Protein AF-0000000066107904 (afdb_homodimer)

Radius of gyration: 29.67 Å; Cα contacts (8 Å, |Δi|>4): 3188; chains: 2; bounding box: 83×97×116 Å

Organism: Acinetobacter baylyi (strain ATCC 33305 / BD413 / ADP1) (NCBI:txid62977)

Solvent-accessible surface area (backbone atoms only — not comparable to full-atom values): 44847 Å² total; per-residue (Å²): 135,81,80,77,79,79,78,77,75,77,76,76,75,74,74,74,71,73,68,74,65,70,65,52,78,33,60,19,69,46,55,59,70,42,77,47,89,29,8,57,50,22,38,52,53,52,38,43,72,45,59,87,38,52,29,33,34,44,34,52,77,57,88,63,83,80,32,67,30,52,32,65,56,78,59,76,63,41,53,28,30,27,36,41,34,19,52,39,23,49,29,72,63,44,51,36,28,45,32,23,65,69,47,50,59,75,64,71,33,73,42,18,54,26,72,50,90,75,22,14,17,46,48,34,64,54,86,48,64,41,44,48,36,37,43,66,28,47,47,34,36,43,30,17,31,28,33,26,39,20,17,17,16,34,34,34,35,32,26,25,51,28,38,42,34,49,29,36,30,30,44,3,38,4,36,9,18,32,35,34,25,7,52,70,83,78,78,42,61,30,79,83,36,17,28,46,30,36,41,35,50,28,41,28,38,25,19,8,16,28,29,34,31,25,26,26,16,24,48,27,39,40,30,46,29,41,25,39,41,54,92,82,32,90,51,37,16,23,28,31,37,27,38,42,17,29,44,29,38,40,35,44,29,37,19,32,43,20,2,15,19,34,31,32,47,60,16,29,43,28,43,39,28,46,28,37,21,32,50,10,19,21,17,33,35,36,40,31,33,56,26,37,38,37,44,26,39,26,31,46,5,12,25,19,33,31,32,27,49,43,83,63,60,80,32,17,37,28,71,42,69,46,25,21,34,70,41,52,41,97,44,85,36,38,28,58,52,10,57,54,41,82,86,56,86,66,30,44,51,40,73,55,52,44,32,77,60,27,59,80,46,35,57,41,50,28,44,68,60,79,76,59,75,88,72,37,41,44,65,40,89,50,90,89,51,72,94,39,18,46,51,30,34,68,56,49,56,42,30,44,69,46,75,57,96,84,34,35,36,41,37,40,64,57,64,51,54,25,25,32,44,36,40,36,15,24,19,90,48,54,85,43,61,38,27,48,36,74,61,50,70,51,77,46,52,19,37,88,86,7,44,25,76,48,76,53,73,70,86,64,90,43,30,5,39,21,31,29,30,24,43,68,83,32,25,32,26,37,61,14,67,52,42,67,64,107,135,85,78,76,79,78,78,77,76,77,74,77,73,74,74,72,69,73,67,76,66,68,64,51,76,34,61,20,69,45,54,58,70,41,78,46,89,28,7,58,51,20,36,52,54,52,39,43,72,45,56,86,36,51,28,34,35,44,34,52,77,56,88,64,83,79,33,65,29,52,34,64,58,78,57,76,63,40,54,29,28,27,37,42,33,20,53,39,23,48,29,71,62,43,50,36,28,44,32,24,65,71,47,52,57,75,64,70,30,74,42,17,54,27,73,50,90,74,22,15,15,37,64,34,61,54,86,50,65,43,44,49,35,37,42,68,25,46,48,34,35,43,30,16,31,27,33,27,39,20,17,17,15,33,34,33,35,33,26,24,51,28,37,42,34,49,30,37,30,30,44,3,37,5,42,10,18,33,34,36,24,6,53,71,82,78,78,42,60,30,80,82,34,17,30,46,31,36,41,36,50,29,38,29,37,24,19,8,17,28,28,33,31,24,26,27,16,24,48,28,39,40,30,47,28,40,27,39,40,53,91,84,32,90,51,37,15,21,29,30,37,28,37,42,18,31,44,28,37,40,35,44,28,36,20,33,44,19,1,13,19,34,31,32,48,59,15,30,41,28,42,38,29,47,28,36,23,34,50,10,19,21,17,34,36,37,39,30,33,56,25,37,37,37,44,25,40,26,30,45,6,12,26,19,33,32,33,27,49,43,84,62,61,81,32,18,38,29,71,41,68,46,24,22,34,68,42,51,42,96,45,84,35,37,30,54,54,8,57,53,41,84,85,58,86,66,29,44,52,40,72,56,52,44,32,79,61,26,56,79,46,33,58,41,53,27,42,69,60,80,76,59,74,89,72,37,40,45,65,39,88,50,91,85,50,74,94,38,17,45,49,31,35,69,57,49,56,42,31,45,66,46,74,58,96,84,35,35,35,40,36,42,64,57,64,52,55,26,25,32,43,34,40,34,16,25,18,88,46,55,86,43,62,39,27,48,35,72,61,51,70,51,78,45,52,19,35,89,86,7,45,24,75,47,76,53,74,67,87,65,91,42,30,5,39,20,30,29,31,25,43,68,83,31,27,33,27,38,61,14,66,51,42,67,64,109

InterPro domains:
  IPR006626 Parallel beta-helix repeat [SM00710] (137-158)
  IPR006626 Parallel beta-helix repeat [SM00710] (159-182)
  IPR006626 Parallel beta-helix repeat [SM00710] (194-215)
  IPR006626 Parallel beta-helix repeat [SM00710] (245-265)
  IPR006626 Parallel beta-helix repeat [SM00710] (267-287)
  IPR006626 Parallel beta-helix repeat [SM00710] (288-309)
  IPR006626 Parallel beta-helix repeat [SM00710] (314-353)
  IPR007742 Periplasmic copper-binding protein NosD-like, beta helix domain [PF05048] (236-329)
  IPR011050 Pectin lyase fold/virulence factor [SSF51126] (10-340)
  IPR012334 Pectin lyase fold [G3DSA:2.160.20.10] (119-288)

pLDDT: mean 92.47, std 13.41, range [28.59, 98.94]

Structure (mmCIF, N/CA/C/O backbone):
data_AF-0000000066107904-model_v1
#
loop_
_entity.id
_entity.type
_entity.pdbx_description
1 polymer '3-dehydroshikimate dehydratase'
#
loop_
_atom_site.group_PDB
_atom_site.id
_atom_site.type_symbol
_atom_site.label_atom_id
_atom_site.label_alt_id
_atom_site.label_comp_id
_atom_site.label_asym_id
_atom_site.label_entity_id
_atom_site.label_seq_id
_atom_site.pdbx_PDB_ins_code
_atom_site.Cartn_x
_atom_site.Cartn_y
_atom_site.Cartn_z
_atom_site.occupancy
_atom_site.B_iso_or_equiv
_atom_site.auth_seq_id
_atom_site.auth_comp_id
_atom_site.auth_asym_id
_atom_site.auth_atom_id
_atom_site.pdbx_PDB_model_num
ATOM 1 N N . MET A 1 1 ? -26.812 6.363 77.688 1 28.62 1 MET A N 1
ATOM 2 C CA . MET A 1 1 ? -26.969 6.609 76.25 1 28.62 1 MET A CA 1
ATOM 3 C C . MET A 1 1 ? -25.641 6.945 75.562 1 28.62 1 MET A C 1
ATOM 5 O O . MET A 1 1 ? -25.172 8.078 75.688 1 28.62 1 MET A O 1
ATOM 9 N N . LYS A 1 2 ? -24.656 5.969 75.812 1 35.59 2 LYS A N 1
ATOM 10 C CA . LYS A 1 2 ? -23.234 6.105 75.5 1 35.59 2 LYS A CA 1
ATOM 11 C C . LYS A 1 2 ? -23.031 6.348 74 1 35.59 2 LYS A C 1
ATOM 13 O O . LYS A 1 2 ? -23.578 5.629 73.188 1 35.59 2 LYS A O 1
ATOM 18 N N . LEU A 1 3 ? -22.75 7.621 73.562 1 30.52 3 LEU A N 1
ATOM 19 C CA . LEU A 1 3 ? -22.438 8.25 72.312 1 30.52 3 LEU A CA 1
ATOM 20 C C . LEU A 1 3 ? -21.344 7.484 71.562 1 30.52 3 LEU A C 1
ATOM 22 O O . LEU A 1 3 ? -20.219 7.352 72.062 1 30.52 3 LEU A O 1
ATOM 26 N N . THR A 1 4 ? -21.703 6.34 70.938 1 33.47 4 THR A N 1
ATOM 27 C CA . THR A 1 4 ? -20.781 5.527 70.188 1 33.47 4 THR A CA 1
ATOM 28 C C . THR A 1 4 ? -20.156 6.359 69.062 1 33.47 4 THR A C 1
ATOM 30 O O . THR A 1 4 ? -20.859 6.98 68.25 1 33.47 4 THR A O 1
ATOM 33 N N . SER A 1 5 ? -18.984 6.902 69.25 1 30 5 SER A N 1
ATOM 34 C CA . SER A 1 5 ? -18.125 7.68 68.375 1 30 5 SER A CA 1
ATOM 35 C C . SER A 1 5 ? -17.812 6.906 67.062 1 30 5 SER A C 1
ATOM 37 O O . SER A 1 5 ? -17.266 5.805 67.125 1 30 5 SER A O 1
ATOM 39 N N . LEU A 1 6 ? -18.75 6.891 66.125 1 30.12 6 LEU A N 1
ATOM 40 C CA . LEU A 1 6 ? -18.516 6.289 64.812 1 30.12 6 LEU A CA 1
ATOM 41 C C . LEU A 1 6 ? -17.344 6.965 64.062 1 30.12 6 LEU A C 1
ATOM 43 O O . LEU A 1 6 ? -17.375 8.164 63.812 1 30.12 6 LEU A O 1
ATOM 47 N N . ARG A 1 7 ? -16.078 6.445 64.312 1 33.53 7 ARG A N 1
ATOM 48 C CA . ARG A 1 7 ? -14.875 6.883 63.594 1 33.53 7 ARG A CA 1
ATOM 49 C C . ARG A 1 7 ? -15.008 6.66 62.094 1 33.53 7 ARG A C 1
ATOM 51 O O . ARG A 1 7 ? -15.211 5.527 61.625 1 33.53 7 ARG A O 1
ATOM 58 N N . VAL A 1 8 ? -15.562 7.641 61.344 1 31.98 8 VAL A N 1
ATOM 59 C CA . VAL A 1 8 ? -15.609 7.66 59.875 1 31.98 8 VAL A CA 1
ATOM 60 C C . VAL A 1 8 ? -14.195 7.555 59.312 1 31.98 8 VAL A C 1
ATOM 62 O O . VAL A 1 8 ? -13.336 8.391 59.625 1 31.98 8 VAL A O 1
ATOM 65 N N . SER A 1 9 ? -13.688 6.324 59.156 1 28.61 9 SER A N 1
ATOM 66 C CA . SER A 1 9 ? -12.414 6.094 58.5 1 28.61 9 SER A CA 1
ATOM 67 C C . SER A 1 9 ? -12.398 6.738 57.125 1 28.61 9 SER A C 1
ATOM 69 O O . SER A 1 9 ? -13.273 6.48 56.281 1 28.61 9 SER A O 1
ATOM 71 N N . LEU A 1 10 ? -11.883 7.949 57 1 29.38 10 LEU A N 1
ATOM 72 C CA . LEU A 1 10 ? -11.617 8.633 55.75 1 29.38 10 LEU A CA 1
ATOM 73 C C . LEU A 1 10 ? -10.742 7.766 54.844 1 29.38 10 LEU A C 1
ATOM 75 O O . LEU A 1 10 ? -9.609 7.43 55.188 1 29.38 10 LEU A O 1
ATOM 79 N N . LEU A 1 11 ? -11.352 6.812 54.094 1 30.08 11 LEU A N 1
ATOM 80 C CA . LEU A 1 11 ? -10.602 6.133 53.031 1 30.08 11 LEU A CA 1
ATOM 81 C C . LEU A 1 11 ? -9.953 7.145 52.094 1 30.08 11 LEU A C 1
ATOM 83 O O . LEU A 1 11 ? -10.648 7.934 51.469 1 30.08 11 LEU A O 1
ATOM 87 N N . ALA A 1 12 ? -8.695 7.547 52.406 1 33.53 12 ALA A N 1
ATOM 88 C CA . ALA A 1 12 ? -7.859 8.289 51.469 1 33.53 12 ALA A CA 1
ATOM 89 C C . ALA A 1 12 ? -7.828 7.609 50.094 1 33.53 12 ALA A C 1
ATOM 91 O O . ALA A 1 12 ? -7.312 6.496 49.969 1 33.53 12 ALA A O 1
ATOM 92 N N . LEU A 1 13 ? -8.906 7.82 49.281 1 32.94 13 LEU A N 1
ATOM 93 C CA . LEU A 1 13 ? -8.789 7.453 47.875 1 32.94 13 LEU A CA 1
ATOM 94 C C . LEU A 1 13 ? -7.496 7.996 47.281 1 32.94 13 LEU A C 1
ATOM 96 O O . LEU A 1 13 ? -7.312 9.211 47.156 1 32.94 13 LEU A O 1
ATOM 100 N N . GLY A 1 14 ? -6.43 7.281 47.469 1 33.88 14 GLY A N 1
ATOM 101 C CA . GLY A 1 14 ? -5.223 7.559 46.719 1 33.88 14 GLY A CA 1
ATOM 102 C C . GLY A 1 14 ? -5.488 7.809 45.219 1 33.88 14 GLY A C 1
ATOM 103 O O . GLY A 1 14 ? -5.992 6.93 44.531 1 33.88 14 GLY A O 1
ATOM 104 N N . LEU A 1 15 ? -5.801 9.031 44.875 1 33.72 15 LEU A N 1
ATOM 105 C CA . LEU A 1 15 ? -5.766 9.445 43.469 1 33.72 15 LEU A CA 1
ATOM 106 C C . LEU A 1 15 ? -4.469 8.992 42.781 1 33.72 15 LEU A C 1
ATOM 108 O O . LEU A 1 15 ? -3.383 9.43 43.188 1 33.72 15 LEU A O 1
ATOM 112 N N . VAL A 1 16 ? -4.41 7.805 42.344 1 36.12 16 VAL A N 1
ATOM 113 C CA . VAL A 1 16 ? -3.352 7.465 41.406 1 36.12 16 VAL A CA 1
ATOM 114 C C . VAL A 1 16 ? -3.312 8.5 40.281 1 36.12 16 VAL A C 1
ATOM 116 O O . VAL A 1 16 ? -4.273 8.633 39.531 1 36.12 16 VAL A O 1
ATOM 119 N N . THR A 1 17 ? -2.729 9.641 40.5 1 34.72 17 THR A N 1
ATOM 120 C CA . THR A 1 17 ? -2.369 10.484 39.375 1 34.72 17 THR A CA 1
ATOM 121 C C . THR A 1 17 ? -1.698 9.664 38.281 1 34.72 17 THR A C 1
ATOM 123 O O . THR A 1 17 ? -0.619 9.109 38.469 1 34.72 17 THR A O 1
ATOM 126 N N . SER A 1 18 ? -2.408 8.883 37.594 1 37.69 18 SER A N 1
ATOM 127 C CA . SER A 1 18 ? -1.803 8.469 36.312 1 37.69 18 SER A CA 1
ATOM 128 C C . SER A 1 18 ? -1.043 9.617 35.656 1 37.69 18 SER A C 1
ATOM 130 O O . SER A 1 18 ? -1.647 10.594 35.219 1 37.69 18 SER A O 1
ATOM 132 N N . GLY A 1 19 ? 0.029 10 36.156 1 38.28 19 GLY A N 1
ATOM 133 C CA . GLY A 1 19 ? 0.904 10.961 35.5 1 38.28 19 GLY A CA 1
ATOM 134 C C . GLY A 1 19 ? 0.956 10.789 33.969 1 38.28 19 GLY A C 1
ATOM 135 O O . GLY A 1 19 ? 1.42 9.758 33.5 1 38.28 19 GLY A O 1
ATOM 136 N N . PHE A 1 20 ? 0 11.273 33.281 1 44.53 20 PHE A N 1
ATOM 137 C CA . PHE A 1 20 ? 0.275 11.5 31.859 1 44.53 20 PHE A CA 1
ATOM 138 C C . PHE A 1 20 ? 1.681 12.055 31.656 1 44.53 20 PHE A C 1
ATOM 140 O O . PHE A 1 20 ? 1.966 13.188 32.031 1 44.53 20 PHE A O 1
ATOM 147 N N . ALA A 1 21 ? 2.637 11.305 31.859 1 49.75 21 ALA A N 1
ATOM 148 C CA . ALA A 1 21 ? 3.99 11.789 31.609 1 49.75 21 ALA A CA 1
ATOM 149 C C . ALA A 1 21 ? 4.078 12.5 30.266 1 49.75 21 ALA A C 1
ATOM 151 O O . ALA A 1 21 ? 3.828 11.906 29.219 1 49.75 21 ALA A O 1
ATOM 152 N N . ALA A 1 22 ? 3.822 13.812 30.266 1 63.28 22 ALA A N 1
ATOM 153 C CA . ALA A 1 22 ? 3.967 14.711 29.125 1 63.28 22 ALA A CA 1
ATOM 154 C C . ALA A 1 22 ? 5.27 14.438 28.375 1 63.28 22 ALA A C 1
ATOM 156 O O . ALA A 1 22 ? 6.301 14.156 29 1 63.28 22 ALA A O 1
ATOM 157 N N . ALA A 1 23 ? 5.23 14.367 27.016 1 74.81 23 ALA A N 1
ATOM 158 C CA . ALA A 1 23 ? 6.398 14.258 26.141 1 74.81 23 ALA A CA 1
ATOM 159 C C . ALA A 1 23 ? 7.461 15.281 26.516 1 74.81 23 ALA A C 1
ATOM 161 O O . ALA A 1 23 ? 7.152 16.469 26.703 1 74.81 23 ALA A O 1
ATOM 162 N N . GLU A 1 24 ? 8.68 14.773 26.969 1 91.56 24 GLU A N 1
ATOM 163 C CA . GLU A 1 24 ? 9.805 15.672 27.234 1 91.56 24 GLU A CA 1
ATOM 164 C C . GLU A 1 24 ? 10.477 16.109 25.938 1 91.56 24 GLU A C 1
ATOM 166 O O . GLU A 1 24 ? 10.672 15.289 25.031 1 91.56 24 GLU A O 1
ATOM 171 N N . THR A 1 25 ? 10.734 17.422 25.797 1 97.44 25 THR A N 1
ATOM 172 C CA . THR A 1 25 ? 11.375 17.969 24.609 1 97.44 25 THR A CA 1
ATOM 173 C C . THR A 1 25 ? 12.836 18.312 24.891 1 97.44 25 THR A C 1
ATOM 175 O O . THR A 1 25 ? 13.141 19 25.875 1 97.44 25 THR A O 1
ATOM 178 N N . TYR A 1 26 ? 13.719 17.766 24.109 1 98.38 26 TYR A N 1
ATOM 179 C CA . TYR A 1 26 ? 15.141 18.094 24.125 1 98.38 26 TYR A CA 1
ATOM 180 C C . TYR A 1 26 ? 15.539 18.906 22.891 1 98.38 26 TYR A C 1
ATOM 182 O O . TYR A 1 26 ? 15.414 18.422 21.766 1 98.38 26 TYR A O 1
ATOM 190 N N . THR A 1 27 ? 16.016 20.078 23.125 1 98.62 27 THR A N 1
ATOM 191 C CA . THR A 1 27 ? 16.328 20.984 22.031 1 98.62 27 THR A CA 1
ATOM 192 C C . THR A 1 27 ? 17.812 20.891 21.672 1 98.62 27 THR A C 1
ATOM 194 O O . THR A 1 27 ? 18.672 20.969 22.562 1 98.62 27 THR A O 1
ATOM 197 N N . VAL A 1 28 ? 18.125 20.656 20.406 1 98.88 28 VAL A N 1
ATOM 198 C CA . VAL A 1 28 ? 19.469 20.734 19.859 1 98.88 28 VAL A CA 1
ATOM 199 C C . VAL A 1 28 ? 19.719 22.109 19.266 1 98.88 28 VAL A C 1
ATOM 201 O O . VAL A 1 28 ? 19.141 22.453 18.219 1 98.88 28 VAL A O 1
ATOM 204 N N . ASP A 1 29 ? 20.562 22.891 19.906 1 98.62 29 ASP A N 1
ATOM 205 C CA . ASP A 1 29 ? 20.781 24.266 19.453 1 98.62 29 ASP A CA 1
ATOM 206 C C . ASP A 1 29 ? 22.266 24.547 19.266 1 98.62 29 ASP A C 1
ATOM 208 O O . ASP A 1 29 ? 22.672 25.719 19.156 1 98.62 29 ASP A O 1
ATOM 212 N N . ARG A 1 30 ? 23.016 23.547 19.297 1 97.94 30 ARG A N 1
ATOM 213 C CA . ARG A 1 30 ? 24.422 23.625 18.922 1 97.94 30 ARG A CA 1
ATOM 214 C C . ARG A 1 30 ? 24.859 22.375 18.188 1 97.94 30 ARG A C 1
ATOM 216 O O . ARG A 1 30 ? 24.297 21.297 18.375 1 97.94 30 ARG A O 1
ATOM 223 N N . TYR A 1 31 ? 25.938 22.469 17.375 1 98.25 31 TYR A N 1
ATOM 224 C CA . TYR A 1 31 ? 26.234 21.438 16.391 1 98.25 31 TYR A CA 1
ATOM 225 C C . TYR A 1 31 ? 27.5 20.672 16.75 1 98.25 31 TYR A C 1
ATOM 227 O O . TYR A 1 31 ? 27.906 19.766 16.016 1 98.25 31 TYR A O 1
ATOM 235 N N . GLN A 1 32 ? 28.062 21 17.938 1 97.31 32 GLN A N 1
ATOM 236 C CA . GLN A 1 32 ? 29.188 20.188 18.391 1 97.31 32 GLN A CA 1
ATOM 237 C C . GLN A 1 32 ? 28.75 18.766 18.734 1 97.31 32 GLN A C 1
ATOM 239 O O . GLN A 1 32 ? 27.656 18.562 19.25 1 97.31 32 GLN A O 1
ATOM 244 N N . ASP A 1 33 ? 29.594 17.844 18.484 1 98.19 33 ASP A N 1
ATOM 245 C CA . ASP A 1 33 ? 29.312 16.453 18.828 1 98.19 33 ASP A CA 1
ATOM 246 C C . ASP A 1 33 ? 29.891 16.078 20.188 1 98.19 33 ASP A C 1
ATOM 248 O O . ASP A 1 33 ? 31 15.531 20.266 1 98.19 33 ASP A O 1
ATOM 252 N N . ASP A 1 34 ? 29.172 16.328 21.172 1 98.12 34 ASP A N 1
ATOM 253 C CA . ASP A 1 34 ? 29.562 16 22.547 1 98.12 34 ASP A CA 1
ATOM 254 C C . ASP A 1 34 ? 28.344 15.719 23.406 1 98.12 34 ASP A C 1
ATOM 256 O O . ASP A 1 34 ? 27.203 15.688 22.906 1 98.12 34 ASP A O 1
ATOM 260 N N . SER A 1 35 ? 28.594 15.469 24.688 1 97.94 35 SER A N 1
ATOM 261 C CA . SER A 1 35 ? 27.516 15.07 25.578 1 97.94 35 SER A CA 1
ATOM 262 C C . SER A 1 35 ? 27 16.266 26.391 1 97.94 35 SER A C 1
ATOM 264 O O . SER A 1 35 ? 26.406 16.094 27.438 1 97.94 35 SER A O 1
ATOM 266 N N . GLU A 1 36 ? 27.281 17.469 25.922 1 98.38 36 GLU A N 1
ATOM 267 C CA . GLU A 1 36 ? 26.812 18.656 26.625 1 98.38 36 GLU A CA 1
ATOM 268 C C . GLU A 1 36 ? 25.438 19.094 26.125 1 98.38 36 GLU A C 1
ATOM 270 O O . GLU A 1 36 ? 25.094 18.875 24.969 1 98.38 36 GLU A O 1
ATOM 275 N N . LYS A 1 37 ? 24.781 19.75 27.031 1 98.31 37 LYS A N 1
ATOM 276 C CA . LYS A 1 37 ? 23.422 20.156 26.75 1 98.31 37 LYS A CA 1
ATOM 277 C C . LYS A 1 37 ? 23.328 20.938 25.438 1 98.31 37 LYS A C 1
ATOM 279 O O . LYS A 1 37 ? 24.156 21.828 25.188 1 98.31 37 LYS A O 1
ATOM 284 N N . GLY A 1 38 ? 22.375 20.562 24.609 1 98.62 38 GLY A N 1
ATOM 285 C CA . GLY A 1 38 ? 22.125 21.297 23.375 1 98.62 38 GLY A CA 1
ATOM 286 C C . GLY A 1 38 ? 22.688 20.609 22.156 1 98.62 38 GLY A C 1
ATOM 287 O O . GLY A 1 38 ? 22.406 21.016 21.016 1 98.62 38 GLY A O 1
ATOM 288 N N . SER A 1 39 ? 23.562 19.594 22.391 1 98.75 39 SER A N 1
ATOM 289 C CA . SER A 1 39 ? 24.062 18.828 21.25 1 98.75 39 SER A CA 1
ATOM 290 C C . SER A 1 39 ? 23.125 17.672 20.906 1 98.75 39 SER A C 1
ATOM 292 O O . SER A 1 39 ? 22.297 17.281 21.719 1 98.75 39 SER A O 1
ATOM 294 N N . LEU A 1 40 ? 23.25 17.203 19.656 1 98.81 40 LEU A N 1
ATOM 295 C CA . LEU A 1 40 ? 22.422 16.078 19.25 1 98.81 40 LEU A CA 1
ATOM 296 C C . LEU A 1 40 ? 22.719 14.844 20.094 1 98.81 40 LEU A C 1
ATOM 298 O O . LEU A 1 40 ? 21.781 14.156 20.547 1 98.81 40 LEU A O 1
ATOM 302 N N . ARG A 1 41 ? 24.031 14.547 20.328 1 98.75 41 ARG A N 1
ATOM 303 C CA . ARG A 1 41 ? 24.422 13.406 21.141 1 98.75 41 ARG A CA 1
ATOM 304 C C . ARG A 1 41 ? 23.797 13.477 22.531 1 98.75 41 ARG A C 1
ATOM 306 O O . ARG A 1 41 ? 23.234 12.5 23.031 1 98.75 41 ARG A O 1
ATOM 313 N N . TRP A 1 42 ? 23.906 14.609 23.125 1 98.56 42 TRP A N 1
ATOM 314 C CA . TRP A 1 42 ? 23.328 14.828 24.438 1 98.56 42 TRP A CA 1
ATOM 315 C C . TRP A 1 42 ? 21.828 14.578 24.422 1 98.56 42 TRP A C 1
ATOM 317 O O . TRP A 1 42 ? 21.297 13.898 25.312 1 98.56 42 TRP A O 1
ATOM 327 N N . ALA A 1 43 ? 21.125 15.133 23.422 1 98.69 43 ALA A N 1
ATOM 328 C CA . ALA A 1 43 ? 19.672 14.984 23.344 1 98.69 43 ALA A CA 1
ATOM 329 C C . ALA A 1 43 ? 19.281 13.516 23.219 1 98.69 43 ALA A C 1
ATOM 331 O O . ALA A 1 43 ? 18.312 13.078 23.859 1 98.69 43 ALA A O 1
ATOM 332 N N . ILE A 1 44 ? 19.984 12.758 22.391 1 98.69 44 ILE A N 1
ATOM 333 C CA . ILE A 1 44 ? 19.688 11.336 22.234 1 98.69 44 ILE A CA 1
ATOM 334 C C . ILE A 1 44 ? 19.922 10.617 23.562 1 98.69 44 ILE A C 1
ATOM 336 O O . ILE A 1 44 ? 19.094 9.789 23.969 1 98.69 44 ILE A O 1
ATOM 340 N N . GLU A 1 45 ? 21.031 10.945 24.219 1 98.44 45 GLU A N 1
ATOM 341 C CA . GLU A 1 45 ? 21.344 10.336 25.516 1 98.44 45 GLU A CA 1
ATOM 342 C C . GLU A 1 45 ? 20.25 10.617 26.531 1 98.44 45 GLU A C 1
ATOM 344 O O . GLU A 1 45 ? 19.844 9.719 27.281 1 98.44 45 GLU A O 1
ATOM 349 N N . GLN A 1 46 ? 19.781 11.844 26.516 1 97.94 46 GLN A N 1
ATOM 350 C CA . GLN A 1 46 ? 18.719 12.219 27.453 1 97.94 46 GLN A CA 1
ATOM 351 C C . GLN A 1 46 ? 17.422 11.469 27.141 1 97.94 46 GLN A C 1
ATOM 353 O O . GLN A 1 46 ? 16.75 10.977 28.047 1 97.94 46 GLN A O 1
ATOM 358 N N . SER A 1 47 ? 17.094 11.414 25.875 1 97.75 47 SER A N 1
ATOM 359 C CA . SER A 1 47 ? 15.898 10.68 25.469 1 97.75 47 SER A CA 1
ATOM 360 C C . SER A 1 47 ? 15.977 9.219 25.875 1 97.75 47 SER A C 1
ATOM 362 O O . SER A 1 47 ? 15.016 8.656 26.406 1 97.75 47 SER A O 1
ATOM 364 N N . ASN A 1 48 ? 17.141 8.594 25.641 1 97.69 48 ASN A N 1
ATOM 365 C CA . ASN A 1 48 ? 17.344 7.184 25.969 1 97.69 48 ASN A CA 1
ATOM 366 C C . ASN A 1 48 ? 17.172 6.934 27.469 1 97.69 48 ASN A C 1
ATOM 368 O O . ASN A 1 48 ? 16.703 5.867 27.875 1 97.69 48 ASN A O 1
ATOM 372 N N . ALA A 1 49 ? 17.578 7.875 28.219 1 96.56 49 ALA A N 1
ATOM 373 C CA . ALA A 1 49 ? 17.5 7.746 29.672 1 96.56 49 ALA A CA 1
ATOM 374 C C . ALA A 1 49 ? 16.062 7.914 30.156 1 96.56 49 ALA A C 1
ATOM 376 O O . ALA A 1 49 ? 15.734 7.52 31.281 1 96.56 49 ALA A O 1
ATOM 377 N N . ASN A 1 50 ? 15.227 8.5 29.391 1 93.56 50 ASN A N 1
ATOM 378 C CA . ASN A 1 50 ? 13.828 8.734 29.734 1 93.56 50 ASN A CA 1
ATOM 379 C C . ASN A 1 50 ? 12.891 7.898 28.859 1 93.56 50 ASN A C 1
ATOM 381 O O . ASN A 1 50 ? 12.172 8.43 28.031 1 93.56 50 ASN A O 1
ATOM 385 N N . SER A 1 51 ? 12.812 6.582 29.188 1 89.38 51 SER A N 1
ATOM 386 C CA . SER A 1 51 ? 12.164 5.656 28.266 1 89.38 51 SER A CA 1
ATOM 387 C C . SER A 1 51 ? 10.703 5.426 28.641 1 89.38 51 SER A C 1
ATOM 389 O O . SER A 1 51 ? 10.023 4.598 28.031 1 89.38 51 SER A O 1
ATOM 391 N N . ALA A 1 52 ? 10.242 6.18 29.562 1 85.19 52 ALA A N 1
ATOM 392 C CA . ALA A 1 52 ? 8.898 5.941 30.094 1 85.19 52 ALA A CA 1
ATOM 393 C C . ALA A 1 52 ? 7.836 6.57 29.203 1 85.19 52 ALA A C 1
ATOM 395 O O . ALA A 1 52 ? 6.668 6.184 29.25 1 85.19 52 ALA A O 1
ATOM 396 N N . GLN A 1 53 ? 8.234 7.562 28.516 1 87.88 53 GLN A N 1
ATOM 397 C CA . GLN A 1 53 ? 7.297 8.258 27.641 1 87.88 53 GLN A CA 1
ATOM 398 C C . GLN A 1 53 ? 7.926 8.555 26.281 1 87.88 53 GLN A C 1
ATOM 400 O O . GLN A 1 53 ? 9.133 8.359 26.094 1 87.88 53 GLN A O 1
ATOM 405 N N . GLU A 1 54 ? 6.988 8.992 25.375 1 92.88 54 GLU A N 1
ATOM 406 C CA . GLU A 1 54 ? 7.496 9.453 24.078 1 92.88 54 GLU A CA 1
ATOM 407 C C . GLU A 1 54 ? 8.18 10.805 24.203 1 92.88 54 GLU A C 1
ATOM 409 O O . GLU A 1 54 ? 7.645 11.727 24.828 1 92.88 54 GLU A O 1
ATOM 414 N N . ASN A 1 55 ? 9.383 10.891 23.719 1 97.25 55 ASN A N 1
ATOM 415 C CA . ASN A 1 55 ? 10.172 12.117 23.75 1 97.25 55 ASN A CA 1
ATOM 416 C C . ASN A 1 55 ? 10.195 12.805 22.375 1 97.25 55 ASN A C 1
ATOM 418 O O . ASN A 1 55 ? 9.672 12.266 21.406 1 97.25 55 ASN A O 1
ATOM 422 N N . GLN A 1 56 ? 10.68 14.039 22.438 1 98 56 GLN A N 1
ATOM 423 C CA . GLN A 1 56 ? 10.938 14.773 21.203 1 98 56 GLN A CA 1
ATOM 424 C C . GLN A 1 56 ? 12.312 15.422 21.234 1 98 56 GLN A C 1
ATOM 426 O O . GLN A 1 56 ? 12.734 15.969 22.25 1 98 56 GLN A O 1
ATOM 431 N N . ILE A 1 57 ? 12.992 15.273 20.156 1 98.69 57 ILE A N 1
ATOM 432 C CA . ILE A 1 57 ? 14.227 16.016 19.906 1 98.69 57 ILE A CA 1
ATOM 433 C C . ILE A 1 57 ? 14.016 16.984 18.75 1 98.69 57 ILE A C 1
ATOM 435 O O . ILE A 1 57 ? 13.781 16.562 17.609 1 98.69 57 ILE A O 1
ATOM 439 N N . LEU A 1 58 ? 14.039 18.234 19.078 1 98.56 58 LEU A N 1
ATOM 440 C CA . LEU A 1 58 ? 13.891 19.297 18.078 1 98.56 58 LEU A CA 1
ATOM 441 C C . LEU A 1 58 ? 15.242 19.906 17.719 1 98.56 58 LEU A C 1
ATOM 443 O O . LEU A 1 58 ? 15.875 20.547 18.562 1 98.56 58 LEU A O 1
ATOM 447 N N . ILE A 1 59 ? 15.68 19.688 16.5 1 98.88 59 ILE A N 1
ATOM 448 C CA . ILE A 1 59 ? 16.953 20.219 16.047 1 98.88 59 ILE A CA 1
ATOM 449 C C . ILE A 1 59 ? 16.734 21.562 15.344 1 98.88 59 ILE A C 1
ATOM 451 O O . ILE A 1 59 ? 16.141 21.609 14.258 1 98.88 59 ILE A O 1
ATOM 455 N N . GLN A 1 60 ? 17.328 22.547 15.945 1 98.25 60 GLN A N 1
ATOM 456 C CA . GLN A 1 60 ? 17.141 23.891 15.438 1 98.25 60 GLN A CA 1
ATOM 457 C C . GLN A 1 60 ? 18.172 24.219 14.352 1 98.25 60 GLN A C 1
ATOM 459 O O . GLN A 1 60 ? 19.266 23.656 14.336 1 98.25 60 GLN A O 1
ATOM 464 N N . ALA A 1 61 ? 17.766 25.094 13.422 1 97.69 61 ALA A N 1
ATOM 465 C CA . ALA A 1 61 ? 18.734 25.672 12.5 1 97.69 61 ALA A CA 1
ATOM 466 C C . ALA A 1 61 ? 19.641 26.672 13.219 1 97.69 61 ALA A C 1
ATOM 468 O O . ALA A 1 61 ? 19.172 27.672 13.773 1 97.69 61 ALA A O 1
ATOM 469 N N . VAL A 1 62 ? 20.875 26.344 13.258 1 97.5 62 VAL A N 1
ATOM 470 C CA . VAL A 1 62 ? 21.844 27.203 13.945 1 97.5 62 VAL A CA 1
ATOM 471 C C . VAL A 1 62 ? 22.781 27.844 12.922 1 97.5 62 VAL A C 1
ATOM 473 O O . VAL A 1 62 ? 23.375 27.141 12.102 1 97.5 62 VAL A O 1
ATOM 476 N N . GLY A 1 63 ? 22.891 29.141 12.945 1 95 63 GLY A N 1
ATOM 477 C CA . GLY A 1 63 ? 23.75 29.844 12.008 1 95 63 GLY A CA 1
ATOM 478 C C . GLY A 1 63 ? 23.141 29.969 10.617 1 95 63 GLY A C 1
ATOM 479 O O . GLY A 1 63 ? 21.953 30.266 10.477 1 95 63 GLY A O 1
ATOM 480 N N . LYS A 1 64 ? 24.031 29.859 9.578 1 94.06 64 LYS A N 1
ATOM 481 C CA . LYS A 1 64 ? 23.594 29.969 8.188 1 94.06 64 LYS A CA 1
ATOM 482 C C . LYS A 1 64 ? 23.625 28.609 7.488 1 94.06 64 LYS A C 1
ATOM 484 O O . LYS A 1 64 ? 24.406 27.734 7.852 1 94.06 64 LYS A O 1
ATOM 489 N N . ALA A 1 65 ? 22.797 28.422 6.508 1 93.25 65 ALA A N 1
ATOM 490 C CA . ALA A 1 65 ? 22.766 27.188 5.715 1 93.25 65 ALA A CA 1
ATOM 491 C C . ALA A 1 65 ? 24.094 27 4.969 1 93.25 65 ALA A C 1
ATOM 493 O O . ALA A 1 65 ? 24.75 27.969 4.605 1 93.25 65 ALA A O 1
ATOM 494 N N . PRO A 1 66 ? 24.406 25.859 4.695 1 95.12 66 PRO A N 1
ATOM 495 C CA . PRO A 1 66 ? 23.766 24.594 5.055 1 95.12 66 PRO A CA 1
ATOM 496 C C . PRO A 1 66 ? 23.922 24.25 6.535 1 95.12 66 PRO A C 1
ATOM 498 O O . PRO A 1 66 ? 24.969 24.531 7.133 1 95.12 66 PRO A O 1
ATOM 501 N N . TYR A 1 67 ? 22.969 23.75 7.168 1 98.06 67 TYR A N 1
ATOM 502 C CA . TYR A 1 67 ? 22.938 23.328 8.562 1 98.06 67 TYR A CA 1
ATOM 503 C C . TYR A 1 67 ? 23.469 21.906 8.719 1 98.06 67 TYR A C 1
ATOM 505 O O . TYR A 1 67 ? 22.797 20.953 8.336 1 98.06 67 TYR A O 1
ATOM 513 N N . VAL A 1 68 ? 24.688 21.844 9.297 1 98.38 68 VAL A N 1
ATOM 514 C CA . VAL A 1 68 ? 25.312 20.531 9.258 1 98.38 68 VAL A CA 1
ATOM 515 C C . VAL A 1 68 ? 25.859 20.172 10.648 1 98.38 68 VAL A C 1
ATOM 517 O O . VAL A 1 68 ? 26.703 20.906 11.188 1 98.38 68 VAL A O 1
ATOM 520 N N . ILE A 1 69 ? 25.359 19.172 11.203 1 98.5 69 ILE A N 1
ATOM 521 C CA . ILE A 1 69 ? 25.953 18.531 12.375 1 98.5 69 ILE A CA 1
ATOM 522 C C . ILE A 1 69 ? 26.922 17.438 11.93 1 98.5 69 ILE A C 1
ATOM 524 O O . ILE A 1 69 ? 26.5 16.391 11.414 1 98.5 69 ILE A O 1
ATOM 528 N N . LYS A 1 70 ? 28.156 17.594 12.094 1 97.69 70 LYS A N 1
ATOM 529 C CA . LYS A 1 70 ? 29.141 16.562 11.797 1 97.69 70 LYS A CA 1
ATOM 530 C C . LYS A 1 70 ? 29.406 15.688 13.016 1 97.69 70 LYS A C 1
ATOM 532 O O . LYS A 1 70 ? 29.734 16.188 14.094 1 97.69 70 LYS A O 1
ATOM 537 N N . VAL A 1 71 ? 29.188 14.438 12.836 1 97.06 71 VAL A N 1
ATOM 538 C CA . VAL A 1 71 ? 29.359 13.5 13.945 1 97.06 71 VAL A CA 1
ATOM 539 C C . VAL A 1 71 ? 30.781 12.945 13.93 1 97.06 71 VAL A C 1
ATOM 541 O O . VAL A 1 71 ? 31.281 12.508 12.883 1 97.06 71 VAL A O 1
ATOM 544 N N . ASP A 1 72 ? 31.422 12.883 15.094 1 96.31 72 ASP A N 1
ATOM 545 C CA . ASP A 1 72 ? 32.844 12.523 15.195 1 96.31 72 ASP A CA 1
ATOM 546 C C . ASP A 1 72 ? 33 11.039 15.508 1 96.31 72 ASP A C 1
ATOM 548 O O . ASP A 1 72 ? 34.062 10.477 15.305 1 96.31 72 ASP A O 1
ATOM 552 N N . LYS A 1 73 ? 32.094 10.484 16.031 1 95.56 73 LYS A N 1
ATOM 553 C CA . LYS A 1 73 ? 32 9.078 16.391 1 95.56 73 LYS A CA 1
ATOM 554 C C . LYS A 1 73 ? 30.578 8.555 16.312 1 95.56 73 LYS A C 1
ATOM 556 O O . LYS A 1 73 ? 29.641 9.336 16.172 1 95.56 73 LYS A O 1
ATOM 561 N N . PRO A 1 74 ? 30.422 7.273 16.328 1 95.75 74 PRO A N 1
ATOM 562 C CA . PRO A 1 74 ? 29.047 6.758 16.234 1 95.75 74 PRO A CA 1
ATOM 563 C C . PRO A 1 74 ? 28.109 7.371 17.266 1 95.75 74 PRO A C 1
ATOM 565 O O . PRO A 1 74 ? 28.469 7.457 18.453 1 95.75 74 PRO A O 1
ATOM 568 N N . LEU A 1 75 ? 26.938 7.785 16.797 1 98.19 75 LEU A N 1
ATOM 569 C CA . LEU A 1 75 ? 25.922 8.242 17.734 1 98.19 75 LEU A CA 1
ATOM 570 C C . LEU A 1 75 ? 25.375 7.078 18.562 1 98.19 75 LEU A C 1
ATOM 572 O O . LEU A 1 75 ? 25.375 5.934 18.109 1 98.19 75 LEU A O 1
ATOM 576 N N . PRO A 1 76 ? 24.953 7.383 19.844 1 97.94 76 PRO A N 1
ATOM 577 C CA . PRO A 1 76 ? 24.297 6.301 20.562 1 97.94 76 PRO A CA 1
ATOM 578 C C . PRO A 1 76 ? 23.031 5.793 19.859 1 97.94 76 PRO A C 1
ATOM 580 O O . PRO A 1 76 ? 22.297 6.586 19.266 1 97.94 76 PRO A O 1
ATOM 583 N N . PRO A 1 77 ? 22.844 4.449 19.859 1 98.31 77 PRO A N 1
ATOM 584 C CA . PRO A 1 77 ? 21.578 3.967 19.297 1 98.31 77 PRO A CA 1
ATOM 585 C C . PRO A 1 77 ? 20.375 4.555 20.016 1 98.31 77 PRO A C 1
ATOM 587 O O . PRO A 1 77 ? 20.406 4.766 21.234 1 98.31 77 PRO A O 1
ATOM 590 N N . ILE A 1 78 ? 19.406 4.867 19.25 1 98.69 78 ILE A N 1
ATOM 591 C CA . ILE A 1 78 ? 18.125 5.309 19.812 1 98.69 78 ILE A CA 1
ATOM 592 C C . ILE A 1 78 ? 17.422 4.133 20.469 1 98.69 78 ILE A C 1
ATOM 594 O O . ILE A 1 78 ? 17.156 3.117 19.812 1 98.69 78 ILE A O 1
ATOM 598 N N . LYS A 1 79 ? 17.031 4.328 21.75 1 97.19 79 LYS A N 1
ATOM 599 C CA . LYS A 1 79 ? 16.531 3.205 22.531 1 97.19 79 LYS A CA 1
ATOM 600 C C . LYS A 1 79 ? 15.203 3.559 23.203 1 97.19 79 LYS A C 1
ATOM 602 O O . LYS A 1 79 ? 14.703 2.801 24.031 1 97.19 79 LYS A O 1
ATOM 607 N N . SER A 1 80 ? 14.695 4.695 22.875 1 96.56 80 SER A N 1
ATOM 608 C CA . SER A 1 80 ? 13.383 5.113 23.359 1 96.56 80 SER A CA 1
ATOM 609 C C . SER A 1 80 ? 12.523 5.676 22.25 1 96.56 80 SER A C 1
ATOM 611 O O . SER A 1 80 ? 13.039 6.09 21.203 1 96.56 80 SER A O 1
ATOM 613 N N . SER A 1 81 ? 11.172 5.547 22.531 1 97.31 81 SER A N 1
ATOM 614 C CA . SER A 1 81 ? 10.266 6.211 21.609 1 97.31 81 SER A CA 1
ATOM 615 C C . SER A 1 81 ? 10.539 7.711 21.531 1 97.31 81 SER A C 1
ATOM 617 O O . SER A 1 81 ? 10.578 8.383 22.562 1 97.31 81 SER A O 1
ATOM 619 N N . VAL A 1 82 ? 10.812 8.258 20.281 1 98.44 82 VAL A N 1
ATOM 620 C CA . VAL A 1 82 ? 11.219 9.648 20.172 1 98.44 82 VAL A CA 1
ATOM 621 C C . VAL A 1 82 ? 10.961 10.164 18.766 1 98.44 82 VAL A C 1
ATOM 623 O O . VAL A 1 82 ? 11.109 9.422 17.781 1 98.44 82 VAL A O 1
ATOM 626 N N . LYS A 1 83 ? 10.516 11.391 18.656 1 98.38 83 LYS A N 1
ATOM 627 C CA . LYS A 1 83 ? 10.508 12.117 17.391 1 98.38 83 LYS A CA 1
ATOM 628 C C . LYS A 1 83 ? 11.758 12.977 17.25 1 98.38 83 LYS A C 1
ATOM 630 O O . LYS A 1 83 ? 12.055 13.797 18.125 1 98.38 83 LYS A O 1
ATOM 635 N N . ILE A 1 84 ? 12.531 12.758 16.234 1 98.81 84 ILE A N 1
ATOM 636 C CA . ILE A 1 84 ? 13.68 13.594 15.906 1 98.81 84 ILE A CA 1
ATOM 637 C C . ILE A 1 84 ? 13.375 14.43 14.664 1 98.81 84 ILE A C 1
ATOM 639 O O . ILE A 1 84 ? 13.281 13.891 13.555 1 98.81 84 ILE A O 1
ATOM 643 N N . ILE A 1 85 ? 13.297 15.711 14.883 1 98.44 85 ILE A N 1
ATOM 644 C CA . ILE A 1 85 ? 12.734 16.578 13.852 1 98.44 85 ILE A CA 1
ATOM 645 C C . ILE A 1 85 ? 13.711 17.719 13.547 1 98.44 85 ILE A C 1
ATOM 647 O O . ILE A 1 85 ? 14.109 18.453 14.453 1 98.44 85 ILE A O 1
ATOM 651 N N . GLY A 1 86 ? 14.188 17.797 12.234 1 98.31 86 GLY A N 1
ATOM 652 C CA . GLY A 1 86 ? 14.773 19.047 11.781 1 98.31 86 GLY A CA 1
ATOM 653 C C . GLY A 1 86 ? 13.75 20.141 11.57 1 98.31 86 GLY A C 1
ATOM 654 O O . GLY A 1 86 ? 13.023 20.141 10.578 1 98.31 86 GLY A O 1
ATOM 655 N N . THR A 1 87 ? 13.805 21.109 12.375 1 96.12 87 THR A N 1
ATOM 656 C CA . THR A 1 87 ? 12.688 22.047 12.469 1 96.12 87 THR A CA 1
ATOM 657 C C . THR A 1 87 ? 12.656 22.984 11.258 1 96.12 87 THR A C 1
ATOM 659 O O . THR A 1 87 ? 11.625 23.562 10.945 1 96.12 87 THR A O 1
ATOM 662 N N . GLU A 1 88 ? 13.766 23.094 10.586 1 95.56 88 GLU A N 1
ATOM 663 C CA . GLU A 1 88 ? 13.844 24.047 9.477 1 95.56 88 GLU A CA 1
ATOM 664 C C . GLU A 1 88 ? 13.016 23.562 8.289 1 95.56 88 GLU A C 1
ATOM 666 O O . GLU A 1 88 ? 12.539 24.375 7.488 1 95.56 88 GLU A O 1
ATOM 671 N N . TRP A 1 89 ? 12.859 22.25 8.188 1 94.12 89 TRP A N 1
ATOM 672 C CA . TRP A 1 89 ? 12.086 21.688 7.094 1 94.12 89 TRP A CA 1
ATOM 673 C C . TRP A 1 89 ? 10.641 22.172 7.141 1 94.12 89 TRP A C 1
ATOM 675 O O . TRP A 1 89 ? 10.047 22.484 6.102 1 94.12 89 TRP A O 1
ATOM 685 N N . ASP A 1 90 ? 10.07 22.297 8.328 1 90.25 90 ASP A N 1
ATOM 686 C CA . ASP A 1 90 ? 8.688 22.75 8.5 1 90.25 90 ASP A CA 1
ATOM 687 C C . ASP A 1 90 ? 8.539 24.219 8.141 1 90.25 90 ASP A C 1
ATOM 689 O O . ASP A 1 90 ? 7.434 24.672 7.824 1 90.25 90 ASP A O 1
ATOM 693 N N . LYS A 1 91 ? 9.641 24.906 8.148 1 90.75 91 LYS A N 1
ATOM 694 C CA . LYS A 1 91 ? 9.586 26.344 7.91 1 90.75 91 LYS A CA 1
ATOM 695 C C . LYS A 1 91 ? 9.898 26.672 6.453 1 90.75 91 LYS A C 1
ATOM 697 O O . LYS A 1 91 ? 9.172 27.438 5.812 1 90.75 91 LYS A O 1
ATOM 702 N N . THR A 1 92 ? 11.016 26.062 5.965 1 90.5 92 THR A N 1
ATOM 703 C CA . THR A 1 92 ? 11.531 26.5 4.672 1 90.5 92 THR A CA 1
ATOM 704 C C . THR A 1 92 ? 11.68 25.312 3.719 1 90.5 92 THR A C 1
ATOM 706 O O . THR A 1 92 ? 11.898 25.5 2.52 1 90.5 92 THR A O 1
ATOM 709 N N . GLY A 1 93 ? 11.531 24.141 4.207 1 90.5 93 GLY A N 1
ATOM 710 C CA . GLY A 1 93 ? 11.797 22.969 3.387 1 90.5 93 GLY A CA 1
ATOM 711 C C . GLY A 1 93 ? 13.25 22.547 3.41 1 90.5 93 GLY A C 1
ATOM 712 O O . GLY A 1 93 ? 13.609 21.5 2.852 1 90.5 93 GLY A O 1
ATOM 713 N N . GLU A 1 94 ? 14.078 23.328 4.125 1 95 94 GLU A N 1
ATOM 714 C CA . GLU A 1 94 ? 15.492 22.969 4.223 1 95 94 GLU A CA 1
ATOM 715 C C . GLU A 1 94 ? 15.719 21.891 5.277 1 95 94 GLU A C 1
ATOM 717 O O . GLU A 1 94 ? 15.062 21.891 6.324 1 95 94 GLU A O 1
ATOM 722 N N . PHE A 1 95 ? 16.703 21.062 5.023 1 97.69 95 PHE A N 1
ATOM 723 C CA . PHE A 1 95 ? 17 19.953 5.926 1 97.69 95 PHE A CA 1
ATOM 724 C C . PHE A 1 95 ? 18.125 20.344 6.891 1 97.69 95 PHE A C 1
ATOM 726 O O . PHE A 1 95 ? 18.938 21.203 6.586 1 97.69 95 PHE A O 1
ATOM 733 N N . ILE A 1 96 ? 18.125 19.766 8.031 1 98.5 96 ILE A N 1
ATOM 734 C CA . ILE A 1 96 ? 19.312 19.734 8.891 1 98.5 96 ILE A CA 1
ATOM 735 C C . ILE A 1 96 ? 20.094 18.453 8.656 1 98.5 96 ILE A C 1
ATOM 737 O O . ILE A 1 96 ? 19.547 17.359 8.773 1 98.5 96 ILE A O 1
ATOM 741 N N . ALA A 1 97 ? 21.312 18.594 8.375 1 98.62 97 ALA A N 1
ATOM 742 C CA . ALA A 1 97 ? 22.109 17.453 7.973 1 98.62 97 ALA A CA 1
ATOM 743 C C . ALA A 1 97 ? 22.766 16.781 9.18 1 98.62 97 ALA A C 1
ATOM 745 O O . ALA A 1 97 ? 23.25 17.469 10.086 1 98.62 97 ALA A O 1
ATOM 746 N N . ILE A 1 98 ? 22.719 15.531 9.242 1 98.69 98 ILE A N 1
ATOM 747 C CA . ILE A 1 98 ? 23.578 14.672 10.047 1 98.69 98 ILE A CA 1
ATOM 748 C C . ILE A 1 98 ? 24.641 14.039 9.148 1 98.69 98 ILE A C 1
ATOM 750 O O . ILE A 1 98 ? 24.328 13.211 8.289 1 98.69 98 ILE A O 1
ATOM 754 N N . ASP A 1 99 ? 25.875 14.391 9.383 1 97.75 99 ASP A N 1
ATOM 755 C CA . ASP A 1 99 ? 26.969 14.148 8.438 1 97.75 99 ASP A CA 1
ATOM 756 C C . ASP A 1 99 ? 28.031 13.242 9.047 1 97.75 99 ASP A C 1
ATOM 758 O O . ASP A 1 99 ? 28.594 13.555 10.102 1 97.75 99 ASP A O 1
ATOM 762 N N . GLY A 1 100 ? 28.344 12.172 8.375 1 96.5 100 GLY A N 1
ATOM 763 C CA . GLY A 1 100 ? 29.281 11.188 8.898 1 96.5 100 GLY A CA 1
ATOM 764 C C . GLY A 1 100 ? 30.703 11.383 8.398 1 96.5 100 GLY A C 1
ATOM 765 O O . GLY A 1 100 ? 31.578 10.562 8.672 1 96.5 100 GLY A O 1
ATOM 766 N N . SER A 1 101 ? 31.062 12.453 7.75 1 93.69 101 SER A N 1
ATOM 767 C CA . SER A 1 101 ? 32.344 12.633 7.051 1 93.69 101 SER A CA 1
ATOM 768 C C . SER A 1 101 ? 33.5 12.703 8.031 1 93.69 101 SER A C 1
ATOM 770 O O . SER A 1 101 ? 34.625 12.414 7.668 1 93.69 101 SER A O 1
ATOM 772 N N . ASN A 1 102 ? 33.219 13.086 9.32 1 92.94 102 ASN A N 1
ATOM 773 C CA . ASN A 1 102 ? 34.281 13.164 10.312 1 92.94 102 ASN A CA 1
ATOM 774 C C . ASN A 1 102 ? 34.656 11.781 10.836 1 92.94 102 ASN A C 1
ATOM 776 O O . ASN A 1 102 ? 35.812 11.57 11.273 1 92.94 102 ASN A O 1
ATOM 780 N N . TYR A 1 103 ? 33.719 10.938 10.812 1 85.19 103 TYR A N 1
ATOM 781 C CA . TYR A 1 103 ? 33.875 9.641 11.469 1 85.19 103 TYR A CA 1
ATOM 782 C C . TYR A 1 103 ? 34.219 8.555 10.445 1 85.19 103 TYR A C 1
ATOM 784 O O . TYR A 1 103 ? 35 7.656 10.727 1 85.19 103 TYR A O 1
ATOM 792 N N . ILE A 1 104 ? 33.656 8.594 9.266 1 89.75 104 ILE A N 1
ATOM 793 C CA . ILE A 1 104 ? 33.938 7.625 8.203 1 89.75 104 ILE A CA 1
ATOM 794 C C . ILE A 1 104 ? 35.188 8.039 7.445 1 89.75 104 ILE A C 1
ATOM 796 O O . ILE A 1 104 ? 35.219 9.102 6.824 1 89.75 104 ILE A O 1
ATOM 800 N N . LYS A 1 105 ? 36.062 7.164 7.559 1 84.56 105 LYS A N 1
ATOM 801 C CA . LYS A 1 105 ? 37.344 7.465 6.934 1 84.56 105 LYS A CA 1
ATOM 802 C C . LYS A 1 105 ? 37.531 6.652 5.656 1 84.56 105 LYS A C 1
ATOM 804 O O . LYS A 1 105 ? 37.156 5.484 5.594 1 84.56 105 LYS A O 1
ATOM 809 N N . GLY A 1 106 ? 38.094 7.324 4.668 1 78.56 106 GLY A N 1
ATOM 810 C CA . GLY A 1 106 ? 38.344 6.641 3.412 1 78.56 106 GLY A CA 1
ATOM 811 C C . GLY A 1 106 ? 37.469 7.098 2.279 1 78.56 106 GLY A C 1
ATOM 812 O O . GLY A 1 106 ? 36.688 8.039 2.436 1 78.56 106 GLY A O 1
ATOM 813 N N . GLU A 1 107 ? 37.812 6.426 1.124 1 72.62 107 GLU A N 1
ATOM 814 C CA . GLU A 1 107 ? 37.125 6.906 -0.064 1 72.62 107 GLU A CA 1
ATOM 815 C C . GLU A 1 107 ? 36.156 5.867 -0.585 1 72.62 107 GLU A C 1
ATOM 817 O O . GLU A 1 107 ? 36.438 4.672 -0.605 1 72.62 107 GLU A O 1
ATOM 822 N N . GLY A 1 108 ? 35.094 6.344 -0.868 1 74.31 108 GLY A N 1
ATOM 823 C CA . GLY A 1 108 ? 34.094 5.543 -1.593 1 74.31 108 GLY A CA 1
ATOM 824 C C . GLY A 1 108 ? 33.625 4.332 -0.815 1 74.31 108 GLY A C 1
ATOM 825 O O . GLY A 1 108 ? 33.469 4.395 0.404 1 74.31 108 GLY A O 1
ATOM 826 N N . GLU A 1 109 ? 33.438 3.223 -1.515 1 79.81 109 GLU A N 1
ATOM 827 C CA . GLU A 1 109 ? 32.844 2.006 -0.97 1 79.81 109 GLU A CA 1
ATOM 828 C C . GLU A 1 109 ? 33.844 1.239 -0.113 1 79.81 109 GLU A C 1
ATOM 830 O O . GLU A 1 109 ? 3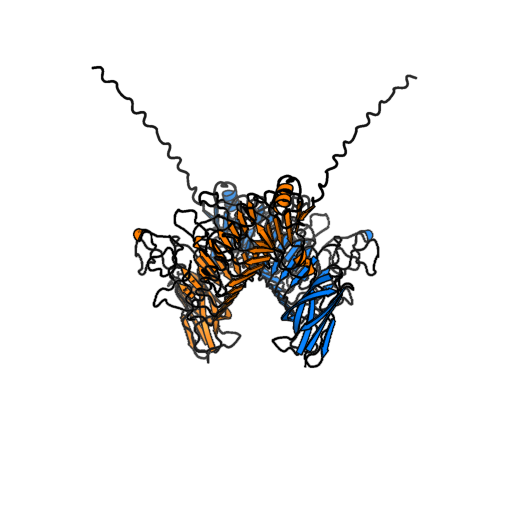3.469 0.481 0.779 1 79.81 109 GLU A O 1
ATOM 835 N N . LYS A 1 110 ? 35.062 1.503 -0.261 1 85.69 110 LYS A N 1
ATOM 836 C CA . LYS A 1 110 ? 36.094 0.783 0.494 1 85.69 110 LYS A CA 1
ATOM 837 C C . LYS A 1 110 ? 36.094 1.222 1.955 1 85.69 110 LYS A C 1
ATOM 839 O O . LYS A 1 110 ? 36.625 0.52 2.814 1 85.69 110 LYS A O 1
ATOM 844 N N . ALA A 1 111 ? 35.469 2.377 2.141 1 88.31 111 ALA A N 1
ATOM 845 C CA . ALA A 1 111 ? 35.406 2.904 3.5 1 88.31 111 ALA A CA 1
ATOM 846 C C . ALA A 1 111 ? 34.375 2.17 4.328 1 88.31 111 ALA A C 1
ATOM 848 O O . ALA A 1 111 ? 34.281 2.354 5.543 1 88.31 111 ALA A O 1
ATOM 849 N N . CYS A 1 112 ? 33.625 1.317 3.723 1 91.25 112 CYS A N 1
ATOM 850 C CA . CYS A 1 112 ? 32.5 0.656 4.379 1 91.25 112 CYS A CA 1
ATOM 851 C C . CYS A 1 112 ? 32.688 -0.857 4.371 1 91.25 112 CYS A C 1
ATOM 853 O O . CYS A 1 112 ? 32.25 -1.535 3.439 1 91.25 112 CYS A O 1
ATOM 855 N N . PRO A 1 113 ? 33.25 -1.376 5.445 1 90 113 PRO A N 1
ATOM 856 C CA . PRO A 1 113 ? 33.562 -2.811 5.473 1 90 113 PRO A CA 1
ATOM 857 C C . PRO A 1 113 ? 32.312 -3.672 5.602 1 90 113 PRO A C 1
ATOM 859 O O . PRO A 1 113 ? 31.312 -3.252 6.219 1 90 113 PRO A O 1
ATOM 862 N N . GLY A 1 114 ? 32.406 -4.855 5.047 1 90.56 114 GLY A N 1
ATOM 863 C CA . GLY A 1 114 ? 31.391 -5.863 5.242 1 90.56 114 GLY A CA 1
ATOM 864 C C . GLY A 1 114 ? 31.562 -6.66 6.523 1 90.56 114 GLY A C 1
ATOM 865 O O . GLY A 1 114 ? 32.469 -6.391 7.301 1 90.56 114 GLY A O 1
ATOM 866 N N . ALA A 1 115 ? 30.625 -7.492 6.734 1 88.81 115 ALA A N 1
ATOM 867 C CA . ALA A 1 115 ? 30.672 -8.344 7.918 1 88.81 115 ALA A CA 1
ATOM 868 C C . ALA A 1 115 ? 31.844 -9.328 7.832 1 88.81 115 ALA A C 1
ATOM 870 O O . ALA A 1 115 ? 32.438 -9.688 8.852 1 88.81 115 ALA A O 1
ATOM 871 N N . ASN A 1 116 ? 32.156 -9.75 6.625 1 89.38 116 ASN A N 1
ATOM 872 C CA . ASN A 1 116 ? 33.281 -10.648 6.398 1 89.38 116 ASN A CA 1
ATOM 873 C C . ASN A 1 116 ? 34.562 -9.883 6.051 1 89.38 116 ASN A C 1
ATOM 875 O O . ASN A 1 116 ? 34.5 -8.898 5.316 1 89.38 116 ASN A O 1
ATOM 879 N N . PRO A 1 117 ? 35.625 -10.383 6.547 1 90.62 117 PRO A N 1
ATOM 880 C CA . PRO A 1 117 ? 36.906 -9.703 6.266 1 90.62 117 PRO A CA 1
ATOM 881 C C . PRO A 1 117 ? 37.188 -9.578 4.773 1 90.62 117 PRO A C 1
ATOM 883 O O . PRO A 1 117 ? 37 -10.539 4.023 1 90.62 117 PRO A O 1
ATOM 886 N N . GLY A 1 118 ? 37.562 -8.375 4.449 1 91.12 118 GLY A N 1
ATOM 887 C CA . GLY A 1 118 ? 37.969 -8.148 3.07 1 91.12 118 GLY A CA 1
ATOM 888 C C . GLY A 1 118 ? 36.812 -7.719 2.178 1 91.12 118 GLY A C 1
ATOM 889 O O . GLY A 1 118 ? 37.031 -7.227 1.068 1 91.12 118 GLY A O 1
ATOM 890 N N . GLN A 1 119 ? 35.656 -7.879 2.695 1 91.44 119 GLN A N 1
ATOM 891 C CA . GLN A 1 119 ? 34.5 -7.484 1.897 1 91.44 119 GLN A CA 1
ATOM 892 C C . GLN A 1 119 ? 34.094 -6.051 2.203 1 91.44 119 GLN A C 1
ATOM 894 O O . GLN A 1 119 ? 34.219 -5.59 3.338 1 91.44 119 GLN A O 1
ATOM 899 N N . TYR A 1 120 ? 33.625 -5.363 1.182 1 89.25 120 TYR A N 1
ATOM 900 C CA . TYR A 1 120 ? 33.25 -3.971 1.365 1 89.25 120 TYR A CA 1
ATOM 901 C C . TYR A 1 120 ? 32.25 -3.541 0.296 1 89.25 120 TYR A C 1
ATOM 903 O O . TYR A 1 120 ? 32.125 -4.195 -0.741 1 89.25 120 TYR A O 1
ATOM 911 N N . GLY A 1 121 ? 31.469 -2.527 0.62 1 84.12 121 GLY A N 1
ATOM 912 C CA . GLY A 1 121 ? 30.625 -1.885 -0.374 1 84.12 121 GLY A CA 1
ATOM 913 C C . GLY A 1 121 ? 29.188 -2.328 -0.302 1 84.12 121 GLY A C 1
ATOM 914 O O . GLY A 1 121 ? 28.719 -2.807 0.739 1 84.12 121 GLY A O 1
ATOM 915 N N . THR A 1 122 ? 28.203 -2.088 -1.333 1 78.69 122 THR A N 1
ATOM 916 C CA . THR A 1 122 ? 26.75 -2.17 -1.317 1 78.69 122 THR A CA 1
ATOM 917 C C . THR A 1 122 ? 26.297 -3.623 -1.378 1 78.69 122 THR A C 1
ATOM 919 O O . THR A 1 122 ? 25.219 -3.963 -0.86 1 78.69 122 THR A O 1
ATOM 922 N N . ASN A 1 123 ? 26.875 -4.555 -1.865 1 80.12 123 ASN A N 1
ATOM 923 C CA . ASN A 1 123 ? 26.406 -5.918 -2.092 1 80.12 123 ASN A CA 1
ATOM 924 C C . ASN A 1 123 ? 27.016 -6.895 -1.099 1 80.12 123 ASN A C 1
ATOM 926 O O . ASN A 1 123 ? 27.219 -8.07 -1.417 1 80.12 123 ASN A O 1
ATOM 930 N N . VAL A 1 124 ? 27.359 -6.312 0.078 1 87.25 124 VAL A N 1
ATOM 931 C CA . VAL A 1 124 ? 27.875 -7.195 1.123 1 87.25 124 VAL A CA 1
ATOM 932 C C . VAL A 1 124 ? 27.031 -7.023 2.393 1 87.25 124 VAL A C 1
ATOM 934 O O . VAL A 1 124 ? 26.469 -5.953 2.635 1 87.25 124 VAL A O 1
ATOM 937 N N . ARG A 1 125 ? 27.031 -8.094 3.094 1 87.5 125 ARG A N 1
ATOM 938 C CA . ARG A 1 125 ? 26.375 -7.969 4.387 1 87.5 125 ARG A CA 1
ATOM 939 C C . ARG A 1 125 ? 27.125 -7.012 5.297 1 87.5 125 ARG A C 1
ATOM 941 O O . ARG A 1 125 ? 28.344 -7.16 5.496 1 87.5 125 ARG A O 1
ATOM 948 N N . THR A 1 126 ? 26.375 -6.062 5.781 1 88.88 126 THR A N 1
ATOM 949 C CA . THR A 1 126 ? 27.016 -5.133 6.703 1 88.88 126 THR A CA 1
ATOM 950 C C . THR A 1 126 ? 25.984 -4.383 7.531 1 88.88 126 THR A C 1
ATOM 952 O O . THR A 1 126 ? 24.859 -4.156 7.07 1 88.88 126 THR A O 1
ATOM 955 N N . MET A 1 127 ? 26.297 -4.082 8.75 1 90.75 127 MET A N 1
ATOM 956 C CA . MET A 1 127 ? 25.578 -3.146 9.609 1 90.75 127 MET A CA 1
ATOM 957 C C . MET A 1 127 ? 26.547 -2.15 10.25 1 90.75 127 MET A C 1
ATOM 959 O O . MET A 1 127 ? 26.25 -1.583 11.297 1 90.75 127 MET A O 1
ATOM 963 N N . THR A 1 128 ? 27.609 -1.936 9.508 1 89.38 128 THR A N 1
ATOM 964 C CA . THR A 1 128 ? 28.703 -1.175 10.102 1 89.38 128 THR A CA 1
ATOM 965 C C . THR A 1 128 ? 28.578 0.308 9.766 1 89.38 128 THR A C 1
ATOM 967 O O . THR A 1 128 ? 28.016 0.668 8.734 1 89.38 128 THR A O 1
ATOM 970 N N . LEU A 1 129 ? 29.125 1.153 10.641 1 93.75 129 LEU A N 1
ATOM 971 C CA . LEU A 1 129 ? 29.328 2.59 10.492 1 93.75 129 LEU A CA 1
ATOM 972 C C . LEU A 1 129 ? 28.031 3.285 10.078 1 93.75 129 LEU A C 1
ATOM 974 O O . LEU A 1 129 ? 28.016 4.043 9.109 1 93.75 129 LEU A O 1
ATOM 978 N N . PRO A 1 130 ? 27 3 10.844 1 95.62 130 PRO A N 1
ATOM 979 C CA . PRO A 1 130 ? 25.703 3.646 10.57 1 95.62 130 PRO A CA 1
ATOM 980 C C . PRO A 1 130 ? 25.656 5.094 11.047 1 95.62 130 PRO A C 1
ATOM 982 O O . PRO A 1 130 ? 26.516 5.516 11.836 1 95.62 130 PRO A O 1
ATOM 985 N N . GLY A 1 131 ? 24.703 5.898 10.477 1 97.56 131 GLY A N 1
ATOM 986 C CA . GLY A 1 131 ? 24.375 7.215 11 1 97.56 131 GLY A CA 1
ATOM 987 C C . GLY A 1 131 ? 23.453 7.168 12.195 1 97.56 131 GLY A C 1
ATOM 988 O O . GLY A 1 131 ? 23.891 6.996 13.328 1 97.56 131 GLY A O 1
ATOM 989 N N . LEU A 1 132 ? 22.141 7.215 11.969 1 98.75 132 LEU A N 1
ATOM 990 C CA . LEU A 1 132 ? 21.156 7.023 13.023 1 98.75 132 LEU A CA 1
ATOM 991 C C . LEU A 1 132 ? 20.781 5.551 13.172 1 98.75 132 LEU A C 1
ATOM 993 O O . LEU A 1 132 ? 20.562 4.863 12.172 1 98.75 132 LEU A O 1
ATOM 997 N N . VAL A 1 133 ? 20.781 5.078 14.438 1 98.62 133 VAL A N 1
ATOM 998 C CA . VAL A 1 133 ? 20.5 3.672 14.695 1 98.62 133 VAL A CA 1
ATOM 999 C C . VAL A 1 133 ? 19.266 3.551 15.578 1 98.62 133 VAL A C 1
ATOM 1001 O O . VAL A 1 133 ? 19.234 4.09 16.688 1 98.62 133 VAL A O 1
ATOM 1004 N N . LEU A 1 134 ? 18.219 2.971 15.086 1 98.75 134 LEU A N 1
ATOM 1005 C CA . LEU A 1 134 ? 17.094 2.479 15.883 1 98.75 134 LEU A CA 1
ATOM 1006 C C . LEU A 1 134 ? 17.266 0.998 16.203 1 98.75 134 LEU A C 1
ATOM 1008 O O . LEU A 1 134 ? 17.25 0.154 15.305 1 98.75 134 LEU A O 1
ATOM 1012 N N . GLN A 1 135 ? 17.453 0.705 17.422 1 97.62 135 GLN A N 1
ATOM 1013 C CA . GLN A 1 135 ? 17.766 -0.679 17.766 1 97.62 135 GLN A CA 1
ATOM 1014 C C . GLN A 1 135 ? 16.875 -1.163 18.906 1 97.62 135 GLN A C 1
ATOM 1016 O O . GLN A 1 135 ? 16.906 -0.598 20 1 97.62 135 GLN A O 1
ATOM 1021 N N . ASP A 1 136 ? 16.125 -2.193 18.656 1 97.44 136 ASP A N 1
ATOM 1022 C CA . ASP A 1 136 ? 15.266 -2.799 19.656 1 97.44 136 ASP A CA 1
ATOM 1023 C C . ASP A 1 136 ? 14.32 -1.762 20.266 1 97.44 136 ASP A C 1
ATOM 1025 O O . ASP A 1 136 ? 14.148 -1.714 21.484 1 97.44 136 ASP A O 1
ATOM 1029 N N . VAL A 1 137 ? 13.836 -0.906 19.438 1 97.12 137 VAL A N 1
ATOM 1030 C CA . VAL A 1 137 ? 12.992 0.187 19.906 1 97.12 137 VAL A CA 1
ATOM 1031 C C . VAL A 1 137 ? 11.805 0.361 18.953 1 97.12 137 VAL A C 1
ATOM 1033 O O . VAL A 1 137 ? 11.883 -0.022 17.781 1 97.12 137 VAL A O 1
ATOM 1036 N N . ASN A 1 138 ? 10.727 0.809 19.453 1 95.75 138 ASN A N 1
ATOM 1037 C CA . ASN A 1 138 ? 9.547 1.113 18.641 1 95.75 138 ASN A CA 1
ATOM 1038 C C . ASN A 1 138 ? 9.156 2.584 18.766 1 95.75 138 ASN A C 1
ATOM 1040 O O . ASN A 1 138 ? 9.516 3.252 19.734 1 95.75 138 ASN A O 1
ATOM 1044 N N . GLY A 1 139 ? 8.445 3.086 17.766 1 97 139 GLY A N 1
ATOM 1045 C CA . GLY A 1 139 ? 7.797 4.387 17.859 1 97 139 GLY A CA 1
ATOM 1046 C C . GLY A 1 139 ? 8.758 5.547 17.688 1 97 139 GLY A C 1
ATOM 1047 O O . GLY A 1 139 ? 8.688 6.535 18.406 1 97 139 GLY A O 1
ATOM 1048 N N . VAL A 1 140 ? 9.703 5.41 16.75 1 98.62 140 VAL A N 1
ATOM 1049 C CA . VAL A 1 140 ? 10.617 6.496 16.422 1 98.62 140 VAL A CA 1
ATOM 1050 C C . VAL A 1 140 ? 10.164 7.184 15.133 1 98.62 140 VAL A C 1
ATOM 1052 O O . VAL A 1 140 ? 9.766 6.523 14.172 1 98.62 140 VAL A O 1
ATOM 1055 N N . THR A 1 141 ? 10.18 8.492 15.172 1 98.62 141 THR A N 1
ATOM 1056 C CA . THR A 1 141 ? 9.906 9.281 13.984 1 98.62 141 THR A CA 1
ATOM 1057 C C . THR A 1 141 ? 11.125 10.117 13.594 1 98.62 141 THR A C 1
ATOM 1059 O O . THR A 1 141 ? 11.727 10.781 14.445 1 98.62 141 THR A O 1
ATOM 1062 N N . LEU A 1 142 ? 11.562 10.055 12.352 1 98.88 142 LEU A N 1
ATOM 1063 C CA . LEU A 1 142 ? 12.586 10.914 11.766 1 98.88 142 LEU A CA 1
ATOM 1064 C C . LEU A 1 142 ? 11.992 11.797 10.672 1 98.88 142 LEU A C 1
ATOM 1066 O O . LEU A 1 142 ? 11.352 11.297 9.742 1 98.88 142 LEU A O 1
ATOM 1070 N N . LYS A 1 143 ? 12.18 13.086 10.797 1 98.44 143 LYS A N 1
ATOM 1071 C CA . LYS A 1 143 ? 11.594 14.023 9.844 1 98.44 143 LYS A CA 1
ATOM 1072 C C . LYS A 1 143 ? 12.484 15.25 9.656 1 98.44 143 LYS A C 1
ATOM 1074 O O . LYS A 1 143 ? 13.047 15.766 10.625 1 98.44 143 LYS A O 1
ATOM 1079 N N . GLY A 1 144 ? 12.578 15.703 8.406 1 98 144 GLY A N 1
ATOM 1080 C CA . GLY A 1 144 ? 13.234 16.969 8.109 1 98 144 GLY A CA 1
ATOM 1081 C C . GLY A 1 144 ? 14.75 16.891 8.195 1 98 144 GLY A C 1
ATOM 1082 O O . GLY A 1 144 ? 15.414 17.891 8.492 1 98 144 GLY A O 1
ATOM 1083 N N . LEU A 1 145 ? 15.297 15.734 8 1 98.88 145 LEU A N 1
ATOM 1084 C CA . LEU A 1 145 ? 16.734 15.516 8.133 1 98.88 145 LEU A CA 1
ATOM 1085 C C . LEU A 1 145 ? 17.359 15.164 6.789 1 98.88 145 LEU A C 1
ATOM 1087 O O . LEU A 1 145 ? 16.672 14.711 5.875 1 98.88 145 LEU A O 1
ATOM 1091 N N . ASP A 1 146 ? 18.578 15.508 6.605 1 98.69 146 ASP A N 1
ATOM 1092 C CA . ASP A 1 146 ? 19.453 14.945 5.582 1 98.69 146 ASP A CA 1
ATOM 1093 C C . ASP A 1 146 ? 20.531 14.062 6.207 1 98.69 146 ASP A C 1
ATOM 1095 O O . ASP A 1 146 ? 21.484 14.562 6.801 1 98.69 146 ASP A O 1
ATOM 1099 N N . VAL A 1 147 ? 20.406 12.805 6.125 1 98.75 147 VAL A N 1
ATOM 1100 C CA . VAL A 1 147 ? 21.375 11.883 6.688 1 98.75 147 VAL A CA 1
ATOM 1101 C C . VAL A 1 147 ? 22.328 11.398 5.594 1 98.75 147 VAL A C 1
ATOM 1103 O O . VAL A 1 147 ? 21.906 10.711 4.664 1 98.75 147 VAL A O 1
ATOM 1106 N N . HIS A 1 148 ? 23.641 11.797 5.723 1 96.56 148 HIS A N 1
ATOM 1107 C CA . HIS A 1 148 ? 24.484 11.5 4.574 1 96.56 148 HIS A CA 1
ATOM 1108 C C . HIS A 1 148 ? 25.922 11.203 5.004 1 96.56 148 HIS A C 1
ATOM 1110 O O . HIS A 1 148 ? 26.297 11.508 6.137 1 96.56 148 HIS A O 1
ATOM 1116 N N . ARG A 1 149 ? 26.641 10.492 4.098 1 94.94 149 ARG A N 1
ATOM 1117 C CA . ARG A 1 149 ? 28.062 10.203 4.168 1 94.94 149 ARG A CA 1
ATOM 1118 C C . ARG A 1 149 ? 28.375 9.227 5.301 1 94.94 149 ARG A C 1
ATOM 1120 O O . ARG A 1 149 ? 29.328 9.422 6.055 1 94.94 149 ARG A O 1
ATOM 1127 N N . PHE A 1 150 ? 27.5 8.312 5.461 1 95.44 150 PHE A N 1
ATOM 1128 C CA . PHE A 1 150 ? 27.703 7.117 6.27 1 95.44 150 PHE A CA 1
ATOM 1129 C C . PHE A 1 150 ? 27.781 5.871 5.395 1 95.44 150 PHE A C 1
ATOM 1131 O O . PHE A 1 150 ? 27.688 5.965 4.168 1 95.44 150 PHE A O 1
ATOM 1138 N N . CYS A 1 151 ? 28.078 4.711 6.02 1 95.06 151 CYS A N 1
ATOM 1139 C CA . CYS A 1 151 ? 27.938 3.457 5.285 1 95.06 151 CYS A CA 1
ATOM 1140 C C . CYS A 1 151 ? 26.484 3.025 5.211 1 95.06 151 CYS A C 1
ATOM 1142 O O . CYS A 1 151 ? 26.047 2.471 4.203 1 95.06 151 CYS A O 1
ATOM 1144 N N . ILE A 1 152 ? 25.797 3.195 6.254 1 96.25 152 ILE A N 1
ATOM 1145 C CA . ILE A 1 152 ? 24.344 3.082 6.344 1 96.25 152 ILE A CA 1
ATOM 1146 C C . ILE A 1 152 ? 23.766 4.355 6.953 1 96.25 152 ILE A C 1
ATOM 1148 O O . ILE A 1 152 ? 24.094 4.711 8.086 1 96.25 152 ILE A O 1
ATOM 1152 N N . GLY A 1 153 ? 22.891 5.078 6.215 1 97.69 153 GLY A N 1
ATOM 1153 C CA . GLY A 1 153 ? 22.344 6.316 6.75 1 97.69 153 GLY A CA 1
ATOM 1154 C C . GLY A 1 153 ? 21.531 6.113 8.008 1 97.69 153 GLY A C 1
ATOM 1155 O O . GLY A 1 153 ? 21.859 6.645 9.07 1 97.69 153 GLY A O 1
ATOM 1156 N N . VAL A 1 154 ? 20.469 5.359 7.91 1 98.88 154 VAL A N 1
ATOM 1157 C CA . VAL A 1 154 ? 19.609 4.992 9.031 1 98.88 154 VAL A CA 1
ATOM 1158 C C . VAL A 1 154 ? 19.516 3.473 9.141 1 98.88 154 VAL A C 1
ATOM 1160 O O . VAL A 1 154 ? 19.094 2.801 8.195 1 98.88 154 VAL A O 1
ATOM 1163 N N . LEU A 1 155 ? 19.953 2.943 10.266 1 98.38 155 LEU A N 1
ATOM 1164 C CA . LEU A 1 155 ? 19.844 1.514 10.539 1 98.38 155 LEU A CA 1
ATOM 1165 C C . LEU A 1 155 ? 18.672 1.23 11.469 1 98.38 155 LEU A C 1
ATOM 1167 O O . LEU A 1 155 ? 18.672 1.656 12.625 1 98.38 155 LEU A O 1
ATOM 1171 N N . VAL A 1 156 ? 17.656 0.585 10.992 1 98.81 156 VAL A N 1
ATOM 1172 C CA . VAL A 1 156 ? 16.516 0.095 11.773 1 98.81 156 VAL A CA 1
ATOM 1173 C C . VAL A 1 156 ? 16.688 -1.399 12.039 1 98.81 156 VAL A C 1
ATOM 1175 O O . VAL A 1 156 ? 16.422 -2.227 11.164 1 98.81 156 VAL A O 1
ATOM 1178 N N . ASN A 1 157 ? 17.141 -1.695 13.219 1 98.5 157 ASN A N 1
ATOM 1179 C CA . ASN A 1 157 ? 17.469 -3.074 13.562 1 98.5 157 ASN A CA 1
ATOM 1180 C C . ASN A 1 157 ? 16.547 -3.607 14.664 1 98.5 157 ASN A C 1
ATOM 1182 O O . ASN A 1 157 ? 16.562 -3.094 15.781 1 98.5 157 ASN A O 1
ATOM 1186 N N . ARG A 1 158 ? 15.758 -4.613 14.297 1 98.38 158 ARG A N 1
ATOM 1187 C CA . ARG A 1 158 ? 14.836 -5.234 15.242 1 98.38 158 ARG A CA 1
ATOM 1188 C C . ARG A 1 158 ? 13.953 -4.188 15.914 1 98.38 158 ARG A C 1
ATOM 1190 O O . ARG A 1 158 ? 13.82 -4.18 17.141 1 98.38 158 ARG A O 1
ATOM 1197 N N . SER A 1 159 ? 13.445 -3.285 15.086 1 98.56 159 SER A N 1
ATOM 1198 C CA . SER A 1 159 ? 12.609 -2.174 15.531 1 98.56 159 SER A CA 1
ATOM 1199 C C . SER A 1 159 ? 11.344 -2.053 14.688 1 98.56 159 SER A C 1
ATOM 1201 O O . SER A 1 159 ? 11.359 -2.35 13.492 1 98.56 159 SER A O 1
ATOM 1203 N N . SER A 1 160 ? 10.258 -1.67 15.383 1 98.06 160 SER A N 1
ATOM 1204 C CA . SER A 1 160 ? 8.953 -1.695 14.727 1 98.06 160 SER A CA 1
ATOM 1205 C C . SER A 1 160 ? 8.211 -0.38 14.93 1 98.06 160 SER A C 1
ATOM 1207 O O . SER A 1 160 ? 8.57 0.417 15.797 1 98.06 160 SER A O 1
ATOM 1209 N N . ASN A 1 161 ? 7.195 -0.124 14.055 1 97.62 161 ASN A N 1
ATOM 1210 C CA . ASN A 1 161 ? 6.262 0.988 14.195 1 97.62 161 ASN A CA 1
ATOM 1211 C C . ASN A 1 161 ? 6.977 2.334 14.133 1 97.62 161 ASN A C 1
ATOM 1213 O O . ASN A 1 161 ? 6.629 3.266 14.859 1 97.62 161 ASN A O 1
ATOM 1217 N N . ASN A 1 162 ? 8.023 2.404 13.352 1 98.75 162 ASN A N 1
ATOM 1218 C CA . ASN A 1 162 ? 8.742 3.66 13.156 1 98.75 162 ASN A CA 1
ATOM 1219 C C . ASN A 1 162 ? 8.281 4.379 11.891 1 98.75 162 ASN A C 1
ATOM 1221 O O . ASN A 1 162 ? 7.707 3.764 10.992 1 98.75 162 ASN A O 1
ATOM 1225 N N . LEU A 1 163 ? 8.477 5.637 11.906 1 98.69 163 LEU A N 1
ATOM 1226 C CA . LEU A 1 163 ? 8.109 6.473 10.773 1 98.69 163 LEU A CA 1
ATOM 1227 C C . LEU A 1 163 ? 9.305 7.301 10.297 1 98.69 163 LEU A C 1
ATOM 1229 O O . LEU A 1 163 ? 9.844 8.109 11.055 1 98.69 163 LEU A O 1
ATOM 1233 N N . ILE A 1 164 ? 9.781 7.062 9.07 1 98.94 164 ILE A N 1
ATOM 1234 C CA . ILE A 1 164 ? 10.781 7.871 8.383 1 98.94 164 ILE A CA 1
ATOM 1235 C C . ILE A 1 164 ? 10.125 8.633 7.23 1 98.94 164 ILE A C 1
ATOM 1237 O O . ILE A 1 164 ? 9.805 8.047 6.191 1 98.94 164 ILE A O 1
ATOM 1241 N N . GLN A 1 165 ? 9.914 9.898 7.445 1 98.5 165 GLN A N 1
ATOM 1242 C CA . GLN A 1 165 ? 9.086 10.656 6.508 1 98.5 165 GLN A CA 1
ATOM 1243 C C . GLN A 1 165 ? 9.688 12.031 6.234 1 98.5 165 GLN A C 1
ATOM 1245 O O . GLN A 1 165 ? 10.18 12.695 7.148 1 98.5 165 GLN A O 1
ATOM 1250 N N . HIS A 1 166 ? 9.672 12.484 4.988 1 97.62 166 HIS A N 1
ATOM 1251 C CA . HIS A 1 166 ? 10.078 13.828 4.582 1 97.62 166 HIS A CA 1
ATOM 1252 C C . HIS A 1 166 ? 11.539 14.094 4.926 1 97.62 166 HIS A C 1
ATOM 1254 O O . HIS A 1 166 ? 11.859 15.133 5.516 1 97.62 166 HIS A O 1
ATOM 1260 N N . ASN A 1 167 ? 12.359 13.148 4.582 1 98.81 167 ASN A N 1
ATOM 1261 C CA . ASN A 1 167 ? 13.805 13.305 4.738 1 98.81 167 ASN A CA 1
ATOM 1262 C C . ASN A 1 167 ? 14.523 13.219 3.396 1 98.81 167 ASN A C 1
ATOM 1264 O O . ASN A 1 167 ? 13.93 12.844 2.387 1 98.81 167 ASN A O 1
ATOM 1268 N N . ARG A 1 168 ? 15.664 13.664 3.398 1 98.69 168 ARG A N 1
ATOM 1269 C CA . ARG A 1 168 ? 16.641 13.352 2.359 1 98.69 168 ARG A CA 1
ATOM 1270 C C . ARG A 1 168 ? 17.719 12.398 2.879 1 98.69 168 ARG A C 1
ATOM 1272 O O . ARG A 1 168 ? 18.297 12.633 3.938 1 98.69 168 ARG A O 1
ATOM 1279 N N . ILE A 1 169 ? 17.922 11.305 2.27 1 98.81 169 ILE A N 1
ATOM 1280 C CA . ILE A 1 169 ? 18.969 10.336 2.574 1 98.81 169 ILE A CA 1
ATOM 1281 C C . ILE A 1 169 ? 19.938 10.234 1.4 1 98.81 169 ILE A C 1
ATOM 1283 O O . ILE A 1 169 ? 19.562 9.781 0.316 1 98.81 169 ILE A O 1
ATOM 1287 N N . SER A 1 170 ? 21.219 10.656 1.666 1 97.12 170 SER A N 1
ATOM 1288 C CA . SER A 1 170 ? 22.031 10.859 0.473 1 97.12 170 SER A CA 1
ATOM 1289 C C . SER A 1 170 ? 23.484 10.438 0.716 1 97.12 170 SER A C 1
ATOM 1291 O O . SER A 1 170 ? 23.969 10.484 1.849 1 97.12 170 SER A O 1
ATOM 1293 N N . ASN A 1 171 ? 24.109 9.938 -0.291 1 94.5 171 ASN A N 1
ATOM 1294 C CA . ASN A 1 171 ? 25.547 9.695 -0.355 1 94.5 171 ASN A CA 1
ATOM 1295 C C . ASN A 1 171 ? 26 8.719 0.726 1 94.5 171 ASN A C 1
ATOM 1297 O O . ASN A 1 171 ? 27.062 8.891 1.321 1 94.5 171 ASN A O 1
ATOM 1301 N N . ASN A 1 172 ? 25.125 7.824 1.049 1 94.44 172 ASN A N 1
ATOM 1302 C CA . ASN A 1 172 ? 25.531 6.723 1.912 1 94.44 172 ASN A CA 1
ATOM 1303 C C . ASN A 1 172 ? 26.047 5.535 1.101 1 94.44 172 ASN A C 1
ATOM 1305 O O . ASN A 1 172 ? 25.266 4.777 0.534 1 94.44 172 ASN A O 1
ATOM 1309 N N . TYR A 1 173 ? 27.391 5.324 0.926 1 83.69 173 TYR A N 1
ATOM 1310 C CA . TYR A 1 173 ? 28.016 4.504 -0.106 1 83.69 173 TYR A CA 1
ATOM 1311 C C . TYR A 1 173 ? 28.328 3.107 0.417 1 83.69 173 TYR A C 1
ATOM 1313 O O . TYR A 1 173 ? 28.828 2.258 -0.321 1 83.69 173 TYR A O 1
ATOM 1321 N N . GLY A 1 174 ? 27.984 2.695 1.457 1 81 174 GLY A N 1
ATOM 1322 C CA . GLY A 1 174 ? 28.188 1.338 1.941 1 81 174 GLY A CA 1
ATOM 1323 C C . GLY A 1 174 ? 26.984 0.447 1.737 1 81 174 GLY A C 1
ATOM 1324 O O . GLY A 1 174 ? 26.641 0.093 0.604 1 81 174 GLY A O 1
ATOM 1325 N N . GLY A 1 175 ? 26.281 0.309 2.654 1 84.56 175 GLY A N 1
ATOM 1326 C CA . GLY A 1 175 ? 25.156 -0.604 2.637 1 84.56 175 GLY A CA 1
ATOM 1327 C C . GLY A 1 175 ? 23.922 -0.005 2.002 1 84.56 175 GLY A C 1
ATOM 1328 O O . GLY A 1 175 ? 23.547 -0.375 0.885 1 84.56 175 GLY A O 1
ATOM 1329 N N . ALA A 1 176 ? 23.406 0.949 2.648 1 94.75 176 ALA A N 1
ATOM 1330 C CA . ALA A 1 176 ? 22.125 1.479 2.182 1 94.75 176 ALA A CA 1
ATOM 1331 C C . ALA A 1 176 ? 21.844 2.85 2.789 1 94.75 176 ALA A C 1
ATOM 1333 O O . ALA A 1 176 ? 22.422 3.209 3.818 1 94.75 176 ALA A O 1
ATOM 1334 N N . GLY A 1 177 ? 21.031 3.648 2.053 1 97.44 177 GLY A N 1
ATOM 1335 C CA . GLY A 1 177 ? 20.484 4.816 2.719 1 97.44 177 GLY A CA 1
ATOM 1336 C C . GLY A 1 177 ? 19.734 4.484 4 1 97.44 177 GLY A C 1
ATOM 1337 O O . GLY A 1 177 ? 20.109 4.957 5.078 1 97.44 177 GLY A O 1
ATOM 1338 N N . VAL A 1 178 ? 18.781 3.629 3.896 1 98.75 178 VAL A N 1
ATOM 1339 C CA . VAL A 1 178 ? 18.062 3.08 5.043 1 98.75 178 VAL A CA 1
ATOM 1340 C C . VAL A 1 178 ? 18.109 1.554 4.996 1 98.75 178 VAL A C 1
ATOM 1342 O O . VAL A 1 178 ? 17.828 0.952 3.953 1 98.75 178 VAL A O 1
ATOM 1345 N N . MET A 1 179 ? 18.5 0.973 6.082 1 98.12 179 MET A N 1
ATOM 1346 C CA . MET A 1 179 ? 18.453 -0.481 6.207 1 98.12 179 MET A CA 1
ATOM 1347 C C . MET A 1 179 ? 17.469 -0.896 7.301 1 98.12 179 MET A C 1
ATOM 1349 O O . MET A 1 179 ? 17.656 -0.552 8.469 1 98.12 179 MET A O 1
ATOM 1353 N N . ILE A 1 180 ? 16.422 -1.552 6.953 1 98.75 180 ILE A N 1
ATOM 1354 C CA . ILE A 1 180 ? 15.477 -2.164 7.875 1 98.75 180 ILE A CA 1
ATOM 1355 C C . ILE A 1 180 ? 15.727 -3.67 7.945 1 98.75 180 ILE A C 1
ATOM 1357 O O . ILE A 1 180 ? 15.508 -4.387 6.965 1 98.75 180 ILE A O 1
ATOM 1361 N N . THR A 1 181 ? 16.156 -4.137 9.148 1 98.44 181 THR A N 1
ATOM 1362 C CA . THR A 1 181 ? 16.641 -5.508 9.18 1 98.44 181 THR A CA 1
ATOM 1363 C C . THR A 1 181 ? 16.312 -6.172 10.516 1 98.44 181 THR A C 1
ATOM 1365 O O . THR A 1 181 ? 16.359 -5.52 11.562 1 98.44 181 THR A O 1
ATOM 1368 N N . GLY A 1 182 ? 15.938 -7.414 10.43 1 98.25 182 GLY A N 1
ATOM 1369 C CA . GLY A 1 182 ? 15.812 -8.234 11.625 1 98.25 182 GLY A CA 1
ATOM 1370 C C . GLY A 1 182 ? 17.047 -9.062 11.914 1 98.25 182 GLY A C 1
ATOM 1371 O O . GLY A 1 182 ? 16.969 -10.133 12.523 1 98.25 182 GLY A O 1
ATOM 1372 N N . ASP A 1 183 ? 18.188 -8.648 11.398 1 96.38 183 ASP A N 1
ATOM 1373 C CA . ASP A 1 183 ? 19.438 -9.367 11.617 1 96.38 183 ASP A CA 1
ATOM 1374 C C . ASP A 1 183 ? 19.734 -9.508 13.109 1 96.38 183 ASP A C 1
ATOM 1376 O O . ASP A 1 183 ? 19.672 -8.531 13.859 1 96.38 183 ASP A O 1
ATOM 1380 N N . ASP A 1 184 ? 20.078 -10.68 13.57 1 95.12 184 ASP A N 1
ATOM 1381 C CA . ASP A 1 184 ? 20.297 -10.938 14.992 1 95.12 184 ASP A CA 1
ATOM 1382 C C . ASP A 1 184 ? 21.719 -10.602 15.398 1 95.12 184 ASP A C 1
ATOM 1384 O O . ASP A 1 184 ? 22.125 -10.859 16.531 1 95.12 184 ASP A O 1
ATOM 1388 N N . GLY A 1 185 ? 22.531 -10.117 14.492 1 90.56 185 GLY A N 1
ATOM 1389 C CA . GLY A 1 185 ? 23.938 -9.812 14.742 1 90.56 185 GLY A CA 1
ATOM 1390 C C . GLY A 1 185 ? 24.875 -10.898 14.266 1 90.56 185 GLY A C 1
ATOM 1391 O O . GLY A 1 185 ? 26.094 -10.688 14.172 1 90.56 185 GLY A O 1
ATOM 1392 N N . LYS A 1 186 ? 24.266 -12.023 13.898 1 91.12 186 LYS A N 1
ATOM 1393 C CA . LYS A 1 186 ? 25.062 -13.148 13.43 1 91.12 186 LYS A CA 1
ATOM 1394 C C . LYS A 1 186 ? 24.703 -13.531 12 1 91.12 186 LYS A C 1
ATOM 1396 O O . LYS A 1 186 ? 25.109 -14.586 11.508 1 91.12 186 LYS A O 1
ATOM 1401 N N . GLY A 1 187 ? 23.875 -12.688 11.445 1 90.38 187 GLY A N 1
ATOM 1402 C CA . GLY A 1 187 ? 23.531 -12.914 10.055 1 90.38 187 GLY A CA 1
ATOM 1403 C C . GLY A 1 187 ? 22.219 -13.656 9.883 1 90.38 187 GLY A C 1
ATOM 1404 O O . GLY A 1 187 ? 21.719 -13.82 8.766 1 90.38 187 GLY A O 1
ATOM 1405 N N . ASN A 1 188 ? 21.594 -14.008 11.008 1 93.69 188 ASN A N 1
ATOM 1406 C CA . ASN A 1 188 ? 20.328 -14.742 10.922 1 93.69 188 ASN A CA 1
ATOM 1407 C C . ASN A 1 188 ? 19.141 -13.805 11.039 1 93.69 188 ASN A C 1
ATOM 1409 O O . ASN A 1 188 ? 19.219 -12.758 11.688 1 93.69 188 ASN A O 1
ATOM 1413 N N . PRO A 1 189 ? 18.062 -14.234 10.398 1 95.44 189 PRO A N 1
ATOM 1414 C CA . PRO A 1 189 ? 16.859 -13.414 10.5 1 95.44 189 PRO A CA 1
ATOM 1415 C C . PRO A 1 189 ? 16.141 -13.57 11.836 1 95.44 189 PRO A C 1
ATOM 1417 O O . PRO A 1 189 ? 16.234 -14.625 12.469 1 95.44 189 PRO A O 1
ATOM 1420 N N . THR A 1 190 ? 15.516 -12.57 12.328 1 95.31 190 THR A N 1
ATOM 1421 C CA . THR A 1 190 ? 14.562 -12.633 13.438 1 95.31 190 THR A CA 1
ATOM 1422 C C . THR A 1 190 ? 13.148 -12.328 12.953 1 95.31 190 THR A C 1
ATOM 1424 O O . THR A 1 190 ? 12.945 -11.406 12.164 1 95.31 190 THR A O 1
ATOM 1427 N N . SER A 1 191 ? 12.242 -13.203 13.438 1 89.75 191 SER A N 1
ATOM 1428 C CA . SER A 1 191 ? 10.859 -13.039 13.008 1 89.75 191 SER A CA 1
ATOM 1429 C C . SER A 1 191 ? 10.117 -12.047 13.891 1 89.75 191 SER A C 1
ATOM 1431 O O . SER A 1 191 ? 10.32 -12.016 15.109 1 89.75 191 SER A O 1
ATOM 1433 N N . THR A 1 192 ? 9.328 -11.195 13.359 1 91 192 THR A N 1
ATOM 1434 C CA . THR A 1 192 ? 8.32 -10.352 13.992 1 91 192 THR A CA 1
ATOM 1435 C C . THR A 1 192 ? 8.969 -9.188 14.734 1 91 192 THR A C 1
ATOM 1437 O O . THR A 1 192 ? 8.32 -8.508 15.523 1 91 192 THR A O 1
ATOM 1440 N N . THR A 1 193 ? 10.281 -9 14.562 1 95.88 193 THR A N 1
ATOM 1441 C CA . THR A 1 193 ? 10.945 -7.969 15.352 1 95.88 193 THR A CA 1
ATOM 1442 C C . THR A 1 193 ? 11.047 -6.668 14.562 1 95.88 193 THR A C 1
ATOM 1444 O O . THR A 1 193 ? 11.352 -5.613 15.125 1 95.88 193 THR A O 1
ATOM 1447 N N . THR A 1 194 ? 10.883 -6.738 13.328 1 98.38 194 THR A N 1
ATOM 1448 C CA . THR A 1 194 ? 11.078 -5.598 12.438 1 98.38 194 THR A CA 1
ATOM 1449 C C . THR A 1 194 ? 9.867 -5.402 11.539 1 98.38 194 THR A C 1
ATOM 1451 O O . THR A 1 194 ? 9.961 -5.566 10.32 1 98.38 194 THR A O 1
ATOM 1454 N N . ASN A 1 195 ? 8.734 -5.02 12.195 1 97.88 195 ASN A N 1
ATOM 1455 C CA . ASN A 1 195 ? 7.445 -4.961 11.523 1 97.88 195 ASN A CA 1
ATOM 1456 C C . ASN A 1 195 ? 6.891 -3.539 11.5 1 97.88 195 ASN A C 1
ATOM 1458 O O . ASN A 1 195 ? 7.191 -2.734 12.383 1 97.88 195 ASN A O 1
ATOM 1462 N N . ASN A 1 196 ? 6.082 -3.242 10.484 1 98.31 196 ASN A N 1
ATOM 1463 C CA . ASN A 1 196 ? 5.145 -2.123 10.484 1 98.31 196 ASN A CA 1
ATOM 1464 C C . ASN A 1 196 ? 5.875 -0.784 10.547 1 98.31 196 ASN A C 1
ATOM 1466 O O . ASN A 1 196 ? 5.426 0.14 11.227 1 98.31 196 ASN A O 1
ATOM 1470 N N . ASN A 1 197 ? 7.098 -0.724 10.008 1 98.88 197 ASN A N 1
ATOM 1471 C CA . ASN A 1 197 ? 7.734 0.565 9.758 1 98.88 197 ASN A CA 1
ATOM 1472 C C . ASN A 1 197 ? 7.195 1.223 8.492 1 98.88 197 ASN A C 1
ATOM 1474 O O . ASN A 1 197 ? 6.738 0.536 7.578 1 98.88 197 ASN A O 1
ATOM 1478 N N . LYS A 1 198 ? 7.184 2.5 8.516 1 98.88 198 LYS A N 1
ATOM 1479 C CA . LYS A 1 198 ? 6.746 3.264 7.348 1 98.88 198 LYS A CA 1
ATOM 1480 C C . LYS A 1 198 ? 7.844 4.203 6.863 1 98.88 198 LYS A C 1
ATOM 1482 O O . LYS A 1 198 ? 8.461 4.91 7.664 1 98.88 198 LYS A O 1
ATOM 1487 N N . VAL A 1 199 ? 8.195 4.16 5.59 1 98.94 199 VAL A N 1
ATOM 1488 C CA . VAL A 1 199 ? 9.102 5.082 4.91 1 98.94 199 VAL A CA 1
ATOM 1489 C C . VAL A 1 199 ? 8.344 5.832 3.812 1 98.94 199 VAL A C 1
ATOM 1491 O O . VAL A 1 199 ? 8.094 5.281 2.736 1 98.94 199 VAL A O 1
ATOM 1494 N N . LEU A 1 200 ? 7.988 7.098 4.125 1 98.75 200 LEU A N 1
ATOM 1495 C CA . LEU A 1 200 ? 7.035 7.82 3.291 1 98.75 200 LEU A CA 1
ATOM 1496 C C . LEU A 1 200 ? 7.625 9.141 2.812 1 98.75 200 LEU A C 1
ATOM 1498 O O . LEU A 1 200 ? 8.18 9.906 3.609 1 98.75 200 LEU A O 1
ATOM 1502 N N . ASP A 1 201 ? 7.562 9.445 1.527 1 97.62 201 ASP A N 1
ATOM 1503 C CA . ASP A 1 201 ? 7.781 10.781 0.971 1 97.62 201 ASP A CA 1
ATOM 1504 C C . ASP A 1 201 ? 9.211 11.25 1.224 1 97.62 201 ASP A C 1
ATOM 1506 O O . ASP A 1 201 ? 9.438 12.414 1.564 1 97.62 201 ASP A O 1
ATOM 1510 N N . ASN A 1 202 ? 10.148 10.336 1.146 1 98.75 202 ASN A N 1
ATOM 1511 C CA . ASN A 1 202 ? 11.562 10.703 1.238 1 98.75 202 ASN A CA 1
ATOM 1512 C C . ASN A 1 202 ? 12.203 10.805 -0.141 1 98.75 202 ASN A C 1
ATOM 1514 O O . ASN A 1 202 ? 11.648 10.312 -1.126 1 98.75 202 ASN A O 1
ATOM 1518 N N . VAL A 1 203 ? 13.32 11.461 -0.17 1 98.56 203 VAL A N 1
ATOM 1519 C CA . VAL A 1 203 ? 14.188 11.461 -1.349 1 98.56 203 VAL A CA 1
ATOM 1520 C C . VAL A 1 203 ? 15.492 10.734 -1.033 1 98.56 203 VAL A C 1
ATOM 1522 O O . VAL A 1 203 ? 16.219 11.117 -0.107 1 98.56 203 VAL A O 1
ATOM 1525 N N . PHE A 1 204 ? 15.727 9.672 -1.715 1 98.81 204 PHE A N 1
ATOM 1526 C CA . PHE A 1 204 ? 16.984 8.93 -1.652 1 98.81 204 PHE A CA 1
ATOM 1527 C C . PHE A 1 204 ? 17.875 9.266 -2.84 1 98.81 204 PHE A C 1
ATOM 1529 O O . PHE A 1 204 ? 17.5 9.023 -3.99 1 98.81 204 PHE A O 1
ATOM 1536 N N . ILE A 1 205 ? 19.047 9.836 -2.549 1 98.19 205 ILE A N 1
ATOM 1537 C CA . ILE A 1 205 ? 19.891 10.266 -3.656 1 98.19 205 ILE A CA 1
ATOM 1538 C C . ILE A 1 205 ? 21.312 9.75 -3.453 1 98.19 205 ILE A C 1
ATOM 1540 O O . ILE A 1 205 ? 21.922 9.984 -2.406 1 98.19 205 ILE A O 1
ATOM 1544 N N . ASP A 1 206 ? 21.812 9.047 -4.418 1 95.94 206 ASP A N 1
ATOM 1545 C CA . ASP A 1 206 ? 23.203 8.648 -4.516 1 95.94 206 ASP A CA 1
ATOM 1546 C C . ASP A 1 206 ? 23.609 7.762 -3.334 1 95.94 206 ASP A C 1
ATOM 1548 O O . ASP A 1 206 ? 24.656 7.98 -2.717 1 95.94 206 ASP A O 1
ATOM 1552 N N . ASN A 1 207 ? 22.781 6.867 -2.949 1 95.81 207 ASN A N 1
ATOM 1553 C CA . ASN A 1 207 ? 23.125 5.824 -1.991 1 95.81 207 ASN A CA 1
ATOM 1554 C C . ASN A 1 207 ? 23.594 4.551 -2.693 1 95.81 207 ASN A C 1
ATOM 1556 O O . ASN A 1 207 ? 23.375 4.391 -3.896 1 95.81 207 ASN A O 1
ATOM 1560 N N . GLY A 1 208 ? 24.406 3.701 -1.952 1 93.25 208 GLY A N 1
ATOM 1561 C CA . GLY A 1 208 ? 24.625 2.383 -2.529 1 93.25 208 GLY A CA 1
ATOM 1562 C C . GLY A 1 208 ? 23.328 1.674 -2.895 1 93.25 208 GLY A C 1
ATOM 1563 O O . GLY A 1 208 ? 22.906 1.703 -4.051 1 93.25 208 GLY A O 1
ATOM 1564 N N . ASP A 1 209 ? 22.766 1.013 -1.95 1 95.31 209 ASP A N 1
ATOM 1565 C CA . ASP A 1 209 ? 21.328 0.731 -2.029 1 95.31 209 ASP A CA 1
ATOM 1566 C C . ASP A 1 209 ? 20.516 1.876 -1.435 1 95.31 209 ASP A C 1
ATOM 1568 O O . ASP A 1 209 ? 20.906 2.482 -0.441 1 95.31 209 ASP A O 1
ATOM 1572 N N . GLY A 1 210 ? 19.453 2.275 -2.133 1 97.38 210 GLY A N 1
ATOM 1573 C CA . GLY A 1 210 ? 18.578 3.254 -1.499 1 97.38 210 GLY A CA 1
ATOM 1574 C C . GLY A 1 210 ? 18.031 2.785 -0.166 1 97.38 210 GLY A C 1
ATOM 1575 O O . GLY A 1 210 ? 18.219 3.443 0.858 1 97.38 210 GLY A O 1
ATOM 1576 N N . LEU A 1 211 ? 17.422 1.664 -0.194 1 98.5 211 LEU A N 1
ATOM 1577 C CA . LEU A 1 211 ? 16.781 1.075 0.979 1 98.5 211 LEU A CA 1
ATOM 1578 C C . LEU A 1 211 ? 16.875 -0.447 0.941 1 98.5 211 LEU A C 1
ATOM 1580 O O . LEU A 1 211 ? 16.75 -1.054 -0.124 1 98.5 211 LEU A O 1
ATOM 1584 N N . GLU A 1 212 ? 17.094 -1.059 2.104 1 97.81 212 GLU A N 1
ATOM 1585 C CA . GLU A 1 212 ? 17.109 -2.514 2.221 1 97.81 212 GLU A CA 1
ATOM 1586 C C . GLU A 1 212 ? 16.047 -2.994 3.215 1 97.81 212 GLU A C 1
ATOM 1588 O O . GLU A 1 212 ? 15.883 -2.404 4.285 1 97.81 212 GLU A O 1
ATOM 1593 N N . LEU A 1 213 ? 15.281 -3.982 2.859 1 98.38 213 LEU A N 1
ATOM 1594 C CA . LEU A 1 213 ? 14.438 -4.785 3.734 1 98.38 213 LEU A CA 1
ATOM 1595 C C . LEU A 1 213 ? 14.977 -6.203 3.865 1 98.38 213 LEU A C 1
ATOM 1597 O O . LEU A 1 213 ? 14.766 -7.039 2.984 1 98.38 213 LEU A O 1
ATOM 1601 N N . THR A 1 214 ? 15.594 -6.488 5.027 1 97.19 214 THR A N 1
ATOM 1602 C CA . THR A 1 214 ? 16.328 -7.746 5 1 97.19 214 THR A CA 1
ATOM 1603 C C . THR A 1 214 ? 16.094 -8.547 6.273 1 97.19 214 THR A C 1
ATOM 1605 O O . THR A 1 214 ? 15.75 -7.98 7.316 1 97.19 214 THR A O 1
ATOM 1608 N N . ARG A 1 215 ? 16.188 -9.844 6.168 1 97.12 215 ARG A N 1
ATOM 1609 C CA . ARG A 1 215 ? 16.359 -10.797 7.254 1 97.12 215 ARG A CA 1
ATOM 1610 C C . ARG A 1 215 ? 15.219 -10.68 8.273 1 97.12 215 ARG A C 1
ATOM 1612 O O . ARG A 1 215 ? 15.469 -10.492 9.461 1 97.12 215 ARG A O 1
ATOM 1619 N N . GLY A 1 216 ? 14.062 -10.758 7.754 1 96 216 GLY A N 1
ATOM 1620 C CA . GLY A 1 216 ? 12.898 -10.828 8.617 1 96 216 GLY A CA 1
ATOM 1621 C C . GLY A 1 216 ? 12.086 -9.547 8.633 1 96 216 GLY A C 1
ATOM 1622 O O . GLY A 1 216 ? 11.047 -9.469 9.305 1 96 216 GLY A O 1
ATOM 1623 N N . ALA A 1 217 ? 12.586 -8.484 7.941 1 98.31 217 ALA A N 1
ATOM 1624 C CA . ALA A 1 217 ? 11.766 -7.281 7.793 1 98.31 217 ALA A CA 1
ATOM 1625 C C . ALA A 1 217 ? 10.445 -7.605 7.113 1 98.31 217 ALA A C 1
ATOM 1627 O O . ALA A 1 217 ? 10.422 -8.164 6.016 1 98.31 217 ALA A O 1
ATOM 1628 N N . ALA A 1 218 ? 9.312 -7.281 7.82 1 98.44 218 ALA A N 1
ATOM 1629 C CA . ALA A 1 218 ? 8.023 -7.715 7.301 1 98.44 218 ALA A CA 1
ATOM 1630 C C . ALA A 1 218 ? 6.945 -6.664 7.559 1 98.44 218 ALA A C 1
ATOM 1632 O O . ALA A 1 218 ? 7.031 -5.902 8.523 1 98.44 218 ALA A O 1
ATOM 1633 N N . PHE A 1 219 ? 5.969 -6.586 6.676 1 98.31 219 PHE A N 1
ATOM 1634 C CA . PHE A 1 219 ? 4.766 -5.777 6.816 1 98.31 219 PHE A CA 1
ATOM 1635 C C . PHE A 1 219 ? 5.117 -4.297 6.898 1 98.31 219 PHE A C 1
ATOM 1637 O O . PHE A 1 219 ? 4.434 -3.527 7.582 1 98.31 219 PHE A O 1
ATOM 1644 N N . ASN A 1 220 ? 6.242 -3.889 6.316 1 98.88 220 ASN A N 1
ATOM 1645 C CA . ASN A 1 220 ? 6.594 -2.477 6.223 1 98.88 220 ASN A CA 1
ATOM 1646 C C . ASN A 1 220 ? 5.949 -1.818 5.008 1 98.88 220 ASN A C 1
ATOM 1648 O O . ASN A 1 220 ? 5.629 -2.492 4.027 1 98.88 220 ASN A O 1
ATOM 1652 N N . LEU A 1 221 ? 5.719 -0.549 5.125 1 98.94 221 LEU A N 1
ATOM 1653 C CA . LEU A 1 221 ? 5.199 0.25 4.023 1 98.94 221 LEU A CA 1
ATOM 1654 C C . LEU A 1 221 ? 6.25 1.236 3.521 1 98.94 221 LEU A C 1
ATOM 1656 O O . LEU A 1 221 ? 6.715 2.088 4.281 1 98.94 221 LEU A O 1
ATOM 1660 N N . ILE A 1 222 ? 6.703 1.079 2.281 1 98.94 222 ILE A N 1
ATOM 1661 C CA . ILE A 1 222 ? 7.578 2.012 1.58 1 98.94 222 ILE A CA 1
ATOM 1662 C C . ILE A 1 222 ? 6.801 2.715 0.469 1 98.94 222 ILE A C 1
ATOM 1664 O O . ILE A 1 222 ? 6.492 2.107 -0.559 1 98.94 222 ILE A O 1
ATOM 1668 N N . ALA A 1 223 ? 6.484 4.016 0.673 1 98.88 223 ALA A N 1
ATOM 1669 C CA . ALA A 1 223 ? 5.559 4.602 -0.292 1 98.88 223 ALA A CA 1
ATOM 1670 C C . ALA A 1 223 ? 5.973 6.023 -0.658 1 98.88 223 ALA A C 1
ATOM 1672 O O . ALA A 1 223 ? 6.453 6.773 0.193 1 98.88 223 ALA A O 1
ATOM 1673 N N . ASN A 1 224 ? 5.816 6.332 -1.942 1 98.19 224 ASN A N 1
ATOM 1674 C CA . ASN A 1 224 ? 5.941 7.668 -2.514 1 98.19 224 ASN A CA 1
ATOM 1675 C C . ASN A 1 224 ? 7.324 8.258 -2.26 1 98.19 224 ASN A C 1
ATOM 1677 O O . ASN A 1 224 ? 7.449 9.445 -1.955 1 98.19 224 ASN A O 1
ATOM 1681 N N . ASN A 1 225 ? 8.344 7.457 -2.307 1 98.81 225 ASN A N 1
ATOM 1682 C CA . ASN A 1 225 ? 9.727 7.914 -2.256 1 98.81 225 ASN A CA 1
ATOM 1683 C C . ASN A 1 225 ? 10.328 8.039 -3.654 1 98.81 225 ASN A C 1
ATOM 1685 O O . ASN A 1 225 ? 9.844 7.414 -4.598 1 98.81 225 ASN A O 1
ATOM 1689 N N . LEU A 1 226 ? 11.281 8.852 -3.76 1 98.81 226 LEU A N 1
ATOM 1690 C CA . LEU A 1 226 ? 12.133 8.898 -4.941 1 98.81 226 LEU A CA 1
ATOM 1691 C C . LEU A 1 226 ? 13.492 8.273 -4.656 1 98.81 226 LEU A C 1
ATOM 1693 O O . LEU A 1 226 ? 14.188 8.688 -3.725 1 98.81 226 LEU A O 1
ATOM 1697 N N . PHE A 1 227 ? 13.828 7.262 -5.391 1 98.81 227 PHE A N 1
ATOM 1698 C CA . PHE A 1 227 ? 15.164 6.684 -5.402 1 98.81 227 PHE A CA 1
ATOM 1699 C C . PHE A 1 227 ? 15.898 7.047 -6.688 1 98.81 227 PHE A C 1
ATOM 1701 O O . PHE A 1 227 ? 15.469 6.676 -7.781 1 98.81 227 PHE A O 1
ATOM 1708 N N . THR A 1 228 ? 17 7.773 -6.547 1 98.56 228 THR A N 1
ATOM 1709 C CA . THR A 1 228 ? 17.688 8.188 -7.758 1 98.56 228 THR A CA 1
ATOM 1710 C C . THR A 1 228 ? 19.203 8.219 -7.527 1 98.56 228 THR A C 1
ATOM 1712 O O . THR A 1 228 ? 19.656 8.18 -6.387 1 98.56 228 THR A O 1
ATOM 1715 N N . SER A 1 229 ? 19.953 8.125 -8.578 1 96 229 SER A N 1
ATOM 1716 C CA . SER A 1 229 ? 21.406 8.203 -8.57 1 96 229 SER A CA 1
ATOM 1717 C C . SER A 1 229 ? 21.906 9.141 -9.664 1 96 229 SER A C 1
ATOM 1719 O O . SER A 1 229 ? 21.25 9.32 -10.688 1 96 229 SER A O 1
ATOM 1721 N N . THR A 1 230 ? 23.016 9.773 -9.391 1 95.44 230 THR A N 1
ATOM 1722 C CA . THR A 1 230 ? 23.719 10.594 -10.359 1 95.44 230 THR A CA 1
ATOM 1723 C C . THR A 1 230 ? 25.094 10.008 -10.656 1 95.44 230 THR A C 1
ATOM 1725 O O . THR A 1 230 ? 25.469 8.969 -10.109 1 95.44 230 THR A O 1
ATOM 1728 N N . LYS A 1 231 ? 25.812 10.734 -11.508 1 93.19 231 LYS A N 1
ATOM 1729 C CA . LYS A 1 231 ? 27.141 10.289 -11.883 1 93.19 231 LYS A CA 1
ATOM 1730 C C . LYS A 1 231 ? 28.094 10.328 -10.688 1 93.19 231 LYS A C 1
ATOM 1732 O O . LYS A 1 231 ? 29.156 9.703 -10.703 1 93.19 231 LYS A O 1
ATOM 1737 N N . ALA A 1 232 ? 27.672 10.984 -9.617 1 90.75 232 ALA A N 1
ATOM 1738 C CA . ALA A 1 232 ? 28.516 11.102 -8.422 1 90.75 232 ALA A CA 1
ATOM 1739 C C . ALA A 1 232 ? 28.484 9.812 -7.605 1 90.75 232 ALA A C 1
ATOM 1741 O O . ALA A 1 232 ? 29.328 9.602 -6.738 1 90.75 232 ALA A O 1
ATOM 1742 N N . ASN A 1 233 ? 27.547 8.977 -7.828 1 91.69 233 ASN A N 1
ATOM 1743 C CA . ASN A 1 233 ? 27.422 7.727 -7.098 1 91.69 233 ASN A CA 1
ATOM 1744 C C . ASN A 1 233 ? 28.391 6.676 -7.605 1 91.69 233 ASN A C 1
ATOM 1746 O O . ASN A 1 233 ? 28.281 6.215 -8.742 1 91.69 233 ASN A O 1
ATOM 1750 N N . PRO A 1 234 ? 29.344 6.297 -6.809 1 87.25 234 PRO A N 1
ATOM 1751 C CA . PRO A 1 234 ? 30.344 5.344 -7.297 1 87.25 234 PRO A CA 1
ATOM 1752 C C . PRO A 1 234 ? 29.766 3.943 -7.508 1 87.25 234 PRO A C 1
ATOM 1754 O O . PRO A 1 234 ? 30.328 3.152 -8.273 1 87.25 234 PRO A O 1
ATOM 1757 N N . GLU A 1 235 ? 28.734 3.613 -6.863 1 88.94 235 GLU A N 1
ATOM 1758 C CA . GLU A 1 235 ? 28.156 2.273 -6.938 1 88.94 235 GLU A CA 1
ATOM 1759 C C . GLU A 1 235 ? 26.641 2.314 -6.836 1 88.94 235 GLU A C 1
ATOM 1761 O O . GLU A 1 235 ? 26.062 1.831 -5.859 1 88.94 235 GLU A O 1
ATOM 1766 N N . PRO A 1 236 ? 25.953 2.803 -7.863 1 92.25 236 PRO A N 1
ATOM 1767 C CA . PRO A 1 236 ? 24.484 2.793 -7.844 1 92.25 236 PRO A CA 1
ATOM 1768 C C . PRO A 1 236 ? 23.906 1.39 -7.98 1 92.25 236 PRO A C 1
ATOM 1770 O O . PRO A 1 236 ? 23.594 0.948 -9.094 1 92.25 236 PRO A O 1
ATOM 1773 N N . SER A 1 237 ? 23.688 0.708 -6.887 1 93.38 237 SER A N 1
ATOM 1774 C CA . SER A 1 237 ? 23.328 -0.708 -6.871 1 93.38 237 SER A CA 1
ATOM 1775 C C . SER A 1 237 ? 21.828 -0.903 -7.023 1 93.38 237 SER A C 1
ATOM 1777 O O . SER A 1 237 ? 21.312 -0.992 -8.141 1 93.38 237 SER A O 1
ATOM 1779 N N . GLN A 1 238 ? 21.062 -0.927 -5.914 1 95.75 238 GLN A N 1
ATOM 1780 C CA . GLN A 1 238 ? 19.609 -1.101 -6.004 1 95.75 238 GLN A CA 1
ATOM 1781 C C . GLN A 1 238 ? 18.875 0.085 -5.387 1 95.75 238 GLN A C 1
ATOM 1783 O O . GLN A 1 238 ? 19.297 0.607 -4.352 1 95.75 238 GLN A O 1
ATOM 1788 N N . GLY A 1 239 ? 17.75 0.522 -6.086 1 97.5 239 GLY A N 1
ATOM 1789 C CA . GLY A 1 239 ? 16.875 1.418 -5.359 1 97.5 239 GLY A CA 1
ATOM 1790 C C . GLY A 1 239 ? 16.359 0.829 -4.055 1 97.5 239 GLY A C 1
ATOM 1791 O O . GLY A 1 239 ? 16.516 1.437 -2.994 1 97.5 239 GLY A O 1
ATOM 1792 N N . ILE A 1 240 ? 15.781 -0.368 -4.168 1 98.44 240 ILE A N 1
ATOM 1793 C CA . ILE A 1 240 ? 15.422 -1.157 -2.996 1 98.44 240 ILE A CA 1
ATOM 1794 C C . ILE A 1 240 ? 15.906 -2.594 -3.172 1 98.44 240 ILE A C 1
ATOM 1796 O O . ILE A 1 240 ? 15.781 -3.172 -4.254 1 98.44 240 ILE A O 1
ATOM 1800 N N . GLU A 1 241 ? 16.484 -3.123 -2.146 1 97.25 241 GLU A N 1
ATOM 1801 C CA . GLU A 1 241 ? 16.734 -4.559 -2.064 1 97.25 241 GLU A CA 1
ATOM 1802 C C . GLU A 1 241 ? 15.883 -5.211 -0.983 1 97.25 241 GLU A C 1
ATOM 1804 O O . GLU A 1 241 ? 15.875 -4.758 0.164 1 97.25 241 GLU A O 1
ATOM 1809 N N . ILE A 1 242 ? 15.172 -6.234 -1.374 1 97.88 242 ILE A N 1
ATOM 1810 C CA . ILE A 1 242 ? 14.484 -7.09 -0.414 1 97.88 242 ILE A CA 1
ATOM 1811 C C . ILE A 1 242 ? 15.188 -8.445 -0.339 1 97.88 242 ILE A C 1
ATOM 1813 O O . ILE A 1 242 ? 15.18 -9.211 -1.307 1 97.88 242 ILE A O 1
ATOM 1817 N N . LEU A 1 243 ? 15.836 -8.688 0.771 1 96.56 243 LEU A N 1
ATOM 1818 C CA . LEU A 1 243 ? 16.562 -9.938 1.005 1 96.56 243 LEU A CA 1
ATOM 1819 C C . LEU A 1 243 ? 15.977 -10.688 2.197 1 96.56 243 LEU A C 1
ATOM 1821 O O . LEU A 1 243 ? 16.219 -10.312 3.348 1 96.56 243 LEU A O 1
ATOM 1825 N N . TRP A 1 244 ? 15.219 -11.719 1.983 1 96.5 244 TRP A N 1
ATOM 1826 C CA . TRP A 1 244 ? 14.547 -12.469 3.039 1 96.5 244 TRP A CA 1
ATOM 1827 C C . TRP A 1 244 ? 13.57 -11.578 3.795 1 96.5 244 TRP A C 1
ATOM 1829 O O . TRP A 1 244 ? 13.422 -11.695 5.016 1 96.5 244 TRP A O 1
ATOM 1839 N N . GLY A 1 245 ? 13.094 -10.578 3.119 1 97.88 245 GLY A N 1
ATOM 1840 C CA . GLY A 1 245 ? 11.984 -9.766 3.604 1 97.8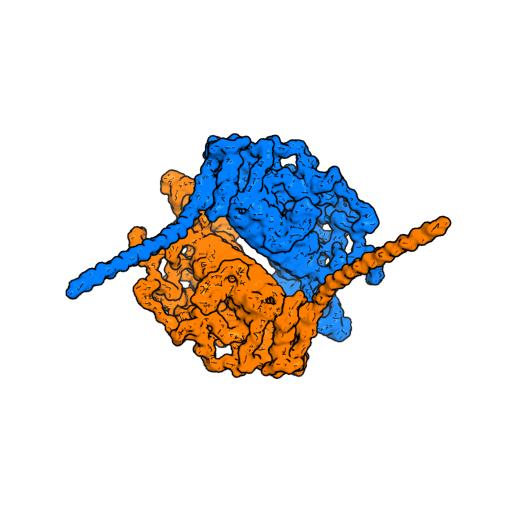8 245 GLY A CA 1
ATOM 1841 C C . GLY A 1 245 ? 10.641 -10.219 3.062 1 97.88 245 GLY A C 1
ATOM 1842 O O . GLY A 1 245 ? 10.531 -10.594 1.895 1 97.88 245 GLY A O 1
ATOM 1843 N N . ASN A 1 246 ? 9.594 -10.219 3.941 1 98.06 246 ASN A N 1
ATOM 1844 C CA . ASN A 1 246 ? 8.32 -10.82 3.576 1 98.06 246 ASN A CA 1
ATOM 1845 C C . ASN A 1 246 ? 7.152 -9.875 3.869 1 98.06 246 ASN A C 1
ATOM 1847 O O . ASN A 1 246 ? 7.219 -9.078 4.805 1 98.06 246 ASN A O 1
ATOM 1851 N N . ASP A 1 247 ? 6.121 -9.93 3.039 1 98.38 247 ASP A N 1
ATOM 1852 C CA . ASP A 1 247 ? 4.824 -9.32 3.336 1 98.38 247 ASP A CA 1
ATOM 1853 C C . ASP A 1 247 ? 4.93 -7.801 3.393 1 98.38 247 ASP A C 1
ATOM 1855 O O . ASP A 1 247 ? 4.148 -7.145 4.078 1 98.38 247 ASP A O 1
ATOM 1859 N N . ASN A 1 248 ? 5.949 -7.195 2.738 1 98.81 248 ASN A N 1
ATOM 1860 C CA . ASN A 1 248 ? 6.051 -5.742 2.668 1 98.81 248 ASN A CA 1
ATOM 1861 C C . ASN A 1 248 ? 5.188 -5.172 1.546 1 98.81 248 ASN A C 1
ATOM 1863 O O . ASN A 1 248 ? 4.844 -5.887 0.601 1 98.81 248 ASN A O 1
ATOM 1867 N N . ALA A 1 249 ? 4.812 -3.953 1.692 1 98.88 249 ALA A N 1
ATOM 1868 C CA . ALA A 1 249 ? 4.145 -3.193 0.64 1 98.88 249 ALA A CA 1
ATOM 1869 C C . ALA A 1 249 ? 5.031 -2.062 0.129 1 98.88 249 ALA A C 1
ATOM 1871 O O . ALA A 1 249 ? 5.496 -1.228 0.909 1 98.88 249 ALA A O 1
ATOM 1872 N N . VAL A 1 250 ? 5.359 -2.061 -1.134 1 98.94 250 VAL A N 1
ATOM 1873 C CA . VAL A 1 250 ? 6.133 -1.024 -1.812 1 98.94 250 VAL A CA 1
ATOM 1874 C C . VAL A 1 250 ? 5.27 -0.343 -2.871 1 98.94 250 VAL A C 1
ATOM 1876 O O . VAL A 1 250 ? 4.992 -0.925 -3.922 1 98.94 250 VAL A O 1
ATOM 1879 N N . VAL A 1 251 ? 4.871 0.924 -2.545 1 98.94 251 VAL A N 1
ATOM 1880 C CA . VAL A 1 251 ? 3.762 1.495 -3.301 1 98.94 251 VAL A CA 1
ATOM 1881 C C . VAL A 1 251 ? 4.137 2.893 -3.791 1 98.94 251 VAL A C 1
ATOM 1883 O O . VAL A 1 251 ? 4.523 3.752 -2.996 1 98.94 251 VAL A O 1
ATOM 1886 N N . GLY A 1 252 ? 4.027 3.139 -5.078 1 98.81 252 GLY A N 1
ATOM 1887 C CA . GLY A 1 252 ? 4.066 4.48 -5.641 1 98.81 252 GLY A CA 1
ATOM 1888 C C . GLY A 1 252 ? 5.438 5.121 -5.559 1 98.81 252 GLY A C 1
ATOM 1889 O O . GLY A 1 252 ? 5.555 6.348 -5.484 1 98.81 252 GLY A O 1
ATOM 1890 N N . ASN A 1 253 ? 6.477 4.371 -5.523 1 98.88 253 ASN A N 1
ATOM 1891 C CA . ASN A 1 253 ? 7.832 4.918 -5.543 1 98.88 253 ASN A CA 1
ATOM 1892 C C . ASN A 1 253 ? 8.344 5.094 -6.973 1 98.88 253 ASN A C 1
ATOM 1894 O O . ASN A 1 253 ? 7.805 4.496 -7.906 1 98.88 253 ASN A O 1
ATOM 1898 N N . LYS A 1 254 ? 9.32 5.898 -7.09 1 98.88 254 LYS A N 1
ATOM 1899 C CA . LYS A 1 254 ? 10.031 6.039 -8.359 1 98.88 254 LYS A CA 1
ATOM 1900 C C . LYS A 1 254 ? 11.492 5.613 -8.219 1 98.88 254 LYS A C 1
ATOM 1902 O O . LYS A 1 254 ? 12.164 5.984 -7.258 1 98.88 254 LYS A O 1
ATOM 1907 N N . PHE A 1 255 ? 11.969 4.824 -9.164 1 98.81 255 PHE A N 1
ATOM 1908 C CA . PHE A 1 255 ? 13.328 4.309 -9.211 1 98.81 255 PHE A CA 1
ATOM 1909 C C . PHE A 1 255 ? 14.023 4.707 -10.508 1 98.81 255 PHE A C 1
ATOM 1911 O O . PHE A 1 255 ? 13.57 4.348 -11.594 1 98.81 255 PHE A O 1
ATOM 1918 N N . GLU A 1 256 ? 15.148 5.383 -10.406 1 98.5 256 GLU A N 1
ATOM 1919 C CA . GLU A 1 256 ? 15.828 5.754 -11.641 1 98.5 256 GLU A CA 1
ATOM 1920 C C . GLU A 1 256 ? 17.344 5.762 -11.461 1 98.5 256 GLU A C 1
ATOM 1922 O O . GLU A 1 256 ? 17.844 6.152 -10.406 1 98.5 256 GLU A O 1
ATOM 1927 N N . ASN A 1 257 ? 18.062 5.238 -12.453 1 97.31 257 ASN A N 1
ATOM 1928 C CA . ASN A 1 257 ? 19.516 5.344 -12.602 1 97.31 257 ASN A CA 1
ATOM 1929 C C . ASN A 1 257 ? 20.234 4.414 -11.633 1 97.31 257 ASN A C 1
ATOM 1931 O O . ASN A 1 257 ? 21.281 4.781 -11.078 1 97.31 257 ASN A O 1
ATOM 1935 N N . TYR A 1 258 ? 19.703 3.219 -11.438 1 96.56 258 TYR A N 1
ATOM 1936 C CA . TYR A 1 258 ? 20.328 2.176 -10.633 1 96.56 258 TYR A CA 1
ATOM 1937 C C . TYR A 1 258 ? 20.625 0.939 -11.477 1 96.56 258 TYR A C 1
ATOM 1939 O O . TYR A 1 258 ? 20.25 0.875 -12.648 1 96.56 258 TYR A O 1
ATOM 1947 N N . SER A 1 259 ? 21.453 0.041 -10.859 1 96 259 SER A N 1
ATOM 1948 C CA . SER A 1 259 ? 21.547 -1.272 -11.492 1 96 259 SER A CA 1
ATOM 1949 C C . SER A 1 259 ? 20.188 -1.961 -11.539 1 96 259 SER A C 1
ATOM 1951 O O . SER A 1 259 ? 19.719 -2.336 -12.617 1 96 259 SER A O 1
ATOM 1953 N N . ASP A 1 260 ? 19.578 -2.09 -10.406 1 96.62 260 ASP A N 1
ATOM 1954 C CA . ASP A 1 260 ? 18.203 -2.564 -10.305 1 96.62 260 ASP A CA 1
ATOM 1955 C C . ASP A 1 260 ? 17.312 -1.512 -9.656 1 96.62 260 ASP A C 1
ATOM 1957 O O . ASP A 1 260 ? 17.641 -0.979 -8.594 1 96.62 260 ASP A O 1
ATOM 1961 N N . GLY A 1 261 ? 16.172 -1.193 -10.383 1 98 261 GLY A N 1
ATOM 1962 C CA . GLY A 1 261 ? 15.219 -0.396 -9.625 1 98 261 GLY A CA 1
ATOM 1963 C C . GLY A 1 261 ? 14.844 -1.014 -8.297 1 98 261 GLY A C 1
ATOM 1964 O O . GLY A 1 261 ? 15.023 -0.392 -7.242 1 98 261 GLY A O 1
ATOM 1965 N N . LEU A 1 262 ? 14.375 -2.221 -8.367 1 98.62 262 LEU A N 1
ATOM 1966 C CA . LEU A 1 262 ? 14.07 -3.01 -7.184 1 98.62 262 LEU A CA 1
ATOM 1967 C C . LEU A 1 262 ? 14.492 -4.465 -7.371 1 98.62 262 LEU A C 1
ATOM 1969 O O . LEU A 1 262 ? 14.203 -5.066 -8.406 1 98.62 262 LEU A O 1
ATOM 1973 N N . GLN A 1 263 ? 15.18 -4.965 -6.395 1 97.38 263 GLN A N 1
ATOM 1974 C CA . GLN A 1 263 ? 15.641 -6.352 -6.414 1 97.38 263 GLN A CA 1
ATOM 1975 C C . GLN A 1 263 ? 15.039 -7.141 -5.25 1 97.38 263 GLN A C 1
ATOM 1977 O O . GLN A 1 263 ? 15.039 -6.672 -4.113 1 97.38 263 GLN A O 1
ATOM 1982 N N . ILE A 1 264 ? 14.531 -8.344 -5.543 1 98.06 264 ILE A N 1
ATOM 1983 C CA . ILE A 1 264 ? 14.094 -9.242 -4.48 1 98.06 264 ILE A CA 1
ATOM 1984 C C . ILE A 1 264 ? 14.953 -10.508 -4.492 1 98.06 264 ILE A C 1
ATOM 1986 O O . ILE A 1 264 ? 15.062 -11.18 -5.52 1 98.06 264 ILE A O 1
ATOM 1990 N N . ASN A 1 265 ? 15.555 -10.742 -3.389 1 96.38 265 ASN A N 1
ATOM 1991 C CA . ASN A 1 265 ? 16.281 -11.984 -3.145 1 96.38 265 ASN A CA 1
ATOM 1992 C C . ASN A 1 265 ? 15.578 -12.852 -2.107 1 96.38 265 ASN A C 1
ATOM 1994 O O . ASN A 1 265 ? 15.789 -12.688 -0.905 1 96.38 265 ASN A O 1
ATOM 1998 N N . TRP A 1 266 ? 14.734 -13.812 -2.559 1 96.56 266 TRP A N 1
ATOM 1999 C CA . TRP A 1 266 ? 14.078 -14.867 -1.799 1 96.56 266 TRP A CA 1
ATOM 2000 C C . TRP A 1 266 ? 13.078 -14.289 -0.807 1 96.56 266 TRP A C 1
ATOM 2002 O O . TRP A 1 266 ? 12.68 -14.961 0.151 1 96.56 266 TRP A O 1
ATOM 2012 N N . GLY A 1 267 ? 12.766 -12.984 -0.967 1 97.81 267 GLY A N 1
ATOM 2013 C CA . GLY A 1 267 ? 11.633 -12.43 -0.239 1 97.81 267 GLY A CA 1
ATOM 2014 C C . GLY A 1 267 ? 10.297 -12.953 -0.722 1 97.81 267 GLY A C 1
ATOM 2015 O O . GLY A 1 267 ? 10.117 -13.195 -1.917 1 97.81 267 GLY A O 1
ATOM 2016 N N . LYS A 1 268 ? 9.344 -13.117 0.257 1 98.06 268 LYS A N 1
ATOM 2017 C CA . LYS A 1 268 ? 8.086 -13.781 -0.093 1 98.06 268 LYS A CA 1
ATOM 2018 C C . LYS A 1 268 ? 6.891 -12.883 0.223 1 98.06 268 LYS A C 1
ATOM 2020 O O . LYS A 1 268 ? 6.918 -12.117 1.188 1 98.06 268 LYS A O 1
ATOM 2025 N N . ARG A 1 269 ? 5.809 -12.969 -0.615 1 98.06 269 ARG A N 1
ATOM 2026 C CA . ARG A 1 269 ? 4.473 -12.438 -0.367 1 98.06 269 ARG A CA 1
ATOM 2027 C C . ARG A 1 269 ? 4.512 -10.914 -0.223 1 98.06 269 ARG A C 1
ATOM 2029 O O . ARG A 1 269 ? 3.775 -10.344 0.586 1 98.06 269 ARG A O 1
ATOM 2036 N N . ASN A 1 270 ? 5.5 -10.273 -0.894 1 98.81 270 ASN A N 1
ATOM 2037 C CA . ASN A 1 270 ? 5.5 -8.82 -0.957 1 98.81 270 ASN A CA 1
ATOM 2038 C C . ASN A 1 270 ? 4.5 -8.297 -1.986 1 98.81 270 ASN A C 1
ATOM 2040 O O . ASN A 1 270 ? 4.219 -8.977 -2.979 1 98.81 270 ASN A O 1
ATOM 2044 N N . TYR A 1 271 ? 3.947 -7.188 -1.735 1 98.88 271 TYR A N 1
ATOM 2045 C CA . TYR A 1 271 ? 3.047 -6.48 -2.639 1 98.88 271 TYR A CA 1
ATOM 2046 C C . TYR A 1 271 ? 3.707 -5.223 -3.197 1 98.88 271 TYR A C 1
ATOM 2048 O O . TYR A 1 271 ? 3.918 -4.25 -2.471 1 98.88 271 TYR A O 1
ATOM 2056 N N . ILE A 1 272 ? 4.09 -5.227 -4.496 1 98.94 272 ILE A N 1
ATOM 2057 C CA . ILE A 1 272 ? 4.812 -4.16 -5.176 1 98.94 272 ILE A CA 1
ATOM 2058 C C . ILE A 1 272 ? 3.924 -3.541 -6.254 1 98.94 272 ILE A C 1
ATOM 2060 O O . ILE A 1 272 ? 3.688 -4.152 -7.301 1 98.94 272 ILE A O 1
ATOM 2064 N N . ALA A 1 273 ? 3.463 -2.258 -5.973 1 98.88 273 ALA A N 1
ATOM 2065 C CA . ALA A 1 273 ? 2.408 -1.764 -6.855 1 98.88 273 ALA A CA 1
ATOM 2066 C C . ALA A 1 273 ? 2.586 -0.275 -7.141 1 98.88 273 ALA A C 1
ATOM 2068 O O . ALA A 1 273 ? 3.086 0.471 -6.297 1 98.88 273 ALA A O 1
ATOM 2069 N N . TYR A 1 274 ? 2.266 0.15 -8.406 1 98.81 274 TYR A N 1
ATOM 2070 C CA . TYR A 1 274 ? 2.135 1.538 -8.836 1 98.81 274 TYR A CA 1
ATOM 2071 C C . TYR A 1 274 ? 3.467 2.271 -8.727 1 98.81 274 TYR A C 1
ATOM 2073 O O . TYR A 1 274 ? 3.498 3.48 -8.492 1 98.81 274 TYR A O 1
ATOM 2081 N N . ASN A 1 275 ? 4.539 1.542 -8.75 1 98.94 275 ASN A N 1
ATOM 2082 C CA . ASN A 1 275 ? 5.859 2.156 -8.82 1 98.94 275 ASN A CA 1
ATOM 2083 C C . ASN A 1 275 ? 6.238 2.516 -10.258 1 98.94 275 ASN A C 1
ATOM 2085 O O . ASN A 1 275 ? 5.645 2.004 -11.203 1 98.94 275 ASN A O 1
ATOM 2089 N N . GLU A 1 276 ? 7.168 3.391 -10.375 1 98.94 276 GLU A N 1
ATOM 2090 C CA . GLU A 1 276 ? 7.738 3.736 -11.672 1 98.94 276 GLU A CA 1
ATOM 2091 C C . GLU A 1 276 ? 9.234 3.451 -11.703 1 98.94 276 GLU A C 1
ATOM 2093 O O . GLU A 1 276 ? 9.984 3.936 -10.859 1 98.94 276 GLU A O 1
ATOM 2098 N N . LEU A 1 277 ? 9.68 2.629 -12.617 1 98.88 277 LEU A N 1
ATOM 2099 C CA . LEU A 1 277 ? 11.086 2.271 -12.797 1 98.88 277 LEU A CA 1
ATOM 2100 C C . LEU A 1 277 ? 11.57 2.68 -14.188 1 98.88 277 LEU A C 1
ATOM 2102 O O . LEU A 1 277 ? 11.055 2.195 -15.195 1 98.88 277 LEU A O 1
ATOM 2106 N N . THR A 1 278 ? 12.492 3.549 -14.25 1 98.75 278 THR A N 1
ATOM 2107 C CA . THR A 1 278 ? 12.969 4.023 -15.539 1 98.75 278 THR A CA 1
ATOM 2108 C C . THR A 1 278 ? 14.477 4.258 -15.508 1 98.75 278 THR A C 1
ATOM 2110 O O . THR A 1 278 ? 15.039 4.547 -14.453 1 98.75 278 THR A O 1
ATOM 2113 N N . ASN A 1 279 ? 15.141 3.977 -16.641 1 98.19 279 ASN A N 1
ATOM 2114 C CA . ASN A 1 279 ? 16.562 4.246 -16.844 1 98.19 279 ASN A CA 1
ATOM 2115 C C . ASN A 1 279 ? 17.422 3.408 -15.906 1 98.19 279 ASN A C 1
ATOM 2117 O O . ASN A 1 279 ? 18.422 3.896 -15.367 1 98.19 279 ASN A O 1
ATOM 2121 N N . ASN A 1 280 ? 17.016 2.209 -15.672 1 97.62 280 ASN A N 1
ATOM 2122 C CA . ASN A 1 280 ? 17.812 1.234 -14.922 1 97.62 280 ASN A CA 1
ATOM 2123 C C . ASN A 1 280 ? 18.359 0.139 -15.836 1 97.62 280 ASN A C 1
ATOM 2125 O O . ASN A 1 280 ? 17.891 -0.024 -16.969 1 97.62 280 ASN A O 1
ATOM 2129 N N . SER A 1 281 ? 19.406 -0.521 -15.305 1 96.81 281 SER A N 1
ATOM 2130 C CA . SER A 1 281 ? 19.797 -1.724 -16.047 1 96.81 281 SER A CA 1
ATOM 2131 C C . SER A 1 281 ? 18.672 -2.758 -16.031 1 96.81 281 SER A C 1
ATOM 2133 O O . SER A 1 281 ? 18.234 -3.227 -17.078 1 96.81 281 SER A O 1
ATOM 2135 N N . LEU A 1 282 ? 18.234 -3.096 -14.875 1 97.44 282 LEU A N 1
ATOM 2136 C CA . LEU A 1 282 ? 17.047 -3.908 -14.695 1 97.44 282 LEU A CA 1
ATOM 2137 C C . LEU A 1 282 ? 15.969 -3.135 -13.938 1 97.44 282 LEU A C 1
ATOM 2139 O O . LEU A 1 282 ? 16.234 -2.586 -12.867 1 97.44 282 LEU A O 1
ATOM 2143 N N . GLY A 1 283 ? 14.734 -3.016 -14.547 1 98.25 283 GLY A N 1
ATOM 2144 C CA . GLY A 1 283 ? 13.656 -2.469 -13.734 1 98.25 283 GLY A CA 1
ATOM 2145 C C . GLY A 1 283 ? 13.43 -3.242 -12.453 1 98.25 283 GLY A C 1
ATOM 2146 O O . GLY A 1 283 ? 13.844 -2.805 -11.375 1 98.25 283 GLY A O 1
ATOM 2147 N N . PHE A 1 284 ? 12.875 -4.461 -12.609 1 98.62 284 PHE A N 1
ATOM 2148 C CA . PHE A 1 284 ? 12.742 -5.414 -11.516 1 98.62 284 PHE A CA 1
ATOM 2149 C C . PHE A 1 284 ? 13.68 -6.598 -11.703 1 98.62 284 PHE A C 1
ATOM 2151 O O . PHE A 1 284 ? 13.867 -7.074 -12.828 1 98.62 284 PHE A O 1
ATOM 2158 N N . ASN A 1 285 ? 14.25 -7.047 -10.625 1 97.81 285 ASN A N 1
ATOM 2159 C CA . ASN A 1 285 ? 15.109 -8.219 -10.57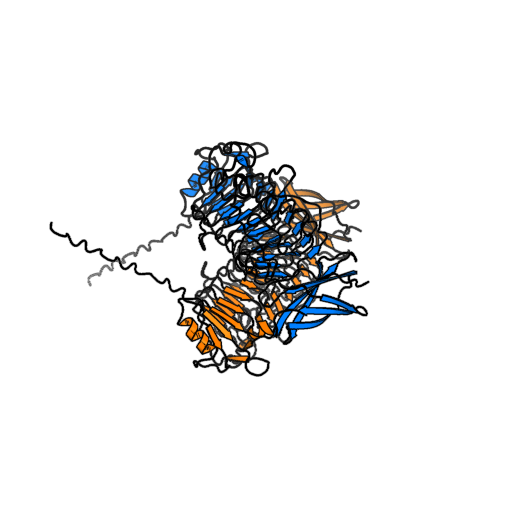 1 97.81 285 ASN A CA 1
ATOM 2160 C C . ASN A 1 285 ? 14.68 -9.188 -9.477 1 97.81 285 ASN A C 1
ATOM 2162 O O . ASN A 1 285 ? 14.93 -8.945 -8.289 1 97.81 285 ASN A O 1
ATOM 2166 N N . LEU A 1 286 ? 14.148 -10.414 -9.914 1 98.19 286 LEU A N 1
ATOM 2167 C CA . LEU A 1 286 ? 13.211 -10.969 -8.945 1 98.19 286 LEU A CA 1
ATOM 2168 C C . LEU A 1 286 ? 13.5 -12.445 -8.688 1 98.19 286 LEU A C 1
ATOM 2170 O O . LEU A 1 286 ? 13.82 -13.188 -9.617 1 98.19 286 LEU A O 1
ATOM 2174 N N . THR A 1 287 ? 13.391 -12.844 -7.465 1 97.62 287 THR A N 1
ATOM 2175 C CA . THR A 1 287 ? 13.109 -14.18 -6.953 1 97.62 287 THR A CA 1
ATOM 2176 C C . THR A 1 287 ? 12.109 -14.109 -5.797 1 97.62 287 THR A C 1
ATOM 2178 O O . THR A 1 287 ? 11.773 -13.023 -5.324 1 97.62 287 THR A O 1
ATOM 2181 N N . GLY A 1 288 ? 11.742 -15.305 -5.379 1 98.25 288 GLY A N 1
ATOM 2182 C CA . GLY A 1 288 ? 10.875 -15.375 -4.211 1 98.25 288 GLY A CA 1
ATOM 2183 C C . GLY A 1 288 ? 9.445 -15.75 -4.547 1 98.25 288 GLY A C 1
ATOM 2184 O O . GLY A 1 288 ? 8.93 -15.383 -5.602 1 98.25 288 GLY A O 1
ATOM 2185 N N . ASP A 1 289 ? 8.805 -16.375 -3.572 1 98.19 289 ASP A N 1
ATOM 2186 C CA . ASP A 1 289 ? 7.48 -16.969 -3.781 1 98.19 289 ASP A CA 1
ATOM 2187 C C . ASP A 1 289 ? 6.383 -16.016 -3.314 1 98.19 289 ASP A C 1
ATOM 2189 O O . ASP A 1 289 ? 6.52 -15.359 -2.279 1 98.19 289 ASP A O 1
ATOM 2193 N N . GLY A 1 290 ? 5.352 -15.93 -4.094 1 97.94 290 GLY A N 1
ATOM 2194 C CA . GLY A 1 290 ? 4.129 -15.281 -3.648 1 97.94 290 GLY A CA 1
ATOM 2195 C C . GLY A 1 290 ? 4.164 -13.773 -3.787 1 97.94 290 GLY A C 1
ATOM 2196 O O . GLY A 1 290 ? 3.281 -13.078 -3.283 1 97.94 290 GLY A O 1
ATOM 2197 N N . ASN A 1 291 ? 5.207 -13.258 -4.418 1 98.75 291 ASN A N 1
ATOM 2198 C CA . ASN A 1 291 ? 5.27 -11.82 -4.656 1 98.75 291 ASN A CA 1
ATOM 2199 C C . ASN A 1 291 ? 4.297 -11.391 -5.75 1 98.75 291 ASN A C 1
ATOM 2201 O O . ASN A 1 291 ? 4.125 -12.094 -6.746 1 98.75 291 ASN A O 1
ATOM 2205 N N . ILE A 1 292 ? 3.658 -10.242 -5.555 1 98.81 292 ILE A N 1
ATOM 2206 C CA . ILE A 1 292 ? 2.719 -9.695 -6.523 1 98.81 292 ILE A CA 1
ATOM 2207 C C . ILE A 1 292 ? 3.215 -8.328 -7.004 1 98.81 292 ILE A C 1
ATOM 2209 O O . ILE A 1 292 ? 3.504 -7.445 -6.195 1 98.81 292 ILE A O 1
ATOM 2213 N N . PHE A 1 293 ? 3.375 -8.227 -8.25 1 98.88 293 PHE A N 1
ATOM 2214 C CA . PHE A 1 293 ? 3.699 -6.973 -8.914 1 98.88 293 PHE A CA 1
ATOM 2215 C C . PHE A 1 293 ? 2.504 -6.453 -9.711 1 98.88 293 PHE A C 1
ATOM 2217 O O . PHE A 1 293 ? 2.105 -7.059 -10.711 1 98.88 293 PHE A O 1
ATOM 2224 N N . ASP A 1 294 ? 1.97 -5.34 -9.219 1 98.62 294 ASP A N 1
ATOM 2225 C CA . ASP A 1 294 ? 0.67 -4.891 -9.711 1 98.62 294 ASP A CA 1
ATOM 2226 C C . ASP A 1 294 ? 0.736 -3.441 -10.188 1 98.62 294 ASP A C 1
ATOM 2228 O O . ASP A 1 294 ? 1 -2.531 -9.398 1 98.62 294 ASP A O 1
ATOM 2232 N N . SER A 1 295 ? 0.429 -3.209 -11.516 1 98.75 295 SER A N 1
ATOM 2233 C CA . SER A 1 295 ? 0.166 -1.879 -12.062 1 98.75 295 SER A CA 1
ATOM 2234 C C . SER A 1 295 ? 1.387 -0.975 -11.922 1 98.75 295 SER A C 1
ATOM 2236 O O . SER A 1 295 ? 1.255 0.212 -11.617 1 98.75 295 SER A O 1
ATOM 2238 N N . ASN A 1 296 ? 2.549 -1.55 -12.078 1 98.88 296 ASN A N 1
ATOM 2239 C CA . ASN A 1 296 ? 3.762 -0.741 -12.117 1 98.88 296 ASN A CA 1
ATOM 2240 C C . ASN A 1 296 ? 4.023 -0.194 -13.516 1 98.88 296 ASN A C 1
ATOM 2242 O O . ASN A 1 296 ? 3.539 -0.751 -14.508 1 98.88 296 ASN A O 1
ATOM 2246 N N . LYS A 1 297 ? 4.711 0.895 -13.57 1 98.94 297 LYS A N 1
ATOM 2247 C CA . LYS A 1 297 ? 5.238 1.455 -14.812 1 98.94 297 LYS A CA 1
ATOM 2248 C C . LYS A 1 297 ? 6.727 1.152 -14.969 1 98.94 297 LYS A C 1
ATOM 2250 O O . LYS A 1 297 ? 7.551 1.678 -14.219 1 98.94 297 LYS A O 1
ATOM 2255 N N . VAL A 1 298 ? 7.066 0.321 -15.938 1 98.94 298 VAL A N 1
ATOM 2256 C CA . VAL A 1 298 ? 8.438 -0.146 -16.141 1 98.94 298 VAL A CA 1
ATOM 2257 C C . VAL A 1 298 ? 8.898 0.2 -17.547 1 98.94 298 VAL A C 1
ATOM 2259 O O . VAL A 1 298 ? 8.602 -0.523 -18.5 1 98.94 298 VAL A O 1
ATOM 2262 N N . HIS A 1 299 ? 9.664 1.266 -17.656 1 98.81 299 HIS A N 1
ATOM 2263 C CA . HIS A 1 299 ? 9.953 1.713 -19.016 1 98.81 299 HIS A CA 1
ATOM 2264 C C . HIS A 1 299 ? 11.352 2.314 -19.109 1 98.81 299 HIS A C 1
ATOM 2266 O O . HIS A 1 299 ? 11.891 2.803 -18.109 1 98.81 299 HIS A O 1
ATOM 2272 N N . GLY A 1 300 ? 11.859 2.264 -20.266 1 98.56 300 GLY A N 1
ATOM 2273 C CA . GLY A 1 300 ? 13.133 2.914 -20.531 1 98.56 300 GLY A CA 1
ATOM 2274 C C . GLY A 1 300 ? 14.305 2.242 -19.844 1 98.56 300 GLY A C 1
ATOM 2275 O O . GLY A 1 300 ? 15.32 2.883 -19.578 1 98.56 300 GLY A O 1
ATOM 2276 N N . ASN A 1 301 ? 14.164 0.989 -19.531 1 98.06 301 ASN A N 1
ATOM 2277 C CA . ASN A 1 301 ? 15.25 0.22 -18.938 1 98.06 301 ASN A CA 1
ATOM 2278 C C . ASN A 1 301 ? 15.953 -0.662 -19.953 1 98.06 301 ASN A C 1
ATOM 2280 O O . ASN A 1 301 ? 15.547 -0.703 -21.125 1 98.06 301 ASN A O 1
ATOM 2284 N N . ARG A 1 302 ? 17.062 -1.261 -19.516 1 97.12 302 ARG A N 1
ATOM 2285 C CA . ARG A 1 302 ? 17.656 -2.295 -20.359 1 97.12 302 ARG A CA 1
ATOM 2286 C C . ARG A 1 302 ? 16.766 -3.529 -20.422 1 97.12 302 ARG A C 1
ATOM 2288 O O . ARG A 1 302 ? 16.328 -3.945 -21.5 1 97.12 302 ARG A O 1
ATOM 2295 N N . ILE A 1 303 ? 16.5 -4.137 -19.328 1 97.62 303 ILE A N 1
ATOM 2296 C CA . ILE A 1 303 ? 15.477 -5.16 -19.188 1 97.62 303 ILE A CA 1
ATOM 2297 C C . ILE A 1 303 ? 14.375 -4.652 -18.25 1 97.62 303 ILE A C 1
ATOM 2299 O O . ILE A 1 303 ? 14.664 -4.066 -17.203 1 97.62 303 ILE A O 1
ATOM 2303 N N . GLY A 1 304 ? 13.117 -4.812 -18.672 1 98.5 304 GLY A N 1
ATOM 2304 C CA . GLY A 1 304 ? 12.023 -4.375 -17.812 1 98.5 304 GLY A CA 1
ATOM 2305 C C . GLY A 1 304 ? 11.922 -5.172 -16.531 1 98.5 304 GLY A C 1
ATOM 2306 O O . GLY A 1 304 ? 12.188 -4.645 -15.445 1 98.5 304 GLY A O 1
ATOM 2307 N N . ILE A 1 305 ? 11.586 -6.48 -16.656 1 98.75 305 ILE A N 1
ATOM 2308 C CA . ILE A 1 305 ? 11.43 -7.383 -15.523 1 98.75 305 ILE A CA 1
ATOM 2309 C C . ILE A 1 305 ? 12.258 -8.648 -15.75 1 98.75 305 ILE A C 1
ATOM 2311 O O . ILE A 1 305 ? 12.016 -9.391 -16.703 1 98.75 305 ILE A O 1
ATOM 2315 N N . ALA A 1 306 ? 13.164 -8.812 -14.891 1 97.69 306 ALA A N 1
ATOM 2316 C CA . ALA A 1 306 ? 13.961 -10.039 -14.906 1 97.69 306 ALA A CA 1
ATOM 2317 C C . ALA A 1 306 ? 13.516 -10.992 -13.797 1 97.69 306 ALA A C 1
ATOM 2319 O O . ALA A 1 306 ? 13.453 -10.602 -12.625 1 97.69 306 ALA A O 1
ATOM 2320 N N . ILE A 1 307 ? 13.188 -12.211 -14.133 1 97.75 307 ILE A N 1
ATOM 2321 C CA . ILE A 1 307 ? 12.906 -13.25 -13.148 1 97.75 307 ILE A CA 1
ATOM 2322 C C . ILE A 1 307 ? 14.016 -14.305 -13.188 1 97.75 307 ILE A C 1
ATOM 2324 O O . ILE A 1 307 ? 14.289 -14.891 -14.234 1 97.75 307 ILE A O 1
ATOM 2328 N N . ARG A 1 308 ? 14.555 -14.508 -12.047 1 96.56 308 ARG A N 1
ATOM 2329 C CA . ARG A 1 308 ? 15.727 -15.367 -11.945 1 96.56 308 ARG A CA 1
ATOM 2330 C C . ARG A 1 308 ? 15.344 -16.766 -11.469 1 96.56 308 ARG A C 1
ATOM 2332 O O . ARG A 1 308 ? 14.297 -16.938 -10.828 1 96.56 308 ARG A O 1
ATOM 2339 N N . SER A 1 309 ? 16.234 -17.703 -11.812 1 96.19 309 SER A N 1
ATOM 2340 C CA . SER A 1 309 ? 16.031 -19.031 -11.227 1 96.19 309 SER A CA 1
ATOM 2341 C C . SER A 1 309 ? 16.5 -19.062 -9.773 1 96.19 309 SER A C 1
ATOM 2343 O O . SER A 1 309 ? 17.375 -18.297 -9.375 1 96.19 309 SER A O 1
ATOM 2345 N N . GLU A 1 310 ? 15.922 -19.906 -9.016 1 96.81 310 GLU A N 1
ATOM 2346 C CA . GLU A 1 310 ? 16.25 -20.047 -7.602 1 96.81 310 GLU A CA 1
ATOM 2347 C C . GLU A 1 310 ? 16.078 -21.484 -7.133 1 96.81 310 GLU A C 1
ATOM 2349 O O . GLU A 1 310 ? 15.539 -22.312 -7.863 1 96.81 310 GLU A O 1
ATOM 2354 N N . LYS A 1 311 ? 16.562 -21.75 -5.945 1 95.12 311 LYS A N 1
ATOM 2355 C CA . LYS A 1 311 ? 16.531 -23.125 -5.426 1 95.12 311 LYS A CA 1
ATOM 2356 C C . LYS A 1 311 ? 15.102 -23.594 -5.184 1 95.12 311 LYS A C 1
ATOM 2358 O O . LYS A 1 311 ? 14.781 -24.766 -5.387 1 95.12 311 LYS A O 1
ATOM 2363 N N . ASP A 1 312 ? 14.258 -22.75 -4.719 1 96.19 312 ASP A N 1
ATOM 2364 C CA . ASP A 1 312 ? 12.852 -23.094 -4.559 1 96.19 312 ASP A CA 1
ATOM 2365 C C . ASP A 1 312 ? 12.172 -23.266 -5.914 1 96.19 312 ASP A C 1
ATOM 2367 O O . ASP A 1 312 ? 11.75 -22.266 -6.523 1 96.19 312 ASP A O 1
ATOM 2371 N N . ALA A 1 313 ? 12.016 -24.422 -6.254 1 93.25 313 ALA A N 1
ATOM 2372 C CA . ALA A 1 313 ? 11.469 -24.719 -7.574 1 93.25 313 ALA A CA 1
ATOM 2373 C C . ALA A 1 313 ? 9.984 -24.375 -7.641 1 93.25 313 ALA A C 1
ATOM 2375 O O . ALA A 1 313 ? 9.398 -24.312 -8.727 1 93.25 313 ALA A O 1
ATOM 2376 N N . ASN A 1 314 ? 9.32 -24.078 -6.5 1 94.75 314 ASN A N 1
ATOM 2377 C CA . ASN A 1 314 ? 7.887 -23.844 -6.453 1 94.75 314 ASN A CA 1
ATOM 2378 C C . ASN A 1 314 ? 7.566 -22.359 -6.32 1 94.75 314 ASN A C 1
ATOM 2380 O O . ASN A 1 314 ? 6.402 -21.984 -6.195 1 94.75 314 ASN A O 1
ATOM 2384 N N . ALA A 1 315 ? 8.602 -21.547 -6.398 1 97.25 315 ALA A N 1
ATOM 2385 C CA . ALA A 1 315 ? 8.391 -20.109 -6.266 1 97.25 315 ALA A CA 1
ATOM 2386 C C . ALA A 1 315 ? 7.582 -19.562 -7.438 1 97.25 315 ALA A C 1
ATOM 2388 O O . ALA A 1 315 ? 7.801 -19.953 -8.586 1 97.25 315 ALA A O 1
ATOM 2389 N N . ARG A 1 316 ? 6.609 -18.703 -7.109 1 97.69 316 ARG A N 1
ATOM 2390 C CA . ARG A 1 316 ? 5.75 -18.062 -8.102 1 97.69 316 ARG A CA 1
ATOM 2391 C C . ARG A 1 316 ? 5.703 -16.562 -7.898 1 97.69 316 ARG A C 1
ATOM 2393 O O . ARG A 1 316 ? 5.57 -16.078 -6.77 1 97.69 316 ARG A O 1
ATOM 2400 N N . ILE A 1 317 ? 5.824 -15.891 -8.992 1 98.69 317 ILE A N 1
ATOM 2401 C CA . ILE A 1 317 ? 5.691 -14.438 -9.023 1 98.69 317 ILE A CA 1
ATOM 2402 C C . ILE A 1 317 ? 4.535 -14.047 -9.938 1 98.69 317 ILE A C 1
ATOM 2404 O O . ILE A 1 317 ? 4.441 -14.516 -11.078 1 98.69 317 ILE A O 1
ATOM 2408 N N . THR A 1 318 ? 3.633 -13.227 -9.391 1 98.81 318 THR A N 1
ATOM 2409 C CA . THR A 1 318 ? 2.49 -12.742 -10.156 1 98.81 318 THR A CA 1
ATOM 2410 C C . THR A 1 318 ? 2.764 -11.352 -10.727 1 98.81 318 THR A C 1
ATOM 2412 O O . THR A 1 318 ? 3.092 -10.43 -9.977 1 98.81 318 THR A O 1
ATOM 2415 N N . LEU A 1 319 ? 2.703 -11.211 -12.031 1 98.88 319 LEU A N 1
ATOM 2416 C CA . LEU A 1 319 ? 2.725 -9.938 -12.734 1 98.88 319 LEU A CA 1
ATOM 2417 C C . LEU A 1 319 ? 1.344 -9.594 -13.281 1 98.88 319 LEU A C 1
ATOM 2419 O O . LEU A 1 319 ? 0.785 -10.352 -14.086 1 98.88 319 LEU A O 1
ATOM 2423 N N . THR A 1 320 ? 0.777 -8.539 -12.805 1 98.62 320 THR A N 1
ATOM 2424 C CA . THR A 1 320 ? -0.569 -8.195 -13.25 1 98.62 320 THR A CA 1
ATOM 2425 C C . THR A 1 320 ? -0.677 -6.703 -13.539 1 98.62 320 THR A C 1
ATOM 2427 O O . THR A 1 320 ? -0.155 -5.879 -12.789 1 98.62 320 THR A O 1
ATOM 2430 N N . LYS A 1 321 ? -1.157 -6.309 -14.734 1 98.44 321 LYS A N 1
ATOM 2431 C CA . LYS A 1 321 ? -1.526 -4.957 -15.148 1 98.44 321 LYS A CA 1
ATOM 2432 C C . LYS A 1 321 ? -0.307 -4.039 -15.18 1 98.44 321 LYS A C 1
ATOM 2434 O O . LYS A 1 321 ? -0.436 -2.824 -15.031 1 98.44 321 LYS A O 1
ATOM 2439 N N . ASN A 1 322 ? 0.862 -4.621 -15.289 1 98.81 322 ASN A N 1
ATOM 2440 C CA . ASN A 1 322 ? 2.055 -3.785 -15.391 1 98.81 322 ASN A CA 1
ATOM 2441 C C . ASN A 1 322 ? 2.188 -3.168 -16.781 1 98.81 322 ASN A C 1
ATOM 2443 O O . ASN A 1 322 ? 1.96 -3.84 -17.797 1 98.81 322 ASN A O 1
ATOM 2447 N N . GLN A 1 323 ? 2.459 -1.907 -16.828 1 98.81 323 GLN A N 1
ATOM 2448 C CA . GLN A 1 323 ? 2.816 -1.248 -18.078 1 98.81 323 GLN A CA 1
ATOM 2449 C C . GLN A 1 323 ? 4.32 -1.316 -18.328 1 98.81 323 GLN A C 1
ATOM 2451 O O . GLN A 1 323 ? 5.109 -0.815 -17.531 1 98.81 323 GLN A O 1
ATOM 2456 N N . ILE A 1 324 ? 4.711 -1.938 -19.391 1 98.88 324 ILE A N 1
ATOM 2457 C CA . ILE A 1 324 ? 6.113 -2.172 -19.703 1 98.88 324 ILE A CA 1
ATOM 2458 C C . ILE A 1 324 ? 6.402 -1.735 -21.141 1 98.88 324 ILE A C 1
ATOM 2460 O O . ILE A 1 324 ? 5.875 -2.314 -22.078 1 98.88 324 ILE A O 1
ATOM 2464 N N . TRP A 1 325 ? 7.191 -0.736 -21.266 1 98.69 325 TRP A N 1
ATOM 2465 C CA . TRP A 1 325 ? 7.391 -0.255 -22.641 1 98.69 325 TRP A CA 1
ATOM 2466 C C . TRP A 1 325 ? 8.758 0.403 -22.781 1 98.69 325 TRP A C 1
ATOM 2468 O O . TRP A 1 325 ? 9.391 0.767 -21.797 1 98.69 325 TRP A O 1
ATOM 2478 N N . ASP A 1 326 ? 9.203 0.494 -23.938 1 98.25 326 ASP A N 1
ATOM 2479 C CA . ASP A 1 326 ? 10.398 1.225 -24.344 1 98.25 326 ASP A CA 1
ATOM 2480 C C . ASP A 1 326 ? 11.633 0.707 -23.609 1 98.25 326 ASP A C 1
ATOM 2482 O O . ASP A 1 326 ? 12.484 1.491 -23.188 1 98.25 326 ASP A O 1
ATOM 2486 N N . ASN A 1 327 ? 11.688 -0.569 -23.375 1 98.31 327 ASN A N 1
ATOM 2487 C CA . ASN A 1 327 ? 12.883 -1.183 -22.812 1 98.31 327 ASN A CA 1
ATOM 2488 C C . ASN A 1 327 ? 13.836 -1.67 -23.891 1 98.31 327 ASN A C 1
ATOM 2490 O O . ASN A 1 327 ? 13.648 -1.365 -25.078 1 98.31 327 ASN A O 1
ATOM 2494 N N . GLY A 1 328 ? 14.891 -2.314 -23.484 1 96.62 328 GLY A N 1
ATOM 2495 C CA . GLY A 1 328 ? 15.914 -2.723 -24.422 1 96.62 328 GLY A CA 1
ATOM 2496 C C . GLY A 1 328 ? 17 -1.677 -24.625 1 96.62 328 GLY A C 1
ATOM 2497 O O . GLY A 1 328 ? 17.672 -1.672 -25.656 1 96.62 328 GLY A O 1
ATOM 2498 N N . LYS A 1 329 ? 17.109 -0.815 -23.688 1 96.5 329 LYS A N 1
ATOM 2499 C CA . LYS A 1 329 ? 18.109 0.25 -23.797 1 96.5 329 LYS A CA 1
ATOM 2500 C C . LYS A 1 329 ? 19.5 -0.265 -23.469 1 96.5 329 LYS A C 1
ATOM 2502 O O . LYS A 1 329 ? 19.656 -1.283 -22.797 1 96.5 329 LYS A O 1
ATOM 2507 N N . ASP A 1 330 ? 20.484 0.475 -24 1 94.44 330 ASP A N 1
ATOM 2508 C CA . ASP A 1 330 ? 21.875 0.114 -23.703 1 94.44 330 ASP A CA 1
ATOM 2509 C C . ASP A 1 330 ? 22.344 0.759 -22.406 1 94.44 330 ASP A C 1
ATOM 2511 O O . ASP A 1 330 ? 23.156 1.687 -22.438 1 94.44 330 ASP A O 1
ATOM 2515 N N . ILE A 1 331 ? 21.797 0.311 -21.375 1 94.69 331 ILE A N 1
ATOM 2516 C CA . ILE A 1 331 ? 22.156 0.748 -20.031 1 94.69 331 ILE A CA 1
ATOM 2517 C C . ILE A 1 331 ? 22.844 -0.39 -19.281 1 94.69 331 ILE A C 1
ATOM 2519 O O . ILE A 1 331 ? 22.219 -1.377 -18.922 1 94.69 331 ILE A O 1
ATOM 2523 N N . LYS A 1 332 ? 24.172 -0.16 -19.047 1 92.19 332 LYS A N 1
ATOM 2524 C CA . LYS A 1 332 ? 24.938 -1.201 -18.359 1 92.19 332 LYS A CA 1
ATOM 2525 C C . LYS A 1 332 ? 25.516 -0.685 -17.047 1 92.19 332 LYS A C 1
ATOM 2527 O O . LYS A 1 332 ? 26.562 -0.019 -17.047 1 92.19 332 LYS A O 1
ATOM 2532 N N . ARG A 1 333 ? 24.812 -0.853 -16.047 1 92.69 333 ARG A N 1
ATOM 2533 C CA . ARG A 1 333 ? 25.25 -0.681 -14.672 1 92.69 333 ARG A CA 1
ATOM 2534 C C . ARG A 1 333 ? 25.359 -2.025 -13.961 1 92.69 333 ARG A C 1
ATOM 2536 O O . ARG A 1 333 ? 24.344 -2.629 -13.609 1 92.69 333 ARG A O 1
ATOM 2543 N N . CYS A 1 334 ? 26.547 -2.516 -13.773 1 89.69 334 CYS A N 1
ATOM 2544 C CA . CYS A 1 334 ? 26.812 -3.918 -13.477 1 89.69 334 CYS A CA 1
ATOM 2545 C C . CYS A 1 334 ? 27.141 -4.109 -12 1 89.69 334 CYS A C 1
ATOM 2547 O O . CYS A 1 334 ? 28.062 -4.848 -11.656 1 89.69 334 CYS A O 1
ATOM 2549 N N . GLU A 1 335 ? 26.312 -3.449 -11.25 1 85.81 335 GLU A N 1
ATOM 2550 C CA . GLU A 1 335 ? 26.469 -3.633 -9.812 1 85.81 335 GLU A CA 1
ATOM 2551 C C . GLU A 1 335 ? 25.516 -4.715 -9.297 1 85.81 335 GLU A C 1
ATOM 2553 O O . GLU A 1 335 ? 24.766 -5.309 -10.07 1 85.81 335 GLU A O 1
ATOM 2558 N N . ALA A 1 336 ? 25.438 -5.074 -7.918 1 71 336 ALA A N 1
ATOM 2559 C CA . ALA A 1 336 ? 24.781 -6.125 -7.156 1 71 336 ALA A CA 1
ATOM 2560 C C . ALA A 1 336 ? 23.484 -6.574 -7.848 1 71 336 ALA A C 1
ATOM 2562 O O . ALA A 1 336 ? 22.406 -6.102 -7.516 1 71 336 ALA A O 1
ATOM 2563 N N . GLY A 1 337 ? 23.375 -6.863 -9.133 1 67.94 337 GLY A N 1
ATOM 2564 C CA . GLY A 1 337 ? 22.234 -7.52 -9.758 1 67.94 337 GLY A CA 1
ATOM 2565 C C . GLY A 1 337 ? 22.047 -7.133 -11.219 1 67.94 337 GLY A C 1
ATOM 2566 O O . GLY A 1 337 ? 21.375 -7.84 -11.969 1 67.94 337 GLY A O 1
ATOM 2567 N N . GLY A 1 338 ? 22.719 -6.07 -11.555 1 76.88 338 GLY A N 1
ATOM 2568 C CA . GLY A 1 338 ? 22.656 -5.723 -12.961 1 76.88 338 GLY A CA 1
ATOM 2569 C C . GLY A 1 338 ? 23.547 -6.586 -13.828 1 76.88 338 GLY A C 1
ATOM 2570 O O . GLY A 1 338 ? 24.781 -6.43 -13.812 1 76.88 338 GLY A O 1
ATOM 2571 N N . SER A 1 339 ? 22.953 -7.574 -14.406 1 83.19 339 SER A N 1
ATOM 2572 C CA . SER A 1 339 ? 23.734 -8.492 -15.242 1 83.19 339 SER A CA 1
ATOM 2573 C C . SER A 1 339 ? 24.219 -7.812 -16.516 1 83.19 339 SER A C 1
ATOM 2575 O O . SER A 1 339 ? 23.453 -7.145 -17.203 1 83.19 339 SER A O 1
ATOM 2577 N N . CYS A 1 340 ? 25.469 -7.926 -16.734 1 90.12 340 CYS A N 1
ATOM 2578 C CA . CYS A 1 340 ? 26.047 -7.371 -17.938 1 90.12 340 CYS A CA 1
ATOM 2579 C C . CYS A 1 340 ? 26.547 -8.484 -18.859 1 90.12 340 CYS A C 1
ATOM 2581 O O . CYS A 1 340 ? 27.547 -8.312 -19.562 1 90.12 340 CYS A O 1
ATOM 2583 N N . VAL A 1 341 ? 25.906 -9.602 -18.703 1 90.38 341 VAL A N 1
ATOM 2584 C CA . VAL A 1 341 ? 26.234 -10.734 -19.578 1 90.38 341 VAL A CA 1
ATOM 2585 C C . VAL A 1 341 ? 26.172 -10.289 -21.031 1 90.38 341 VAL A C 1
ATOM 2587 O O . VAL A 1 341 ? 25.219 -9.648 -21.469 1 90.38 341 VAL A O 1
ATOM 2590 N N . PRO A 1 342 ? 27.297 -10.656 -21.719 1 89.56 342 PRO A N 1
ATOM 2591 C CA . PRO A 1 342 ? 27.266 -10.352 -23.156 1 89.56 342 PRO A CA 1
ATOM 2592 C C . PRO A 1 342 ? 26.109 -11.039 -23.875 1 89.56 342 PRO A C 1
ATOM 2594 O O . PRO A 1 342 ? 25.781 -12.188 -23.578 1 89.56 342 PRO A O 1
ATOM 2597 N N . ASN A 1 343 ? 25.5 -10.484 -24.703 1 90.06 343 ASN A N 1
ATOM 2598 C CA . ASN A 1 343 ? 24.438 -11.023 -25.547 1 90.06 343 ASN A CA 1
ATOM 2599 C C . ASN A 1 343 ? 23.203 -11.359 -24.719 1 90.06 343 ASN A C 1
ATOM 2601 O O . ASN A 1 343 ? 22.422 -12.25 -25.094 1 90.06 343 ASN A O 1
ATOM 2605 N N . GLN A 1 344 ? 23.156 -10.844 -23.531 1 92.62 344 GLN A N 1
ATOM 2606 C CA . GLN A 1 344 ? 21.953 -11 -22.703 1 92.62 344 GLN A CA 1
ATOM 2607 C C . GLN A 1 344 ? 20.688 -10.656 -23.484 1 92.62 344 GLN A C 1
ATOM 2609 O O . GLN A 1 344 ? 20.625 -9.625 -24.156 1 92.62 344 GLN A O 1
ATOM 2614 N N . ARG A 1 345 ? 19.734 -11.695 -23.484 1 94.62 345 ARG A N 1
ATOM 2615 C CA . ARG A 1 345 ? 18.422 -11.352 -24.031 1 94.62 345 ARG A CA 1
ATOM 2616 C C . ARG A 1 345 ? 17.828 -10.156 -23.297 1 94.62 345 ARG A C 1
ATOM 2618 O O . ARG A 1 345 ? 17.828 -10.117 -22.062 1 94.62 345 ARG A O 1
ATOM 2625 N N . LEU A 1 346 ? 17.391 -9.18 -24.047 1 95.25 346 LEU A N 1
ATOM 2626 C CA . LEU A 1 346 ? 16.766 -7.98 -23.484 1 95.25 346 LEU A CA 1
ATOM 2627 C C . LEU A 1 346 ? 15.258 -7.992 -23.719 1 95.25 346 LEU A C 1
ATOM 2629 O O . LEU A 1 346 ? 14.75 -8.844 -24.453 1 95.25 346 LEU A O 1
ATOM 2633 N N . GLY A 1 347 ? 14.562 -6.977 -23.062 1 92.62 347 GLY A N 1
ATOM 2634 C CA . GLY A 1 347 ? 13.133 -6.867 -23.328 1 92.62 347 GLY A CA 1
ATOM 2635 C C . GLY A 1 347 ? 12.328 -6.582 -22.078 1 92.62 347 GLY A C 1
ATOM 2636 O O . GLY A 1 347 ? 12.867 -6.105 -21.078 1 92.62 347 GLY A O 1
ATOM 2637 N N . ALA A 1 348 ? 10.953 -6.883 -22.266 1 97.69 348 ALA A N 1
ATOM 2638 C CA . ALA A 1 348 ? 9.992 -6.488 -21.234 1 97.69 348 ALA A CA 1
ATOM 2639 C C . ALA A 1 348 ? 10.055 -7.414 -20.031 1 97.69 348 ALA A C 1
ATOM 2641 O O . ALA A 1 348 ? 10.352 -6.973 -18.922 1 97.69 348 ALA A O 1
ATOM 2642 N N . ILE A 1 349 ? 9.805 -8.758 -20.219 1 98.69 349 ILE A N 1
ATOM 2643 C CA . ILE A 1 349 ? 9.867 -9.789 -19.188 1 98.69 349 ILE A CA 1
ATOM 2644 C C . ILE A 1 349 ? 10.812 -10.906 -19.641 1 98.69 349 ILE A C 1
ATOM 2646 O O . ILE A 1 349 ? 10.547 -11.594 -20.625 1 98.69 349 ILE A O 1
ATOM 2650 N N . VAL A 1 350 ? 11.852 -11.094 -18.891 1 97.44 350 VAL A N 1
ATOM 2651 C CA . VAL A 1 350 ? 12.875 -12.055 -19.297 1 97.44 350 VAL A CA 1
ATOM 2652 C C . VAL A 1 350 ? 13.164 -13.023 -18.156 1 97.44 350 VAL A C 1
ATOM 2654 O O . VAL A 1 350 ? 13.539 -12.602 -17.062 1 97.44 350 VAL A O 1
ATOM 2657 N N . PHE A 1 351 ? 13.039 -14.344 -18.438 1 96.5 351 PHE A N 1
ATOM 2658 C CA . PHE A 1 351 ? 13.359 -15.391 -17.469 1 96.5 351 PHE A CA 1
ATOM 2659 C C . PHE A 1 351 ? 14.836 -15.758 -17.531 1 96.5 351 PHE A C 1
ATOM 2661 O O . PHE A 1 351 ? 15.453 -15.695 -18.609 1 96.5 351 PHE A O 1
ATOM 2668 N N . GLY A 1 352 ? 15.344 -16.078 -16.375 1 94.19 352 GLY A N 1
ATOM 2669 C CA . GLY A 1 352 ? 16.625 -16.766 -16.312 1 94.19 352 GLY A CA 1
ATOM 2670 C C . GLY A 1 352 ? 17.812 -15.812 -16.422 1 94.19 352 GLY A C 1
ATOM 2671 O O . GLY A 1 352 ? 18.891 -16.219 -16.844 1 94.19 352 GLY A O 1
ATOM 2672 N N . VAL A 1 353 ? 17.609 -14.539 -16.156 1 94.38 353 VAL A N 1
ATOM 2673 C CA . VAL A 1 353 ? 18.719 -13.602 -16.094 1 94.38 353 VAL A CA 1
ATOM 2674 C C . VAL A 1 353 ? 19.625 -13.945 -14.898 1 94.38 353 VAL A C 1
ATOM 2676 O O . VAL A 1 353 ? 19.141 -14.023 -13.758 1 94.38 353 VAL A O 1
ATOM 2679 N N . PRO A 1 354 ? 20.891 -14.195 -15.102 1 93.06 354 PRO A N 1
ATOM 2680 C CA . PRO A 1 354 ? 21.75 -14.562 -13.977 1 93.06 354 PRO A CA 1
ATOM 2681 C C . PRO A 1 354 ? 22.031 -13.391 -13.047 1 93.06 354 PRO A C 1
ATOM 2683 O O . PRO A 1 354 ? 22.156 -12.25 -13.5 1 93.06 354 PRO A O 1
ATOM 2686 N N . ALA A 1 355 ? 22.203 -13.672 -11.828 1 91.69 355 ALA A N 1
ATOM 2687 C CA . ALA A 1 355 ? 22.594 -12.695 -10.82 1 91.69 355 ALA A CA 1
ATOM 2688 C C . ALA A 1 355 ? 23.797 -13.172 -10.031 1 91.69 355 ALA A C 1
ATOM 2690 O O . ALA A 1 355 ? 24.5 -14.094 -10.453 1 91.69 355 ALA A O 1
ATOM 2691 N N . LEU A 1 356 ? 24.078 -12.492 -8.922 1 88.56 356 LEU A N 1
ATOM 2692 C CA . LEU A 1 356 ? 25.344 -12.625 -8.188 1 88.56 356 LEU A CA 1
ATOM 2693 C C . LEU A 1 356 ? 25.562 -14.078 -7.762 1 88.56 356 LEU A C 1
ATOM 2695 O O . LEU A 1 356 ? 26.703 -14.531 -7.672 1 88.56 356 LEU A O 1
ATOM 2699 N N . GLU A 1 357 ? 24.516 -14.836 -7.578 1 90 357 GLU A N 1
ATOM 2700 C CA . GLU A 1 357 ? 24.656 -16.203 -7.09 1 90 357 GLU A CA 1
ATOM 2701 C C . GLU A 1 357 ? 24.766 -17.203 -8.242 1 90 357 GLU A C 1
ATOM 2703 O O . GLU A 1 357 ? 25 -18.391 -8.023 1 90 357 GLU A O 1
ATOM 2708 N N . HIS A 1 358 ? 24.688 -16.797 -9.406 1 93.94 358 HIS A N 1
ATOM 2709 C CA . HIS A 1 358 ? 24.594 -17.688 -10.555 1 93.94 358 HIS A CA 1
ATOM 2710 C C . HIS A 1 358 ? 25.938 -17.812 -11.273 1 93.94 358 HIS A C 1
ATOM 2712 O O . HIS A 1 358 ? 26.703 -16.859 -11.32 1 93.94 358 HIS A O 1
ATOM 2718 N N . GLU A 1 359 ? 26.062 -18.953 -11.844 1 92.56 359 GLU A N 1
ATOM 2719 C CA . GLU A 1 359 ? 27.141 -19.141 -12.805 1 92.56 359 GLU A CA 1
ATOM 2720 C C . GLU A 1 359 ? 26.922 -18.297 -14.047 1 92.56 359 GLU A C 1
ATOM 2722 O O . GLU A 1 359 ? 25.797 -18.156 -14.531 1 92.56 359 GLU A O 1
ATOM 2727 N N . GLY A 1 360 ? 28.016 -17.703 -14.492 1 88.69 360 GLY A N 1
ATOM 2728 C CA . GLY A 1 360 ? 27.953 -16.938 -15.727 1 88.69 360 GLY A CA 1
ATOM 2729 C C . GLY A 1 360 ? 27.609 -15.477 -15.5 1 88.69 360 GLY A C 1
ATOM 2730 O O . GLY A 1 360 ? 27.672 -14.672 -16.438 1 88.69 360 GLY A O 1
ATOM 2731 N N . PHE A 1 361 ? 27.344 -15.164 -14.258 1 93.12 361 PHE A N 1
ATOM 2732 C CA . PHE A 1 361 ? 27.047 -13.773 -13.945 1 93.12 361 PHE A CA 1
ATOM 2733 C C . PHE A 1 361 ? 28.25 -12.883 -14.266 1 93.12 361 PHE A C 1
ATOM 2735 O O . PHE A 1 361 ? 29.391 -13.227 -13.93 1 93.12 361 PHE A O 1
ATOM 2742 N N . VAL A 1 362 ? 27.984 -11.766 -14.969 1 92.81 362 VAL A N 1
ATOM 2743 C CA . VAL A 1 362 ? 29 -10.75 -15.25 1 92.81 362 VAL A CA 1
ATOM 2744 C C . VAL A 1 362 ? 28.594 -9.43 -14.578 1 92.81 362 VAL A C 1
ATOM 2746 O O . VAL A 1 362 ? 27.625 -8.789 -14.992 1 92.81 362 VAL A O 1
ATOM 2749 N N . GLY A 1 363 ? 29.219 -8.977 -13.625 1 90.56 363 GLY A N 1
ATOM 2750 C CA . GLY A 1 363 ? 28.969 -7.805 -12.805 1 90.56 363 GLY A CA 1
ATOM 2751 C C . GLY A 1 363 ? 29.672 -7.867 -11.453 1 90.56 363 GLY A C 1
ATOM 2752 O O . GLY A 1 363 ? 30.375 -8.836 -11.164 1 90.56 363 GLY A O 1
ATOM 2753 N N . SER A 1 364 ? 29.469 -6.867 -10.68 1 89.31 364 SER A N 1
ATOM 2754 C CA . SER A 1 364 ? 30.094 -6.828 -9.359 1 89.31 364 SER A CA 1
ATOM 2755 C C . SER A 1 364 ? 29.281 -7.641 -8.344 1 89.31 364 SER A C 1
ATOM 2757 O O . SER A 1 364 ? 28.062 -7.48 -8.242 1 89.31 364 SER A O 1
ATOM 2759 N N . ARG A 1 365 ? 29.906 -8.445 -7.625 1 88.19 365 ARG A N 1
ATOM 2760 C CA . ARG A 1 365 ? 29.281 -9.188 -6.535 1 88.19 365 ARG A CA 1
ATOM 2761 C C . ARG A 1 365 ? 29.484 -8.484 -5.199 1 88.19 365 ARG A C 1
ATOM 2763 O O . ARG A 1 365 ? 29.016 -8.953 -4.16 1 88.19 365 ARG A O 1
ATOM 2770 N N . GLY A 1 366 ? 30.078 -7.367 -5.273 1 86.62 366 GLY A N 1
ATOM 2771 C CA . GLY A 1 366 ? 30.547 -6.668 -4.094 1 86.62 366 GLY A CA 1
ATOM 2772 C C . GLY A 1 366 ? 32.062 -6.73 -3.936 1 86.62 366 GLY A C 1
ATOM 2773 O O . GLY A 1 366 ? 32.688 -7.68 -4.398 1 86.62 366 GLY A O 1
ATOM 2774 N N . GLY A 1 367 ? 32.562 -5.789 -3.271 1 86.38 367 GLY A N 1
ATOM 2775 C CA . GLY A 1 367 ? 34 -5.762 -3.074 1 86.38 367 GLY A CA 1
ATOM 2776 C C . GLY A 1 367 ? 34.5 -6.934 -2.264 1 86.38 367 GLY A C 1
ATOM 2777 O O . GLY A 1 367 ? 34 -7.223 -1.18 1 86.38 367 GLY A O 1
ATOM 2778 N N . GLY A 1 368 ? 35.438 -7.609 -2.85 1 88.19 368 GLY A N 1
ATOM 2779 C CA . GLY A 1 368 ? 36.094 -8.672 -2.135 1 88.19 368 GLY A CA 1
ATOM 2780 C C . GLY A 1 368 ? 35.312 -9.961 -2.068 1 88.19 368 GLY A C 1
ATOM 2781 O O . GLY A 1 368 ? 35.719 -10.93 -1.435 1 88.19 368 GLY A O 1
ATOM 2782 N N . VAL A 1 369 ? 34.156 -9.977 -2.652 1 90.12 369 VAL A N 1
ATOM 2783 C CA . VAL A 1 369 ? 33.344 -11.18 -2.604 1 90.12 369 VAL A CA 1
ATOM 2784 C C . VAL A 1 369 ? 33.812 -12.18 -3.65 1 90.12 369 VAL A C 1
ATOM 2786 O O . VAL A 1 369 ? 33.969 -11.844 -4.824 1 90.12 369 VAL A O 1
ATOM 2789 N N . VAL A 1 370 ? 34.094 -13.359 -3.182 1 88.62 370 VAL A N 1
ATOM 2790 C CA . VAL A 1 370 ? 34.469 -14.461 -4.062 1 88.62 370 VAL A CA 1
ATOM 2791 C C . VAL A 1 370 ? 33.594 -15.68 -3.75 1 88.62 370 VAL A C 1
ATOM 2793 O O . VAL A 1 370 ? 33.5 -16.094 -2.596 1 88.62 370 VAL A O 1
ATOM 2796 N N . ILE A 1 371 ? 32.969 -16.141 -4.734 1 89.69 371 ILE A N 1
ATOM 2797 C CA . ILE A 1 371 ? 32.156 -17.344 -4.578 1 89.69 371 ILE A CA 1
ATOM 2798 C C . ILE A 1 371 ? 32.812 -18.516 -5.316 1 89.69 371 ILE A C 1
ATOM 2800 O O . ILE A 1 371 ? 33.188 -18.391 -6.492 1 89.69 371 ILE A O 1
ATOM 2804 N N . GLU A 1 372 ? 33 -19.625 -4.602 1 92.88 372 GLU A N 1
ATOM 2805 C CA . GLU A 1 372 ? 33.531 -20.812 -5.234 1 92.88 372 GLU A CA 1
ATOM 2806 C C . GLU A 1 372 ? 32.656 -21.266 -6.406 1 92.88 372 GLU A C 1
ATOM 2808 O O . GLU A 1 372 ? 31.438 -21.328 -6.285 1 92.88 372 GLU A O 1
ATOM 2813 N N . PRO A 1 373 ? 33.281 -21.562 -7.477 1 92.19 373 PRO A N 1
ATOM 2814 C CA . PRO A 1 373 ? 32.531 -21.938 -8.664 1 92.19 373 PRO A CA 1
ATOM 2815 C C . PRO A 1 373 ? 31.531 -23.062 -8.383 1 92.19 373 PRO A C 1
ATOM 2817 O O . PRO A 1 373 ? 30.422 -23.062 -8.914 1 92.19 373 PRO A O 1
ATOM 2820 N N . ALA A 1 374 ? 31.906 -23.984 -7.484 1 92.62 374 ALA A N 1
ATOM 2821 C CA . ALA A 1 374 ? 31.062 -25.141 -7.18 1 92.62 374 ALA A CA 1
ATOM 2822 C C . ALA A 1 374 ? 29.797 -24.719 -6.449 1 92.62 374 ALA A C 1
ATOM 2824 O O . ALA A 1 374 ? 28.812 -25.453 -6.418 1 92.62 374 ALA A O 1
ATOM 2825 N N . LYS A 1 375 ? 29.828 -23.531 -5.875 1 92.88 375 LYS A N 1
ATOM 2826 C CA . LYS A 1 375 ? 28.688 -23.047 -5.086 1 92.88 375 LYS A CA 1
ATOM 2827 C C . LYS A 1 375 ? 27.781 -22.156 -5.918 1 92.88 375 LYS A C 1
ATOM 2829 O O . LYS A 1 375 ? 26.703 -21.766 -5.457 1 92.88 375 LYS A O 1
ATOM 2834 N N . LEU A 1 376 ? 28.203 -21.859 -7.051 1 94.88 376 LEU A N 1
ATOM 2835 C CA . LEU A 1 376 ? 27.375 -21.031 -7.93 1 94.88 376 LEU A CA 1
ATOM 2836 C C . LEU A 1 376 ? 26.188 -21.828 -8.469 1 94.88 376 LEU A C 1
ATOM 2838 O O . LEU A 1 376 ? 26.328 -23 -8.797 1 94.88 376 LEU A O 1
ATOM 2842 N N . GLN A 1 377 ? 25.078 -21.156 -8.516 1 95.19 377 GLN A N 1
ATOM 2843 C CA . GLN A 1 377 ? 23.859 -21.797 -9 1 95.19 377 GLN A CA 1
ATOM 2844 C C . GLN A 1 377 ? 23.828 -21.828 -10.523 1 95.19 377 GLN A C 1
ATOM 2846 O O . GLN A 1 377 ? 24.406 -20.969 -11.18 1 95.19 377 GLN A O 1
ATOM 2851 N N . LYS A 1 378 ? 23.203 -22.859 -10.992 1 94.88 378 LYS A N 1
ATOM 2852 C CA . LYS A 1 378 ? 22.953 -23 -12.422 1 94.88 378 LYS A CA 1
ATOM 2853 C C . LYS A 1 378 ? 21.469 -23.078 -12.719 1 94.88 378 LYS A C 1
ATOM 2855 O O . LYS A 1 378 ? 20.688 -23.5 -11.859 1 94.88 378 LYS A O 1
ATOM 2860 N N . THR A 1 379 ? 21.062 -22.641 -13.867 1 93.31 379 THR A N 1
ATOM 2861 C CA . THR A 1 379 ? 19.688 -22.797 -14.328 1 93.31 379 THR A CA 1
ATOM 2862 C C . THR A 1 379 ? 19.594 -23.922 -15.344 1 93.31 379 THR A C 1
ATOM 2864 O O . THR A 1 379 ? 20.391 -24 -16.281 1 93.31 379 THR A O 1
ATOM 2867 N N . CYS A 1 380 ? 18.625 -24.797 -15.125 1 93.94 380 CYS A N 1
ATOM 2868 C CA . CYS A 1 380 ? 18.438 -25.906 -16.047 1 93.94 380 CYS A CA 1
ATOM 2869 C C . CYS A 1 380 ? 18.109 -25.422 -17.453 1 93.94 380 CYS A C 1
ATOM 2871 O O . CYS A 1 380 ? 17.375 -24.438 -17.609 1 93.94 380 CYS A O 1
ATOM 2873 N N . THR A 1 381 ? 18.688 -26.078 -18.438 1 87.44 381 THR A N 1
ATOM 2874 C CA . THR A 1 381 ? 18.406 -25.766 -19.844 1 87.44 381 THR A CA 1
ATOM 2875 C C . THR A 1 381 ? 17.594 -26.875 -20.5 1 87.44 381 THR A C 1
ATOM 2877 O O . THR A 1 381 ? 17.062 -26.688 -21.594 1 87.44 381 THR A O 1
ATOM 2880 N N . GLN A 1 382 ? 17.641 -28.016 -19.812 1 86.25 382 GLN A N 1
ATOM 2881 C CA . GLN A 1 382 ? 16.891 -29.172 -20.312 1 86.25 382 GLN A CA 1
ATOM 2882 C C . GLN A 1 382 ? 16 -29.75 -19.203 1 86.25 382 GLN A C 1
ATOM 2884 O O . GLN A 1 382 ? 16.297 -29.609 -18.016 1 86.25 382 GLN A O 1
ATOM 2889 N N . PRO A 1 383 ? 14.93 -30.344 -19.797 1 78.81 383 PRO A N 1
ATOM 2890 C CA . PRO A 1 383 ? 14.094 -31.031 -18.812 1 78.81 383 PRO A CA 1
ATOM 2891 C C . PRO A 1 383 ? 14.852 -32.094 -18.031 1 78.81 383 PRO A C 1
ATOM 2893 O O . PRO A 1 383 ? 15.688 -32.812 -18.609 1 78.81 383 PRO A O 1
ATOM 2896 N N . ASN A 1 384 ? 14.805 -32.375 -16.781 1 85.56 384 ASN A N 1
ATOM 2897 C CA . ASN A 1 384 ? 15.32 -33.438 -15.93 1 85.56 384 ASN A CA 1
ATOM 2898 C C . ASN A 1 384 ? 16.797 -33.219 -15.625 1 85.56 384 ASN A C 1
ATOM 2900 O O . ASN A 1 384 ? 17.453 -34.125 -15.078 1 85.56 384 ASN A O 1
ATOM 2904 N N . GLN A 1 385 ? 17.25 -32.062 -16.25 1 91 385 GLN A N 1
ATOM 2905 C CA . GLN A 1 385 ? 18.625 -31.75 -15.852 1 91 385 GLN A CA 1
ATOM 2906 C C . GLN A 1 385 ? 18.766 -31.703 -14.336 1 91 385 GLN A C 1
ATOM 2908 O O . GLN A 1 385 ? 17.875 -31.188 -13.641 1 91 385 GLN A O 1
ATOM 2913 N N . GLN A 1 386 ? 19.875 -32.281 -13.836 1 90.81 386 GLN A N 1
ATOM 2914 C CA . GLN A 1 386 ? 20.094 -32.344 -12.391 1 90.81 386 GLN A CA 1
ATOM 2915 C C . GLN A 1 386 ? 21.047 -31.266 -11.938 1 90.81 386 GLN A C 1
ATOM 2917 O O . GLN A 1 386 ? 21.734 -30.641 -12.758 1 90.81 386 GLN A O 1
ATOM 2922 N N . ASN A 1 387 ? 21.062 -31 -10.633 1 92.31 387 ASN A N 1
ATOM 2923 C CA . ASN A 1 387 ? 21.969 -30.062 -9.969 1 92.31 387 ASN A CA 1
ATOM 2924 C C . ASN A 1 387 ? 21.859 -28.672 -10.562 1 92.31 387 ASN A C 1
ATOM 2926 O O . ASN A 1 387 ? 22.875 -27.984 -10.758 1 92.31 387 ASN A O 1
ATOM 2930 N N . CYS A 1 388 ? 20.781 -28.328 -10.938 1 95.38 388 CYS A N 1
ATOM 2931 C CA . CYS A 1 388 ? 20.453 -26.984 -11.422 1 95.38 388 CYS A CA 1
ATOM 2932 C C . CYS A 1 388 ? 19.078 -26.547 -10.93 1 95.38 388 CYS A C 1
ATOM 2934 O O . CYS A 1 388 ? 18.297 -27.359 -10.445 1 95.38 388 CYS A O 1
ATOM 2936 N N . ASN A 1 389 ? 18.875 -25.219 -10.969 1 96.38 389 ASN A N 1
ATOM 2937 C CA . ASN A 1 389 ? 17.578 -24.656 -10.633 1 96.38 389 ASN A CA 1
ATOM 2938 C C . ASN A 1 389 ? 16.578 -24.844 -11.773 1 96.38 389 ASN A C 1
ATOM 2940 O O . ASN A 1 389 ? 16.953 -24.766 -12.945 1 96.38 389 ASN A O 1
ATOM 2944 N N . ALA A 1 390 ? 15.344 -25.047 -11.383 1 95 390 ALA A N 1
ATOM 2945 C CA . ALA A 1 390 ? 14.289 -25.078 -12.391 1 95 390 ALA A CA 1
ATOM 2946 C C . ALA A 1 390 ? 14.188 -23.75 -13.125 1 95 390 ALA A C 1
ATOM 2948 O O . ALA A 1 390 ? 14.625 -22.719 -12.617 1 95 390 ALA A O 1
ATOM 2949 N N . ILE A 1 391 ? 13.578 -23.812 -14.336 1 94.31 391 ILE A N 1
ATOM 2950 C CA . ILE A 1 391 ? 13.289 -22.594 -15.078 1 94.31 391 ILE A CA 1
ATOM 2951 C C . ILE A 1 391 ? 12.406 -21.672 -14.242 1 94.31 391 ILE A C 1
ATOM 2953 O O . ILE A 1 391 ? 11.453 -22.141 -13.602 1 94.31 391 ILE A O 1
ATOM 2957 N N . PRO A 1 392 ? 12.711 -20.422 -14.273 1 95.44 392 PRO A N 1
ATOM 2958 C CA . PRO A 1 392 ? 11.984 -19.5 -13.398 1 95.44 392 PRO A CA 1
ATOM 2959 C C . PRO A 1 392 ? 10.477 -19.531 -13.633 1 95.44 392 PRO A C 1
ATOM 2961 O O . PRO A 1 392 ? 10.031 -19.766 -14.758 1 95.44 392 PRO A O 1
ATOM 2964 N N . ASN A 1 393 ? 9.797 -19.266 -12.57 1 96.88 393 ASN A N 1
ATOM 2965 C CA . ASN A 1 393 ? 8.352 -19.047 -12.523 1 96.88 393 ASN A CA 1
ATOM 2966 C C . ASN A 1 393 ? 7.59 -20.219 -13.148 1 96.88 393 ASN A C 1
ATOM 2968 O O . ASN A 1 393 ? 6.723 -20.016 -14 1 96.88 393 ASN A O 1
ATOM 2972 N N . GLN A 1 394 ? 8.031 -21.453 -12.844 1 93.56 394 GLN A N 1
ATOM 2973 C CA . GLN A 1 394 ? 7.406 -22.719 -13.195 1 93.56 394 GLN A CA 1
ATOM 2974 C C . GLN A 1 394 ? 7.594 -23.031 -14.672 1 93.56 394 GLN A C 1
ATOM 2976 O O . GLN A 1 394 ? 6.977 -23.969 -15.195 1 93.56 394 GLN A O 1
ATOM 2981 N N . GLY A 1 395 ? 8.398 -22.172 -15.375 1 93.88 395 GLY A N 1
ATOM 2982 C CA . GLY A 1 395 ? 8.57 -22.344 -16.812 1 93.88 395 GLY A CA 1
ATOM 2983 C C . GLY A 1 395 ? 7.277 -22.188 -17.594 1 93.88 395 GLY A C 1
ATOM 2984 O O . GLY A 1 395 ? 7.078 -22.859 -18.594 1 93.88 395 GLY A O 1
ATOM 2985 N N . ILE A 1 396 ? 6.371 -21.438 -17.047 1 96.19 396 ILE A N 1
ATOM 2986 C CA . ILE A 1 396 ? 5.074 -21.25 -17.688 1 96.19 396 ILE A CA 1
ATOM 2987 C C . ILE A 1 396 ? 5.258 -20.641 -19.078 1 96.19 396 ILE A C 1
ATOM 2989 O O . ILE A 1 396 ? 6.066 -19.734 -19.25 1 96.19 396 ILE A O 1
ATOM 2993 N N . GLN A 1 397 ? 4.496 -21.156 -20.078 1 96.75 397 GLN A N 1
ATOM 2994 C CA . GLN A 1 397 ? 4.66 -20.734 -21.469 1 96.75 397 GLN A CA 1
ATOM 2995 C C . GLN A 1 397 ? 3.75 -19.562 -21.797 1 96.75 397 GLN A C 1
ATOM 2997 O O . GLN A 1 397 ? 2.59 -19.531 -21.375 1 96.75 397 GLN A O 1
ATOM 3002 N N . ALA A 1 398 ? 4.352 -18.641 -22.531 1 98.38 398 ALA A N 1
ATOM 3003 C CA . ALA A 1 398 ? 3.541 -17.531 -23.016 1 98.38 398 ALA A CA 1
ATOM 3004 C C . ALA A 1 398 ? 2.434 -18.031 -23.938 1 98.38 398 ALA A C 1
ATOM 3006 O O . ALA A 1 398 ? 2.588 -19.047 -24.609 1 98.38 398 ALA A O 1
ATOM 3007 N N . PRO A 1 399 ? 1.364 -17.297 -23.953 1 98.62 399 PRO A N 1
ATOM 3008 C CA . PRO A 1 399 ? 0.317 -17.672 -24.906 1 98.62 399 PRO A CA 1
ATOM 3009 C C . PRO A 1 399 ? 0.683 -17.344 -26.344 1 98.62 399 PRO A C 1
ATOM 3011 O O . PRO A 1 399 ? 1.627 -16.578 -26.594 1 98.62 399 PRO A O 1
ATOM 3014 N N . LYS A 1 400 ? -0.06 -18 -27.25 1 98.5 400 LYS A N 1
ATOM 3015 C CA . LYS A 1 400 ? 0.065 -17.672 -28.672 1 98.5 400 LYS A CA 1
ATOM 3016 C C . LYS A 1 400 ? -1.114 -16.828 -29.156 1 98.5 400 LYS A C 1
ATOM 3018 O O . LYS A 1 400 ? -2.27 -17.141 -28.859 1 98.5 400 LYS A O 1
ATOM 3023 N N . LEU A 1 401 ? -0.764 -15.789 -29.812 1 97.88 401 LEU A N 1
ATOM 3024 C CA . LEU A 1 401 ? -1.795 -14.922 -30.375 1 97.88 401 LEU A CA 1
ATOM 3025 C C . LEU A 1 401 ? -1.845 -15.039 -31.891 1 97.88 401 LEU A C 1
ATOM 3027 O O . LEU A 1 401 ? -0.804 -15.148 -32.562 1 97.88 401 LEU A O 1
ATOM 3031 N N . THR A 1 402 ? -3.014 -15.047 -32.375 1 96.88 402 THR A N 1
ATOM 3032 C CA . THR A 1 402 ? -3.238 -14.938 -33.812 1 96.88 402 THR A CA 1
ATOM 3033 C C . THR A 1 402 ? -4.355 -13.938 -34.094 1 96.88 402 THR A C 1
ATOM 3035 O O . THR A 1 402 ? -5.23 -13.711 -33.281 1 96.88 402 THR A O 1
ATOM 3038 N N . VAL A 1 403 ? -4.199 -13.266 -35.219 1 93.25 403 VAL A N 1
ATOM 3039 C CA . VAL A 1 403 ? -5.203 -12.289 -35.594 1 93.25 403 VAL A CA 1
ATOM 3040 C C . VAL A 1 403 ? -5.824 -12.695 -36.938 1 93.25 403 VAL A C 1
ATOM 3042 O O . VAL A 1 403 ? -5.113 -13.086 -37.875 1 93.25 403 VAL A O 1
ATOM 3045 N N . SER A 1 404 ? -7.137 -12.789 -36.938 1 86.81 404 SER A N 1
ATOM 3046 C CA . SER A 1 404 ? -7.902 -12.969 -38.188 1 86.81 404 SER A CA 1
ATOM 3047 C C . SER A 1 404 ? -9.078 -12.008 -38.25 1 86.81 404 SER A C 1
ATOM 3049 O O . SER A 1 404 ? -9.922 -11.977 -37.344 1 86.81 404 SER A O 1
ATOM 3051 N N . LYS A 1 405 ? -9.273 -11.141 -39.312 1 80.25 405 LYS A N 1
ATOM 3052 C CA . LYS A 1 405 ? -10.352 -10.164 -39.469 1 80.25 405 LYS A CA 1
ATOM 3053 C C . LYS A 1 405 ? -10.547 -9.328 -38.219 1 80.25 405 LYS A C 1
ATOM 3055 O O . LYS A 1 405 ? -11.664 -9.203 -37.719 1 80.25 405 LYS A O 1
ATOM 3060 N N . LYS A 1 406 ? -9.57 -8.852 -37.625 1 75.31 406 LYS A N 1
ATOM 3061 C CA . LYS A 1 406 ? -9.539 -7.941 -36.5 1 75.31 406 LYS A CA 1
ATOM 3062 C C . LYS A 1 406 ? -9.969 -8.648 -35.219 1 75.31 406 LYS A C 1
ATOM 3064 O O . LYS A 1 406 ? -10.289 -7.996 -34.219 1 75.31 406 LYS A O 1
ATOM 3069 N N . GLN A 1 407 ? -10.023 -9.914 -35.312 1 83.75 407 GLN A N 1
ATOM 3070 C CA . GLN A 1 407 ? -10.312 -10.695 -34.125 1 83.75 407 GLN A CA 1
ATOM 3071 C C . GLN A 1 407 ? -9.055 -11.391 -33.625 1 83.75 407 GLN A C 1
ATOM 3073 O O . GLN A 1 407 ? -8.281 -11.953 -34.406 1 83.75 407 GLN A O 1
ATOM 3078 N N . LEU A 1 408 ? -8.875 -11.305 -32.344 1 94.19 408 LEU A N 1
ATOM 3079 C CA . LEU A 1 408 ? -7.723 -11.938 -31.719 1 94.19 408 LEU A CA 1
ATOM 3080 C C . LEU A 1 408 ? -8.086 -13.32 -31.188 1 94.19 408 LEU A C 1
ATOM 3082 O O . LEU A 1 408 ? -9.141 -13.492 -30.578 1 94.19 408 LEU A O 1
ATOM 3086 N N . THR A 1 409 ? -7.301 -14.289 -31.531 1 97.06 409 THR A N 1
ATOM 3087 C CA . THR A 1 409 ? -7.391 -15.609 -30.922 1 97.06 409 THR A CA 1
ATOM 3088 C C . THR A 1 409 ? -6.18 -15.883 -30.031 1 97.06 409 THR A C 1
ATOM 3090 O O . THR A 1 409 ? -5.039 -15.641 -30.438 1 97.06 409 THR A O 1
ATOM 3093 N N . VAL A 1 410 ? -6.5 -16.375 -28.875 1 98.12 410 VAL A N 1
ATOM 3094 C CA . VAL A 1 410 ? -5.43 -16.688 -27.938 1 98.12 410 VAL A CA 1
ATOM 3095 C C . VAL A 1 410 ? -5.414 -18.188 -27.656 1 98.12 410 VAL A C 1
ATOM 3097 O O . VAL A 1 410 ? -6.473 -18.812 -27.547 1 98.12 410 VAL A O 1
ATOM 3100 N N . GLU A 1 411 ? -4.281 -18.75 -27.672 1 98.62 411 GLU A N 1
ATOM 3101 C CA . GLU A 1 411 ? -4.062 -20.156 -27.328 1 98.62 411 GLU A CA 1
ATOM 3102 C C . GLU A 1 411 ? -3.125 -20.281 -26.141 1 98.62 411 GLU A C 1
ATOM 3104 O O . GLU A 1 411 ? -2.041 -19.688 -26.125 1 98.62 411 GLU A O 1
ATOM 3109 N N . VAL A 1 412 ? -3.592 -21.047 -25.141 1 98.62 412 VAL A N 1
ATOM 3110 C CA . VAL A 1 412 ? -2.807 -21.297 -23.938 1 98.62 412 VAL A CA 1
ATOM 3111 C C . VAL A 1 412 ? -2.514 -22.781 -23.812 1 98.62 412 VAL A C 1
ATOM 3113 O O . VAL A 1 412 ? -3.406 -23.625 -23.984 1 98.62 412 VAL A O 1
ATOM 3116 N N . LYS A 1 413 ? -1.28 -23.125 -23.562 1 97.94 413 LYS A N 1
ATOM 3117 C CA . LYS A 1 413 ? -0.845 -24.484 -23.25 1 97.94 413 LYS A CA 1
ATOM 3118 C C . LYS A 1 413 ? -0.365 -24.594 -21.812 1 97.94 413 LYS A C 1
ATOM 3120 O O . LYS A 1 413 ? 0.498 -23.828 -21.375 1 97.94 413 LYS A O 1
ATOM 3125 N N . GLY A 1 414 ? -0.952 -25.453 -21.078 1 96.25 414 GLY A N 1
ATOM 3126 C CA . GLY A 1 414 ? -0.587 -25.609 -19.672 1 96.25 414 GLY A CA 1
ATOM 3127 C C . GLY A 1 414 ? -1.08 -26.922 -19.078 1 96.25 414 GLY A C 1
ATOM 3128 O O . GLY A 1 414 ? -1.146 -27.938 -19.766 1 96.25 414 GLY A O 1
ATOM 3129 N N . THR A 1 415 ? -1.238 -26.969 -17.766 1 94.56 415 THR A N 1
ATOM 3130 C CA . THR A 1 415 ? -1.727 -28.156 -17.062 1 94.56 415 THR A CA 1
ATOM 3131 C C . THR A 1 415 ? -3.178 -28.453 -17.438 1 94.56 415 THR A C 1
ATOM 3133 O O . THR A 1 415 ? -3.99 -27.531 -17.547 1 94.56 415 THR A O 1
ATOM 3136 N N . PRO A 1 416 ? -3.529 -29.781 -17.641 1 95.19 416 PRO A N 1
ATOM 3137 C CA . PRO A 1 416 ? -4.898 -30.125 -18.031 1 95.19 416 PRO A CA 1
ATOM 3138 C C . PRO A 1 416 ? -5.934 -29.672 -17 1 95.19 416 PRO A C 1
ATOM 3140 O O . PRO A 1 416 ? -5.688 -29.75 -15.789 1 95.19 416 PRO A O 1
ATOM 3143 N N . ASN A 1 417 ? -7.031 -29.219 -17.453 1 92.75 417 ASN A N 1
ATOM 3144 C CA . ASN A 1 417 ? -8.227 -28.891 -16.688 1 92.75 417 ASN A CA 1
ATOM 3145 C C . ASN A 1 417 ? -7.926 -27.875 -15.602 1 92.75 417 ASN A C 1
ATOM 3147 O O . ASN A 1 417 ? -8.305 -28.062 -14.438 1 92.75 417 ASN A O 1
ATOM 3151 N N . GLN A 1 418 ? -7.266 -26.828 -16 1 94 418 GLN A N 1
ATOM 3152 C CA . GLN A 1 418 ? -6.879 -25.766 -15.086 1 94 418 GLN A CA 1
ATOM 3153 C C . GLN A 1 418 ? -7.164 -24.391 -15.68 1 94 418 GLN A C 1
ATOM 3155 O O . GLN A 1 418 ? -7.168 -24.219 -16.906 1 94 418 GLN A O 1
ATOM 3160 N N . ARG A 1 419 ? -7.414 -23.422 -14.789 1 95.62 419 ARG A N 1
ATOM 3161 C CA . ARG A 1 419 ? -7.699 -22.094 -15.281 1 95.62 419 ARG A CA 1
ATOM 3162 C C . ARG A 1 419 ? -6.418 -21.266 -15.422 1 95.62 419 ARG A C 1
ATOM 3164 O O . ARG A 1 419 ? -5.488 -21.422 -14.625 1 95.62 419 ARG A O 1
ATOM 3171 N N . TYR A 1 420 ? -6.434 -20.422 -16.391 1 97.38 420 TYR A N 1
ATOM 3172 C CA . TYR A 1 420 ? -5.383 -19.438 -16.641 1 97.38 420 TYR A CA 1
ATOM 3173 C C . TYR A 1 420 ? -5.98 -18.047 -16.891 1 97.38 420 TYR A C 1
ATOM 3175 O O . TYR A 1 420 ? -7.008 -17.922 -17.547 1 97.38 420 TYR A O 1
ATOM 3183 N N . ASN A 1 421 ? -5.375 -17.047 -16.25 1 97.19 421 ASN A N 1
ATOM 3184 C CA . ASN A 1 421 ? -5.73 -15.664 -16.547 1 97.19 421 ASN A CA 1
ATOM 3185 C C . ASN A 1 421 ? -4.84 -15.078 -17.641 1 97.19 421 ASN A C 1
ATOM 3187 O O . ASN A 1 421 ? -3.619 -15.016 -17.484 1 97.19 421 ASN A O 1
ATOM 3191 N N . VAL A 1 422 ? -5.457 -14.648 -18.75 1 98.44 422 VAL A N 1
ATOM 3192 C CA . VAL A 1 422 ? -4.719 -14.031 -19.844 1 98.44 422 VAL A CA 1
ATOM 3193 C C . VAL A 1 422 ? -4.898 -12.516 -19.812 1 98.44 422 VAL A C 1
ATOM 3195 O O . VAL A 1 422 ? -6.023 -12.023 -19.781 1 98.44 422 VAL A O 1
ATOM 3198 N N . GLU A 1 423 ? -3.811 -11.82 -19.75 1 98.5 423 GLU A N 1
ATOM 3199 C CA . GLU A 1 423 ? -3.842 -10.367 -19.844 1 98.5 423 GLU A CA 1
ATOM 3200 C C . GLU A 1 423 ? -3.33 -9.883 -21.203 1 98.5 423 GLU A C 1
ATOM 3202 O O . GLU A 1 423 ? -2.332 -10.398 -21.703 1 98.5 423 GLU A O 1
ATOM 3207 N N . PHE A 1 424 ? -4.051 -8.883 -21.781 1 98.25 424 PHE A N 1
ATOM 3208 C CA . PHE A 1 424 ? -3.713 -8.344 -23.094 1 98.25 424 PHE A CA 1
ATOM 3209 C C . PHE A 1 424 ? -3.168 -6.926 -22.969 1 98.25 424 PHE A C 1
ATOM 3211 O O . PHE A 1 424 ? -3.666 -6.133 -22.156 1 98.25 424 PHE A O 1
ATOM 3218 N N . PHE A 1 425 ? -2.166 -6.68 -23.781 1 98.56 425 PHE A N 1
ATOM 3219 C CA . PHE A 1 425 ? -1.521 -5.371 -23.75 1 98.56 425 PHE A CA 1
ATOM 3220 C C . PHE A 1 425 ? -1.367 -4.816 -25.172 1 98.56 425 PHE A C 1
ATOM 3222 O O . PHE A 1 425 ? -1.062 -5.555 -26.109 1 98.56 425 PHE A O 1
ATOM 3229 N N . GLY A 1 426 ? -1.59 -3.523 -25.281 1 98.12 426 GLY A N 1
ATOM 3230 C CA . GLY A 1 426 ? -1.399 -2.824 -26.547 1 98.12 426 GLY A CA 1
ATOM 3231 C C . GLY A 1 426 ? -0.148 -1.968 -26.578 1 98.12 426 GLY A C 1
ATOM 3232 O O . GLY A 1 426 ? 0.331 -1.528 -25.531 1 98.12 426 GLY A O 1
ATOM 3233 N N . ASN A 1 427 ? 0.368 -1.827 -27.75 1 97.94 427 ASN A N 1
ATOM 3234 C CA . ASN A 1 427 ? 1.524 -0.968 -27.984 1 97.94 427 ASN A CA 1
ATOM 3235 C C . ASN A 1 427 ? 1.237 0.079 -29.062 1 97.94 427 ASN A C 1
ATOM 3237 O O . ASN A 1 427 ? 0.617 -0.224 -30.078 1 97.94 427 ASN A O 1
ATOM 3241 N N . ARG A 1 428 ? 1.685 1.28 -28.812 1 95 428 ARG A N 1
ATOM 3242 C CA . ARG A 1 428 ? 1.416 2.383 -29.734 1 95 428 ARG A CA 1
ATOM 3243 C C . ARG A 1 428 ? 2.268 2.266 -31 1 95 428 ARG A C 1
ATOM 3245 O O . ARG A 1 428 ? 1.902 2.791 -32.031 1 95 428 ARG A O 1
ATOM 3252 N N . ASN A 1 429 ? 3.418 1.679 -30.891 1 95.31 429 ASN A N 1
ATOM 3253 C CA . ASN A 1 429 ? 4.266 1.341 -32.031 1 95.31 429 ASN A CA 1
ATOM 3254 C C . ASN A 1 429 ? 3.994 -0.075 -32.531 1 95.31 429 ASN A C 1
ATOM 3256 O O . ASN A 1 429 ? 4.109 -1.039 -31.766 1 95.31 429 ASN A O 1
ATOM 3260 N N . ALA A 1 430 ? 3.717 -0.232 -33.781 1 94.12 430 ALA A N 1
ATOM 3261 C CA . ALA A 1 430 ? 3.326 -1.51 -34.375 1 94.12 430 ALA A CA 1
ATOM 3262 C C . ALA A 1 430 ? 4.465 -2.521 -34.281 1 94.12 430 ALA A C 1
ATOM 3264 O O . ALA A 1 430 ? 4.23 -3.732 -34.312 1 94.12 430 ALA A O 1
ATOM 3265 N N . SER A 1 431 ? 5.605 -2.057 -34.219 1 93.81 431 SER A N 1
ATOM 3266 C CA . SER A 1 431 ? 6.766 -2.941 -34.219 1 93.81 431 SER A CA 1
ATOM 3267 C C . SER A 1 431 ? 7.133 -3.338 -32.781 1 93.81 431 SER A C 1
ATOM 3269 O O . SER A 1 431 ? 8.023 -4.164 -32.562 1 93.81 431 SER A O 1
ATOM 3271 N N . SER A 1 432 ? 6.426 -2.75 -31.844 1 95.06 432 SER A N 1
ATOM 3272 C CA . SER A 1 432 ? 6.742 -3.035 -30.453 1 95.06 432 SER A CA 1
ATOM 3273 C C . SER A 1 432 ? 6.207 -4.398 -30.031 1 95.06 432 SER A C 1
ATOM 3275 O O . SER A 1 432 ? 5.141 -4.82 -30.484 1 95.06 432 SER A O 1
ATOM 3277 N N . SER A 1 433 ? 6.969 -5.059 -29.156 1 97.06 433 SER A N 1
ATOM 3278 C CA . SER A 1 433 ? 6.574 -6.355 -28.609 1 97.06 433 SER A CA 1
ATOM 3279 C C . SER A 1 433 ? 6.473 -6.305 -27.094 1 97.06 433 SER A C 1
ATOM 3281 O O . SER A 1 433 ? 6.656 -7.32 -26.422 1 97.06 433 SER A O 1
ATOM 3283 N N . GLU A 1 434 ? 6.207 -5.16 -26.562 1 98.38 434 GLU A N 1
ATOM 3284 C CA . GLU A 1 434 ? 6.156 -5.012 -25.109 1 98.38 434 GLU A CA 1
ATOM 3285 C C . GLU A 1 434 ? 4.723 -4.84 -24.625 1 98.38 434 GLU A C 1
ATOM 3287 O O . GLU A 1 434 ? 3.791 -5.395 -25.219 1 98.38 434 GLU A O 1
ATOM 3292 N N . ALA A 1 435 ? 4.477 -4.348 -23.422 1 98.75 435 ALA A N 1
ATOM 3293 C CA . ALA A 1 435 ? 3.172 -4.266 -22.781 1 98.75 435 ALA A CA 1
ATOM 3294 C C . ALA A 1 435 ? 2.873 -2.84 -22.328 1 98.75 435 ALA A C 1
ATOM 3296 O O . ALA A 1 435 ? 2.723 -2.58 -21.125 1 98.75 435 ALA A O 1
ATOM 3297 N N . GLU A 1 436 ? 2.598 -1.948 -23.312 1 98.5 436 GLU A N 1
ATOM 3298 C CA . GLU A 1 436 ? 2.539 -0.514 -23.047 1 98.5 436 GLU A CA 1
ATOM 3299 C C . GLU A 1 436 ? 1.229 -0.131 -22.359 1 98.5 436 GLU A C 1
ATOM 3301 O O . GLU A 1 436 ? 1.218 0.686 -21.438 1 98.5 436 GLU A O 1
ATOM 3306 N N . GLN A 1 437 ? 0.19 -0.64 -22.781 1 98.12 437 GLN A N 1
ATOM 3307 C CA . GLN A 1 437 ? -1.123 -0.314 -22.234 1 98.12 437 GLN A CA 1
ATOM 3308 C C . GLN A 1 437 ? -1.912 -1.579 -21.906 1 98.12 437 GLN A C 1
ATOM 3310 O O . GLN A 1 437 ? -2.059 -2.461 -22.766 1 98.12 437 GLN A O 1
ATOM 3315 N N . TYR A 1 438 ? -2.416 -1.664 -20.719 1 98 438 TYR A N 1
ATOM 3316 C CA . TYR A 1 438 ? -3.293 -2.77 -20.344 1 98 438 TYR A CA 1
ATOM 3317 C C . TYR A 1 438 ? -4.645 -2.652 -21.031 1 98 438 TYR A C 1
ATOM 3319 O O . TYR A 1 438 ? -5.309 -1.616 -20.938 1 98 438 TYR A O 1
ATOM 3327 N N . LEU A 1 439 ? -5.129 -3.742 -21.688 1 97.5 439 LEU A N 1
ATOM 3328 C CA . LEU A 1 439 ? -6.348 -3.676 -22.5 1 97.5 439 LEU A CA 1
ATOM 3329 C C . LEU A 1 439 ? -7.469 -4.484 -21.844 1 97.5 439 LEU A C 1
ATOM 3331 O O . LEU A 1 439 ? -8.641 -4.328 -22.203 1 97.5 439 LEU A O 1
ATOM 3335 N N . GLY A 1 440 ? -7.102 -5.406 -20.984 1 96.75 440 GLY A N 1
ATOM 3336 C CA . GLY A 1 440 ? -8.086 -6.277 -20.359 1 96.75 440 GLY A CA 1
ATOM 3337 C C . GLY A 1 440 ? -7.59 -7.703 -20.188 1 96.75 440 GLY A C 1
ATOM 3338 O O . GLY A 1 440 ? -6.426 -8 -20.453 1 96.75 440 GLY A O 1
ATOM 3339 N N . SER A 1 441 ? -8.453 -8.578 -19.672 1 96.94 441 SER A N 1
ATOM 3340 C CA . SER A 1 441 ? -8.07 -9.961 -19.406 1 96.94 441 SER A CA 1
ATOM 3341 C C . SER A 1 441 ? -9.25 -10.906 -19.594 1 96.94 441 SER A C 1
ATOM 3343 O O . SER A 1 441 ? -10.406 -10.469 -19.609 1 96.94 441 SER A O 1
ATOM 3345 N N . ILE A 1 442 ? -9 -12.102 -19.844 1 96.06 442 ILE A N 1
ATOM 3346 C CA . ILE A 1 442 ? -10 -13.156 -19.844 1 96.06 442 ILE A CA 1
ATOM 3347 C C . ILE A 1 442 ? -9.453 -14.383 -19.109 1 96.06 442 ILE A C 1
ATOM 3349 O O . ILE A 1 442 ? -8.234 -14.555 -19 1 96.06 442 ILE A O 1
ATOM 3353 N N . VAL A 1 443 ? -10.32 -15.195 -18.547 1 95.44 443 VAL A N 1
ATOM 3354 C CA . VAL A 1 443 ? -9.969 -16.484 -17.969 1 95.44 443 VAL A CA 1
ATOM 3355 C C . VAL A 1 443 ? -10.25 -17.594 -18.984 1 95.44 443 VAL A C 1
ATOM 3357 O O . VAL A 1 443 ? -11.312 -17.609 -19.609 1 95.44 443 VAL A O 1
ATOM 3360 N N . VAL A 1 444 ? -9.281 -18.391 -19.188 1 97.19 444 VAL A N 1
ATOM 3361 C CA . VAL A 1 444 ? -9.469 -19.562 -20.031 1 97.19 444 VAL A CA 1
ATOM 3362 C C . VAL A 1 444 ? -9.219 -20.844 -19.219 1 97.19 444 VAL A C 1
ATOM 3364 O O . VAL A 1 444 ? -8.492 -20.812 -18.234 1 97.19 444 VAL A O 1
ATOM 3367 N N . VAL A 1 445 ? -9.844 -21.922 -19.594 1 96.5 445 VAL A N 1
ATOM 3368 C CA . VAL A 1 445 ? -9.68 -23.219 -18.938 1 96.5 445 VAL A CA 1
ATOM 3369 C C . VAL A 1 445 ? -9.141 -24.25 -19.938 1 96.5 445 VAL A C 1
ATOM 3371 O O . VAL A 1 445 ? -9.727 -24.438 -21.016 1 96.5 445 VAL A O 1
ATOM 3374 N N . THR A 1 446 ? -8.023 -24.828 -19.641 1 96.88 446 THR A N 1
ATOM 3375 C CA . THR A 1 446 ? -7.434 -25.828 -20.531 1 96.88 446 THR A CA 1
ATOM 3376 C C . THR A 1 446 ? -8.242 -27.109 -20.516 1 96.88 446 THR A C 1
ATOM 3378 O O . THR A 1 446 ? -8.875 -27.453 -19.516 1 96.88 446 THR A O 1
ATOM 3381 N N . ASP A 1 447 ? -8.203 -27.812 -21.672 1 96.62 447 ASP A N 1
ATOM 3382 C CA . ASP A 1 447 ? -8.875 -29.109 -21.781 1 96.62 447 ASP A CA 1
ATOM 3383 C C . ASP A 1 447 ? -7.996 -30.234 -21.25 1 96.62 447 ASP A C 1
ATOM 3385 O O . ASP A 1 447 ? -6.984 -29.984 -20.594 1 96.62 447 ASP A O 1
ATOM 3389 N N . HIS A 1 448 ? -8.414 -31.5 -21.453 1 95.81 448 HIS A N 1
ATOM 3390 C CA . HIS A 1 448 ? -7.734 -32.656 -20.922 1 95.81 448 HIS A CA 1
ATOM 3391 C C . HIS A 1 448 ? -6.344 -32.812 -21.531 1 95.81 448 HIS A C 1
ATOM 3393 O O . HIS A 1 448 ? -5.52 -33.594 -21.016 1 95.81 448 HIS A O 1
ATOM 3399 N N . GLN A 1 449 ? -6.105 -32.094 -22.688 1 97.25 449 GLN A N 1
ATOM 3400 C CA . GLN A 1 449 ? -4.797 -32.125 -23.328 1 97.25 449 GLN A CA 1
ATOM 3401 C C . GLN A 1 449 ? -3.936 -30.938 -22.906 1 97.25 449 GLN A C 1
ATOM 3403 O O . GLN A 1 449 ? -2.795 -30.797 -23.359 1 97.25 449 GLN A O 1
ATOM 3408 N N . GLY A 1 450 ? -4.512 -30.047 -22.047 1 97.25 450 GLY A N 1
ATOM 3409 C CA . GLY A 1 450 ? -3.758 -28.891 -21.578 1 97.25 450 GLY A CA 1
ATOM 3410 C C . GLY A 1 450 ? -3.811 -27.703 -22.531 1 97.25 450 GLY A C 1
ATOM 3411 O O . GLY A 1 450 ? -2.928 -26.844 -22.5 1 97.25 450 GLY A O 1
ATOM 3412 N N . LEU A 1 451 ? -4.828 -27.734 -23.391 1 98.12 451 LEU A N 1
ATOM 3413 C CA . LEU A 1 451 ? -4.953 -26.656 -24.359 1 98.12 451 LEU A CA 1
ATOM 3414 C C . LEU A 1 451 ? -6.215 -25.844 -24.125 1 98.12 451 LEU A C 1
ATOM 3416 O O . LEU A 1 451 ? -7.27 -26.391 -23.797 1 98.12 451 LEU A O 1
ATOM 3420 N N . ALA A 1 452 ? -6.121 -24.547 -24.203 1 98.06 452 ALA A N 1
ATOM 3421 C CA . ALA A 1 452 ? -7.266 -23.641 -24.188 1 98.06 452 ALA A CA 1
ATOM 3422 C C . ALA A 1 452 ? -7.191 -22.641 -25.344 1 98.06 452 ALA A C 1
ATOM 3424 O O . ALA A 1 452 ? -6.109 -22.188 -25.719 1 98.06 452 ALA A O 1
ATOM 3425 N N . LYS A 1 453 ? -8.32 -22.359 -25.953 1 97.44 453 LYS A N 1
ATOM 3426 C CA . LYS A 1 453 ? -8.438 -21.359 -27.016 1 97.44 453 LYS A CA 1
ATOM 3427 C C . LYS A 1 453 ? -9.617 -20.438 -26.766 1 97.44 453 LYS A C 1
ATOM 3429 O O . LYS A 1 453 ? -10.68 -20.875 -26.312 1 97.44 453 LYS A O 1
ATOM 3434 N N . ALA A 1 454 ? -9.422 -19.203 -27.016 1 96.94 454 ALA A N 1
ATOM 3435 C CA . ALA A 1 454 ? -10.5 -18.234 -26.844 1 96.94 454 ALA A CA 1
ATOM 3436 C C . ALA A 1 454 ? -10.336 -17.047 -27.781 1 96.94 454 ALA A C 1
ATOM 3438 O O . ALA A 1 454 ? -9.227 -16.75 -28.219 1 96.94 454 ALA A O 1
ATOM 3439 N N . ASN A 1 455 ? -11.445 -16.5 -28.094 1 95.69 455 ASN A N 1
ATOM 3440 C CA . ASN A 1 455 ? -11.453 -15.242 -28.844 1 95.69 455 ASN A CA 1
ATOM 3441 C C . ASN A 1 455 ? -11.609 -14.047 -27.906 1 95.69 455 ASN A C 1
ATOM 3443 O O . ASN A 1 455 ? -12.258 -14.148 -26.859 1 95.69 455 ASN A O 1
ATOM 3447 N N . TRP A 1 456 ? -10.961 -12.984 -28.266 1 93 456 TRP A N 1
ATOM 3448 C CA . TRP A 1 456 ? -11.031 -11.758 -27.484 1 93 456 TRP A CA 1
ATOM 3449 C C . TRP A 1 456 ? -10.875 -10.531 -28.375 1 93 456 TRP A C 1
ATOM 3451 O O . TRP A 1 456 ? -10.055 -10.523 -29.281 1 93 456 TRP A O 1
ATOM 3461 N N . ALA A 1 457 ? -11.719 -9.461 -28.094 1 91.12 457 ALA A N 1
ATOM 3462 C CA . ALA A 1 457 ? -11.633 -8.195 -28.812 1 91.12 457 ALA A CA 1
ATOM 3463 C C . ALA A 1 457 ? -11.359 -7.039 -27.859 1 91.12 457 ALA A C 1
ATOM 3465 O O . ALA A 1 457 ? -12.07 -6.855 -26.875 1 91.12 457 ALA A O 1
ATOM 3466 N N . PRO A 1 458 ? -10.328 -6.297 -28.188 1 90.38 458 PRO A N 1
ATOM 3467 C CA . PRO A 1 458 ? -10.055 -5.148 -27.312 1 90.38 458 PRO A CA 1
ATOM 3468 C C . PRO A 1 458 ? -11.102 -4.051 -27.438 1 90.38 458 PRO A C 1
ATOM 3470 O O . PRO A 1 458 ? -11.625 -3.809 -28.531 1 90.38 458 PRO A O 1
ATOM 3473 N N . LYS A 1 459 ? -11.375 -3.355 -26.391 1 89.25 459 LYS A N 1
ATOM 3474 C CA . LYS A 1 459 ? -12.25 -2.188 -26.422 1 89.25 459 LYS A CA 1
ATOM 3475 C C . LYS A 1 459 ? -11.555 -0.991 -27.062 1 89.25 459 LYS A C 1
ATOM 3477 O O . LYS A 1 459 ? -12.203 -0.115 -27.625 1 89.25 459 LYS A O 1
ATOM 3482 N N . VAL A 1 460 ? -10.32 -0.939 -26.938 1 91.19 460 VAL A N 1
ATOM 3483 C CA . VAL A 1 460 ? -9.484 0.108 -27.516 1 91.19 460 VAL A CA 1
ATOM 3484 C C . VAL A 1 460 ? -8.555 -0.492 -28.562 1 91.19 460 VAL A C 1
ATOM 3486 O O . VAL A 1 460 ? -7.883 -1.493 -28.312 1 91.19 460 VAL A O 1
ATOM 3489 N N . SER A 1 461 ? -8.531 0.142 -29.719 1 90.56 461 SER A N 1
ATOM 3490 C CA . SER A 1 461 ? -7.684 -0.339 -30.797 1 90.56 461 SER A CA 1
ATOM 3491 C C . SER A 1 461 ? -6.238 0.113 -30.609 1 90.56 461 SER A C 1
ATOM 3493 O O . SER A 1 461 ? -5.984 1.272 -30.281 1 90.56 461 SER A O 1
ATOM 3495 N N . MET A 1 462 ? -5.344 -0.909 -30.734 1 94.88 462 MET A N 1
ATOM 3496 C CA . MET A 1 462 ? -3.91 -0.634 -30.656 1 94.88 462 MET A CA 1
ATOM 3497 C C . MET A 1 462 ? -3.174 -1.253 -31.844 1 94.88 462 MET A C 1
ATOM 3499 O O . MET A 1 462 ? -3.551 -2.32 -32.312 1 94.88 462 MET A O 1
ATOM 3503 N N . PRO A 1 463 ? -2.055 -0.62 -32.281 1 95.5 463 PRO A N 1
ATOM 3504 C CA . PRO A 1 463 ? -1.319 -1.097 -33.469 1 95.5 463 PRO A CA 1
ATOM 3505 C C . PRO A 1 463 ? -0.75 -2.5 -33.281 1 95.5 463 PRO A C 1
ATOM 3507 O O . PRO A 1 463 ? -0.658 -3.268 -34.25 1 95.5 463 PRO A O 1
ATOM 3510 N N . SER A 1 464 ? -0.317 -2.861 -32.125 1 96.56 464 SER A N 1
ATOM 3511 C CA . SER A 1 464 ? 0.146 -4.211 -31.844 1 96.56 464 SER A CA 1
ATOM 3512 C C . SER A 1 464 ? -0.333 -4.668 -30.469 1 96.56 464 SER A C 1
ATOM 3514 O O . SER A 1 464 ? -0.604 -3.84 -29.594 1 96.56 464 SER A O 1
ATOM 3516 N N . VAL A 1 465 ? -0.518 -6 -30.297 1 97.5 465 VAL A N 1
ATOM 3517 C CA . VAL A 1 465 ? -1.013 -6.57 -29.062 1 97.5 465 VAL A CA 1
ATOM 3518 C C . VAL A 1 465 ? -0.11 -7.723 -28.625 1 97.5 465 VAL A C 1
ATOM 3520 O O . VAL A 1 465 ? 0.348 -8.508 -29.453 1 97.5 465 VAL A O 1
ATOM 3523 N N . THR A 1 466 ? 0.242 -7.754 -27.406 1 98.56 466 THR A N 1
ATOM 3524 C CA . THR A 1 466 ? 0.899 -8.867 -26.719 1 98.56 466 THR A CA 1
ATOM 3525 C C . THR A 1 466 ? 0.046 -9.383 -25.578 1 98.56 466 THR A C 1
ATOM 3527 O O . THR A 1 466 ? -0.975 -8.781 -25.234 1 98.56 466 THR A O 1
ATOM 3530 N N . ALA A 1 467 ? 0.412 -10.547 -25.047 1 98.62 467 ALA A N 1
ATOM 3531 C CA . ALA A 1 467 ? -0.312 -11.117 -23.906 1 98.62 467 ALA A CA 1
ATOM 3532 C C . ALA A 1 467 ? 0.621 -11.938 -23.016 1 98.62 467 ALA A C 1
ATOM 3534 O O . ALA A 1 467 ? 1.681 -12.383 -23.469 1 98.62 467 ALA A O 1
ATOM 3535 N N . ASN A 1 468 ? 0.341 -12.016 -21.812 1 98.81 468 ASN A N 1
ATOM 3536 C CA . ASN A 1 468 ? 0.916 -13.008 -20.906 1 98.81 468 ASN A CA 1
ATOM 3537 C C . ASN A 1 468 ? -0.167 -13.812 -20.188 1 98.81 468 ASN A C 1
ATOM 3539 O O . ASN A 1 468 ? -1.357 -13.539 -20.359 1 98.81 468 ASN A O 1
ATOM 3543 N N . VAL A 1 469 ? 0.208 -14.906 -19.594 1 98.56 469 VAL A N 1
ATOM 3544 C CA . VAL A 1 469 ? -0.734 -15.781 -18.906 1 98.56 469 VAL A CA 1
ATOM 3545 C C . VAL A 1 469 ? -0.265 -16.031 -17.469 1 98.56 469 VAL A C 1
ATOM 3547 O O . VAL A 1 469 ? 0.938 -16.109 -17.203 1 98.56 469 VAL A O 1
ATOM 3550 N N . THR A 1 470 ? -1.159 -16.109 -16.516 1 98.44 470 THR A N 1
ATOM 3551 C CA . THR A 1 470 ? -0.916 -16.438 -15.109 1 98.44 470 THR A CA 1
ATOM 3552 C C . THR A 1 470 ? -1.697 -17.672 -14.703 1 98.44 470 THR A C 1
ATOM 3554 O O . THR A 1 470 ? -2.896 -17.781 -14.969 1 98.44 470 THR A O 1
ATOM 3557 N N . ASP A 1 471 ? -1.013 -18.641 -14.086 1 96.69 471 ASP A N 1
ATOM 3558 C CA . ASP A 1 471 ? -1.712 -19.844 -13.664 1 96.69 471 ASP A CA 1
ATOM 3559 C C . ASP A 1 471 ? -2.432 -19.625 -12.328 1 96.69 471 ASP A C 1
ATOM 3561 O O . ASP A 1 471 ? -2.371 -18.531 -11.758 1 96.69 471 ASP A O 1
ATOM 3565 N N . HIS A 1 472 ? -3.152 -20.609 -11.852 1 91.44 472 HIS A N 1
ATOM 3566 C CA . HIS A 1 472 ? -4.016 -20.484 -10.68 1 91.44 472 HIS A CA 1
ATOM 3567 C C . HIS A 1 472 ? -3.197 -20.328 -9.406 1 91.44 472 HIS A C 1
ATOM 3569 O O . HIS A 1 472 ? -3.729 -19.938 -8.367 1 91.44 472 HIS A O 1
ATOM 3575 N N . LEU A 1 473 ? -1.893 -20.594 -9.477 1 92.62 473 LEU A N 1
ATOM 3576 C CA . LEU A 1 473 ? -1.043 -20.484 -8.297 1 92.62 473 LEU A CA 1
ATOM 3577 C C . LEU A 1 473 ? -0.272 -19.172 -8.305 1 92.62 473 LEU A C 1
ATOM 3579 O O . LEU A 1 473 ? 0.405 -18.844 -7.332 1 92.62 473 LEU A O 1
ATOM 3583 N N . GLY A 1 474 ? -0.285 -18.453 -9.469 1 96.5 474 GLY A N 1
ATOM 3584 C CA . GLY A 1 474 ? 0.235 -17.094 -9.453 1 96.5 474 GLY A CA 1
ATOM 3585 C C . GLY A 1 474 ? 1.428 -16.906 -10.367 1 96.5 474 GLY A C 1
ATOM 3586 O O . GLY A 1 474 ? 1.904 -15.781 -10.547 1 96.5 474 GLY A O 1
ATOM 3587 N N . ALA A 1 475 ? 1.952 -17.969 -11.023 1 98.25 475 ALA A N 1
ATOM 3588 C CA . ALA A 1 475 ? 3.096 -17.812 -11.922 1 98.25 475 ALA A CA 1
ATOM 3589 C C . ALA A 1 475 ? 2.684 -17.156 -13.227 1 98.25 475 ALA A C 1
ATOM 3591 O O . ALA A 1 475 ? 1.772 -17.625 -13.914 1 98.25 475 ALA A O 1
ATOM 3592 N N . THR A 1 476 ? 3.326 -16.062 -13.633 1 98.81 476 THR A N 1
ATOM 3593 C CA . THR A 1 476 ? 3.039 -15.359 -14.875 1 98.81 476 THR A CA 1
ATOM 3594 C C . THR A 1 476 ? 4.125 -15.617 -15.914 1 98.81 476 THR A C 1
ATOM 3596 O O . THR A 1 476 ? 5.312 -15.648 -15.586 1 98.81 476 THR A O 1
ATOM 3599 N N . SER A 1 477 ? 3.752 -15.758 -17.188 1 98.62 477 SER A N 1
ATOM 3600 C CA . SER A 1 477 ? 4.676 -16.016 -18.281 1 98.62 477 SER A CA 1
ATOM 3601 C C . SER A 1 477 ? 5.367 -14.742 -18.75 1 98.62 477 SER A C 1
ATOM 3603 O O . SER A 1 477 ? 5 -13.648 -18.328 1 98.62 477 SER A O 1
ATOM 3605 N N . GLU A 1 478 ? 6.363 -14.945 -19.562 1 98.5 478 GLU A N 1
ATOM 3606 C CA . GLU A 1 478 ? 6.812 -13.836 -20.406 1 98.5 478 GLU A CA 1
ATOM 3607 C C . GLU A 1 478 ? 5.711 -13.391 -21.359 1 98.5 478 GLU A C 1
ATOM 3609 O O . GLU A 1 478 ? 4.613 -13.945 -21.344 1 98.5 478 GLU A O 1
ATOM 3614 N N . LEU A 1 479 ? 6.016 -12.352 -22.172 1 98.75 479 LEU A N 1
ATOM 3615 C CA . LEU A 1 479 ? 5.027 -11.883 -23.141 1 98.75 479 LEU A CA 1
ATOM 3616 C C . LEU A 1 479 ? 4.992 -12.781 -24.375 1 98.75 479 LEU A C 1
ATOM 3618 O O . LEU A 1 479 ? 6.016 -13.344 -24.766 1 98.75 479 LEU A O 1
ATOM 3622 N N . SER A 1 480 ? 3.887 -12.898 -24.953 1 98.5 480 SER A N 1
ATOM 3623 C CA . SER A 1 480 ? 3.744 -13.531 -26.266 1 98.5 480 SER A CA 1
ATOM 3624 C C . SER A 1 480 ? 4.477 -12.742 -27.344 1 98.5 480 SER A C 1
ATOM 3626 O O . SER A 1 480 ? 4.871 -11.594 -27.125 1 98.5 480 SER A O 1
ATOM 3628 N N . SER A 1 481 ? 4.633 -13.453 -28.5 1 97.5 481 SER A N 1
ATOM 3629 C CA . SER A 1 481 ? 4.957 -12.656 -29.688 1 97.5 481 SER A CA 1
ATOM 3630 C C . SER A 1 481 ? 3.859 -11.641 -29.984 1 97.5 481 SER A C 1
ATOM 3632 O O . SER A 1 481 ? 2.682 -11.898 -29.734 1 97.5 481 SER A O 1
ATOM 3634 N N . ALA A 1 482 ? 4.297 -10.508 -30.516 1 97.62 482 ALA A N 1
ATOM 3635 C CA . ALA A 1 482 ? 3.33 -9.461 -30.828 1 97.62 482 ALA A CA 1
ATOM 3636 C C . ALA A 1 482 ? 2.582 -9.781 -32.125 1 97.62 482 ALA A C 1
ATOM 3638 O O . ALA A 1 482 ? 3.139 -10.398 -33.031 1 97.62 482 ALA A O 1
ATOM 3639 N N . VAL A 1 483 ? 1.338 -9.398 -32.156 1 96.81 483 VAL A N 1
ATOM 3640 C CA . VAL A 1 483 ? 0.572 -9.438 -33.406 1 96.81 483 VAL A CA 1
ATOM 3641 C C . VAL A 1 483 ? 0.213 -8.016 -33.844 1 96.81 483 VAL A C 1
ATOM 3643 O O . VAL A 1 483 ? -0.074 -7.16 -33 1 96.81 483 VAL A O 1
ATOM 3646 N N . LYS A 1 484 ? 0.213 -7.824 -35.156 1 94.31 484 LYS A N 1
ATOM 3647 C CA . LYS A 1 484 ? -0.162 -6.527 -35.688 1 94.31 484 LYS A CA 1
ATOM 3648 C C . LYS A 1 484 ? -1.666 -6.445 -35.938 1 94.31 484 LYS A C 1
ATOM 3650 O O . LYS A 1 484 ? -2.258 -7.367 -36.5 1 94.31 484 LYS A O 1
ATOM 3655 N N . MET A 1 485 ? -2.273 -5.426 -35.406 1 89.62 485 MET A N 1
ATOM 3656 C CA . MET A 1 485 ? -3.717 -5.258 -35.562 1 89.62 485 MET A CA 1
ATOM 3657 C C . MET A 1 485 ? -4.039 -4.336 -36.719 1 89.62 485 MET A C 1
ATOM 3659 O O . MET A 1 485 ? -5.168 -4.32 -37.219 1 89.62 485 MET A O 1
ATOM 3663 N N . ARG A 1 486 ? -3.223 -3.393 -37.031 1 75 486 ARG A N 1
ATOM 3664 C CA . ARG A 1 486 ? -3.385 -2.531 -38.188 1 75 486 ARG A CA 1
ATOM 3665 C C . ARG A 1 486 ? -2.15 -2.582 -39.094 1 75 486 ARG A C 1
ATOM 3667 O O . ARG A 1 486 ? -1.04 -2.82 -38.625 1 75 486 ARG A O 1
ATOM 3674 N N . MET B 1 1 ? 47.469 -58.969 33.969 1 30.33 1 MET B N 1
ATOM 3675 C CA . MET B 1 1 ? 47.125 -57.906 33.031 1 30.33 1 MET B CA 1
ATOM 3676 C C . MET B 1 1 ? 45.625 -57.719 32.938 1 30.33 1 MET B C 1
ATOM 3678 O O . MET B 1 1 ? 44.906 -58.594 32.438 1 30.33 1 MET B O 1
ATOM 3682 N N . LYS B 1 2 ? 45.094 -57.062 34.062 1 34.28 2 LYS B N 1
ATOM 3683 C CA . LYS B 1 2 ? 43.688 -56.844 34.469 1 34.28 2 LYS B CA 1
ATOM 3684 C C . LYS B 1 2 ? 42.969 -56 33.406 1 34.28 2 LYS B C 1
ATOM 3686 O O . LYS B 1 2 ? 43.344 -54.875 33.094 1 34.28 2 LYS B O 1
ATOM 3691 N N . LEU B 1 3 ? 42.312 -56.656 32.406 1 30.2 3 LEU B N 1
ATOM 3692 C CA . LEU B 1 3 ? 41.5 -56.219 31.25 1 30.2 3 LEU B CA 1
ATOM 3693 C C . LEU B 1 3 ? 40.406 -55.281 31.703 1 30.2 3 LEU B C 1
ATOM 3695 O O . LEU B 1 3 ? 39.531 -55.656 32.469 1 30.2 3 LEU B O 1
ATOM 3699 N N . THR B 1 4 ? 40.781 -54.031 32 1 33.53 4 THR B N 1
ATOM 3700 C CA . THR B 1 4 ? 39.844 -53 32.406 1 33.53 4 THR B CA 1
ATOM 3701 C C . THR B 1 4 ? 38.75 -52.812 31.359 1 33.53 4 THR B C 1
ATOM 3703 O O . THR B 1 4 ? 39.031 -52.562 30.188 1 33.53 4 THR B O 1
ATOM 3706 N N . SER B 1 5 ? 37.594 -53.438 31.531 1 30.31 5 SER B N 1
ATOM 3707 C CA . SER B 1 5 ? 36.375 -53.406 30.719 1 30.31 5 SER B CA 1
ATOM 3708 C C . SER B 1 5 ? 35.844 -52 30.578 1 30.31 5 SER B C 1
ATOM 3710 O O . SER B 1 5 ? 35.531 -51.344 31.578 1 30.31 5 SER B O 1
ATOM 3712 N N . LEU B 1 6 ? 36.406 -51.188 29.672 1 30.22 6 LEU B N 1
ATOM 3713 C CA . LEU B 1 6 ? 35.906 -49.844 29.375 1 30.22 6 LEU B CA 1
ATOM 3714 C C . LEU B 1 6 ? 34.469 -49.938 28.875 1 30.22 6 LEU B C 1
ATOM 3716 O O . LEU B 1 6 ? 34.188 -50.531 27.844 1 30.22 6 LEU B O 1
ATOM 3720 N N . ARG B 1 7 ? 33.469 -49.844 29.797 1 32.88 7 ARG B N 1
ATOM 3721 C CA . ARG B 1 7 ? 32.031 -49.75 29.484 1 32.88 7 ARG B CA 1
ATOM 3722 C C . ARG B 1 7 ? 31.734 -48.5 28.672 1 32.88 7 ARG B C 1
ATOM 3724 O O . ARG B 1 7 ? 31.984 -47.375 29.141 1 32.88 7 ARG B O 1
ATOM 3731 N N . VAL B 1 8 ? 31.859 -48.531 27.344 1 32.53 8 VAL B N 1
ATOM 3732 C CA . VAL B 1 8 ? 31.453 -47.469 26.422 1 32.53 8 VAL B CA 1
ATOM 3733 C C . VAL B 1 8 ? 29.969 -47.188 26.625 1 32.53 8 VAL B C 1
ATOM 3735 O O . VAL B 1 8 ? 29.125 -48.062 26.484 1 32.53 8 VAL B O 1
ATOM 3738 N N . SER B 1 9 ? 29.656 -46.281 27.562 1 28.59 9 SER B N 1
ATOM 3739 C CA . SER B 1 9 ? 28.281 -45.812 27.734 1 28.59 9 SER B CA 1
ATOM 3740 C C . SER B 1 9 ? 27.734 -45.219 26.438 1 28.59 9 SER B C 1
ATOM 3742 O O . SER B 1 9 ? 28.344 -44.344 25.828 1 28.59 9 SER B O 1
ATOM 3744 N N . LEU B 1 10 ? 27.016 -46.031 25.656 1 29.33 10 LEU B N 1
ATOM 3745 C CA . LEU B 1 10 ? 26.266 -45.594 24.484 1 29.33 10 LEU B CA 1
ATOM 3746 C C . LEU B 1 10 ? 25.312 -44.469 24.812 1 29.33 10 LEU B C 1
ATOM 3748 O O . LEU B 1 10 ? 24.406 -44.625 25.641 1 29.33 10 LEU B O 1
ATOM 3752 N N . LEU B 1 11 ? 25.828 -43.219 24.859 1 30.47 11 LEU B N 1
ATOM 3753 C CA . LEU B 1 11 ? 24.922 -42.062 24.938 1 30.47 11 LEU B CA 1
ATOM 3754 C C . LEU B 1 11 ? 23.859 -42.156 23.844 1 30.47 11 LEU B C 1
ATOM 3756 O O . LEU B 1 11 ? 24.188 -42.156 22.656 1 30.47 11 LEU B O 1
ATOM 3760 N N . ALA B 1 12 ? 22.688 -42.75 24.156 1 33.62 12 ALA B N 1
ATOM 3761 C CA . ALA B 1 12 ? 21.484 -42.656 23.312 1 33.62 12 ALA B CA 1
ATOM 3762 C C . ALA B 1 12 ? 21.172 -41.219 22.953 1 33.62 12 ALA B C 1
ATOM 3764 O O . ALA B 1 12 ? 20.812 -40.406 23.812 1 33.62 12 ALA B O 1
ATOM 3765 N N . LEU B 1 13 ? 21.906 -40.656 21.953 1 33.69 13 LEU B N 1
ATOM 3766 C CA . LEU B 1 13 ? 21.438 -39.406 21.391 1 33.69 13 LEU B CA 1
ATOM 3767 C C . LEU B 1 13 ? 19.969 -39.5 21 1 33.69 13 LEU B C 1
ATOM 3769 O O . LEU B 1 13 ? 19.594 -40.281 20.125 1 33.69 13 LEU B O 1
ATOM 3773 N N . GLY B 1 14 ? 19.109 -39.281 21.969 1 34 14 GLY B N 1
ATOM 3774 C CA . GLY B 1 14 ? 17.703 -39.062 21.672 1 34 14 GLY B CA 1
ATOM 3775 C C . GLY B 1 14 ? 17.484 -38.125 20.484 1 34 14 GLY B C 1
ATOM 3776 O O . GLY B 1 14 ? 17.891 -36.969 20.516 1 34 14 GLY B O 1
ATOM 3777 N N . LEU B 1 15 ? 17.5 -38.656 19.266 1 34 15 LEU B N 1
ATOM 3778 C CA . LEU B 1 15 ? 17 -37.938 18.109 1 34 15 LEU B CA 1
ATOM 3779 C C . LEU B 1 15 ? 15.648 -37.312 18.406 1 34 15 LEU B C 1
ATOM 3781 O O . LEU B 1 15 ? 14.664 -38 18.656 1 34 15 LEU B O 1
ATOM 3785 N N . VAL B 1 16 ? 15.641 -36.188 19.016 1 36.34 16 VAL B N 1
ATOM 3786 C CA . VAL B 1 16 ? 14.422 -35.375 18.984 1 36.34 16 VAL B CA 1
ATOM 3787 C C . VAL B 1 16 ? 13.93 -35.25 17.547 1 36.34 16 VAL B C 1
ATOM 3789 O O . VAL B 1 16 ? 14.617 -34.656 16.703 1 36.34 16 VAL B O 1
ATOM 3792 N N . THR B 1 17 ? 13.289 -36.25 17 1 35 17 THR B N 1
ATOM 3793 C CA . THR B 1 17 ? 12.516 -36.031 15.781 1 35 17 THR B CA 1
ATOM 3794 C C . THR B 1 17 ? 11.68 -34.75 15.898 1 35 17 THR B C 1
ATOM 3796 O O . THR B 1 17 ? 10.781 -34.656 16.734 1 35 17 THR B O 1
ATOM 3799 N N . SER B 1 18 ? 12.273 -33.656 15.852 1 38.03 18 SER B N 1
ATOM 3800 C CA . SER B 1 18 ? 11.406 -32.531 15.555 1 38.03 18 SER B CA 1
ATOM 3801 C C . SER B 1 18 ? 10.344 -32.906 14.523 1 38.03 18 SER B C 1
ATOM 3803 O O . SER B 1 18 ? 10.664 -33.156 13.359 1 38.03 18 SER B O 1
ATOM 3805 N N . GLY B 1 19 ? 9.398 -33.625 14.828 1 38.53 19 GLY B N 1
ATOM 3806 C CA . GLY B 1 19 ? 8.258 -33.906 13.977 1 38.53 19 GLY B CA 1
ATOM 3807 C C . GLY B 1 19 ? 7.816 -32.688 13.164 1 38.53 19 GLY B C 1
ATOM 3808 O O . GLY B 1 19 ? 7.387 -31.688 13.727 1 38.53 19 GLY B O 1
ATOM 3809 N N . PHE B 1 20 ? 8.461 -32.406 12.086 1 44.59 20 PHE B N 1
ATOM 3810 C CA . PHE B 1 20 ? 7.777 -31.562 11.109 1 44.59 20 PHE B CA 1
ATOM 3811 C C . PHE B 1 20 ? 6.309 -31.938 11.008 1 44.59 20 PHE B C 1
ATOM 3813 O O . PHE B 1 20 ? 5.973 -33.031 10.531 1 44.59 20 PHE B O 1
ATOM 3820 N N . ALA B 1 21 ? 5.562 -31.688 11.969 1 49.47 21 ALA B N 1
ATOM 3821 C CA . ALA B 1 21 ? 4.137 -31.984 11.859 1 49.47 21 ALA B CA 1
ATOM 3822 C C . ALA B 1 21 ? 3.58 -31.516 10.516 1 49.47 21 ALA B C 1
ATOM 3824 O O . ALA B 1 21 ? 3.609 -30.312 10.211 1 49.47 21 ALA B O 1
ATOM 3825 N N . ALA B 1 22 ? 3.643 -32.375 9.492 1 62.81 22 ALA B N 1
ATOM 3826 C CA . ALA B 1 22 ? 3.057 -32.188 8.172 1 62.81 22 ALA B CA 1
ATOM 3827 C C . ALA B 1 22 ? 1.648 -31.594 8.281 1 62.81 22 ALA B C 1
ATOM 3829 O O . ALA B 1 22 ? 0.878 -31.984 9.156 1 62.81 22 ALA B O 1
ATOM 3830 N N . ALA B 1 23 ? 1.326 -30.531 7.477 1 75.06 23 ALA B N 1
ATOM 3831 C CA . ALA B 1 23 ? -0.01 -29.969 7.348 1 75.06 23 ALA B CA 1
ATOM 3832 C C . ALA B 1 23 ? -1.057 -31.047 7.133 1 75.06 23 ALA B C 1
ATOM 3834 O O . ALA B 1 23 ? -0.874 -31.938 6.301 1 75.06 23 ALA B O 1
ATOM 3835 N N . GLU B 1 24 ? -2.014 -31.203 8.141 1 91.56 24 GLU B N 1
ATOM 3836 C CA . GLU B 1 24 ? -3.127 -32.125 7.973 1 91.56 24 GLU B CA 1
ATOM 3837 C C . GLU B 1 24 ? -4.195 -31.562 7.047 1 91.56 24 GLU B C 1
ATOM 3839 O O . GLU B 1 24 ? -4.527 -30.391 7.133 1 91.56 24 GLU B O 1
ATOM 3844 N N . THR B 1 25 ? -4.648 -32.406 6.09 1 97.44 25 THR B N 1
ATOM 3845 C CA . THR B 1 25 ? -5.668 -31.984 5.129 1 97.44 25 THR B CA 1
ATOM 3846 C C . THR B 1 25 ? -7.02 -32.594 5.477 1 97.44 25 THR B C 1
ATOM 3848 O O . THR B 1 25 ? -7.117 -33.812 5.668 1 97.44 25 THR B O 1
ATOM 3851 N N . TYR B 1 26 ? -8.023 -31.766 5.637 1 98.44 26 TYR B N 1
ATOM 3852 C CA . TYR B 1 26 ? -9.406 -32.188 5.816 1 98.44 26 TYR B CA 1
ATOM 3853 C C . TYR B 1 26 ? -10.242 -31.891 4.578 1 98.44 26 TYR B C 1
ATOM 3855 O O . TYR B 1 26 ? -10.391 -30.719 4.195 1 98.44 26 TYR B O 1
ATOM 3863 N N . THR B 1 27 ? -10.781 -32.906 4.004 1 98.62 27 THR B N 1
ATOM 3864 C CA . THR B 1 27 ? -11.523 -32.75 2.758 1 98.62 27 THR B CA 1
ATOM 3865 C C . THR B 1 27 ? -13.016 -32.625 3.031 1 98.62 27 THR B C 1
ATOM 3867 O O . THR B 1 27 ? -13.586 -33.438 3.773 1 98.62 27 THR B O 1
ATOM 3870 N N . VAL B 1 28 ? -13.648 -31.578 2.516 1 98.88 28 VAL B N 1
ATOM 3871 C CA . VAL B 1 28 ? -15.094 -31.406 2.514 1 98.88 28 VAL B CA 1
ATOM 3872 C C . VAL B 1 28 ? -15.672 -31.922 1.2 1 98.88 28 VAL B C 1
ATOM 3874 O O . VAL B 1 28 ? -15.477 -31.328 0.144 1 98.88 28 VAL B O 1
ATOM 3877 N N . ASP B 1 29 ? -16.391 -33.031 1.278 1 98.62 29 ASP B N 1
ATOM 3878 C CA . ASP B 1 29 ? -16.906 -33.656 0.059 1 98.62 29 ASP B CA 1
ATOM 3879 C C . ASP B 1 29 ? -18.406 -33.906 0.157 1 98.62 29 ASP B C 1
ATOM 3881 O O . ASP B 1 29 ? -18.969 -34.625 -0.651 1 98.62 29 ASP B O 1
ATOM 3885 N N . ARG B 1 30 ? -18.969 -33.344 1.127 1 98 30 ARG B N 1
ATOM 3886 C CA . ARG B 1 30 ? -20.422 -33.312 1.253 1 98 30 ARG B CA 1
ATOM 3887 C C . ARG B 1 30 ? -20.906 -31.969 1.834 1 98 30 ARG B C 1
ATOM 3889 O O . ARG B 1 30 ? -20.172 -31.328 2.58 1 98 30 ARG B O 1
ATOM 3896 N N . TYR B 1 31 ? -22.172 -31.609 1.585 1 98.31 31 TYR B N 1
ATOM 3897 C CA . TYR B 1 31 ? -22.594 -30.234 1.813 1 98.31 31 TYR B CA 1
ATOM 3898 C C . TYR B 1 31 ? -23.594 -30.141 2.957 1 98.31 31 TYR B C 1
ATOM 3900 O O . TYR B 1 31 ? -24.078 -29.062 3.289 1 98.31 31 TYR B O 1
ATOM 3908 N N . GLN B 1 32 ? -23.828 -31.281 3.631 1 97.31 32 GLN B N 1
ATOM 3909 C CA . GLN B 1 32 ? -24.672 -31.234 4.828 1 97.31 32 GLN B CA 1
ATOM 3910 C C . GLN B 1 32 ? -23.969 -30.469 5.949 1 97.31 32 GLN B C 1
ATOM 3912 O O . GLN B 1 32 ? -22.75 -30.562 6.105 1 97.31 32 GLN B O 1
ATOM 3917 N N . ASP B 1 33 ? -24.703 -29.781 6.715 1 98.25 33 ASP B N 1
ATOM 3918 C CA . ASP B 1 33 ? -24.156 -29.047 7.852 1 98.25 33 ASP B CA 1
ATOM 3919 C C . ASP B 1 33 ? -24.266 -29.875 9.133 1 98.25 33 ASP B C 1
ATOM 3921 O O . ASP B 1 33 ? -25.203 -29.688 9.906 1 98.25 33 ASP B O 1
ATOM 3925 N N . ASP B 1 34 ? -23.328 -30.672 9.352 1 98.12 34 ASP B N 1
ATOM 3926 C CA . ASP B 1 34 ? -23.266 -31.516 10.547 1 98.12 34 ASP B CA 1
ATOM 3927 C C . ASP B 1 34 ? -21.812 -31.797 10.938 1 98.12 34 ASP B C 1
ATOM 3929 O O . ASP B 1 34 ? -20.875 -31.25 10.336 1 98.12 34 ASP B O 1
ATOM 3933 N N . SER B 1 35 ? -21.656 -32.594 11.984 1 97.94 35 SER B N 1
ATOM 3934 C CA . SER B 1 35 ? -20.312 -32.844 12.508 1 97.94 35 SER B CA 1
ATOM 3935 C C . SER B 1 35 ? -19.75 -34.156 11.984 1 97.94 35 SER B C 1
ATOM 3937 O O . SER B 1 35 ? -18.859 -34.75 12.594 1 97.94 35 SER B O 1
ATOM 3939 N N . GLU B 1 36 ? -20.312 -34.656 10.906 1 98.38 36 GLU B N 1
ATOM 3940 C CA . GLU B 1 36 ? -19.828 -35.906 10.336 1 98.38 36 GLU B CA 1
ATOM 3941 C C . GLU B 1 36 ? -18.719 -35.656 9.312 1 98.38 36 GLU B C 1
ATOM 3943 O O . GLU B 1 36 ? -18.703 -34.625 8.656 1 98.38 36 GLU B O 1
ATOM 3948 N N . LYS B 1 37 ? -17.938 -36.688 9.203 1 98.38 37 LYS B N 1
ATOM 3949 C CA . LYS B 1 37 ? -16.766 -36.562 8.336 1 98.38 37 LYS B CA 1
ATOM 3950 C C . LYS B 1 37 ? -17.172 -36.125 6.93 1 98.38 37 LYS B C 1
ATOM 3952 O O . LYS B 1 37 ? -18.141 -36.656 6.363 1 98.38 37 LYS B O 1
ATOM 3957 N N . GLY B 1 38 ? -16.438 -35.156 6.418 1 98.62 38 GLY B N 1
ATOM 3958 C CA . GLY B 1 38 ? -16.656 -34.688 5.051 1 98.62 38 GLY B CA 1
ATOM 3959 C C . GLY B 1 38 ? -17.453 -33.406 4.953 1 98.62 38 GLY B C 1
ATOM 3960 O O . GLY B 1 38 ? -17.562 -32.812 3.879 1 98.62 38 GLY B O 1
ATOM 3961 N N . SER B 1 39 ? -18.094 -33.031 6.09 1 98.75 39 SER B N 1
ATOM 3962 C CA . SER B 1 39 ? -18.797 -31.75 6.098 1 98.75 39 SER B CA 1
ATOM 3963 C C . SER B 1 39 ? -17.859 -30.594 6.445 1 98.75 39 SER B C 1
ATOM 3965 O O . SER B 1 39 ? -16.781 -30.812 6.992 1 98.75 39 SER B O 1
ATOM 3967 N N . LEU B 1 40 ? -18.25 -29.391 6.055 1 98.81 40 LEU B N 1
ATOM 3968 C CA . LEU B 1 40 ? -17.453 -28.219 6.375 1 98.81 40 LEU B CA 1
ATOM 3969 C C . LEU B 1 40 ? -17.312 -28.047 7.887 1 98.81 40 LEU B C 1
ATOM 3971 O O . LEU B 1 40 ? -16.219 -27.797 8.398 1 98.81 40 LEU B O 1
ATOM 3975 N N . ARG B 1 41 ? -18.453 -28.203 8.641 1 98.75 41 ARG B N 1
ATOM 3976 C CA . ARG B 1 41 ? -18.438 -28.078 10.094 1 98.75 41 ARG B CA 1
ATOM 3977 C C . ARG B 1 41 ? -17.453 -29.062 10.719 1 98.75 41 ARG B C 1
ATOM 3979 O O . ARG B 1 41 ? -16.656 -28.688 11.57 1 98.75 41 ARG B O 1
ATOM 3986 N N . TRP B 1 42 ? -17.547 -30.266 10.289 1 98.56 42 TRP B N 1
ATOM 3987 C CA . TRP B 1 42 ? -16.641 -31.297 10.773 1 98.56 42 TRP B CA 1
ATOM 3988 C C . TRP B 1 42 ? -15.18 -30.922 10.508 1 98.56 42 TRP B C 1
ATOM 3990 O O . TRP B 1 42 ? -14.336 -31.047 11.398 1 98.56 42 TRP B O 1
ATOM 4000 N N . ALA B 1 43 ? -14.891 -30.469 9.289 1 98.69 43 ALA B N 1
ATOM 4001 C CA . ALA B 1 43 ? -13.523 -30.125 8.922 1 98.69 43 ALA B CA 1
ATOM 4002 C C . ALA B 1 43 ? -12.984 -29 9.805 1 98.69 43 ALA B C 1
ATOM 4004 O O . ALA B 1 43 ? -11.828 -29.047 10.234 1 98.69 43 ALA B O 1
ATOM 4005 N N . ILE B 1 44 ? -13.789 -27.969 10.055 1 98.69 44 ILE B N 1
ATOM 4006 C CA . ILE B 1 44 ? -13.383 -26.859 10.906 1 98.69 44 ILE B CA 1
ATOM 4007 C C . ILE B 1 44 ? -13.117 -27.375 12.32 1 98.69 44 ILE B C 1
ATOM 4009 O O . ILE B 1 44 ? -12.109 -27.016 12.945 1 98.69 44 ILE B O 1
ATOM 4013 N N . GLU B 1 45 ? -14.031 -28.234 12.82 1 98.44 45 GLU B N 1
ATOM 4014 C CA . GLU B 1 45 ? -13.875 -28.812 14.148 1 98.44 45 GLU B CA 1
ATOM 4015 C C . GLU B 1 45 ? -12.57 -29.594 14.266 1 98.44 45 GLU B C 1
ATOM 4017 O O . GLU B 1 45 ? -11.852 -29.484 15.258 1 98.44 45 GLU B O 1
ATOM 4022 N N . GLN B 1 46 ? -12.289 -30.359 13.219 1 98 46 GLN B N 1
ATOM 4023 C CA . GLN B 1 46 ? -11.055 -31.141 13.219 1 98 46 GLN B CA 1
ATOM 4024 C C . GLN B 1 46 ? -9.828 -30.25 13.195 1 98 46 GLN B C 1
ATOM 4026 O O . GLN B 1 46 ? -8.859 -30.484 13.914 1 98 46 GLN B O 1
ATOM 4031 N N . SER B 1 47 ? -9.875 -29.25 12.352 1 97.75 47 SER B N 1
ATOM 4032 C CA . SER B 1 47 ? -8.766 -28.297 12.281 1 97.75 47 SER B CA 1
ATOM 4033 C C . SER B 1 47 ? -8.523 -27.625 13.633 1 97.75 47 SER B C 1
ATOM 4035 O O . SER B 1 47 ? -7.387 -27.516 14.086 1 97.75 47 SER B O 1
ATOM 4037 N N . ASN B 1 48 ? -9.609 -27.188 14.281 1 97.75 48 ASN B N 1
ATOM 4038 C CA . ASN B 1 48 ? -9.516 -26.516 15.578 1 97.75 48 ASN B CA 1
ATOM 4039 C C . ASN B 1 48 ? -8.883 -27.422 16.641 1 97.75 48 ASN B C 1
ATOM 4041 O O . ASN B 1 48 ? -8.18 -26.953 17.531 1 97.75 48 ASN B O 1
ATOM 4045 N N . ALA B 1 49 ? -9.195 -28.656 16.531 1 96.56 49 ALA B N 1
ATOM 4046 C CA . ALA B 1 49 ? -8.68 -29.625 17.5 1 96.56 49 ALA B CA 1
ATOM 4047 C C . ALA B 1 49 ? -7.203 -29.906 17.266 1 96.56 49 ALA B C 1
ATOM 4049 O O . ALA B 1 49 ? -6.512 -30.406 18.156 1 96.56 49 ALA B O 1
ATOM 4050 N N . ASN B 1 50 ? -6.711 -29.641 16.109 1 93.62 50 ASN B N 1
ATOM 4051 C CA . ASN B 1 50 ? -5.32 -29.875 15.742 1 93.62 50 ASN B CA 1
ATOM 4052 C C . ASN B 1 50 ? -4.57 -28.562 15.555 1 93.62 50 ASN B C 1
ATOM 4054 O O . ASN B 1 50 ? -4.188 -28.219 14.43 1 93.62 50 ASN B O 1
ATOM 4058 N N . SER B 1 51 ? -4.234 -27.891 16.688 1 89.31 51 SER B N 1
ATOM 4059 C CA . SER B 1 51 ? -3.768 -26.516 16.594 1 89.31 51 SER B CA 1
ATOM 4060 C C . SER B 1 51 ? -2.244 -26.453 16.578 1 89.31 51 SER B C 1
ATOM 4062 O O . SER B 1 51 ? -1.667 -25.359 16.609 1 89.31 51 SER B O 1
ATOM 4064 N N . ALA B 1 52 ? -1.622 -27.578 16.484 1 85.44 52 ALA B N 1
ATOM 4065 C CA . ALA B 1 52 ? -0.167 -27.609 16.594 1 85.44 52 ALA B CA 1
ATOM 4066 C C . ALA B 1 52 ? 0.5 -27.25 15.266 1 85.44 52 ALA B C 1
ATOM 4068 O O . ALA B 1 52 ? 1.67 -26.859 15.242 1 85.44 52 ALA B O 1
ATOM 4069 N N . GLN B 1 53 ? -0.213 -27.484 14.219 1 88 53 GLN B N 1
ATOM 4070 C CA . GLN B 1 53 ? 0.333 -27.188 12.898 1 88 53 GLN B CA 1
ATOM 4071 C C . GLN B 1 53 ? -0.688 -26.469 12.031 1 88 53 GLN B C 1
ATOM 4073 O O . GLN B 1 53 ? -1.856 -26.344 12.406 1 88 53 GLN B O 1
ATOM 4078 N N . GLU B 1 54 ? -0.118 -25.984 10.875 1 93 54 GLU B N 1
ATOM 4079 C CA . GLU B 1 54 ? -1.027 -25.406 9.891 1 93 54 GLU B CA 1
ATOM 4080 C C . GLU B 1 54 ? -1.829 -26.484 9.18 1 93 54 GLU B C 1
ATOM 4082 O O . GLU B 1 54 ? -1.268 -27.5 8.742 1 93 54 GLU B O 1
ATOM 4087 N N . ASN B 1 55 ? -3.119 -26.312 9.156 1 97.25 55 ASN B N 1
ATOM 4088 C CA . ASN B 1 55 ? -4.023 -27.266 8.508 1 97.25 55 ASN B CA 1
ATOM 4089 C C . ASN B 1 55 ? -4.527 -26.734 7.172 1 97.25 55 ASN B C 1
ATOM 4091 O O . ASN B 1 55 ? -4.242 -25.594 6.805 1 97.25 55 ASN B O 1
ATOM 4095 N N . GLN B 1 56 ? -5.129 -27.656 6.453 1 98 56 GLN B N 1
ATOM 4096 C CA . GLN B 1 56 ? -5.824 -27.297 5.223 1 98 56 GLN B CA 1
ATOM 4097 C C . GLN B 1 56 ? -7.211 -27.922 5.16 1 98 56 GLN B C 1
ATOM 4099 O O . GLN B 1 56 ? -7.379 -29.094 5.516 1 98 56 GLN B O 1
ATOM 4104 N N . ILE B 1 57 ? -8.141 -27.125 4.801 1 98.75 57 ILE B N 1
ATOM 4105 C CA . ILE B 1 57 ? -9.484 -27.594 4.461 1 98.75 57 ILE B CA 1
ATOM 4106 C C . ILE B 1 57 ? -9.742 -27.375 2.975 1 98.75 57 ILE B C 1
ATOM 4108 O O . ILE B 1 57 ? -9.797 -26.234 2.51 1 98.75 57 ILE B O 1
ATOM 4112 N N . LEU B 1 58 ? -9.836 -28.469 2.27 1 98.62 58 LEU B N 1
ATOM 4113 C CA . LEU B 1 58 ? -10.125 -28.406 0.838 1 98.62 58 LEU B CA 1
ATOM 4114 C C . LEU B 1 58 ? -11.586 -28.734 0.562 1 98.62 58 LEU B C 1
ATOM 4116 O O . LEU B 1 58 ? -12.031 -29.859 0.791 1 98.62 58 LEU B O 1
ATOM 4120 N N . ILE B 1 59 ? -12.328 -27.75 0.102 1 98.88 59 ILE B N 1
ATOM 4121 C CA . ILE B 1 59 ? -13.742 -27.938 -0.201 1 98.88 59 ILE B CA 1
ATOM 4122 C C . ILE B 1 59 ? -13.914 -28.297 -1.678 1 98.88 59 ILE B C 1
ATOM 4124 O O . ILE B 1 59 ? -13.672 -27.469 -2.553 1 98.88 59 ILE B O 1
ATOM 4128 N N . GLN B 1 60 ? -14.445 -29.484 -1.853 1 98.31 60 GLN B N 1
ATOM 4129 C CA . GLN B 1 60 ? -14.594 -29.984 -3.211 1 98.31 60 GLN B CA 1
ATOM 4130 C C . GLN B 1 60 ? -15.914 -29.547 -3.822 1 98.31 60 GLN B C 1
ATOM 4132 O O . GLN B 1 60 ? -16.891 -29.297 -3.102 1 98.31 60 GLN B O 1
ATOM 4137 N N . ALA B 1 61 ? -15.898 -29.391 -5.16 1 97.75 61 ALA B N 1
ATOM 4138 C CA . ALA B 1 61 ? -17.156 -29.234 -5.879 1 97.75 61 ALA B CA 1
ATOM 4139 C C . ALA B 1 61 ? -17.953 -30.547 -5.891 1 97.75 61 ALA B C 1
ATOM 4141 O O . ALA B 1 61 ? -17.469 -31.562 -6.41 1 97.75 61 ALA B O 1
ATOM 4142 N N . VAL B 1 62 ? -19.062 -30.516 -5.27 1 97.5 62 VAL B N 1
ATOM 4143 C CA . VAL B 1 62 ? -19.906 -31.719 -5.184 1 97.5 62 VAL B CA 1
ATOM 4144 C C . VAL B 1 62 ? -21.172 -31.531 -6.004 1 97.5 62 VAL B C 1
ATOM 4146 O O . VAL B 1 62 ? -21.891 -30.531 -5.836 1 97.5 62 VAL B O 1
ATOM 4149 N N . GLY B 1 63 ? -21.438 -32.438 -6.902 1 95.06 63 GLY B N 1
ATOM 4150 C CA . GLY B 1 63 ? -22.625 -32.312 -7.742 1 95.06 63 GLY B CA 1
ATOM 4151 C C . GLY B 1 63 ? -22.469 -31.312 -8.867 1 95.06 63 GLY B C 1
ATOM 4152 O O . GLY B 1 63 ? -21.438 -31.266 -9.523 1 95.06 63 GLY B O 1
ATOM 4153 N N . LYS B 1 64 ? -23.594 -30.594 -9.18 1 94.06 64 LYS B N 1
ATOM 4154 C CA . LYS B 1 64 ? -23.594 -29.609 -10.258 1 94.06 64 LYS B CA 1
ATOM 4155 C C . LYS B 1 64 ? -23.641 -28.188 -9.688 1 94.06 64 LYS B C 1
ATOM 4157 O O . LYS B 1 64 ? -24.172 -27.969 -8.602 1 94.06 64 LYS B O 1
ATOM 4162 N N . ALA B 1 65 ? -23.125 -27.234 -10.383 1 93.19 65 ALA B N 1
ATOM 4163 C CA . ALA B 1 65 ? -23.156 -25.828 -9.992 1 93.19 65 ALA B CA 1
ATOM 4164 C C . ALA B 1 65 ? -24.594 -25.312 -9.922 1 93.19 65 ALA B C 1
ATOM 4166 O O . ALA B 1 65 ? -25.469 -25.781 -10.672 1 93.19 65 ALA B O 1
ATOM 4167 N N . PRO B 1 66 ? -24.844 -24.406 -9.172 1 95.06 66 PRO B N 1
ATOM 4168 C CA . PRO B 1 66 ? -23.969 -23.734 -8.211 1 95.06 66 PRO B CA 1
ATOM 4169 C C . PRO B 1 66 ? -23.641 -24.609 -7.004 1 95.06 66 PRO B C 1
ATOM 4171 O O . PRO B 1 66 ? -24.484 -25.375 -6.539 1 95.06 66 PRO B O 1
ATOM 4174 N N . TYR B 1 67 ? -22.484 -24.609 -6.531 1 98.06 67 TYR B N 1
ATOM 4175 C CA . TYR B 1 67 ? -22 -25.344 -5.371 1 98.06 67 TYR B CA 1
ATOM 4176 C C . TYR B 1 67 ? -22.25 -24.578 -4.082 1 98.06 67 TYR B C 1
ATOM 4178 O O . TYR B 1 67 ? -21.594 -23.578 -3.805 1 98.06 67 TYR B O 1
ATOM 4186 N N . VAL B 1 68 ? -23.234 -25.109 -3.324 1 98.38 68 VAL B N 1
ATOM 4187 C CA . VAL B 1 68 ? -23.672 -24.281 -2.201 1 98.38 68 VAL B CA 1
ATOM 4188 C C . VAL B 1 68 ? -23.75 -25.141 -0.935 1 98.38 68 VAL B C 1
ATOM 4190 O O . VAL B 1 68 ? -24.484 -26.125 -0.882 1 98.38 68 VAL B O 1
ATOM 4193 N N . ILE B 1 69 ? -22.969 -24.797 0.008 1 98.5 69 ILE B N 1
ATOM 4194 C CA . ILE B 1 69 ? -23.109 -25.297 1.368 1 98.5 69 ILE B CA 1
ATOM 4195 C C . ILE B 1 69 ? -24.016 -24.375 2.174 1 98.5 69 ILE B C 1
ATOM 4197 O O . ILE B 1 69 ? -23.625 -23.234 2.482 1 98.5 69 ILE B O 1
ATOM 4201 N N . LYS B 1 70 ? -25.156 -24.766 2.506 1 97.75 70 LYS B N 1
ATOM 4202 C CA . LYS B 1 70 ? -26.047 -23.984 3.363 1 97.75 70 LYS B CA 1
ATOM 4203 C C . LYS B 1 70 ? -25.812 -24.312 4.836 1 97.75 70 LYS B C 1
ATOM 4205 O O . LYS B 1 70 ? -25.891 -25.484 5.238 1 97.75 70 LYS B O 1
ATOM 4210 N N . VAL B 1 71 ? -25.5 -23.297 5.566 1 97.06 71 VAL B N 1
ATOM 4211 C CA . VAL B 1 71 ? -25.219 -23.484 6.984 1 97.06 71 VAL B CA 1
ATOM 4212 C C . VAL B 1 71 ? -26.5 -23.297 7.797 1 97.06 71 VAL B C 1
ATOM 4214 O O . VAL B 1 71 ? -27.203 -22.312 7.613 1 97.06 71 VAL B O 1
ATOM 4217 N N . ASP B 1 72 ? -26.766 -24.203 8.742 1 96.44 72 ASP B N 1
ATOM 4218 C CA . ASP B 1 72 ? -28.031 -24.219 9.469 1 96.44 72 ASP B CA 1
ATOM 4219 C C . ASP B 1 72 ? -27.906 -23.469 10.797 1 96.44 72 ASP B C 1
ATOM 4221 O O . ASP B 1 72 ? -28.906 -23.094 11.398 1 96.44 72 ASP B O 1
ATOM 4225 N N . LYS B 1 73 ? -26.797 -23.375 11.273 1 95.62 73 LYS B N 1
ATOM 4226 C CA . LYS B 1 73 ? -26.453 -22.703 12.516 1 95.62 73 LYS B CA 1
ATOM 4227 C C . LYS B 1 73 ? -25.047 -22.109 12.438 1 95.62 73 LYS B C 1
ATOM 4229 O O . LYS B 1 73 ? -24.297 -22.391 11.508 1 95.62 73 LYS B O 1
ATOM 4234 N N . PRO B 1 74 ? -24.719 -21.234 13.32 1 95.81 74 PRO B N 1
ATOM 4235 C CA . PRO B 1 74 ? -23.375 -20.641 13.25 1 95.81 74 PRO B CA 1
ATOM 4236 C C . PRO B 1 74 ? -22.2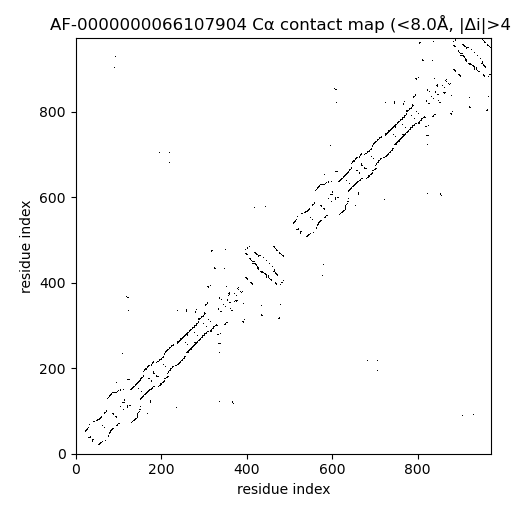81 -21.688 13.164 1 95.81 74 PRO B C 1
ATOM 4238 O O . PRO B 1 74 ? -22.281 -22.656 13.922 1 95.81 74 PRO B O 1
ATOM 4241 N N . LEU B 1 75 ? -21.344 -21.469 12.234 1 98.25 75 LEU B N 1
ATOM 4242 C CA . LEU B 1 75 ? -20.172 -22.328 12.188 1 98.25 75 LEU B CA 1
ATOM 4243 C C . LEU B 1 75 ? -19.266 -22.078 13.391 1 98.25 75 LEU B C 1
ATOM 4245 O O . LEU B 1 75 ? -19.25 -20.969 13.945 1 98.25 75 LEU B O 1
ATOM 4249 N N . PRO B 1 76 ? -18.531 -23.156 13.844 1 97.94 76 PRO B N 1
ATOM 4250 C CA . PRO B 1 76 ? -17.547 -22.875 14.891 1 97.94 76 PRO B CA 1
ATOM 4251 C C . PRO B 1 76 ? -16.5 -21.844 14.453 1 97.94 76 PRO B C 1
ATOM 4253 O O . PRO B 1 76 ? -16.062 -21.859 13.297 1 97.94 76 PRO B O 1
ATOM 4256 N N . PRO B 1 77 ? -16.156 -20.922 15.383 1 98.31 77 PRO B N 1
ATOM 4257 C CA . PRO B 1 77 ? -15.055 -20.031 15.031 1 98.31 77 PRO B CA 1
ATOM 4258 C C . PRO B 1 77 ? -13.773 -20.797 14.688 1 98.31 77 PRO B C 1
ATOM 4260 O O . PRO B 1 77 ? -13.477 -21.828 15.305 1 98.31 77 PRO B O 1
ATOM 4263 N N . ILE B 1 78 ? -13.109 -20.328 13.711 1 98.75 78 ILE B N 1
ATOM 4264 C CA . ILE B 1 78 ? -11.805 -20.859 13.359 1 98.75 78 ILE B CA 1
ATOM 4265 C C . ILE B 1 78 ? -10.781 -20.453 14.414 1 98.75 78 ILE B C 1
ATOM 4267 O O . ILE B 1 78 ? -10.578 -19.266 14.672 1 98.75 78 ILE B O 1
ATOM 4271 N N . LYS B 1 79 ? -10.062 -21.469 14.953 1 97.19 79 LYS B N 1
ATOM 4272 C CA . LYS B 1 79 ? -9.211 -21.219 16.109 1 97.19 79 LYS B CA 1
ATOM 4273 C C . LYS B 1 79 ? -7.805 -21.766 15.883 1 97.19 79 LYS B C 1
ATOM 4275 O O . LYS B 1 79 ? -6.988 -21.797 16.797 1 97.19 79 LYS B O 1
ATOM 4280 N N . SER B 1 80 ? -7.574 -22.234 14.695 1 96.56 80 SER B N 1
ATOM 4281 C CA . SER B 1 80 ? -6.246 -22.703 14.32 1 96.56 80 SER B CA 1
ATOM 4282 C C . SER B 1 80 ? -5.824 -22.156 12.961 1 96.56 80 SER B C 1
ATOM 4284 O O . SER B 1 80 ? -6.668 -21.734 12.172 1 96.56 80 SER B O 1
ATOM 4286 N N . SER B 1 81 ? -4.441 -22.109 12.844 1 97.31 81 SER B N 1
ATOM 4287 C CA . SER B 1 81 ? -3.941 -21.75 11.523 1 97.31 81 SER B CA 1
ATOM 4288 C C . SER B 1 81 ? -4.418 -22.75 10.469 1 97.31 81 SER B C 1
ATOM 4290 O O . SER B 1 81 ? -4.246 -23.953 10.625 1 97.31 81 SER B O 1
ATOM 4292 N N . VAL B 1 82 ? -5.113 -22.219 9.367 1 98.44 82 VAL B N 1
ATOM 4293 C CA . VAL B 1 82 ? -5.715 -23.141 8.406 1 98.44 82 VAL B CA 1
ATOM 4294 C C . VAL B 1 82 ? -5.945 -22.406 7.082 1 98.44 82 VAL B C 1
ATOM 4296 O O . VAL B 1 82 ? -6.27 -21.219 7.066 1 98.44 82 VAL B O 1
ATOM 4299 N N . LYS B 1 83 ? -5.719 -23.109 5.996 1 98.44 83 LYS B N 1
ATOM 4300 C CA . LYS B 1 83 ? -6.172 -22.672 4.68 1 98.44 83 LYS B CA 1
ATOM 4301 C C . LYS B 1 83 ? -7.512 -23.297 4.32 1 98.44 83 LYS B C 1
ATOM 4303 O O . LYS B 1 83 ? -7.648 -24.531 4.344 1 98.44 83 LYS B O 1
ATOM 4308 N N . ILE B 1 84 ? -8.508 -22.516 4.078 1 98.81 84 ILE B N 1
ATOM 4309 C CA . ILE B 1 84 ? -9.805 -22.984 3.6 1 98.81 84 ILE B CA 1
ATOM 4310 C C . ILE B 1 84 ? -9.984 -22.594 2.133 1 98.81 84 ILE B C 1
ATOM 4312 O O . ILE B 1 84 ? -10.141 -21.406 1.812 1 98.81 84 ILE B O 1
ATOM 4316 N N . ILE B 1 85 ? -10.008 -23.609 1.305 1 98.5 85 ILE B N 1
ATOM 4317 C CA . ILE B 1 85 ? -9.891 -23.359 -0.129 1 98.5 85 ILE B CA 1
ATOM 4318 C C . ILE B 1 85 ? -11.055 -24.031 -0.865 1 98.5 85 ILE B C 1
ATOM 4320 O O . ILE B 1 85 ? -11.273 -25.234 -0.736 1 98.5 85 ILE B O 1
ATOM 4324 N N . GLY B 1 86 ? -11.898 -23.188 -1.592 1 98.38 86 GLY B N 1
ATOM 4325 C CA . GLY B 1 86 ? -12.75 -23.766 -2.615 1 98.38 86 GLY B CA 1
ATOM 4326 C C . GLY B 1 86 ? -11.984 -24.219 -3.846 1 98.38 86 GLY B C 1
ATOM 4327 O O . GLY B 1 86 ? -11.578 -23.391 -4.668 1 98.38 86 GLY B O 1
ATOM 4328 N N . THR B 1 87 ? -11.938 -25.453 -4.047 1 96.38 87 THR B N 1
ATOM 4329 C CA . THR B 1 87 ? -10.969 -26 -4.996 1 96.38 87 THR B CA 1
ATOM 4330 C C . THR B 1 87 ? -11.414 -25.734 -6.43 1 96.38 87 THR B C 1
ATOM 4332 O O . THR B 1 87 ? -10.594 -25.75 -7.352 1 96.38 87 THR B O 1
ATOM 4335 N N . GLU B 1 88 ? -12.672 -25.469 -6.609 1 95.88 88 GLU B N 1
ATOM 4336 C CA . GLU B 1 88 ? -13.195 -25.297 -7.961 1 95.88 88 GLU B CA 1
ATOM 4337 C C . GLU B 1 88 ? -12.688 -24 -8.586 1 95.88 88 GLU B C 1
ATOM 4339 O O . GLU B 1 88 ? -12.57 -23.891 -9.812 1 95.88 88 GLU B O 1
ATOM 4344 N N . TRP B 1 89 ? -12.391 -23.031 -7.742 1 94.44 89 TRP B N 1
ATOM 4345 C CA . TRP B 1 89 ? -11.898 -21.75 -8.234 1 94.44 89 TRP B CA 1
ATOM 4346 C C . TRP B 1 89 ? -10.578 -21.922 -8.977 1 94.44 89 TRP B C 1
ATOM 4348 O O . TRP B 1 89 ? -10.352 -21.297 -10.008 1 94.44 89 TRP B O 1
ATOM 4358 N N . ASP B 1 90 ? -9.719 -22.812 -8.5 1 90.62 90 ASP B N 1
ATOM 4359 C CA . ASP B 1 90 ? -8.422 -23.062 -9.109 1 90.62 90 ASP B CA 1
ATOM 4360 C C . ASP B 1 90 ? -8.57 -23.766 -10.453 1 90.62 90 ASP B C 1
ATOM 4362 O O . ASP B 1 90 ? -7.676 -23.703 -11.305 1 90.62 90 ASP B O 1
ATOM 4366 N N . LYS B 1 91 ? -9.703 -24.375 -10.633 1 91.25 91 LYS B N 1
ATOM 4367 C CA . LYS B 1 91 ? -9.906 -25.156 -11.852 1 91.25 91 LYS B CA 1
ATOM 4368 C C . LYS B 1 91 ? -10.664 -24.359 -12.898 1 91.25 91 LYS B C 1
ATOM 4370 O O . LYS B 1 91 ? -10.266 -24.312 -14.062 1 91.25 91 LYS B O 1
ATOM 4375 N N . THR B 1 92 ? -11.789 -23.719 -12.43 1 91 92 THR B N 1
ATOM 4376 C CA . THR B 1 92 ? -12.703 -23.141 -13.406 1 91 92 THR B CA 1
ATOM 4377 C C . THR B 1 92 ? -12.961 -21.672 -13.086 1 91 92 THR B C 1
ATOM 4379 O O . THR B 1 92 ? -13.539 -20.938 -13.898 1 91 92 THR B O 1
ATOM 4382 N N . GLY B 1 93 ? -12.531 -21.219 -11.961 1 90.94 93 GLY B N 1
ATOM 4383 C CA . GLY B 1 93 ? -12.867 -19.875 -11.539 1 90.94 93 GLY B CA 1
ATOM 4384 C C . GLY B 1 93 ? -14.188 -19.797 -10.789 1 90.94 93 GLY B C 1
ATOM 4385 O O . GLY B 1 93 ? -14.555 -18.734 -10.273 1 90.94 93 GLY B O 1
ATOM 4386 N N . GLU B 1 94 ? -14.875 -20.938 -10.68 1 95.25 94 GLU B N 1
ATOM 4387 C CA . GLU B 1 94 ? -16.141 -20.969 -9.953 1 95.25 94 GLU B CA 1
ATOM 4388 C C . GLU B 1 94 ? -15.914 -21.031 -8.445 1 95.25 94 GLU B C 1
ATOM 4390 O O . GLU B 1 94 ? -14.984 -21.719 -7.984 1 95.25 94 GLU B O 1
ATOM 4395 N N . PHE B 1 95 ? -16.797 -20.422 -7.715 1 97.75 95 PHE B N 1
ATOM 4396 C CA . PHE B 1 95 ? -16.688 -20.391 -6.262 1 97.75 95 PHE B CA 1
ATOM 4397 C C . PHE B 1 95 ? -17.516 -21.5 -5.625 1 97.75 95 PHE B C 1
ATOM 4399 O O . PHE B 1 95 ? -18.484 -21.969 -6.215 1 97.75 95 PHE B O 1
ATOM 4406 N N . ILE B 1 96 ? -17.125 -21.938 -4.496 1 98.56 96 ILE B N 1
ATOM 4407 C CA . ILE B 1 96 ? -17.984 -22.703 -3.605 1 98.56 96 ILE B CA 1
ATOM 4408 C C . ILE B 1 96 ? -18.641 -21.781 -2.584 1 98.56 96 ILE B C 1
ATOM 4410 O O . ILE B 1 96 ? -17.938 -21.047 -1.87 1 98.56 96 ILE B O 1
ATOM 4414 N N . ALA B 1 97 ? -19.875 -21.844 -2.512 1 98.62 97 ALA B N 1
ATOM 4415 C CA . ALA B 1 97 ? -20.594 -20.875 -1.688 1 98.62 97 ALA B CA 1
ATOM 4416 C C . ALA B 1 97 ? -20.781 -21.406 -0.269 1 98.62 97 ALA B C 1
ATOM 4418 O O . ALA B 1 97 ? -21.078 -22.578 -0.07 1 98.62 97 ALA B O 1
ATOM 4419 N N . ILE B 1 98 ? -20.547 -20.594 0.676 1 98.69 98 ILE B N 1
ATOM 4420 C CA . ILE B 1 98 ? -21.031 -20.719 2.049 1 98.69 98 ILE B CA 1
ATOM 4421 C C . ILE B 1 98 ? -22.219 -19.766 2.27 1 98.69 98 ILE B C 1
ATOM 4423 O O . ILE B 1 98 ? -22.047 -18.547 2.25 1 98.69 98 ILE B O 1
ATOM 4427 N N . ASP B 1 99 ? -23.359 -20.344 2.508 1 97.81 99 ASP B N 1
ATOM 4428 C CA . ASP B 1 99 ? -24.641 -19.625 2.416 1 97.81 99 ASP B CA 1
ATOM 4429 C C . ASP B 1 99 ? -25.359 -19.609 3.764 1 97.81 99 ASP B C 1
ATOM 4431 O O . ASP B 1 99 ? -25.625 -20.656 4.348 1 97.81 99 ASP B O 1
ATOM 4435 N N . GLY B 1 100 ? -25.703 -18.438 4.219 1 96.5 100 GLY B N 1
ATOM 4436 C CA . GLY B 1 100 ? -26.312 -18.281 5.531 1 96.5 100 GLY B CA 1
ATOM 4437 C C . GLY B 1 100 ? -27.828 -18.234 5.488 1 96.5 100 GLY B C 1
ATOM 4438 O O . GLY B 1 100 ? -28.469 -18 6.508 1 96.5 100 GLY B O 1
ATOM 4439 N N . SER B 1 101 ? -28.5 -18.531 4.41 1 93.69 101 SER B N 1
ATOM 4440 C CA . SER B 1 101 ? -29.922 -18.297 4.211 1 93.69 101 SER B CA 1
ATOM 4441 C C . SER B 1 101 ? -30.766 -19.219 5.086 1 93.69 101 SER B C 1
ATOM 4443 O O . SER B 1 101 ? -31.922 -18.922 5.387 1 93.69 101 SER B O 1
ATOM 4445 N N . ASN B 1 102 ? -30.188 -20.391 5.531 1 93.06 102 ASN B N 1
ATOM 4446 C CA . ASN B 1 102 ? -30.953 -21.328 6.355 1 93.06 102 ASN B CA 1
ATOM 4447 C C . ASN B 1 102 ? -31.078 -20.828 7.793 1 93.06 102 ASN B C 1
ATOM 4449 O O . ASN B 1 102 ? -32.031 -21.156 8.492 1 93.06 102 ASN B O 1
ATOM 4453 N N . TYR B 1 103 ? -30.062 -20.047 8.18 1 85.94 103 TYR B N 1
ATOM 4454 C CA . TYR B 1 103 ? -30.094 -19.734 9.609 1 85.94 103 TYR B CA 1
ATOM 4455 C C . TYR B 1 103 ? -30.438 -18.266 9.836 1 85.94 103 TYR B C 1
ATOM 4457 O O . TYR B 1 103 ? -31 -17.906 10.875 1 85.94 103 TYR B O 1
ATOM 4465 N N . ILE B 1 104 ? -30.109 -17.391 8.938 1 90 104 ILE B N 1
ATOM 4466 C CA . ILE B 1 104 ? -30.531 -16 9.062 1 90 104 ILE B CA 1
ATOM 4467 C C . ILE B 1 104 ? -32 -15.859 8.688 1 90 104 ILE B C 1
ATOM 4469 O O . ILE B 1 104 ? -32.375 -16.141 7.543 1 90 104 ILE B O 1
ATOM 4473 N N . LYS B 1 105 ? -32.625 -15.469 9.648 1 84.56 105 LYS B N 1
ATOM 4474 C CA . LYS B 1 105 ? -34.094 -15.375 9.445 1 84.56 105 LYS B CA 1
ATOM 4475 C C . LYS B 1 105 ? -34.531 -13.914 9.305 1 84.56 105 LYS B C 1
ATOM 4477 O O . LYS B 1 105 ? -34 -13.039 9.992 1 84.56 105 LYS B O 1
ATOM 4482 N N . GLY B 1 106 ? -35.406 -13.711 8.359 1 78.5 106 GLY B N 1
ATOM 4483 C CA . GLY B 1 106 ? -35.938 -12.367 8.172 1 78.5 106 GLY B CA 1
ATOM 4484 C C . GLY B 1 106 ? -35.5 -11.734 6.867 1 78.5 106 GLY B C 1
ATOM 4485 O O . GLY B 1 106 ? -34.844 -12.391 6.043 1 78.5 106 GLY B O 1
ATOM 4486 N N . GLU B 1 107 ? -36.062 -10.5 6.758 1 72.38 107 GLU B N 1
ATOM 4487 C CA . GLU B 1 107 ? -35.844 -9.867 5.465 1 72.38 107 GLU B CA 1
ATOM 4488 C C . GLU B 1 107 ? -34.906 -8.672 5.605 1 72.38 107 GLU B C 1
ATOM 4490 O O . GLU B 1 107 ? -35 -7.887 6.547 1 72.38 107 GLU B O 1
ATOM 4495 N N . GLY B 1 108 ? -34.031 -8.672 4.762 1 74.06 108 GLY B N 1
ATOM 4496 C CA . GLY B 1 108 ? -33.188 -7.492 4.605 1 74.06 108 GLY B CA 1
ATOM 4497 C C . GLY B 1 108 ? -32.375 -7.188 5.836 1 74.06 108 GLY B C 1
ATOM 4498 O O . GLY B 1 108 ? -31.859 -8.102 6.496 1 74.06 108 GLY B O 1
ATOM 4499 N N . GLU B 1 109 ? -32.219 -5.91 6.156 1 79.25 109 GLU B N 1
ATOM 4500 C CA . GLU B 1 109 ? -31.344 -5.414 7.211 1 79.25 109 GLU B CA 1
ATOM 4501 C C . GLU B 1 109 ? -31.953 -5.66 8.594 1 79.25 109 GLU B C 1
ATOM 4503 O O . GLU B 1 109 ? -31.219 -5.75 9.586 1 79.25 109 GLU B O 1
ATOM 4508 N N . LYS B 1 110 ? -33.188 -5.875 8.656 1 85.62 110 LYS B N 1
ATOM 4509 C CA . LYS B 1 110 ? -33.844 -6.074 9.945 1 85.62 110 LYS B CA 1
ATOM 4510 C C . LYS B 1 110 ? -33.469 -7.438 10.531 1 85.62 110 LYS B C 1
ATOM 4512 O O . LYS B 1 110 ? -33.656 -7.664 11.734 1 85.62 110 LYS B O 1
ATOM 4517 N N . ALA B 1 111 ? -33 -8.273 9.625 1 88.38 111 ALA B N 1
ATOM 4518 C CA . ALA B 1 111 ? -32.625 -9.609 10.062 1 88.38 111 ALA B CA 1
ATOM 4519 C C . ALA B 1 111 ? -31.281 -9.586 10.805 1 88.38 111 ALA B C 1
ATOM 4521 O O . ALA B 1 111 ? -30.875 -10.586 11.406 1 88.38 111 ALA B O 1
ATOM 4522 N N . CYS B 1 112 ? -30.641 -8.477 10.836 1 91.25 112 CYS B N 1
ATOM 4523 C CA . CYS B 1 112 ? -29.297 -8.367 11.406 1 91.25 112 CYS B CA 1
ATOM 4524 C C . CYS B 1 112 ? -29.281 -7.371 12.555 1 91.25 112 CYS B C 1
ATOM 4526 O O . CYS B 1 112 ? -29.062 -6.176 12.344 1 91.25 112 CYS B O 1
ATOM 4528 N N . PRO B 1 113 ? -29.422 -7.867 13.758 1 90 113 PRO B N 1
ATOM 4529 C CA . PRO B 1 113 ? -29.5 -6.969 14.906 1 90 113 PRO B CA 1
ATOM 4530 C C . PRO B 1 113 ? -28.172 -6.316 15.25 1 90 113 PRO B C 1
ATOM 4532 O O . PRO B 1 113 ? -27.109 -6.918 15.039 1 90 113 PRO B O 1
ATOM 4535 N N . GLY B 1 114 ? -28.281 -5.141 15.805 1 90.62 114 GLY B N 1
ATOM 4536 C CA . GLY B 1 114 ? -27.109 -4.469 16.359 1 90.62 114 GLY B CA 1
ATOM 4537 C C . GLY B 1 114 ? -26.812 -4.895 17.797 1 90.62 114 GLY B C 1
ATOM 4538 O O . GLY B 1 114 ? -27.484 -5.762 18.344 1 90.62 114 GLY B O 1
ATOM 4539 N N . ALA B 1 115 ? -25.734 -4.371 18.266 1 88.81 115 ALA B N 1
ATOM 4540 C CA . ALA B 1 115 ? -25.328 -4.668 19.625 1 88.81 115 ALA B CA 1
ATOM 4541 C C . ALA B 1 115 ? -26.328 -4.102 20.641 1 88.81 115 ALA B C 1
ATOM 4543 O O . ALA B 1 115 ? -26.531 -4.676 21.703 1 88.81 115 ALA B O 1
ATOM 4544 N N . ASN B 1 116 ? -26.922 -2.975 20.281 1 89.25 116 ASN B N 1
ATOM 4545 C CA . ASN B 1 116 ? -27.938 -2.35 21.125 1 89.25 116 ASN B CA 1
ATOM 4546 C C . ASN B 1 116 ? -29.344 -2.773 20.719 1 89.25 116 ASN B C 1
ATOM 4548 O O . ASN B 1 116 ? -29.641 -2.902 19.531 1 89.25 116 ASN B O 1
ATOM 4552 N N . PRO B 1 117 ? -30.172 -2.951 21.703 1 90.5 117 PRO B N 1
ATOM 4553 C CA . PRO B 1 117 ? -31.547 -3.369 21.406 1 90.5 117 PRO B CA 1
ATOM 4554 C C . PRO B 1 117 ? -32.25 -2.4 20.469 1 90.5 117 PRO B C 1
ATOM 4556 O O . PRO B 1 117 ? -32.188 -1.183 20.656 1 90.5 117 PRO B O 1
ATOM 4559 N N . GLY B 1 118 ? -32.875 -3.018 19.5 1 91.06 118 GLY B N 1
ATOM 4560 C CA . GLY B 1 118 ? -33.688 -2.219 18.594 1 91.06 118 GLY B CA 1
ATOM 4561 C C . GLY B 1 118 ? -32.906 -1.704 17.391 1 91.06 118 GLY B C 1
ATOM 4562 O O . GLY B 1 118 ? -33.5 -1.255 16.406 1 91.06 118 GLY B O 1
ATOM 4563 N N . GLN B 1 119 ? -31.656 -1.824 17.5 1 91.5 119 GLN B N 1
ATOM 4564 C CA . GLN B 1 119 ? -30.844 -1.352 16.391 1 91.5 119 GLN B CA 1
ATOM 4565 C C . GLN B 1 119 ? -30.547 -2.48 15.406 1 91.5 119 GLN B C 1
ATOM 4567 O O . GLN B 1 119 ? -30.391 -3.637 15.805 1 91.5 119 GLN B O 1
ATOM 4572 N N . TYR B 1 120 ? -30.516 -2.129 14.141 1 89.25 120 TYR B N 1
ATOM 4573 C CA . TYR B 1 120 ? -30.281 -3.145 13.117 1 89.25 120 TYR B CA 1
ATOM 4574 C C . TYR B 1 120 ? -29.703 -2.52 11.852 1 89.25 120 TYR B C 1
ATOM 4576 O O . TYR B 1 120 ? -29.797 -1.307 11.656 1 89.25 120 TYR B O 1
ATOM 4584 N N . GLY B 1 121 ? -29.141 -3.322 11.039 1 83.5 121 GLY B N 1
ATOM 4585 C CA . GLY B 1 121 ? -28.734 -2.92 9.703 1 83.5 121 GLY B CA 1
ATOM 4586 C C . GLY B 1 121 ? -27.297 -2.461 9.633 1 83.5 121 GLY B C 1
ATOM 4587 O O . GLY B 1 121 ? -26.469 -2.869 10.453 1 83.5 121 GLY B O 1
ATOM 4588 N N . THR B 1 122 ? -27.203 -1.579 8.469 1 80.12 122 THR B N 1
ATOM 4589 C CA . THR B 1 122 ? -25.859 -1.125 8.156 1 80.12 122 THR B CA 1
ATOM 4590 C C . THR B 1 122 ? -25.484 0.088 9 1 80.12 122 THR B C 1
ATOM 4592 O O . THR B 1 122 ? -26.359 0.801 9.492 1 80.12 122 THR B O 1
ATOM 4595 N N . ASN B 1 123 ? -24.5 0.183 9.781 1 80 123 ASN B N 1
ATOM 4596 C CA . ASN B 1 123 ? -23.953 1.322 10.516 1 80 123 ASN B CA 1
ATOM 4597 C C . ASN B 1 123 ? -24.188 1.187 12.016 1 80 123 ASN B C 1
ATOM 4599 O O . ASN B 1 123 ? -24.281 2.189 12.727 1 80 123 ASN B O 1
ATOM 4603 N N . VAL B 1 124 ? -24.656 0.098 12.344 1 87.31 124 VAL B N 1
ATOM 4604 C CA . VAL B 1 124 ? -24.719 -0.147 13.781 1 87.31 124 VAL B CA 1
ATOM 4605 C C . VAL B 1 124 ? -23.594 -1.082 14.203 1 87.31 124 VAL B C 1
ATOM 4607 O O . VAL B 1 124 ? -23.141 -1.915 13.414 1 87.31 124 VAL B O 1
ATOM 4610 N N . ARG B 1 125 ? -23.266 -0.864 15.383 1 87.75 125 ARG B N 1
ATOM 4611 C CA . ARG B 1 125 ? -22.281 -1.812 15.898 1 87.75 125 ARG B CA 1
ATOM 4612 C C . ARG B 1 125 ? -22.875 -3.217 15.992 1 87.75 125 ARG B C 1
ATOM 4614 O O . ARG B 1 125 ? -23.938 -3.412 16.578 1 87.75 125 ARG B O 1
ATOM 4621 N N . THR B 1 126 ? -22.172 -4.098 15.383 1 88.94 126 THR B N 1
ATOM 4622 C CA . THR B 1 126 ? -22.641 -5.477 15.461 1 88.94 126 THR B CA 1
ATOM 4623 C C . THR B 1 126 ? -21.516 -6.449 15.125 1 88.94 126 THR B C 1
ATOM 4625 O O . THR B 1 126 ? -20.609 -6.125 14.344 1 88.94 126 THR B O 1
ATOM 4628 N N . MET B 1 127 ? -21.516 -7.59 15.742 1 90.94 127 MET B N 1
ATOM 4629 C CA . MET B 1 127 ? -20.719 -8.758 15.383 1 90.94 127 MET B CA 1
ATOM 4630 C C . MET B 1 127 ? -21.578 -10.016 15.328 1 90.94 127 MET B C 1
ATOM 4632 O O . MET B 1 127 ? -21.062 -11.125 15.477 1 90.94 127 MET B O 1
ATOM 4636 N N . THR B 1 128 ? -22.828 -9.75 15.031 1 89.44 128 THR B N 1
ATOM 4637 C CA . THR B 1 128 ? -23.797 -10.836 15.164 1 89.44 128 THR B CA 1
ATOM 4638 C C . THR B 1 128 ? -23.984 -11.562 13.836 1 89.44 128 THR B C 1
ATOM 4640 O O . THR B 1 128 ? -23.797 -10.977 12.766 1 89.44 128 THR B O 1
ATOM 4643 N N . LEU B 1 129 ? -24.344 -12.844 13.906 1 93.81 129 LEU B N 1
ATOM 4644 C CA . LEU B 1 129 ? -24.766 -13.727 12.828 1 93.81 129 LEU B CA 1
ATOM 4645 C C . LEU B 1 129 ? -23.75 -13.719 11.688 1 93.81 129 LEU B C 1
ATOM 4647 O O . LEU B 1 129 ? -24.125 -13.516 10.531 1 93.81 129 LEU B O 1
ATOM 4651 N N . PRO B 1 130 ? -22.5 -13.945 12.062 1 95.75 130 PRO B N 1
ATOM 4652 C CA . PRO B 1 130 ? -21.453 -14 11.047 1 95.75 130 PRO B CA 1
ATOM 4653 C C . PRO B 1 130 ? -21.453 -15.312 10.266 1 95.75 130 PRO B C 1
ATOM 4655 O O . PRO B 1 130 ? -22.078 -16.281 10.688 1 95.75 130 PRO B O 1
ATOM 4658 N N . GLY B 1 131 ? -20.812 -15.289 9.047 1 97.62 131 GLY B N 1
ATOM 4659 C CA . GLY B 1 131 ? -20.516 -16.516 8.312 1 97.62 131 GLY B CA 1
ATOM 4660 C C . GLY B 1 131 ? -19.281 -17.234 8.82 1 97.62 131 GLY B C 1
ATOM 4661 O O . GLY B 1 131 ? -19.359 -18 9.781 1 97.62 131 GLY B O 1
ATOM 4662 N N . LEU B 1 132 ? -18.109 -16.938 8.266 1 98.75 132 LEU B N 1
ATOM 4663 C CA . LEU B 1 132 ? -16.844 -17.453 8.773 1 98.75 132 LEU B CA 1
ATOM 4664 C C . LEU B 1 132 ? -16.266 -16.516 9.836 1 98.75 132 LEU B C 1
ATOM 4666 O O . LEU B 1 132 ? -16.25 -15.305 9.648 1 98.75 132 LEU B O 1
ATOM 4670 N N . VAL B 1 133 ? -15.852 -17.141 10.961 1 98.62 133 VAL B N 1
ATOM 4671 C CA . VAL B 1 133 ? -15.32 -16.344 12.062 1 98.62 133 VAL B CA 1
ATOM 4672 C C . VAL B 1 133 ? -13.875 -16.75 12.352 1 98.62 133 VAL B C 1
ATOM 4674 O O . VAL B 1 133 ? -13.602 -17.922 12.633 1 98.62 133 VAL B O 1
ATOM 4677 N N . LEU B 1 134 ? -12.953 -15.867 12.172 1 98.75 134 LEU B N 1
ATOM 4678 C CA . LEU B 1 134 ? -11.594 -15.977 12.695 1 98.75 134 LEU B CA 1
ATOM 4679 C C . LEU B 1 134 ? -11.469 -15.242 14.031 1 98.75 134 LEU B C 1
ATOM 4681 O O . LEU B 1 134 ? -11.625 -14.023 14.094 1 98.75 134 LEU B O 1
ATOM 4685 N N . GLN B 1 135 ? -11.242 -15.945 15.039 1 97.69 135 GLN B N 1
ATOM 4686 C CA . GLN B 1 135 ? -11.242 -15.312 16.359 1 97.69 135 GLN B CA 1
ATOM 4687 C C . GLN B 1 135 ? -10.008 -15.711 17.156 1 97.69 135 GLN B C 1
ATOM 4689 O O . GLN B 1 135 ? -9.781 -16.891 17.422 1 97.69 135 GLN B O 1
ATOM 4694 N N . ASP B 1 136 ? -9.25 -14.742 17.547 1 97.44 136 ASP B N 1
ATOM 4695 C CA . ASP B 1 136 ? -8.062 -14.953 18.359 1 97.44 136 ASP B CA 1
ATOM 4696 C C . ASP B 1 136 ? -7.121 -15.969 17.688 1 97.44 136 ASP B C 1
ATOM 4698 O O . ASP B 1 136 ? -6.602 -16.859 18.359 1 97.44 136 ASP B O 1
ATOM 4702 N N . VAL B 1 137 ? -7.016 -15.875 16.422 1 97.12 137 VAL B N 1
ATOM 4703 C CA . VAL B 1 137 ? -6.219 -16.828 15.656 1 97.12 137 VAL B CA 1
ATOM 4704 C C . VAL B 1 137 ? -5.402 -16.094 14.594 1 97.12 137 VAL B C 1
ATOM 4706 O O . VAL B 1 137 ? -5.762 -14.992 14.18 1 97.12 137 VAL B O 1
ATOM 4709 N N . ASN B 1 138 ? -4.293 -16.609 14.258 1 95.75 138 ASN B N 1
ATOM 4710 C CA . ASN B 1 138 ? -3.443 -16.078 13.203 1 95.75 138 ASN B CA 1
ATOM 4711 C C . ASN B 1 138 ? -3.232 -17.109 12.086 1 95.75 138 ASN B C 1
ATOM 4713 O O . ASN B 1 138 ? -3.385 -18.312 12.305 1 95.75 138 ASN B O 1
ATOM 4717 N N . GLY B 1 139 ? -2.92 -16.625 10.891 1 97 139 GLY B N 1
ATOM 4718 C CA . GLY B 1 139 ? -2.449 -17.484 9.82 1 97 139 GLY B CA 1
ATOM 4719 C C . GLY B 1 139 ? -3.566 -18.25 9.133 1 97 139 GLY B C 1
ATOM 4720 O O . GLY B 1 139 ? -3.422 -19.438 8.836 1 97 139 GLY B O 1
ATOM 4721 N N . VAL B 1 140 ? -4.711 -17.594 8.945 1 98.62 140 VAL B N 1
ATOM 4722 C CA . VAL B 1 140 ? -5.82 -18.188 8.211 1 98.62 140 VAL B CA 1
ATOM 4723 C C . VAL B 1 140 ? -5.848 -17.656 6.781 1 98.62 140 VAL B C 1
ATOM 4725 O O . VAL B 1 140 ? -5.656 -16.469 6.555 1 98.62 140 VAL B O 1
ATOM 4728 N N . THR B 1 141 ? -6.027 -18.578 5.859 1 98.62 141 THR B N 1
ATOM 4729 C CA . THR B 1 141 ? -6.219 -18.188 4.465 1 98.62 141 THR B CA 1
ATOM 4730 C C . THR B 1 141 ? -7.598 -18.625 3.973 1 98.62 141 THR B C 1
ATOM 4732 O O . THR B 1 141 ? -8.008 -19.766 4.184 1 98.62 141 THR B O 1
ATOM 4735 N N . LEU B 1 142 ? -8.359 -17.734 3.379 1 98.88 142 LEU B N 1
ATOM 4736 C CA . LEU B 1 142 ? -9.617 -18.016 2.688 1 98.88 142 LEU B CA 1
ATOM 4737 C C . LEU B 1 142 ? -9.484 -17.719 1.193 1 98.88 142 LEU B C 1
ATOM 4739 O O . LEU B 1 142 ? -9.086 -16.625 0.798 1 98.88 142 LEU B O 1
ATOM 4743 N N . LYS B 1 143 ? -9.797 -18.703 0.375 1 98.5 143 LYS B N 1
ATOM 4744 C CA . LYS B 1 143 ? -9.641 -18.562 -1.069 1 98.5 143 LYS B CA 1
ATOM 4745 C C . LYS B 1 143 ? -10.695 -19.359 -1.823 1 98.5 143 LYS B C 1
ATOM 4747 O O . LYS B 1 143 ? -11.023 -20.484 -1.438 1 98.5 143 LYS B O 1
ATOM 4752 N N . GLY B 1 144 ? -11.219 -18.766 -2.9 1 98.06 144 GLY B N 1
ATOM 4753 C CA . GLY B 1 144 ? -12.094 -19.484 -3.816 1 98.06 144 GLY B CA 1
ATOM 4754 C C . GLY B 1 144 ? -13.492 -19.688 -3.268 1 98.06 144 GLY B C 1
ATOM 4755 O O . GLY B 1 144 ? -14.164 -20.656 -3.625 1 98.06 144 GLY B O 1
ATOM 4756 N N . LEU B 1 145 ? -13.914 -18.859 -2.393 1 98.88 145 LEU B N 1
ATOM 4757 C CA . LEU B 1 145 ? -15.211 -18.984 -1.729 1 98.88 145 LEU B CA 1
ATOM 4758 C C . LEU B 1 145 ? -16.141 -17.859 -2.133 1 98.88 145 LEU B C 1
ATOM 4760 O O . LEU B 1 145 ? -15.688 -16.797 -2.564 1 98.88 145 LEU B O 1
ATOM 4764 N N . ASP B 1 146 ? -17.391 -18.109 -2.133 1 98.69 146 ASP B N 1
ATOM 4765 C CA . ASP B 1 146 ? -18.453 -17.094 -2.104 1 98.69 146 ASP B CA 1
ATOM 4766 C C . ASP B 1 146 ? -19.172 -17.094 -0.761 1 98.69 146 ASP B C 1
ATOM 4768 O O . ASP B 1 146 ? -19.984 -17.984 -0.486 1 98.69 146 ASP B O 1
ATOM 4772 N N . VAL B 1 147 ? -18.922 -16.188 0.063 1 98.75 147 VAL B N 1
ATOM 4773 C CA . VAL B 1 147 ? -19.562 -16.109 1.371 1 98.75 147 VAL B CA 1
ATOM 4774 C C . VAL B 1 147 ? -20.719 -15.102 1.319 1 98.75 147 VAL B C 1
ATOM 4776 O O . VAL B 1 147 ? -20.5 -13.906 1.125 1 98.75 147 VAL B O 1
ATOM 4779 N N . HIS B 1 148 ? -21.969 -15.633 1.489 1 96.69 148 HIS B N 1
ATOM 4780 C CA . HIS B 1 148 ? -23.062 -14.695 1.24 1 96.69 148 HIS B CA 1
ATOM 4781 C C . HIS B 1 148 ? -24.25 -15 2.133 1 96.69 148 HIS B C 1
ATOM 4783 O O . HIS B 1 148 ? -24.328 -16.078 2.729 1 96.69 148 HIS B O 1
ATOM 4789 N N . ARG B 1 149 ? -25.094 -13.961 2.303 1 95 149 ARG B N 1
ATOM 4790 C CA . ARG B 1 149 ? -26.391 -14 2.971 1 95 149 ARG B CA 1
ATOM 4791 C C . ARG B 1 149 ? -26.234 -14.219 4.469 1 95 149 ARG B C 1
ATOM 4793 O O . ARG B 1 149 ? -26.953 -15.023 5.066 1 95 149 ARG B O 1
ATOM 4800 N N . PHE B 1 150 ? -25.234 -13.594 5 1 95.56 150 PHE B N 1
ATOM 4801 C CA . PHE B 1 150 ? -25.047 -13.422 6.438 1 95.56 150 PHE B CA 1
ATOM 4802 C C . PHE B 1 150 ? -25.203 -11.961 6.832 1 95.56 150 PHE B C 1
ATOM 4804 O O . PHE B 1 150 ? -25.484 -11.109 5.98 1 95.56 150 PHE B O 1
ATOM 4811 N N . CYS B 1 151 ? -25.156 -11.688 8.156 1 95.12 151 CYS B N 1
ATOM 4812 C CA . CYS B 1 151 ? -25.078 -10.289 8.578 1 95.12 151 CYS B CA 1
ATOM 4813 C C . CYS B 1 151 ? -23.656 -9.758 8.422 1 95.12 151 CYS B C 1
ATOM 4815 O O . CYS B 1 151 ? -23.469 -8.594 8.07 1 95.12 151 CYS B O 1
ATOM 4817 N N . ILE B 1 152 ? -22.734 -10.539 8.742 1 96.31 152 ILE B N 1
ATOM 4818 C CA . ILE B 1 152 ? -21.312 -10.336 8.453 1 96.31 152 ILE B CA 1
ATOM 4819 C C . ILE B 1 152 ? -20.75 -11.562 7.734 1 96.31 152 ILE B C 1
ATOM 4821 O O . ILE B 1 152 ? -20.781 -12.672 8.273 1 96.31 152 ILE B O 1
ATOM 4825 N N . GLY B 1 153 ? -20.234 -11.391 6.5 1 97.81 153 GLY B N 1
ATOM 4826 C CA . GLY B 1 153 ? -19.734 -12.539 5.766 1 97.81 153 GLY B CA 1
ATOM 4827 C C . GLY B 1 153 ? -18.562 -13.211 6.453 1 97.81 153 GLY B C 1
ATOM 4828 O O . GLY B 1 153 ? -18.625 -14.391 6.809 1 97.81 153 GLY B O 1
ATOM 4829 N N . VAL B 1 154 ? -17.484 -12.5 6.645 1 98.88 154 VAL B N 1
ATOM 4830 C CA . VAL B 1 154 ? -16.297 -12.969 7.355 1 98.88 154 VAL B CA 1
ATOM 4831 C C . VAL B 1 154 ? -15.977 -12.016 8.508 1 98.88 154 VAL B C 1
ATOM 4833 O O . VAL B 1 154 ? -15.766 -10.82 8.297 1 98.88 154 VAL B O 1
ATOM 4836 N N . LEU B 1 155 ? -15.992 -12.539 9.703 1 98.44 155 LEU B N 1
ATOM 4837 C CA . LEU B 1 155 ? -15.617 -11.766 10.891 1 98.44 155 LEU B CA 1
ATOM 4838 C C . LEU B 1 155 ? -14.195 -12.102 11.328 1 98.44 155 LEU B C 1
ATOM 4840 O O . LEU B 1 155 ? -13.922 -13.234 11.734 1 98.44 155 LEU B O 1
ATOM 4844 N N . VAL B 1 156 ? -13.281 -11.188 11.219 1 98.81 156 VAL B N 1
ATOM 4845 C CA . VAL B 1 156 ? -11.922 -11.289 11.734 1 98.81 156 VAL B CA 1
ATOM 4846 C C . VAL B 1 156 ? -11.812 -10.508 13.039 1 98.81 156 VAL B C 1
ATOM 4848 O O . VAL B 1 156 ? -11.695 -9.273 13.023 1 98.81 156 VAL B O 1
ATOM 4851 N N . ASN B 1 157 ? -11.859 -11.227 14.117 1 98.56 157 ASN B N 1
ATOM 4852 C CA . ASN B 1 157 ? -11.883 -10.594 15.43 1 98.56 157 ASN B CA 1
ATOM 4853 C C . ASN B 1 157 ? -10.633 -10.922 16.234 1 98.56 157 ASN B C 1
ATOM 4855 O O . ASN B 1 157 ? -10.375 -12.086 16.547 1 98.56 157 ASN B O 1
ATOM 4859 N N . ARG B 1 158 ? -9.859 -9.891 16.5 1 98.44 158 ARG B N 1
ATOM 4860 C CA . ARG B 1 158 ? -8.625 -10.039 17.281 1 98.44 158 ARG B CA 1
ATOM 4861 C C . ARG B 1 158 ? -7.73 -11.117 16.672 1 98.44 158 ARG B C 1
ATOM 4863 O O . ARG B 1 158 ? -7.25 -12.008 17.375 1 98.44 158 ARG B O 1
ATOM 4870 N N . SER B 1 159 ? -7.602 -11.047 15.352 1 98.56 159 SER B N 1
ATOM 4871 C CA . SER B 1 159 ? -6.828 -12.008 14.578 1 98.56 159 SER B CA 1
ATOM 4872 C C . SER B 1 159 ? -5.891 -11.312 13.602 1 98.56 159 SER B C 1
ATOM 4874 O O . SER B 1 159 ? -6.219 -10.242 13.07 1 98.56 159 SER B O 1
ATOM 4876 N N . SER B 1 160 ? -4.707 -11.922 13.438 1 98.06 160 SER B N 1
ATOM 4877 C CA . SER B 1 160 ? -3.658 -11.258 12.672 1 98.06 160 SER B CA 1
ATOM 4878 C C . SER B 1 160 ? -3.066 -12.188 11.617 1 98.06 160 SER B C 1
ATOM 4880 O O . SER B 1 160 ? -3.26 -13.406 11.68 1 98.06 160 SER B O 1
ATOM 4882 N N . ASN B 1 161 ? -2.396 -11.594 10.594 1 97.69 161 ASN B N 1
ATOM 4883 C CA . ASN B 1 161 ? -1.618 -12.32 9.594 1 97.69 161 ASN B CA 1
ATOM 4884 C C . ASN B 1 161 ? -2.494 -13.266 8.781 1 97.69 161 ASN B C 1
ATOM 4886 O O . ASN B 1 161 ? -2.072 -14.375 8.445 1 97.69 161 ASN B O 1
ATOM 4890 N N . ASN B 1 162 ? -3.713 -12.875 8.555 1 98.75 162 ASN B N 1
ATOM 4891 C CA . ASN B 1 162 ? -4.613 -13.672 7.727 1 98.75 162 ASN B CA 1
ATOM 4892 C C . ASN B 1 162 ? -4.645 -13.172 6.285 1 98.75 162 ASN B C 1
ATOM 4894 O O . ASN B 1 162 ? -4.277 -12.023 6.016 1 98.75 162 ASN B O 1
ATOM 4898 N N . LEU B 1 163 ? -4.992 -14.055 5.434 1 98.75 163 LEU B N 1
ATOM 4899 C CA . LEU B 1 163 ? -5.086 -13.734 4.016 1 98.75 163 LEU B CA 1
ATOM 4900 C C . LEU B 1 163 ? -6.461 -14.102 3.465 1 98.75 163 LEU B C 1
ATOM 4902 O O . LEU B 1 163 ? -6.859 -15.266 3.502 1 98.75 163 LEU B O 1
ATOM 4906 N N . ILE B 1 164 ? -7.234 -13.102 3.014 1 98.94 164 ILE B N 1
ATOM 4907 C CA . ILE B 1 164 ? -8.484 -13.273 2.285 1 98.94 164 ILE B CA 1
ATOM 4908 C C . ILE B 1 164 ? -8.297 -12.859 0.829 1 98.94 164 ILE B C 1
ATOM 4910 O O . ILE B 1 164 ? -8.219 -11.664 0.522 1 98.94 164 ILE B O 1
ATOM 4914 N N . GLN B 1 165 ? -8.203 -13.828 -0.027 1 98.56 165 GLN B N 1
ATOM 4915 C CA . GLN B 1 165 ? -7.793 -13.547 -1.398 1 98.56 165 GLN B CA 1
ATOM 4916 C C . GLN B 1 165 ? -8.625 -14.344 -2.396 1 98.56 165 GLN B C 1
ATOM 4918 O O . GLN B 1 165 ? -8.906 -15.523 -2.174 1 98.56 165 GLN B O 1
ATOM 4923 N N . HIS B 1 166 ? -9.023 -13.742 -3.5 1 97.75 166 HIS B N 1
ATOM 4924 C CA . HIS B 1 166 ? -9.695 -14.398 -4.617 1 97.75 166 HIS B CA 1
ATOM 4925 C C . HIS B 1 166 ? -11.023 -15.016 -4.176 1 97.75 166 HIS B C 1
ATOM 4927 O O . HIS B 1 166 ? -11.297 -16.188 -4.473 1 97.75 166 HIS B O 1
ATOM 4933 N N . ASN B 1 167 ? -11.773 -14.242 -3.459 1 98.81 167 ASN B N 1
ATOM 4934 C CA . ASN B 1 167 ? -13.117 -14.641 -3.055 1 98.81 167 ASN B CA 1
ATOM 4935 C C . ASN B 1 167 ? -14.18 -13.703 -3.615 1 98.81 167 ASN B C 1
ATOM 4937 O O . ASN B 1 167 ? -13.852 -12.633 -4.137 1 98.81 167 ASN B O 1
ATOM 4941 N N . ARG B 1 168 ? -15.32 -14.148 -3.607 1 98.69 168 ARG B N 1
ATOM 4942 C CA . ARG B 1 168 ? -16.5 -13.305 -3.74 1 98.69 168 ARG B CA 1
ATOM 4943 C C . ARG B 1 168 ? -17.25 -13.188 -2.412 1 98.69 168 ARG B C 1
ATOM 4945 O O . ARG B 1 168 ? -17.531 -14.195 -1.759 1 98.69 168 ARG B O 1
ATOM 4952 N N . ILE B 1 169 ? -17.484 -12.039 -1.939 1 98.81 169 ILE B N 1
ATOM 4953 C CA . ILE B 1 169 ? -18.25 -11.742 -0.737 1 98.81 169 ILE B CA 1
ATOM 4954 C C . ILE B 1 169 ? -19.5 -10.945 -1.108 1 98.81 169 ILE B C 1
ATOM 4956 O O . ILE B 1 169 ? -19.406 -9.805 -1.549 1 98.81 169 ILE B O 1
ATOM 4960 N N . SER B 1 170 ? -20.688 -11.586 -0.881 1 97.06 170 SER B N 1
ATOM 4961 C CA . SER B 1 170 ? -21.844 -10.953 -1.529 1 97.06 170 SER B CA 1
ATOM 4962 C C . SER B 1 170 ? -23.078 -11.039 -0.655 1 97.06 170 SER B C 1
ATOM 4964 O O . SER B 1 170 ? -23.219 -11.969 0.144 1 97.06 170 SER B O 1
ATOM 4966 N N . ASN B 1 171 ? -23.922 -10.055 -0.723 1 94.5 171 ASN B N 1
ATOM 4967 C CA . ASN B 1 171 ? -25.266 -10.031 -0.167 1 94.5 171 ASN B CA 1
ATOM 4968 C C . ASN B 1 171 ? -25.25 -10.227 1.347 1 94.5 171 ASN B C 1
ATOM 4970 O O . ASN B 1 171 ? -26.109 -10.914 1.897 1 94.5 171 ASN B O 1
ATOM 4974 N N . ASN B 1 172 ? -24.203 -9.758 1.944 1 94.44 172 ASN B N 1
ATOM 4975 C CA . ASN B 1 172 ? -24.188 -9.703 3.402 1 94.44 172 ASN B CA 1
ATOM 4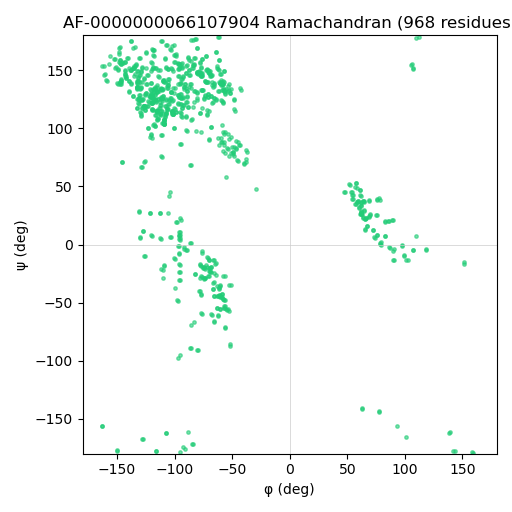976 C C . ASN B 1 172 ? -24.766 -8.383 3.918 1 94.44 172 ASN B C 1
ATOM 4978 O O . ASN B 1 172 ? -24.078 -7.359 3.908 1 94.44 172 ASN B O 1
ATOM 4982 N N . TYR B 1 173 ? -26.062 -8.273 4.332 1 83.5 173 TYR B N 1
ATOM 4983 C CA . TYR B 1 173 ? -26.859 -7.055 4.473 1 83.5 173 TYR B CA 1
ATOM 4984 C C . TYR B 1 173 ? -26.812 -6.551 5.91 1 83.5 173 TYR B C 1
ATOM 4986 O O . TYR B 1 173 ? -27.391 -5.496 6.219 1 83.5 173 TYR B O 1
ATOM 4994 N N . GLY B 1 174 ? -26.172 -6.984 6.762 1 81 174 GLY B N 1
ATOM 4995 C CA . GLY B 1 174 ? -26.062 -6.465 8.117 1 81 174 GLY B CA 1
ATOM 4996 C C . GLY B 1 174 ? -24.859 -5.551 8.305 1 81 174 GLY B C 1
ATOM 4997 O O . GLY B 1 174 ? -24.875 -4.402 7.855 1 81 174 GLY B O 1
ATOM 4998 N N . GLY B 1 175 ? -23.906 -6.055 8.719 1 85 175 GLY B N 1
ATOM 4999 C CA . GLY B 1 175 ? -22.719 -5.285 9.047 1 85 175 GLY B CA 1
ATOM 5000 C C . GLY B 1 175 ? -21.797 -5.062 7.855 1 85 175 GLY B C 1
ATOM 5001 O O . GLY B 1 175 ? -21.766 -3.969 7.289 1 85 175 GLY B O 1
ATOM 5002 N N . ALA B 1 176 ? -21.219 -6.09 7.449 1 94.81 176 ALA B N 1
ATOM 5003 C CA . ALA B 1 176 ? -20.203 -5.934 6.41 1 94.81 176 ALA B CA 1
ATOM 5004 C C . ALA B 1 176 ? -19.938 -7.262 5.703 1 94.81 176 ALA B C 1
ATOM 5006 O O . ALA B 1 176 ? -20.234 -8.328 6.242 1 94.81 176 ALA B O 1
ATOM 5007 N N . GLY B 1 177 ? -19.484 -7.156 4.426 1 97.5 177 GLY B N 1
ATOM 5008 C CA . GLY B 1 177 ? -18.922 -8.352 3.822 1 97.5 177 GLY B CA 1
ATOM 5009 C C . GLY B 1 177 ? -17.812 -8.969 4.645 1 97.5 177 GLY B C 1
ATOM 5010 O O . GLY B 1 177 ? -17.906 -10.125 5.062 1 97.5 177 GLY B O 1
ATOM 5011 N N . VAL B 1 178 ? -16.812 -8.195 4.938 1 98.75 178 VAL B N 1
ATOM 5012 C CA . VAL B 1 178 ? -15.734 -8.578 5.84 1 98.75 178 VAL B CA 1
ATOM 5013 C C . VAL B 1 178 ? -15.586 -7.523 6.938 1 98.75 178 VAL B C 1
ATOM 5015 O O . VAL B 1 178 ? -15.555 -6.324 6.656 1 98.75 178 VAL B O 1
ATOM 5018 N N . MET B 1 179 ? -15.57 -7.973 8.148 1 98.12 179 MET B N 1
ATOM 5019 C CA . MET B 1 179 ? -15.297 -7.082 9.273 1 98.12 179 MET B CA 1
ATOM 5020 C C . MET B 1 179 ? -14 -7.477 9.969 1 98.12 179 MET B C 1
ATOM 5022 O O . MET B 1 179 ? -13.883 -8.586 10.492 1 98.12 179 MET B O 1
ATOM 5026 N N . ILE B 1 180 ? -13.016 -6.652 9.922 1 98.75 180 ILE B N 1
ATOM 5027 C CA . ILE B 1 180 ? -11.766 -6.789 10.664 1 98.75 180 ILE B CA 1
ATOM 5028 C C . ILE B 1 180 ? -11.781 -5.863 11.875 1 98.75 180 ILE B C 1
ATOM 5030 O O . ILE B 1 180 ? -11.766 -4.637 11.734 1 98.75 180 ILE B O 1
ATOM 5034 N N . THR B 1 181 ? -11.781 -6.484 13.094 1 98.44 181 THR B N 1
ATOM 5035 C CA . THR B 1 181 ? -12.055 -5.652 14.258 1 98.44 181 THR B CA 1
ATOM 5036 C C . THR B 1 181 ? -11.266 -6.141 15.477 1 98.44 181 THR B C 1
ATOM 5038 O O . THR B 1 181 ? -11.086 -7.348 15.656 1 98.44 181 THR B O 1
ATOM 5041 N N . GLY B 1 182 ? -10.766 -5.207 16.219 1 98.25 182 GLY B N 1
ATOM 5042 C CA . GLY B 1 182 ? -10.195 -5.516 17.516 1 98.25 182 GLY B CA 1
ATOM 5043 C C . GLY B 1 182 ? -11.18 -5.344 18.656 1 98.25 182 GLY B C 1
ATOM 5044 O O . GLY B 1 182 ? -10.773 -5.074 19.797 1 98.25 182 GLY B O 1
ATOM 5045 N N . ASP B 1 183 ? -12.461 -5.375 18.375 1 96.44 183 ASP B N 1
ATOM 5046 C CA . ASP B 1 183 ? -13.484 -5.219 19.406 1 96.44 183 ASP B CA 1
ATOM 5047 C C . ASP B 1 183 ? -13.32 -6.258 20.5 1 96.44 183 ASP B C 1
ATOM 5049 O O . ASP B 1 183 ? -13.188 -7.449 20.234 1 96.44 183 ASP B O 1
ATOM 5053 N N . ASP B 1 184 ? -13.359 -5.855 21.734 1 95.12 184 ASP B N 1
ATOM 5054 C CA . ASP B 1 184 ? -13.125 -6.758 22.859 1 95.12 184 ASP B CA 1
ATOM 5055 C C . ASP B 1 184 ? -14.414 -7.465 23.281 1 95.12 184 ASP B C 1
ATOM 5057 O O . ASP B 1 184 ? -14.438 -8.18 24.281 1 95.12 184 ASP B O 1
ATOM 5061 N N . GLY B 1 185 ? -15.5 -7.223 22.609 1 90.69 185 GLY B N 1
ATOM 5062 C CA . GLY B 1 185 ? -16.797 -7.789 22.938 1 90.69 185 GLY B CA 1
ATOM 5063 C C . GLY B 1 185 ? -17.688 -6.84 23.719 1 90.69 185 GLY B C 1
ATOM 5064 O O . GLY B 1 185 ? -18.891 -7.07 23.844 1 90.69 185 GLY B O 1
ATOM 5065 N N . LYS B 1 186 ? -17.047 -5.746 24.125 1 91.19 186 LYS B N 1
ATOM 5066 C CA . LYS B 1 186 ? -17.812 -4.758 24.891 1 91.19 186 LYS B CA 1
ATOM 5067 C C . LYS B 1 186 ? -17.812 -3.404 24.188 1 91.19 186 LYS B C 1
ATOM 5069 O O . LYS B 1 186 ? -18.203 -2.393 24.781 1 91.19 186 LYS B O 1
ATOM 5074 N N . GLY B 1 187 ? -17.297 -3.453 23.016 1 90.44 187 GLY B N 1
ATOM 5075 C CA . GLY B 1 187 ? -17.328 -2.236 22.219 1 90.44 187 GLY B CA 1
ATOM 5076 C C . GLY B 1 187 ? -16.031 -1.449 22.281 1 90.44 187 GLY B C 1
ATOM 5077 O O . GLY B 1 187 ? -15.875 -0.456 21.562 1 90.44 187 GLY B O 1
ATOM 5078 N N . ASN B 1 188 ? -15.078 -1.96 23.047 1 93.75 188 ASN B N 1
ATOM 5079 C CA . ASN B 1 188 ? -13.82 -1.241 23.156 1 93.75 188 ASN B CA 1
ATOM 5080 C C . ASN B 1 188 ? -12.766 -1.795 22.203 1 93.75 188 ASN B C 1
ATOM 5082 O O . ASN B 1 188 ? -12.797 -2.977 21.859 1 93.75 188 ASN B O 1
ATOM 5086 N N . PRO B 1 189 ? -11.883 -0.898 21.812 1 95.44 189 PRO B N 1
ATOM 5087 C CA . PRO B 1 189 ? -10.812 -1.358 20.922 1 95.44 189 PRO B CA 1
ATOM 5088 C C . PRO B 1 189 ? -9.734 -2.143 21.656 1 95.44 189 PRO B C 1
ATOM 5090 O O . PRO B 1 189 ? -9.508 -1.924 22.844 1 95.44 189 PRO B O 1
ATOM 5093 N N . THR B 1 190 ? -9.125 -3.086 21.047 1 95.31 190 THR B N 1
ATOM 5094 C CA . THR B 1 190 ? -7.902 -3.732 21.5 1 95.31 190 THR B CA 1
ATOM 5095 C C . THR B 1 190 ? -6.742 -3.408 20.562 1 95.31 190 THR B C 1
ATOM 5097 O O . THR B 1 190 ? -6.898 -3.436 19.328 1 95.31 190 THR B O 1
ATOM 5100 N N . SER B 1 191 ? -5.633 -3.053 21.234 1 89.75 191 SER B N 1
ATOM 5101 C CA . SER B 1 191 ? -4.465 -2.664 20.438 1 89.75 191 SER B CA 1
ATOM 5102 C C . SER B 1 191 ? -3.637 -3.879 20.047 1 89.75 191 SER B C 1
ATOM 5104 O O . SER B 1 191 ? -3.482 -4.816 20.828 1 89.75 191 SER B O 1
ATOM 5106 N N . THR B 1 192 ? -3.162 -3.957 18.859 1 91.06 192 THR B N 1
ATOM 5107 C CA . THR B 1 192 ? -2.131 -4.855 18.344 1 91.06 192 THR B CA 1
ATOM 5108 C C . THR B 1 192 ? -2.688 -6.262 18.141 1 91.06 192 THR B C 1
ATOM 5110 O O . THR B 1 192 ? -1.929 -7.215 17.953 1 91.06 192 THR B O 1
ATOM 5113 N N . THR B 1 193 ? -4.004 -6.426 18.281 1 96 193 THR B N 1
ATOM 5114 C CA . THR B 1 193 ? -4.551 -7.773 18.203 1 96 193 THR B CA 1
ATOM 5115 C C . THR B 1 193 ? -5.039 -8.086 16.797 1 96 193 THR B C 1
ATOM 5117 O O . THR B 1 193 ? -5.305 -9.242 16.469 1 96 193 THR B O 1
ATOM 5120 N N . THR B 1 194 ? -5.227 -7.113 16.031 1 98.44 194 THR B N 1
ATOM 5121 C CA . THR B 1 194 ? -5.82 -7.254 14.711 1 98.44 194 THR B CA 1
ATOM 5122 C C . THR B 1 194 ? -4.957 -6.57 13.656 1 98.44 194 THR B C 1
ATOM 5124 O O . THR B 1 194 ? -5.383 -5.59 13.039 1 98.44 194 THR B O 1
ATOM 5127 N N . ASN B 1 195 ? -3.736 -7.156 13.469 1 97.94 195 ASN B N 1
ATOM 5128 C CA . ASN B 1 195 ? -2.717 -6.535 12.633 1 97.94 195 ASN B CA 1
ATOM 5129 C C . ASN B 1 195 ? -2.387 -7.395 11.422 1 97.94 195 ASN B C 1
ATOM 5131 O O . ASN B 1 195 ? -2.527 -8.617 11.461 1 97.94 195 ASN B O 1
ATOM 5135 N N . ASN B 1 196 ? -1.96 -6.738 10.336 1 98.38 196 ASN B N 1
ATOM 5136 C CA . ASN B 1 196 ? -1.221 -7.367 9.25 1 98.38 196 ASN B CA 1
ATOM 5137 C C . ASN B 1 196 ? -2.07 -8.406 8.523 1 98.38 196 ASN B C 1
ATOM 5139 O O . ASN B 1 196 ? -1.57 -9.461 8.133 1 98.38 196 ASN B O 1
ATOM 5143 N N . ASN B 1 197 ? -3.395 -8.219 8.5 1 98.88 197 ASN B N 1
ATOM 5144 C CA . ASN B 1 197 ? -4.238 -8.984 7.59 1 98.88 197 ASN B CA 1
ATOM 5145 C C . ASN B 1 197 ? -4.176 -8.43 6.172 1 98.88 197 ASN B C 1
ATOM 5147 O O . ASN B 1 197 ? -3.91 -7.242 5.973 1 98.88 197 ASN B O 1
ATOM 5151 N N . LYS B 1 198 ? -4.328 -9.297 5.246 1 98.88 198 LYS B N 1
ATOM 5152 C CA . LYS B 1 198 ? -4.352 -8.898 3.842 1 98.88 198 LYS B CA 1
ATOM 5153 C C . LYS B 1 198 ? -5.656 -9.32 3.172 1 98.88 198 LYS B C 1
ATOM 5155 O O . LYS B 1 198 ? -6.102 -10.453 3.33 1 98.88 198 LYS B O 1
ATOM 5160 N N . VAL B 1 199 ? -6.352 -8.406 2.52 1 98.94 199 VAL B N 1
ATOM 5161 C CA . VAL B 1 199 ? -7.527 -8.641 1.691 1 98.94 199 VAL B CA 1
ATOM 5162 C C . VAL B 1 199 ? -7.234 -8.25 0.247 1 98.94 199 VAL B C 1
ATOM 5164 O O . VAL B 1 199 ? -7.234 -7.062 -0.09 1 98.94 199 VAL B O 1
ATOM 5167 N N . LEU B 1 200 ? -6.98 -9.281 -0.591 1 98.75 200 LEU B N 1
ATOM 5168 C CA . LEU B 1 200 ? -6.414 -9.031 -1.911 1 98.75 200 LEU B CA 1
ATOM 5169 C C . LEU B 1 200 ? -7.285 -9.641 -3.002 1 98.75 200 LEU B C 1
ATOM 5171 O O . LEU B 1 200 ? -7.68 -10.805 -2.904 1 98.75 200 LEU B O 1
ATOM 5175 N N . ASP B 1 201 ? -7.633 -8.898 -4.035 1 97.69 201 ASP B N 1
ATOM 5176 C CA . ASP B 1 201 ? -8.172 -9.414 -5.289 1 97.69 201 ASP B CA 1
ATOM 5177 C C . ASP B 1 201 ? -9.516 -10.102 -5.066 1 97.69 201 ASP B C 1
ATOM 5179 O O . ASP B 1 201 ? -9.781 -11.156 -5.637 1 97.69 201 ASP B O 1
ATOM 5183 N N . ASN B 1 202 ? -10.32 -9.547 -4.172 1 98.81 202 ASN B N 1
ATOM 5184 C CA . ASN B 1 202 ? -11.672 -10.047 -3.98 1 98.81 202 ASN B CA 1
ATOM 5185 C C . ASN B 1 202 ? -12.695 -9.188 -4.715 1 98.81 202 ASN B C 1
ATOM 5187 O O . ASN B 1 202 ? -12.391 -8.07 -5.129 1 98.81 202 ASN B O 1
ATOM 5191 N N . VAL B 1 203 ? -13.852 -9.75 -4.875 1 98.56 203 VAL B N 1
ATOM 5192 C CA . VAL B 1 203 ? -15.008 -9 -5.352 1 98.56 203 VAL B CA 1
ATOM 5193 C C . VAL B 1 203 ? -16.062 -8.914 -4.25 1 98.56 203 VAL B C 1
ATOM 5195 O O . VAL B 1 203 ? -16.531 -9.938 -3.75 1 98.56 203 VAL B O 1
ATOM 5198 N N . PHE B 1 204 ? -16.344 -7.738 -3.824 1 98.81 204 PHE B N 1
ATOM 5199 C CA . PHE B 1 204 ? -17.406 -7.445 -2.875 1 98.81 204 PHE B CA 1
ATOM 5200 C C . PHE B 1 204 ? -18.656 -6.922 -3.594 1 98.81 204 PHE B C 1
ATOM 5202 O O . PHE B 1 204 ? -18.609 -5.863 -4.227 1 98.81 204 PHE B O 1
ATOM 5209 N N . ILE B 1 205 ? -19.75 -7.672 -3.496 1 98.19 205 ILE B N 1
ATOM 5210 C CA . ILE B 1 205 ? -20.938 -7.266 -4.254 1 98.19 205 ILE B CA 1
ATOM 5211 C C . ILE B 1 205 ? -22.156 -7.25 -3.338 1 98.19 205 ILE B C 1
ATOM 5213 O O . ILE B 1 205 ? -22.453 -8.25 -2.686 1 98.19 205 ILE B O 1
ATOM 5217 N N . ASP B 1 206 ? -22.812 -6.141 -3.287 1 95.94 206 ASP B N 1
ATOM 5218 C CA . ASP B 1 206 ? -24.109 -5.98 -2.65 1 95.94 206 ASP B CA 1
ATOM 5219 C C . ASP B 1 206 ? -24.031 -6.305 -1.159 1 95.94 206 ASP B C 1
ATOM 5221 O O . ASP B 1 206 ? -24.875 -7.035 -0.634 1 95.94 206 ASP B O 1
ATOM 5225 N N . ASN B 1 207 ? -23.031 -5.875 -0.505 1 95.88 207 ASN B N 1
ATOM 5226 C CA . ASN B 1 207 ? -22.938 -5.926 0.951 1 95.88 207 ASN B CA 1
ATOM 5227 C C . ASN B 1 207 ? -23.406 -4.621 1.584 1 95.88 207 ASN B C 1
ATOM 5229 O O . ASN B 1 207 ? -23.531 -3.602 0.899 1 95.88 207 ASN B O 1
ATOM 5233 N N . GLY B 1 208 ? -23.859 -4.699 2.898 1 93.38 208 GLY B N 1
ATOM 5234 C CA . GLY B 1 208 ? -24.047 -3.422 3.57 1 93.38 208 GLY B CA 1
ATOM 5235 C C . GLY B 1 208 ? -22.828 -2.514 3.482 1 93.38 208 GLY B C 1
ATOM 5236 O O . GLY B 1 208 ? -22.766 -1.644 2.613 1 93.38 208 GLY B O 1
ATOM 5237 N N . ASP B 1 209 ? -21.938 -2.67 4.406 1 95.44 209 ASP B N 1
ATOM 5238 C CA . ASP B 1 209 ? -20.562 -2.242 4.141 1 95.44 209 ASP B CA 1
ATOM 5239 C C . ASP B 1 209 ? -19.766 -3.34 3.43 1 95.44 209 ASP B C 1
ATOM 5241 O O . ASP B 1 209 ? -19.953 -4.523 3.717 1 95.44 209 ASP B O 1
ATOM 5245 N N . GLY B 1 210 ? -19.016 -2.967 2.391 1 97.38 210 GLY B N 1
ATOM 5246 C CA . GLY B 1 210 ? -18.141 -3.975 1.817 1 97.38 210 GLY B CA 1
ATOM 5247 C C . GLY B 1 210 ? -17.172 -4.566 2.822 1 97.38 210 GLY B C 1
ATOM 5248 O O . GLY B 1 210 ? -17.156 -5.777 3.033 1 97.38 210 GLY B O 1
ATOM 5249 N N . LEU B 1 211 ? -16.453 -3.713 3.449 1 98.56 211 LEU B N 1
ATOM 5250 C CA . LEU B 1 211 ? -15.438 -4.094 4.422 1 98.56 211 LEU B CA 1
ATOM 5251 C C . LEU B 1 211 ? -15.336 -3.057 5.535 1 98.56 211 LEU B C 1
ATOM 5253 O O . LEU B 1 211 ? -15.445 -1.854 5.285 1 98.56 211 LEU B O 1
ATOM 5257 N N . GLU B 1 212 ? -15.125 -3.525 6.766 1 97.81 212 GLU B N 1
ATOM 5258 C CA . GLU B 1 212 ? -14.906 -2.637 7.902 1 97.81 212 GLU B CA 1
ATOM 5259 C C . GLU B 1 212 ? -13.555 -2.902 8.562 1 97.81 212 GLU B C 1
ATOM 5261 O O . GLU B 1 212 ? -13.164 -4.059 8.734 1 97.81 212 GLU B O 1
ATOM 5266 N N . LEU B 1 213 ? -12.805 -1.887 8.852 1 98.38 213 LEU B N 1
ATOM 5267 C CA . LEU B 1 213 ? -11.641 -1.882 9.727 1 98.38 213 LEU B CA 1
ATOM 5268 C C . LEU B 1 213 ? -11.922 -1.099 11 1 98.38 213 LEU B C 1
ATOM 5270 O O . LEU B 1 213 ? -11.859 0.133 11.008 1 98.38 213 LEU B O 1
ATOM 5274 N N . THR B 1 214 ? -12.133 -1.835 12.109 1 97.25 214 THR B N 1
ATOM 5275 C CA . THR B 1 214 ? -12.672 -1.065 13.227 1 97.25 214 THR B CA 1
ATOM 5276 C C . THR B 1 214 ? -11.961 -1.427 14.523 1 97.25 214 THR B C 1
ATOM 5278 O O . THR B 1 214 ? -11.422 -2.529 14.656 1 97.25 214 THR B O 1
ATOM 5281 N N . ARG B 1 215 ? -11.906 -0.497 15.43 1 97.25 215 ARG B N 1
ATOM 5282 C CA . ARG B 1 215 ? -11.625 -0.668 16.844 1 97.25 215 ARG B CA 1
ATOM 5283 C C . ARG B 1 215 ? -10.273 -1.346 17.062 1 97.25 215 ARG B C 1
ATOM 5285 O O . ARG B 1 215 ? -10.188 -2.369 17.75 1 97.25 215 ARG B O 1
ATOM 5292 N N . GLY B 1 216 ? -9.312 -0.778 16.469 1 96.06 216 GLY B N 1
ATOM 5293 C CA . GLY B 1 216 ? -7.949 -1.208 16.719 1 96.06 216 GLY B CA 1
ATOM 5294 C C . GLY B 1 216 ? -7.344 -1.978 15.555 1 96.06 216 GLY B C 1
ATOM 5295 O O . GLY B 1 216 ? -6.184 -2.383 15.609 1 96.06 216 GLY B O 1
ATOM 5296 N N . ALA B 1 217 ? -8.172 -2.24 14.492 1 98.31 217 ALA B N 1
ATOM 5297 C CA . ALA B 1 217 ? -7.598 -2.828 13.281 1 98.31 217 ALA B CA 1
ATOM 5298 C C . ALA B 1 217 ? -6.496 -1.94 12.711 1 98.31 217 ALA B C 1
ATOM 5300 O O . ALA B 1 217 ? -6.719 -0.757 12.438 1 98.31 217 ALA B O 1
ATOM 5301 N N . ALA B 1 218 ? -5.266 -2.527 12.586 1 98.44 218 ALA B N 1
ATOM 5302 C CA . ALA B 1 218 ? -4.133 -1.687 12.203 1 98.44 218 ALA B CA 1
ATOM 5303 C C . ALA B 1 218 ? -3.176 -2.438 11.281 1 98.44 218 ALA B C 1
ATOM 5305 O O . ALA B 1 218 ? -3.078 -3.666 11.352 1 98.44 218 ALA B O 1
ATOM 5306 N N . PHE B 1 219 ? -2.51 -1.71 10.406 1 98.31 219 PHE B N 1
ATOM 5307 C CA . PHE B 1 219 ? -1.436 -2.199 9.547 1 98.31 219 PHE B CA 1
ATOM 5308 C C . PHE B 1 219 ? -1.94 -3.295 8.617 1 98.31 219 PHE B C 1
ATOM 5310 O O . PHE B 1 219 ? -1.195 -4.215 8.273 1 98.31 219 PHE B O 1
ATOM 5317 N N . ASN B 1 220 ? -3.23 -3.295 8.289 1 98.88 220 ASN B N 1
ATOM 5318 C CA . ASN B 1 220 ? -3.779 -4.219 7.297 1 98.88 220 ASN B CA 1
ATOM 5319 C C . ASN B 1 220 ? -3.605 -3.686 5.879 1 98.88 220 ASN B C 1
ATOM 5321 O O . ASN B 1 220 ? -3.506 -2.477 5.672 1 98.88 220 ASN B O 1
ATOM 5325 N N . LEU B 1 221 ? -3.518 -4.586 4.953 1 98.94 221 LEU B N 1
ATOM 5326 C CA . LEU B 1 221 ? -3.451 -4.25 3.537 1 98.94 221 LEU B CA 1
ATOM 5327 C C . LEU B 1 221 ? -4.723 -4.68 2.814 1 98.94 221 LEU B C 1
ATOM 5329 O O . LEU B 1 221 ? -5.062 -5.867 2.799 1 98.94 221 LEU B O 1
ATOM 5333 N N . ILE B 1 222 ? -5.488 -3.73 2.295 1 98.94 222 ILE B N 1
ATOM 5334 C CA . ILE B 1 222 ? -6.645 -3.955 1.438 1 98.94 222 ILE B CA 1
ATOM 5335 C C . ILE B 1 222 ? -6.328 -3.514 0.012 1 98.94 222 ILE B C 1
ATOM 5337 O O . ILE B 1 222 ? -6.254 -2.316 -0.271 1 98.94 222 ILE B O 1
ATOM 5341 N N . ALA B 1 223 ? -6.141 -4.488 -0.907 1 98.88 223 ALA B N 1
ATOM 5342 C CA . ALA B 1 223 ? -5.617 -4.051 -2.199 1 98.88 223 ALA B CA 1
ATOM 5343 C C . ALA B 1 223 ? -6.305 -4.789 -3.346 1 98.88 223 ALA B C 1
ATOM 5345 O O . ALA B 1 223 ? -6.613 -5.977 -3.23 1 98.88 223 ALA B O 1
ATOM 5346 N N . ASN B 1 224 ? -6.574 -4.043 -4.406 1 98.25 224 ASN B N 1
ATOM 5347 C CA . ASN B 1 224 ? -7.031 -4.535 -5.699 1 98.25 224 ASN B CA 1
ATOM 5348 C C . ASN B 1 224 ? -8.344 -5.301 -5.574 1 98.25 224 ASN B C 1
ATOM 5350 O O . ASN B 1 224 ? -8.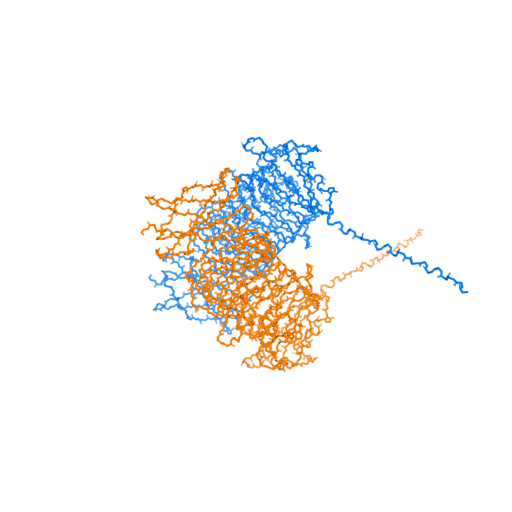523 -6.34 -6.211 1 98.25 224 ASN B O 1
ATOM 5354 N N . ASN B 1 225 ? -9.219 -4.863 -4.73 1 98.88 225 ASN B N 1
ATOM 5355 C CA . ASN B 1 225 ? -10.578 -5.387 -4.633 1 98.88 225 ASN B CA 1
ATOM 5356 C C . ASN B 1 225 ? -11.57 -4.523 -5.41 1 98.88 225 ASN B C 1
ATOM 5358 O O . ASN B 1 225 ? -11.297 -3.354 -5.68 1 98.88 225 ASN B O 1
ATOM 5362 N N . LEU B 1 226 ? -12.617 -5.113 -5.789 1 98.81 226 LEU B N 1
ATOM 5363 C CA . LEU B 1 226 ? -13.773 -4.387 -6.305 1 98.81 226 LEU B CA 1
ATOM 5364 C C . LEU B 1 226 ? -14.898 -4.359 -5.277 1 98.81 226 LEU B C 1
ATOM 5366 O O . LEU B 1 226 ? -15.336 -5.406 -4.805 1 98.81 226 LEU B O 1
ATOM 5370 N N . PHE B 1 227 ? -15.289 -3.195 -4.887 1 98.81 227 PHE B N 1
ATOM 5371 C CA . PHE B 1 227 ? -16.484 -2.975 -4.082 1 98.81 227 PHE B CA 1
ATOM 5372 C C . PHE B 1 227 ? -17.609 -2.373 -4.93 1 98.81 227 PHE B C 1
ATOM 5374 O O . PHE B 1 227 ? -17.469 -1.268 -5.453 1 98.81 227 PHE B O 1
ATOM 5381 N N . THR B 1 228 ? -18.688 -3.102 -5.059 1 98.56 228 THR B N 1
ATOM 5382 C CA . THR B 1 228 ? -19.766 -2.584 -5.91 1 98.56 228 THR B CA 1
ATOM 5383 C C . THR B 1 228 ? -21.125 -2.973 -5.359 1 98.56 228 THR B C 1
ATOM 5385 O O . THR B 1 228 ? -21.234 -3.85 -4.496 1 98.56 228 THR B O 1
ATOM 5388 N N . SER B 1 229 ? -22.125 -2.227 -5.707 1 96.12 229 SER B N 1
ATOM 5389 C CA . SER B 1 229 ? -23.516 -2.479 -5.344 1 96.12 229 SER B CA 1
ATOM 5390 C C . SER B 1 229 ? -24.422 -2.365 -6.559 1 96.12 229 SER B C 1
ATOM 5392 O O . SER B 1 229 ? -24.125 -1.651 -7.516 1 96.12 229 SER B O 1
ATOM 5394 N N . THR B 1 230 ? -25.484 -3.133 -6.535 1 95.44 230 THR B N 1
ATOM 5395 C CA . THR B 1 230 ? -26.547 -3.059 -7.535 1 95.44 230 THR B CA 1
ATOM 5396 C C . THR B 1 230 ? -27.859 -2.637 -6.898 1 95.44 230 THR B C 1
ATOM 5398 O O . THR B 1 230 ? -27.922 -2.4 -5.688 1 95.44 230 THR B O 1
ATOM 5401 N N . LYS B 1 231 ? -28.875 -2.605 -7.742 1 93.19 231 LYS B N 1
ATOM 5402 C CA . LYS B 1 231 ? -30.188 -2.217 -7.266 1 93.19 231 LYS B CA 1
ATOM 5403 C C . LYS B 1 231 ? -30.75 -3.244 -6.281 1 93.19 231 LYS B C 1
ATOM 5405 O O . LYS B 1 231 ? -31.672 -2.951 -5.527 1 93.19 231 LYS B O 1
ATOM 5410 N N . ALA B 1 232 ? -30.125 -4.406 -6.223 1 90.88 232 ALA B N 1
ATOM 5411 C CA . ALA B 1 232 ? -30.578 -5.465 -5.332 1 90.88 232 ALA B CA 1
ATOM 5412 C C . ALA B 1 232 ? -30.156 -5.199 -3.893 1 90.88 232 ALA B C 1
ATOM 5414 O O . ALA B 1 232 ? -30.688 -5.809 -2.957 1 90.88 232 ALA B O 1
ATOM 5415 N N . ASN B 1 233 ? -29.219 -4.352 -3.697 1 91.62 233 ASN B N 1
ATOM 5416 C CA . ASN B 1 233 ? -28.719 -4.027 -2.363 1 91.62 233 ASN B CA 1
ATOM 5417 C C . ASN B 1 233 ? -29.672 -3.076 -1.632 1 91.62 233 ASN B C 1
ATOM 5419 O O . ASN B 1 233 ? -29.828 -1.922 -2.035 1 91.62 233 ASN B O 1
ATOM 5423 N N . PRO B 1 234 ? -30.297 -3.52 -0.586 1 87.06 234 PRO B N 1
ATOM 5424 C CA . PRO B 1 234 ? -31.25 -2.65 0.092 1 87.06 234 PRO B CA 1
ATOM 5425 C C . PRO B 1 234 ? -30.594 -1.489 0.826 1 87.06 234 PRO B C 1
ATOM 5427 O O . PRO B 1 234 ? -31.234 -0.469 1.087 1 87.06 234 PRO B O 1
ATOM 5430 N N . GLU B 1 235 ? -29.359 -1.616 1.172 1 88.94 235 GLU B N 1
ATOM 5431 C CA . GLU B 1 235 ? -28.672 -0.589 1.941 1 88.94 235 GLU B CA 1
ATOM 5432 C C . GLU B 1 235 ? -27.203 -0.496 1.537 1 88.94 235 GLU B C 1
ATOM 5434 O O . GLU B 1 235 ? -26.312 -0.817 2.33 1 88.94 235 GLU B O 1
ATOM 5439 N N . PRO B 1 236 ? -26.906 0.009 0.353 1 92.31 236 PRO B N 1
ATOM 5440 C CA . PRO B 1 236 ? -25.516 0.192 -0.05 1 92.31 236 PRO B CA 1
ATOM 5441 C C . PRO B 1 236 ? -24.812 1.31 0.724 1 92.31 236 PRO B C 1
ATOM 5443 O O . PRO B 1 236 ? -24.797 2.459 0.275 1 92.31 236 PRO B O 1
ATOM 5446 N N . SER B 1 237 ? -24.188 1.001 1.827 1 93.38 237 SER B N 1
ATOM 5447 C CA . SER B 1 237 ? -23.672 1.986 2.766 1 93.38 237 SER B CA 1
ATOM 5448 C C . SER B 1 237 ? -22.266 2.426 2.379 1 93.38 237 SER B C 1
ATOM 5450 O O . SER B 1 237 ? -22.094 3.365 1.6 1 93.38 237 SER B O 1
ATOM 5452 N N . GLN B 1 238 ? -21.219 1.73 2.863 1 95.88 238 GLN B N 1
ATOM 5453 C CA . GLN B 1 238 ? -19.859 2.102 2.518 1 95.88 238 GLN B CA 1
ATOM 5454 C C . GLN B 1 238 ? -19.125 0.957 1.813 1 95.88 238 GLN B C 1
ATOM 5456 O O . GLN B 1 238 ? -19.297 -0.207 2.186 1 95.88 238 GLN B O 1
ATOM 5461 N N . GLY B 1 239 ? -18.328 1.319 0.731 1 97.56 239 GLY B N 1
ATOM 5462 C CA . GLY B 1 239 ? -17.391 0.305 0.27 1 97.56 239 GLY B CA 1
ATOM 5463 C C . GLY B 1 239 ? -16.453 -0.189 1.36 1 97.56 239 GLY B C 1
ATOM 5464 O O . GLY B 1 239 ? -16.359 -1.394 1.607 1 97.56 239 GLY B O 1
ATOM 5465 N N . ILE B 1 240 ? -15.789 0.774 2.002 1 98.5 240 ILE B N 1
ATOM 5466 C CA . ILE B 1 240 ? -15.008 0.49 3.199 1 98.5 240 ILE B CA 1
ATOM 5467 C C . ILE B 1 240 ? -15.336 1.516 4.281 1 98.5 240 ILE B C 1
ATOM 5469 O O . ILE B 1 240 ? -15.453 2.711 4 1 98.5 240 ILE B O 1
ATOM 5473 N N . GLU B 1 241 ? -15.516 1.047 5.465 1 97.31 241 GLU B N 1
ATOM 5474 C CA . GLU B 1 241 ? -15.547 1.915 6.641 1 97.31 241 GLU B CA 1
ATOM 5475 C C . GLU B 1 241 ? -14.336 1.673 7.535 1 97.31 241 GLU B C 1
ATOM 5477 O O . GLU B 1 241 ? -14.055 0.534 7.918 1 97.31 241 GLU B O 1
ATOM 5482 N N . ILE B 1 242 ? -13.633 2.729 7.832 1 97.94 242 ILE B N 1
ATOM 5483 C CA . ILE B 1 242 ? -12.586 2.689 8.852 1 97.94 242 ILE B CA 1
ATOM 5484 C C . ILE B 1 242 ? -13.047 3.449 10.094 1 97.94 242 ILE B C 1
ATOM 5486 O O . ILE B 1 242 ? -13.234 4.668 10.047 1 97.94 242 ILE B O 1
ATOM 5490 N N . LEU B 1 243 ? -13.297 2.725 11.156 1 96.62 243 LEU B N 1
ATOM 5491 C CA . LEU B 1 243 ? -13.75 3.295 12.422 1 96.62 243 LEU B CA 1
ATOM 5492 C C . LEU B 1 243 ? -12.75 3 13.539 1 96.62 243 LEU B C 1
ATOM 5494 O O . LEU B 1 243 ? -12.695 1.879 14.047 1 96.62 243 LEU B O 1
ATOM 5498 N N . TRP B 1 244 ? -11.961 3.941 13.93 1 96.5 244 TRP B N 1
ATOM 5499 C CA . TRP B 1 244 ? -10.914 3.762 14.93 1 96.5 244 TRP B CA 1
ATOM 5500 C C . TRP B 1 244 ? -9.883 2.74 14.461 1 96.5 244 TRP B C 1
ATOM 5502 O O . TRP B 1 244 ? -9.375 1.952 15.258 1 96.5 244 TRP B O 1
ATOM 5512 N N . GLY B 1 245 ? -9.773 2.617 13.172 1 97.94 245 GLY B N 1
ATOM 5513 C CA . GLY B 1 245 ? -8.688 1.869 12.555 1 97.94 245 GLY B CA 1
ATOM 5514 C C . GLY B 1 245 ? -7.512 2.74 12.164 1 97.94 245 GLY B C 1
ATOM 5515 O O . GLY B 1 245 ? -7.691 3.863 11.688 1 97.94 245 GLY B O 1
ATOM 5516 N N . ASN B 1 246 ? -6.27 2.242 12.406 1 98 246 ASN B N 1
ATOM 5517 C CA . ASN B 1 246 ? -5.086 3.078 12.25 1 98 246 ASN B CA 1
ATOM 5518 C C . ASN B 1 246 ? -4.02 2.385 11.406 1 98 246 ASN B C 1
ATOM 5520 O O . ASN B 1 246 ? -3.918 1.157 11.414 1 98 246 ASN B O 1
ATOM 5524 N N . ASP B 1 247 ? -3.273 3.166 10.633 1 98.38 247 ASP B N 1
ATOM 5525 C CA . ASP B 1 247 ? -2.039 2.711 10 1 98.38 247 ASP B CA 1
ATOM 5526 C C . ASP B 1 247 ? -2.326 1.636 8.953 1 98.38 247 ASP B C 1
ATOM 5528 O O . ASP B 1 247 ? -1.474 0.79 8.68 1 98.38 247 ASP B O 1
ATOM 5532 N N . ASN B 1 248 ? -3.561 1.577 8.406 1 98.81 248 ASN B N 1
ATOM 5533 C CA . ASN B 1 248 ? -3.869 0.642 7.328 1 98.81 248 ASN B CA 1
ATOM 5534 C C . ASN B 1 248 ? -3.453 1.194 5.969 1 98.81 248 ASN B C 1
ATOM 5536 O O . ASN B 1 248 ? -3.312 2.408 5.801 1 98.81 248 ASN B O 1
ATOM 5540 N N . ALA B 1 249 ? -3.209 0.322 5.062 1 98.88 249 ALA B N 1
ATOM 5541 C CA . ALA B 1 249 ? -2.98 0.67 3.662 1 98.88 249 ALA B CA 1
ATOM 5542 C C . ALA B 1 249 ? -4.117 0.168 2.779 1 98.88 249 ALA B C 1
ATOM 5544 O O . ALA B 1 249 ? -4.434 -1.023 2.781 1 98.88 249 ALA B O 1
ATOM 5545 N N . VAL B 1 250 ? -4.805 1.046 2.094 1 98.94 250 VAL B N 1
ATOM 5546 C CA . VAL B 1 250 ? -5.867 0.744 1.143 1 98.94 250 VAL B CA 1
ATOM 5547 C C . VAL B 1 250 ? -5.445 1.175 -0.26 1 98.94 250 VAL B C 1
ATOM 5549 O O . VAL B 1 250 ? -5.406 2.369 -0.563 1 98.94 250 VAL B O 1
ATOM 5552 N N . VAL B 1 251 ? -5.145 0.141 -1.108 1 98.94 251 VAL B N 1
ATOM 5553 C CA . VAL B 1 251 ? -4.387 0.459 -2.314 1 98.94 251 VAL B CA 1
ATOM 5554 C C . VAL B 1 251 ? -5.066 -0.169 -3.531 1 98.94 251 VAL B C 1
ATOM 5556 O O . VAL B 1 251 ? -5.32 -1.375 -3.553 1 98.94 251 VAL B O 1
ATOM 5559 N N . GLY B 1 252 ? -5.363 0.618 -4.543 1 98.81 252 GLY B N 1
ATOM 5560 C CA . GLY B 1 252 ? -5.738 0.124 -5.855 1 98.81 252 GLY B CA 1
ATOM 5561 C C . GLY B 1 252 ? -7.105 -0.539 -5.879 1 98.81 252 GLY B C 1
ATOM 5562 O O . GLY B 1 252 ? -7.355 -1.426 -6.695 1 98.81 252 GLY B O 1
ATOM 5563 N N . ASN B 1 253 ? -7.977 -0.2 -5 1 98.88 253 ASN B N 1
ATOM 5564 C CA . ASN B 1 253 ? -9.336 -0.728 -5.02 1 98.88 253 ASN B CA 1
ATOM 5565 C C . ASN B 1 253 ? -10.258 0.13 -5.883 1 98.88 253 ASN B C 1
ATOM 5567 O O . ASN B 1 253 ? -9.938 1.283 -6.184 1 98.88 253 ASN B O 1
ATOM 5571 N N . LYS B 1 254 ? -11.328 -0.449 -6.258 1 98.88 254 LYS B N 1
ATOM 5572 C CA . LYS B 1 254 ? -12.391 0.291 -6.938 1 98.88 254 LYS B CA 1
ATOM 5573 C C . LYS B 1 254 ? -13.672 0.283 -6.117 1 98.88 254 LYS B C 1
ATOM 5575 O O . LYS B 1 254 ? -14.078 -0.758 -5.598 1 98.88 254 LYS B O 1
ATOM 5580 N N . PHE B 1 255 ? -14.305 1.441 -5.984 1 98.81 255 PHE B N 1
ATOM 5581 C CA . PHE B 1 255 ? -15.539 1.637 -5.238 1 98.81 255 PHE B CA 1
ATOM 5582 C C . PHE B 1 255 ? -16.625 2.227 -6.133 1 98.81 255 PHE B C 1
ATOM 5584 O O . PHE B 1 255 ? -16.453 3.322 -6.676 1 98.81 255 PHE B O 1
ATOM 5591 N N . GLU B 1 256 ? -17.75 1.556 -6.234 1 98.5 256 GLU B N 1
ATOM 5592 C CA . GLU B 1 256 ? -18.797 2.125 -7.074 1 98.5 256 GLU B CA 1
ATOM 5593 C C . GLU B 1 256 ? -20.188 1.793 -6.531 1 98.5 256 GLU B C 1
ATOM 5595 O O . GLU B 1 256 ? -20.406 0.696 -6.016 1 98.5 256 GLU B O 1
ATOM 5600 N N . ASN B 1 257 ? -21.094 2.781 -6.551 1 97.44 257 ASN B N 1
ATOM 5601 C CA . ASN B 1 257 ? -22.516 2.633 -6.301 1 97.44 257 ASN B CA 1
ATOM 5602 C C . ASN B 1 257 ? -22.812 2.455 -4.812 1 97.44 257 ASN B C 1
ATOM 5604 O O . ASN B 1 257 ? -23.688 1.68 -4.438 1 97.44 257 ASN B O 1
ATOM 5608 N N . TYR B 1 258 ? -22.078 3.172 -3.963 1 96.69 258 TYR B N 1
ATOM 5609 C CA . TYR B 1 258 ? -22.312 3.197 -2.521 1 96.69 258 TYR B CA 1
ATOM 5610 C C . TYR B 1 258 ? -22.672 4.602 -2.051 1 96.69 258 TYR B C 1
ATOM 5612 O O . TYR B 1 258 ? -22.641 5.551 -2.836 1 96.69 258 TYR B O 1
ATOM 5620 N N . SER B 1 259 ? -23.156 4.645 -0.78 1 96.12 259 SER B N 1
ATOM 5621 C CA . SER B 1 259 ? -23.266 5.969 -0.179 1 96.12 259 SER B CA 1
ATOM 5622 C C . SER B 1 259 ? -21.891 6.645 -0.104 1 96.12 259 SER B C 1
ATOM 5624 O O . SER B 1 259 ? -21.719 7.746 -0.631 1 96.12 259 SER B O 1
ATOM 5626 N N . ASP B 1 260 ? -20.969 5.98 0.513 1 96.75 260 ASP B N 1
ATOM 5627 C CA . ASP B 1 260 ? -19.578 6.406 0.517 1 96.75 260 ASP B CA 1
ATOM 5628 C C . ASP B 1 260 ? -18.672 5.344 -0.117 1 96.75 260 ASP B C 1
ATOM 5630 O O . ASP B 1 260 ? -18.75 4.168 0.247 1 96.75 260 ASP B O 1
ATOM 5634 N N . GLY B 1 261 ? -17.859 5.805 -1.12 1 98.12 261 GLY B N 1
ATOM 5635 C CA . GLY B 1 261 ? -16.828 4.848 -1.514 1 98.12 261 GLY B CA 1
ATOM 5636 C C . GLY B 1 261 ? -16.016 4.336 -0.345 1 98.12 261 GLY B C 1
ATOM 5637 O O . GLY B 1 261 ? -15.961 3.129 -0.097 1 98.12 261 GLY B O 1
ATOM 5638 N N . LEU B 1 262 ? -15.43 5.262 0.352 1 98.62 262 LEU B N 1
ATOM 5639 C CA . LEU B 1 262 ? -14.688 4.961 1.576 1 98.62 262 LEU B CA 1
ATOM 5640 C C . LEU B 1 262 ? -14.961 6.02 2.643 1 98.62 262 LEU B C 1
ATOM 5642 O O . LEU B 1 262 ? -14.906 7.219 2.357 1 98.62 262 LEU B O 1
ATOM 5646 N N . GLN B 1 263 ? -15.258 5.555 3.812 1 97.5 263 GLN B N 1
ATOM 5647 C CA . GLN B 1 263 ? -15.516 6.434 4.949 1 97.5 263 GLN B CA 1
ATOM 5648 C C . GLN B 1 263 ? -14.516 6.191 6.07 1 97.5 263 GLN B C 1
ATOM 5650 O O . GLN B 1 263 ? -14.242 5.043 6.43 1 97.5 263 GLN B O 1
ATOM 5655 N N . ILE B 1 264 ? -13.969 7.27 6.617 1 98.06 264 ILE B N 1
ATOM 5656 C CA . ILE B 1 264 ? -13.125 7.152 7.805 1 98.06 264 ILE B CA 1
ATOM 5657 C C . ILE B 1 264 ? -13.781 7.895 8.969 1 98.06 264 ILE B C 1
ATOM 5659 O O . ILE B 1 264 ? -14.086 9.086 8.867 1 98.06 264 ILE B O 1
ATOM 5663 N N . ASN B 1 265 ? -13.977 7.168 10 1 96.44 265 ASN B N 1
ATOM 5664 C CA . ASN B 1 265 ? -14.438 7.723 11.273 1 96.44 265 ASN B CA 1
ATOM 5665 C C . ASN B 1 265 ? -13.352 7.641 12.344 1 96.44 265 ASN B C 1
ATOM 5667 O O . ASN B 1 265 ? -13.219 6.625 13.023 1 96.44 265 ASN B O 1
ATOM 5671 N N . TRP B 1 266 ? -12.555 8.727 12.523 1 96.5 266 TRP B N 1
ATOM 5672 C CA . TRP B 1 266 ? -11.57 8.969 13.57 1 96.5 266 TRP B CA 1
ATOM 5673 C C . TRP B 1 266 ? -10.414 7.992 13.469 1 96.5 266 TRP B C 1
ATOM 5675 O O . TRP B 1 266 ? -9.68 7.785 14.438 1 96.5 266 TRP B O 1
ATOM 5685 N N . GLY B 1 267 ? -10.328 7.27 12.32 1 97.81 267 GLY B N 1
ATOM 5686 C CA . GLY B 1 267 ? -9.117 6.52 12.031 1 97.81 267 GLY B CA 1
ATOM 5687 C C . GLY B 1 267 ? -7.922 7.402 11.734 1 97.81 267 GLY B C 1
ATOM 5688 O O . GLY B 1 267 ? -8.062 8.461 11.125 1 97.81 267 GLY B O 1
ATOM 5689 N N . LYS B 1 268 ? -6.711 6.914 12.172 1 98.06 268 LYS B N 1
ATOM 5690 C CA . LYS B 1 268 ? -5.539 7.777 12.078 1 98.06 268 LYS B CA 1
ATOM 5691 C C . LYS B 1 268 ? -4.43 7.109 11.273 1 98.06 268 LYS B C 1
ATOM 5693 O O . LYS B 1 268 ? -4.273 5.887 11.32 1 98.06 268 LYS B O 1
ATOM 5698 N N . ARG B 1 269 ? -3.643 7.922 10.508 1 98.06 269 ARG B N 1
ATOM 5699 C CA . ARG B 1 269 ? -2.375 7.559 9.875 1 98.06 269 ARG B CA 1
ATOM 5700 C C . ARG B 1 269 ? -2.564 6.434 8.867 1 98.06 269 ARG B C 1
ATOM 5702 O O . ARG B 1 269 ? -1.704 5.562 8.734 1 98.06 269 ARG B O 1
ATOM 5709 N N . ASN B 1 270 ? -3.779 6.355 8.273 1 98.81 270 ASN B N 1
ATOM 5710 C CA . ASN B 1 270 ? -3.99 5.426 7.172 1 98.81 270 ASN B CA 1
ATOM 5711 C C . ASN B 1 270 ? -3.41 5.961 5.867 1 98.81 270 ASN B C 1
ATOM 5713 O O . ASN B 1 270 ? -3.346 7.176 5.664 1 98.81 270 ASN B O 1
ATOM 5717 N N . TYR B 1 271 ? -2.957 5.105 5.043 1 98.81 271 TYR B N 1
ATOM 5718 C CA . TYR B 1 271 ? -2.457 5.41 3.707 1 98.81 271 TYR B CA 1
ATOM 5719 C C . TYR B 1 271 ? -3.41 4.891 2.639 1 98.81 271 TYR B C 1
ATOM 5721 O O . TYR B 1 271 ? -3.523 3.68 2.436 1 98.81 271 TYR B O 1
ATOM 5729 N N . ILE B 1 272 ? -4.152 5.793 1.953 1 98.94 272 ILE B N 1
ATOM 5730 C CA . ILE B 1 272 ? -5.18 5.48 0.964 1 98.94 272 ILE B CA 1
ATOM 5731 C C . ILE B 1 272 ? -4.734 5.969 -0.413 1 98.94 272 ILE B C 1
ATOM 5733 O O . ILE B 1 272 ? -4.746 7.172 -0.686 1 98.94 272 ILE B O 1
ATOM 5737 N N . ALA B 1 273 ? -4.375 4.969 -1.31 1 98.88 273 ALA B N 1
ATOM 5738 C CA . ALA B 1 273 ? -3.695 5.418 -2.521 1 98.88 273 ALA B CA 1
ATOM 5739 C C . ALA B 1 273 ? -4.145 4.605 -3.734 1 98.88 273 ALA B C 1
ATOM 5741 O O . ALA B 1 273 ? -4.469 3.422 -3.613 1 98.88 273 ALA B O 1
ATOM 5742 N N . TYR B 1 274 ? -4.266 5.289 -4.918 1 98.81 274 TYR B N 1
ATOM 5743 C CA . TYR B 1 274 ? -4.449 4.688 -6.234 1 98.81 274 TYR B CA 1
ATOM 5744 C C . TYR B 1 274 ? -5.773 3.941 -6.316 1 98.81 274 TYR B C 1
ATOM 5746 O O . TYR B 1 274 ? -5.895 2.953 -7.047 1 98.81 274 TYR B O 1
ATOM 5754 N N . ASN B 1 275 ? -6.703 4.301 -5.484 1 98.94 275 ASN B N 1
ATOM 5755 C CA . ASN B 1 275 ? -8.055 3.764 -5.594 1 98.94 275 ASN B CA 1
ATOM 5756 C C . ASN B 1 275 ? -8.875 4.523 -6.633 1 98.94 275 ASN B C 1
ATOM 5758 O O . ASN B 1 275 ? -8.523 5.637 -7.02 1 98.94 275 ASN B O 1
ATOM 5762 N N . GLU B 1 276 ? -9.906 3.9 -7.074 1 98.94 276 GLU B N 1
ATOM 5763 C CA . GLU B 1 276 ? -10.875 4.543 -7.961 1 98.94 276 GLU B CA 1
ATOM 5764 C C . GLU B 1 276 ? -12.266 4.562 -7.336 1 98.94 276 GLU B C 1
ATOM 5766 O O . GLU B 1 276 ? -12.797 3.52 -6.949 1 98.94 276 GLU B O 1
ATOM 5771 N N . LEU B 1 277 ? -12.852 5.73 -7.164 1 98.88 277 LEU B N 1
ATOM 5772 C CA . LEU B 1 277 ? -14.188 5.922 -6.609 1 98.88 277 LEU B CA 1
ATOM 5773 C C . LEU B 1 277 ? -15.102 6.598 -7.621 1 98.88 277 LEU B C 1
ATOM 5775 O O . LEU B 1 277 ? -14.852 7.73 -8.031 1 98.88 277 LEU B O 1
ATOM 5779 N N . THR B 1 278 ? -16.094 5.938 -8.031 1 98.75 278 THR B N 1
ATOM 5780 C CA . THR B 1 278 ? -16.984 6.5 -9.039 1 98.75 278 THR B CA 1
ATOM 5781 C C . THR B 1 278 ? -18.438 6.125 -8.75 1 98.75 278 THR B C 1
ATOM 5783 O O . THR B 1 278 ? -18.703 5.086 -8.141 1 98.75 278 THR B O 1
ATOM 5786 N N . ASN B 1 279 ? -19.359 7.055 -9.062 1 98.19 279 ASN B N 1
ATOM 5787 C CA . ASN B 1 279 ? -20.797 6.828 -8.977 1 98.19 279 ASN B CA 1
ATOM 5788 C C . ASN B 1 279 ? -21.234 6.594 -7.531 1 98.19 279 ASN B C 1
ATOM 5790 O O . ASN B 1 279 ? -22.094 5.746 -7.27 1 98.19 279 ASN B O 1
ATOM 5794 N N . ASN B 1 280 ? -20.625 7.277 -6.629 1 97.81 280 ASN B N 1
ATOM 5795 C CA . ASN B 1 280 ? -21.031 7.281 -5.227 1 97.81 280 ASN B CA 1
ATOM 5796 C C . ASN B 1 280 ? -21.672 8.609 -4.832 1 97.81 280 ASN B C 1
ATOM 5798 O O . ASN B 1 280 ? -21.531 9.609 -5.547 1 97.81 280 ASN B O 1
ATOM 5802 N N . SER B 1 281 ? -22.438 8.531 -3.719 1 96.88 281 SER B N 1
ATOM 5803 C CA . SER B 1 281 ? -22.859 9.82 -3.188 1 96.88 281 SER B CA 1
ATOM 5804 C C . SER B 1 281 ? -21.656 10.648 -2.748 1 96.88 281 SER B C 1
ATOM 5806 O O . SER B 1 281 ? -21.484 11.789 -3.193 1 96.88 281 SER B O 1
ATOM 5808 N N . LEU B 1 282 ? -20.859 10.094 -1.904 1 97.5 282 LEU B N 1
ATOM 5809 C CA . LEU B 1 282 ? -19.562 10.664 -1.549 1 97.5 282 LEU B CA 1
ATOM 5810 C C . LEU B 1 282 ? -18.438 9.734 -1.957 1 97.5 282 LEU B C 1
ATOM 5812 O O . LEU B 1 282 ? -18.438 8.555 -1.609 1 97.5 282 LEU B O 1
ATOM 5816 N N . GLY B 1 283 ? -17.453 10.258 -2.783 1 98.31 283 GLY B N 1
ATOM 5817 C CA . GLY B 1 283 ? -16.266 9.445 -2.992 1 98.31 283 GLY B CA 1
ATOM 5818 C C . GLY B 1 283 ? -15.578 9.055 -1.699 1 98.31 283 GLY B C 1
ATOM 5819 O O . GLY B 1 283 ? -15.703 7.914 -1.241 1 98.31 283 GLY B O 1
ATOM 5820 N N . PHE B 1 284 ? -14.938 10.055 -1.064 1 98.69 284 PHE B N 1
ATOM 5821 C CA . PHE B 1 284 ? -14.367 9.914 0.269 1 98.69 284 PHE B CA 1
ATOM 5822 C C . PHE B 1 284 ? -15.164 10.719 1.289 1 98.69 284 PHE B C 1
ATOM 5824 O O . PHE B 1 284 ? -15.602 11.836 1.001 1 98.69 284 PHE B O 1
ATOM 5831 N N . ASN B 1 285 ? -15.32 10.156 2.451 1 97.88 285 ASN B N 1
ATOM 5832 C CA . ASN B 1 285 ? -15.969 10.789 3.594 1 97.88 285 ASN B CA 1
ATOM 5833 C C . ASN B 1 285 ? -15.109 10.695 4.852 1 97.88 285 ASN B C 1
ATOM 5835 O O . ASN B 1 285 ? -15.039 9.641 5.477 1 97.88 285 ASN B O 1
ATOM 5839 N N . LEU B 1 286 ? -14.57 11.906 5.309 1 98.25 286 LEU B N 1
ATOM 5840 C CA . LEU B 1 286 ? -13.328 11.688 6.039 1 98.25 286 LEU B CA 1
ATOM 5841 C C . LEU B 1 286 ? -13.336 12.453 7.363 1 98.25 286 LEU B C 1
ATOM 5843 O O . LEU B 1 286 ? -13.812 13.586 7.43 1 98.25 286 LEU B O 1
ATOM 5847 N N . THR B 1 287 ? -12.82 11.836 8.383 1 97.69 287 THR B N 1
ATOM 5848 C CA . THR B 1 287 ? -12.227 12.398 9.594 1 97.69 287 THR B CA 1
ATOM 5849 C C . THR B 1 287 ? -10.961 11.641 9.969 1 97.69 287 THR B C 1
ATOM 5851 O O . THR B 1 287 ? -10.641 10.609 9.367 1 97.69 287 THR B O 1
ATOM 5854 N N . GLY B 1 288 ? -10.32 12.172 10.992 1 98.25 288 GLY B N 1
ATOM 5855 C CA . GLY B 1 288 ? -9.156 11.477 11.516 1 98.25 288 GLY B CA 1
ATOM 5856 C C . GLY B 1 288 ? -7.848 12.164 11.172 1 98.25 288 GLY B C 1
ATOM 5857 O O . GLY B 1 288 ? -7.711 12.742 10.086 1 98.25 288 GLY B O 1
ATOM 5858 N N . ASP B 1 289 ? -6.879 11.977 12.047 1 98.19 289 ASP B N 1
ATOM 5859 C CA . ASP B 1 289 ? -5.609 12.688 11.953 1 98.19 289 ASP B CA 1
ATOM 5860 C C . ASP B 1 289 ? -4.559 11.852 11.227 1 98.19 289 ASP B C 1
ATOM 5862 O O . ASP B 1 289 ? -4.477 10.641 11.43 1 98.19 289 ASP B O 1
ATOM 5866 N N . GLY B 1 290 ? -3.818 12.492 10.383 1 97.94 290 GLY B N 1
ATOM 5867 C CA . GLY B 1 290 ? -2.613 11.891 9.828 1 97.94 290 GLY B CA 1
ATOM 5868 C C . GLY B 1 290 ? -2.891 10.977 8.648 1 97.94 290 GLY B C 1
ATOM 5869 O O . GLY B 1 290 ? -1.995 10.273 8.18 1 97.94 290 GLY B O 1
ATOM 5870 N N . ASN B 1 291 ? -4.133 10.961 8.195 1 98.75 291 ASN B N 1
ATOM 5871 C CA . ASN B 1 291 ? -4.453 10.164 7.016 1 98.75 291 ASN B CA 1
ATOM 5872 C C . ASN B 1 291 ? -3.908 10.805 5.742 1 98.75 291 ASN B C 1
ATOM 5874 O O . ASN B 1 291 ? -3.941 12.031 5.594 1 98.75 291 ASN B O 1
ATOM 5878 N N . ILE B 1 292 ? -3.393 9.977 4.84 1 98.81 292 ILE B N 1
ATOM 5879 C CA . ILE B 1 292 ? -2.857 10.438 3.562 1 98.81 292 ILE B CA 1
ATOM 5880 C C . ILE B 1 292 ? -3.645 9.812 2.414 1 98.81 292 ILE B C 1
ATOM 5882 O O . ILE B 1 292 ? -3.797 8.594 2.352 1 98.81 292 ILE B O 1
ATOM 5886 N N . PHE B 1 293 ? -4.184 10.641 1.616 1 98.88 293 PHE B N 1
ATOM 5887 C CA . PHE B 1 293 ? -4.848 10.242 0.381 1 98.88 293 PHE B CA 1
ATOM 5888 C C . PHE B 1 293 ? -4.012 10.625 -0.833 1 98.88 293 PHE B C 1
ATOM 5890 O O . PHE B 1 293 ? -3.844 11.812 -1.125 1 98.88 293 PHE B O 1
ATOM 5897 N N . ASP B 1 294 ? -3.516 9.594 -1.504 1 98.62 294 ASP B N 1
ATOM 5898 C CA . ASP B 1 294 ? -2.477 9.805 -2.508 1 98.62 294 ASP B CA 1
ATOM 5899 C C . ASP B 1 294 ? -2.867 9.18 -3.844 1 98.62 294 ASP B C 1
ATOM 5901 O O . ASP B 1 294 ? -3.002 7.957 -3.947 1 98.62 294 ASP B O 1
ATOM 5905 N N . SER B 1 295 ? -2.99 10.047 -4.926 1 98.75 295 SER B N 1
ATOM 5906 C CA . SER B 1 295 ? -3.07 9.586 -6.309 1 98.75 295 SER B CA 1
ATOM 5907 C C . SER B 1 295 ? -4.309 8.719 -6.531 1 98.75 295 SER B C 1
ATOM 5909 O O . SER B 1 295 ? -4.25 7.723 -7.25 1 98.75 295 SER B O 1
ATOM 5911 N N . ASN B 1 296 ? -5.379 9.062 -5.867 1 98.88 296 ASN B N 1
ATOM 5912 C CA . ASN B 1 296 ? -6.648 8.398 -6.133 1 98.88 296 ASN B CA 1
ATOM 5913 C C . ASN B 1 296 ? -7.371 9.023 -7.324 1 98.88 296 ASN B C 1
ATOM 5915 O O . ASN B 1 296 ? -7.125 10.18 -7.668 1 98.88 296 ASN B O 1
ATOM 5919 N N . LYS B 1 297 ? -8.188 8.242 -7.953 1 98.94 297 LYS B N 1
ATOM 5920 C CA . LYS B 1 297 ? -9.117 8.703 -8.977 1 98.94 297 LYS B CA 1
ATOM 5921 C C . LYS B 1 297 ? -10.539 8.82 -8.414 1 98.94 297 LYS B C 1
ATOM 5923 O O . LYS B 1 297 ? -11.164 7.812 -8.094 1 98.94 297 LYS B O 1
ATOM 5928 N N . VAL B 1 298 ? -11.031 10.039 -8.305 1 98.94 298 VAL B N 1
ATOM 5929 C CA . VAL B 1 298 ? -12.32 10.312 -7.688 1 98.94 298 VAL B CA 1
ATOM 5930 C C . VAL B 1 298 ? -13.219 11.055 -8.68 1 98.94 298 VAL B C 1
ATOM 5932 O O . VAL B 1 298 ? -13.117 12.281 -8.82 1 98.94 298 VAL B O 1
ATOM 5935 N N . HIS B 1 299 ? -14.109 10.312 -9.305 1 98.81 299 HIS B N 1
ATOM 5936 C CA . HIS B 1 299 ? -14.836 10.969 -10.383 1 98.81 299 HIS B CA 1
ATOM 5937 C C . HIS B 1 299 ? -16.266 10.453 -10.477 1 98.81 299 HIS B C 1
ATOM 5939 O O . HIS B 1 299 ? -16.562 9.328 -10.062 1 98.81 299 HIS B O 1
ATOM 5945 N N . GLY B 1 300 ? -17.078 11.266 -11.008 1 98.5 300 GLY B N 1
ATOM 5946 C CA . GLY B 1 300 ? -18.453 10.859 -11.281 1 98.5 300 GLY B CA 1
ATOM 5947 C C . GLY B 1 300 ? -19.266 10.656 -10.023 1 98.5 300 GLY B C 1
ATOM 5948 O O . GLY B 1 300 ? -20.25 9.898 -10.031 1 98.5 300 GLY B O 1
ATOM 5949 N N . ASN B 1 301 ? -18.891 11.297 -8.953 1 98.12 301 ASN B N 1
ATOM 5950 C CA . ASN B 1 301 ? -19.641 11.234 -7.707 1 98.12 301 ASN B CA 1
ATOM 5951 C C . ASN B 1 301 ? -20.484 12.484 -7.492 1 98.12 301 ASN B C 1
ATOM 5953 O O . ASN B 1 301 ? -20.422 13.422 -8.297 1 98.12 301 ASN B O 1
ATOM 5957 N N . ARG B 1 302 ? -21.344 12.414 -6.461 1 97.19 302 ARG B N 1
ATOM 5958 C CA . ARG B 1 302 ? -22.016 13.648 -6.055 1 97.19 302 ARG B CA 1
ATOM 5959 C C . ARG B 1 302 ? -21.016 14.633 -5.449 1 97.19 302 ARG B C 1
ATOM 5961 O O . ARG B 1 302 ? -20.875 15.758 -5.926 1 97.19 302 ARG B O 1
ATOM 5968 N N . ILE B 1 303 ? -20.375 14.273 -4.41 1 97.69 303 ILE B N 1
ATOM 5969 C CA . ILE B 1 303 ? -19.219 14.977 -3.867 1 97.69 303 ILE B CA 1
ATOM 5970 C C . ILE B 1 303 ? -17.984 14.109 -3.988 1 97.69 303 ILE B C 1
ATOM 5972 O O . ILE B 1 303 ? -18.016 12.914 -3.684 1 97.69 303 ILE B O 1
ATOM 5976 N N . GLY B 1 304 ? -16.875 14.672 -4.488 1 98.5 304 GLY B N 1
ATOM 5977 C CA . GLY B 1 304 ? -15.648 13.906 -4.594 1 98.5 304 GLY B CA 1
ATOM 5978 C C . GLY B 1 304 ? -15.078 13.508 -3.246 1 98.5 304 GLY B C 1
ATOM 5979 O O . GLY B 1 304 ? -15.07 12.328 -2.885 1 98.5 304 GLY B O 1
ATOM 5980 N N . ILE B 1 305 ? -14.625 14.531 -2.473 1 98.75 305 ILE B N 1
ATOM 5981 C CA . ILE B 1 305 ? -14.031 14.328 -1.157 1 98.75 305 ILE B CA 1
ATOM 5982 C C . ILE B 1 305 ? -14.711 15.234 -0.135 1 98.75 305 ILE B C 1
ATOM 5984 O O . ILE B 1 305 ? -14.664 16.453 -0.249 1 98.75 305 ILE B O 1
ATOM 5988 N N . ALA B 1 306 ? -15.305 14.602 0.784 1 97.75 306 ALA B N 1
ATOM 5989 C CA . ALA B 1 306 ? -15.898 15.328 1.902 1 97.75 306 ALA B CA 1
ATOM 5990 C C . ALA B 1 306 ? -15.039 15.211 3.154 1 97.75 306 ALA B C 1
ATOM 5992 O O . ALA B 1 306 ? -14.695 14.102 3.578 1 97.75 306 ALA B O 1
ATOM 5993 N N . ILE B 1 307 ? -14.664 16.312 3.744 1 97.75 307 ILE B N 1
ATOM 5994 C CA . ILE B 1 307 ? -13.977 16.328 5.027 1 97.75 307 ILE B CA 1
ATOM 5995 C C . ILE B 1 307 ? -14.891 16.922 6.102 1 97.75 307 ILE B C 1
ATOM 5997 O O . ILE B 1 307 ? -15.375 18.031 5.961 1 97.75 307 ILE B O 1
ATOM 6001 N N . ARG B 1 308 ? -15.031 16.156 7.109 1 96.69 308 ARG B N 1
ATOM 6002 C CA . ARG B 1 308 ? -16 16.5 8.148 1 96.69 308 ARG B CA 1
ATOM 6003 C C . ARG B 1 308 ? -15.305 17.141 9.352 1 96.69 308 ARG B C 1
ATOM 6005 O O . ARG B 1 308 ? -14.109 16.922 9.562 1 96.69 308 ARG B O 1
ATOM 6012 N N . SER B 1 309 ? -16.125 17.906 10.094 1 96.25 309 SER B N 1
ATOM 6013 C CA . SER B 1 309 ? -15.594 18.391 11.367 1 96.25 309 SER B CA 1
ATOM 6014 C C . SER B 1 309 ? -15.602 17.281 12.422 1 96.25 309 SER B C 1
ATOM 6016 O O . SER B 1 309 ? -16.406 16.359 12.344 1 96.25 309 SER B O 1
ATOM 6018 N N . GLU B 1 310 ? -14.727 17.359 13.336 1 96.88 310 GLU B N 1
ATOM 6019 C CA . GLU B 1 310 ? -14.617 16.375 14.406 1 96.88 310 GLU B CA 1
ATOM 6020 C C . GLU B 1 310 ? -14.125 17.016 15.695 1 96.88 310 GLU B C 1
ATOM 6022 O O . GLU B 1 310 ? -13.703 18.188 15.703 1 96.88 310 GLU B O 1
ATOM 6027 N N . LYS B 1 311 ? -14.195 16.266 16.766 1 95.25 311 LYS B N 1
ATOM 6028 C CA . LYS B 1 311 ? -13.836 16.797 18.078 1 95.25 311 LYS B CA 1
ATOM 6029 C C . LYS B 1 311 ? -12.352 17.125 18.156 1 95.25 311 LYS B C 1
ATOM 6031 O O . LYS B 1 311 ? -11.953 18.094 18.797 1 95.25 311 LYS B O 1
ATOM 6036 N N . ASP B 1 312 ? -11.531 16.328 17.578 1 96.19 312 ASP B N 1
ATOM 6037 C CA . ASP B 1 312 ? -10.109 16.641 17.516 1 96.19 312 ASP B CA 1
ATOM 6038 C C . ASP B 1 312 ? -9.828 17.828 16.609 1 96.19 312 ASP B C 1
ATOM 6040 O O . ASP B 1 312 ? -9.742 17.672 15.391 1 96.19 312 ASP B O 1
ATOM 6044 N N . ALA B 1 313 ? -9.633 18.875 17.219 1 93.38 313 ALA B N 1
ATOM 6045 C CA . ALA B 1 313 ? -9.461 20.109 16.469 1 93.38 313 ALA B CA 1
ATOM 6046 C C . ALA B 1 313 ? -8.117 20.125 15.734 1 93.38 313 ALA B C 1
ATOM 6048 O O . ALA B 1 313 ? -7.891 20.969 14.859 1 93.38 313 ALA B O 1
ATOM 6049 N N . ASN B 1 314 ? -7.195 19.188 16.031 1 94.75 314 ASN B N 1
ATOM 6050 C CA . ASN B 1 314 ? -5.852 19.188 15.461 1 94.75 314 ASN B CA 1
ATOM 6051 C C . ASN B 1 314 ? -5.711 18.141 14.359 1 94.75 314 ASN B C 1
ATOM 6053 O O . ASN B 1 314 ? -4.625 17.953 13.812 1 94.75 314 ASN B O 1
ATOM 6057 N N . ALA B 1 315 ? -6.824 17.516 14.023 1 97.31 315 ALA B N 1
ATOM 6058 C CA . ALA B 1 315 ? -6.777 16.484 12.984 1 97.31 315 ALA B CA 1
ATOM 6059 C C . ALA B 1 315 ? -6.422 17.094 11.633 1 97.31 315 ALA B C 1
ATOM 6061 O O . ALA B 1 315 ? -6.91 18.156 11.273 1 97.31 315 ALA B O 1
ATOM 6062 N N . ARG B 1 316 ? -5.523 16.406 10.914 1 97.69 316 ARG B N 1
ATOM 6063 C CA . ARG B 1 316 ? -5.078 16.812 9.586 1 97.69 316 ARG B CA 1
ATOM 6064 C C . ARG B 1 316 ? -5.172 15.656 8.594 1 97.69 316 ARG B C 1
ATOM 6066 O O . ARG B 1 316 ? -4.777 14.531 8.906 1 97.69 316 ARG B O 1
ATOM 6073 N N . ILE B 1 317 ? -5.695 16 7.465 1 98.75 317 ILE B N 1
ATOM 6074 C CA . ILE B 1 317 ? -5.77 15.062 6.344 1 98.75 317 ILE B CA 1
ATOM 6075 C C . ILE B 1 317 ? -4.992 15.617 5.156 1 98.75 317 ILE B C 1
ATOM 6077 O O . ILE B 1 317 ? -5.176 16.781 4.77 1 98.75 317 ILE B O 1
ATOM 6081 N N . THR B 1 318 ? -4.086 14.781 4.633 1 98.81 318 THR B N 1
ATOM 6082 C CA . THR B 1 318 ? -3.291 15.172 3.475 1 98.81 318 THR B CA 1
ATOM 6083 C C . THR B 1 318 ? -3.9 14.617 2.189 1 98.81 318 THR B C 1
ATOM 6085 O O . THR B 1 318 ? -4.117 13.406 2.072 1 98.81 318 THR B O 1
ATOM 6088 N N . LEU B 1 319 ? -4.242 15.484 1.261 1 98.88 319 LEU B N 1
ATOM 6089 C CA . LEU B 1 319 ? -4.633 15.141 -0.102 1 98.88 319 LEU B CA 1
ATOM 6090 C C . LEU B 1 319 ? -3.529 15.492 -1.092 1 98.88 319 LEU B C 1
ATOM 6092 O O . LEU B 1 319 ? -3.135 16.656 -1.196 1 98.88 319 LEU B O 1
ATOM 6096 N N . THR B 1 320 ? -2.996 14.516 -1.721 1 98.62 320 THR B N 1
ATOM 6097 C CA . THR B 1 320 ? -1.893 14.789 -2.635 1 98.62 320 THR B CA 1
ATOM 6098 C C . THR B 1 320 ? -2.07 14.016 -3.941 1 98.62 320 THR B C 1
ATOM 6100 O O . THR B 1 320 ? -2.449 12.844 -3.93 1 98.62 320 THR B O 1
ATOM 6103 N N . LYS B 1 321 ? -2.012 14.688 -5.105 1 98.44 321 LYS B N 1
ATOM 6104 C CA . LYS B 1 321 ? -1.958 14.133 -6.457 1 98.44 321 LYS B CA 1
ATOM 6105 C C . LYS B 1 321 ? -3.242 13.383 -6.797 1 98.44 321 LYS B C 1
ATOM 6107 O O . LYS B 1 321 ? -3.238 12.484 -7.645 1 98.44 321 LYS B O 1
ATOM 6112 N N . ASN B 1 322 ? -4.305 13.695 -6.098 1 98.81 322 ASN B N 1
ATOM 6113 C CA . ASN B 1 322 ? -5.574 13.047 -6.43 1 98.81 322 ASN B CA 1
ATOM 6114 C C . ASN B 1 322 ? -6.188 13.641 -7.695 1 98.81 322 ASN B C 1
ATOM 6116 O O . ASN B 1 322 ? -6.184 14.852 -7.887 1 98.81 322 ASN B O 1
ATOM 6120 N N . GLN B 1 323 ? -6.621 12.789 -8.57 1 98.81 323 GLN B N 1
ATOM 6121 C CA . GLN B 1 323 ? -7.414 13.219 -9.719 1 98.81 323 GLN B CA 1
ATOM 6122 C C . GLN B 1 323 ? -8.898 13.242 -9.383 1 98.81 323 GLN B C 1
ATOM 6124 O O . GLN B 1 323 ? -9.484 12.219 -9.016 1 98.81 323 GLN B O 1
ATOM 6129 N N . ILE B 1 324 ? -9.5 14.383 -9.461 1 98.88 324 ILE B N 1
ATOM 6130 C CA . ILE B 1 324 ? -10.891 14.586 -9.078 1 98.88 324 ILE B CA 1
ATOM 6131 C C . ILE B 1 324 ? -11.641 15.297 -10.203 1 98.88 324 ILE B C 1
ATOM 6133 O O . ILE B 1 324 ? -11.344 16.453 -10.516 1 98.88 324 ILE B O 1
ATOM 6137 N N . TRP B 1 325 ? -12.555 14.617 -10.797 1 98.69 325 TRP B N 1
ATOM 6138 C CA . TRP B 1 325 ? -13.203 15.266 -11.938 1 98.69 325 TRP B CA 1
ATOM 6139 C C . TRP B 1 325 ? -14.625 14.758 -12.109 1 98.69 325 TRP B C 1
ATOM 6141 O O . TRP B 1 325 ? -14.984 13.695 -11.586 1 98.69 325 TRP B O 1
ATOM 6151 N N . ASP B 1 326 ? -15.391 15.477 -12.766 1 98.19 326 ASP B N 1
ATOM 6152 C CA . ASP B 1 326 ? -16.734 15.117 -13.203 1 98.19 326 ASP B CA 1
ATOM 6153 C C . ASP B 1 326 ? -17.625 14.773 -12.008 1 98.19 326 ASP B C 1
ATOM 6155 O O . ASP B 1 326 ? -18.406 13.82 -12.07 1 98.19 326 ASP B O 1
ATOM 6159 N N . ASN B 1 327 ? -17.453 15.461 -10.922 1 98.25 327 ASN B N 1
ATOM 6160 C CA . ASN B 1 327 ? -18.344 15.297 -9.781 1 98.25 327 ASN B CA 1
ATOM 6161 C C . ASN B 1 327 ? -19.5 16.297 -9.82 1 98.25 327 ASN B C 1
ATOM 6163 O O . ASN B 1 327 ? -19.719 16.953 -10.836 1 98.25 327 ASN B O 1
ATOM 6167 N N . GLY B 1 328 ? -20.281 16.297 -8.773 1 96.62 328 GLY B N 1
ATOM 6168 C CA . GLY B 1 328 ? -21.469 17.125 -8.773 1 96.62 328 GLY B CA 1
ATOM 6169 C C . GLY B 1 328 ? -22.688 16.438 -9.352 1 96.62 328 GLY B C 1
ATOM 6170 O O . GLY B 1 328 ? -23.625 17.094 -9.797 1 96.62 328 GLY B O 1
ATOM 6171 N N . LYS B 1 329 ? -22.641 15.156 -9.359 1 96.62 329 LYS B N 1
ATOM 6172 C CA . LYS B 1 329 ? -23.75 14.391 -9.914 1 96.62 329 LYS B CA 1
ATOM 6173 C C . LYS B 1 329 ? -24.922 14.312 -8.938 1 96.62 329 LYS B C 1
ATOM 6175 O O . LYS B 1 329 ? -24.734 14.477 -7.727 1 96.62 329 LYS B O 1
ATOM 6180 N N . ASP B 1 330 ? -26.109 14.086 -9.523 1 94.5 330 ASP B N 1
ATOM 6181 C CA . ASP B 1 330 ? -27.297 13.938 -8.68 1 94.5 330 ASP B CA 1
ATOM 6182 C C . ASP B 1 330 ? -27.453 12.492 -8.211 1 94.5 330 ASP B C 1
ATOM 6184 O O . ASP B 1 330 ? -28.344 11.773 -8.664 1 94.5 330 ASP B O 1
ATOM 6188 N N . ILE B 1 331 ? -26.562 12.109 -7.395 1 94.75 331 ILE B N 1
ATOM 6189 C CA . ILE B 1 331 ? -26.578 10.789 -6.773 1 94.75 331 ILE B CA 1
ATOM 6190 C C . ILE B 1 331 ? -26.859 10.922 -5.281 1 94.75 331 ILE B C 1
ATOM 6192 O O . ILE B 1 331 ? -26.031 11.414 -4.52 1 94.75 331 ILE B O 1
ATOM 6196 N N . LYS B 1 332 ? -28.078 10.398 -4.906 1 92.25 332 LYS B N 1
ATOM 6197 C CA . LYS B 1 332 ? -28.453 10.5 -3.5 1 92.25 332 LYS B CA 1
ATOM 6198 C C . LYS B 1 332 ? -28.703 9.117 -2.9 1 92.25 332 LYS B C 1
ATOM 6200 O O . LYS B 1 332 ? -29.766 8.523 -3.09 1 92.25 332 LYS B O 1
ATOM 6205 N N . ARG B 1 333 ? -27.703 8.602 -2.359 1 93 333 ARG B N 1
ATOM 6206 C CA . ARG B 1 333 ? -27.75 7.418 -1.51 1 93 333 ARG B CA 1
ATOM 6207 C C . ARG B 1 333 ? -27.484 7.777 -0.053 1 93 333 ARG B C 1
ATOM 6209 O O . ARG B 1 333 ? -26.344 8.055 0.318 1 93 333 ARG B O 1
ATOM 6216 N N . CYS B 1 334 ? -28.484 7.797 0.779 1 89.94 334 CYS B N 1
ATOM 6217 C CA . CYS B 1 334 ? -28.484 8.484 2.066 1 89.94 334 CYS B CA 1
ATOM 6218 C C . CYS B 1 334 ? -28.344 7.488 3.213 1 89.94 334 CYS B C 1
ATOM 6220 O O . CYS B 1 334 ? -29 7.625 4.242 1 89.94 334 CYS B O 1
ATOM 6222 N N . GLU B 1 335 ? -27.5 6.57 2.975 1 86.56 335 GLU B N 1
ATOM 6223 C CA . GLU B 1 335 ? -27.219 5.621 4.043 1 86.56 335 GLU B CA 1
ATOM 6224 C C . GLU B 1 335 ? -26.094 6.129 4.941 1 86.56 335 GLU B C 1
ATOM 6226 O O . GLU B 1 335 ? -25.781 7.32 4.945 1 86.56 335 GLU B O 1
ATOM 6231 N N . ALA B 1 336 ? -25.344 5.277 5.812 1 71.81 336 ALA B N 1
ATOM 6232 C CA . ALA B 1 336 ? -24.391 5.617 6.871 1 71.81 336 ALA B CA 1
ATOM 6233 C C . ALA B 1 336 ? -23.266 6.5 6.344 1 71.81 336 ALA B C 1
ATOM 6235 O O . ALA B 1 336 ? -22.344 6.012 5.707 1 71.81 336 ALA B O 1
ATOM 6236 N N . GLY B 1 337 ? -23.5 7.664 5.77 1 68.75 337 GLY B N 1
ATOM 6237 C CA . GLY B 1 337 ? -22.453 8.641 5.469 1 68.75 337 GLY B CA 1
ATOM 6238 C C . GLY B 1 337 ? -22.781 9.508 4.27 1 68.75 337 GLY B C 1
ATOM 6239 O O . GLY B 1 337 ? -22.25 10.609 4.133 1 68.75 337 GLY B O 1
ATOM 6240 N N . GLY B 1 338 ? -23.734 9 3.535 1 77.75 338 GLY B N 1
ATOM 6241 C CA . GLY B 1 338 ? -24.156 9.828 2.412 1 77.75 338 GLY B CA 1
ATOM 6242 C C . GLY B 1 338 ? -25.125 10.922 2.805 1 77.75 338 GLY B C 1
ATOM 6243 O O . GLY B 1 338 ? -26.297 10.656 3.066 1 77.75 338 GLY B O 1
ATOM 6244 N N . SER B 1 339 ? -24.578 12.102 3 1 84 339 SER B N 1
ATOM 6245 C CA . SER B 1 339 ? -25.422 13.227 3.395 1 84 339 SER B CA 1
ATOM 6246 C C . SER B 1 339 ? -26.359 13.641 2.262 1 84 339 SER B C 1
ATOM 6248 O O . SER B 1 339 ? -25.922 13.797 1.119 1 84 339 SER B O 1
ATOM 6250 N N . CYS B 1 340 ? -27.578 13.719 2.578 1 90.44 340 CYS B N 1
ATOM 6251 C CA . CYS B 1 340 ? -28.562 14.164 1.603 1 90.44 340 CYS B CA 1
ATOM 6252 C C . CYS B 1 340 ? -29.156 15.516 1.994 1 90.44 340 CYS B C 1
ATOM 6254 O O . CYS B 1 340 ? -30.328 15.789 1.731 1 90.44 340 CYS B O 1
ATOM 6256 N N . VAL B 1 341 ? -28.344 16.234 2.725 1 90.75 341 VAL B N 1
ATOM 6257 C CA . VAL B 1 341 ? -28.75 17.578 3.111 1 90.75 341 VAL B CA 1
ATOM 6258 C C . VAL B 1 341 ? -29.188 18.359 1.877 1 90.75 341 VAL B C 1
ATOM 6260 O O . VAL B 1 341 ? -28.5 18.375 0.856 1 90.75 341 VAL B O 1
ATOM 6263 N N . PRO B 1 342 ? -30.406 18.969 2.055 1 89.62 342 PRO B N 1
ATOM 6264 C CA . PRO B 1 342 ? -30.844 19.812 0.944 1 89.62 342 PRO B CA 1
ATOM 6265 C C . PRO B 1 342 ? -29.875 20.969 0.652 1 89.62 342 PRO B C 1
ATOM 6267 O O . PRO B 1 342 ? -29.312 21.562 1.579 1 89.62 342 PRO B O 1
ATOM 6270 N N . ASN B 1 343 ? -29.625 21.266 -0.443 1 90 343 ASN B N 1
ATOM 6271 C CA . ASN B 1 343 ? -28.781 22.391 -0.882 1 90 343 ASN B CA 1
ATOM 6272 C C . ASN B 1 343 ? -27.328 22.172 -0.5 1 90 343 ASN B C 1
ATOM 6274 O O . ASN B 1 343 ? -26.594 23.141 -0.295 1 90 343 ASN B O 1
ATOM 6278 N N . GLN B 1 344 ? -27 20.969 -0.16 1 92.69 344 GLN B N 1
ATOM 6279 C CA . GLN B 1 344 ? -25.609 20.625 0.114 1 92.69 344 GLN B CA 1
ATOM 6280 C C . GLN B 1 344 ? -24.688 21.141 -0.985 1 92.69 344 GLN B C 1
ATOM 6282 O O . GLN B 1 344 ? -24.953 20.938 -2.172 1 92.69 344 GLN B O 1
ATOM 6287 N N . ARG B 1 345 ? -23.641 21.953 -0.509 1 94.56 345 ARG B N 1
ATOM 6288 C CA . ARG B 1 345 ? -22.594 22.297 -1.478 1 94.56 345 ARG B CA 1
ATOM 6289 C C . ARG B 1 345 ? -21.984 21.031 -2.072 1 94.56 345 ARG B C 1
ATOM 6291 O O . ARG B 1 345 ? -21.625 20.109 -1.342 1 94.56 345 ARG B O 1
ATOM 6298 N N . LEU B 1 346 ? -21.906 21 -3.381 1 95.12 346 LEU B N 1
ATOM 6299 C CA . LEU B 1 346 ? -21.328 19.859 -4.098 1 95.12 346 LEU B CA 1
ATOM 6300 C C . LEU B 1 346 ? -19.953 20.234 -4.664 1 95.12 346 LEU B C 1
ATOM 6302 O O . LEU B 1 346 ? -19.562 21.406 -4.637 1 95.12 346 LEU B O 1
ATOM 6306 N N . GLY B 1 347 ? -19.234 19.172 -5.199 1 92.12 347 GLY B N 1
ATOM 6307 C CA . GLY B 1 347 ? -17.969 19.469 -5.855 1 92.12 347 GLY B CA 1
ATOM 6308 C C . GLY B 1 347 ? -16.875 18.453 -5.531 1 92.12 347 GLY B C 1
ATOM 6309 O O . GLY B 1 347 ? -17.172 17.328 -5.113 1 92.12 347 GLY B O 1
ATOM 6310 N N . ALA B 1 348 ? -15.594 18.984 -5.816 1 97.56 348 ALA B N 1
ATOM 6311 C CA . ALA B 1 348 ? -14.438 18.094 -5.758 1 97.56 348 ALA B CA 1
ATOM 6312 C C . ALA B 1 348 ? -14.023 17.828 -4.316 1 97.56 348 ALA B C 1
ATOM 6314 O O . ALA B 1 348 ? -14.016 16.672 -3.869 1 97.56 348 ALA B O 1
ATOM 6315 N N . ILE B 1 349 ? -13.68 18.891 -3.533 1 98.62 349 ILE B N 1
ATOM 6316 C CA . ILE B 1 349 ? -13.305 18.828 -2.123 1 98.62 349 ILE B CA 1
ATOM 6317 C C . ILE B 1 349 ? -14.188 19.781 -1.312 1 98.62 349 ILE B C 1
ATOM 6319 O O . ILE B 1 349 ? -14.133 21 -1.506 1 98.62 349 ILE B O 1
ATOM 6323 N N . VAL B 1 350 ? -14.922 19.219 -0.394 1 97.44 350 VAL B N 1
ATOM 6324 C CA . VAL B 1 350 ? -15.891 20.031 0.344 1 97.44 350 VAL B CA 1
ATOM 6325 C C . VAL B 1 350 ? -15.703 19.812 1.845 1 97.44 350 VAL B C 1
ATOM 6327 O O . VAL B 1 350 ? -15.797 18.672 2.326 1 97.44 350 VAL B O 1
ATOM 6330 N N . PHE B 1 351 ? -15.492 20.922 2.592 1 96.56 351 PHE B N 1
ATOM 6331 C CA . PHE B 1 351 ? -15.375 20.875 4.047 1 96.56 351 PHE B CA 1
ATOM 6332 C C . PHE B 1 351 ? -16.734 20.969 4.707 1 96.56 351 PHE B C 1
ATOM 6334 O O . PHE B 1 351 ? -17.641 21.625 4.18 1 96.56 351 PHE B O 1
ATOM 6341 N N . GLY B 1 352 ? -16.844 20.266 5.816 1 94.31 352 GLY B N 1
ATOM 6342 C CA . GLY B 1 352 ? -17.953 20.516 6.723 1 94.31 352 GLY B CA 1
ATOM 6343 C C . GLY B 1 352 ? -19.234 19.797 6.312 1 94.31 352 GLY B C 1
ATOM 6344 O O . GLY B 1 352 ? -20.328 20.234 6.656 1 94.31 352 GLY B O 1
ATOM 6345 N N . VAL B 1 353 ? -19.125 18.766 5.488 1 94.38 353 VAL B N 1
ATOM 6346 C CA . VAL B 1 353 ? -20.297 17.938 5.176 1 94.38 353 VAL B CA 1
ATOM 6347 C C . VAL B 1 353 ? -20.734 17.172 6.422 1 94.38 353 VAL B C 1
ATOM 6349 O O . VAL B 1 353 ? -19.938 16.469 7.035 1 94.38 353 VAL B O 1
ATOM 6352 N N . PRO B 1 354 ? -21.953 17.344 6.855 1 93.25 354 PRO B N 1
ATOM 6353 C CA . PRO B 1 354 ? -22.391 16.641 8.07 1 93.25 354 PRO B CA 1
ATOM 6354 C C . PRO B 1 354 ? -22.547 15.141 7.871 1 93.25 354 PRO B C 1
ATOM 6356 O O . PRO B 1 354 ? -22.938 14.695 6.789 1 93.25 354 PRO B O 1
ATOM 6359 N N . ALA B 1 355 ? -22.297 14.406 8.867 1 91.75 355 ALA B N 1
ATOM 6360 C CA . ALA B 1 355 ? -22.516 12.961 8.883 1 91.75 355 ALA B CA 1
ATOM 6361 C C . ALA B 1 355 ? -23.359 12.547 10.078 1 91.75 355 ALA B C 1
ATOM 6363 O O . ALA B 1 355 ? -24.031 13.383 10.695 1 91.75 355 ALA B O 1
ATOM 6364 N N . LEU B 1 356 ? -23.391 11.25 10.336 1 88.69 356 LEU B N 1
ATOM 6365 C CA . LEU B 1 356 ? -24.344 10.641 11.258 1 88.69 356 LEU B CA 1
ATOM 6366 C C . LEU B 1 356 ? -24.25 11.273 12.641 1 88.69 356 LEU B C 1
ATOM 6368 O O . LEU B 1 356 ? -25.25 11.359 13.359 1 88.69 356 LEU B O 1
ATOM 6372 N N . GLU B 1 357 ? -23.109 11.789 13 1 90.12 357 GLU B N 1
ATOM 6373 C CA . GLU B 1 357 ? -22.906 12.328 14.344 1 90.12 357 GLU B CA 1
ATOM 6374 C C . GLU B 1 357 ? -23.234 13.82 14.391 1 90.12 357 GLU B C 1
ATOM 6376 O O . GLU B 1 357 ? -23.234 14.43 15.461 1 90.12 357 GLU B O 1
ATOM 6381 N N . HIS B 1 358 ? -23.547 14.406 13.359 1 94.06 358 HIS B N 1
ATOM 6382 C CA . HIS B 1 358 ? -23.672 15.859 13.266 1 94.06 358 HIS B CA 1
ATOM 6383 C C . HIS B 1 358 ? -25.141 16.297 13.305 1 94.06 358 HIS B C 1
ATOM 6385 O O . HIS B 1 358 ? -26 15.586 12.797 1 94.06 358 HIS B O 1
ATOM 6391 N N . GLU B 1 359 ? -25.266 17.453 13.844 1 92.62 359 GLU B N 1
ATOM 6392 C CA . GLU B 1 359 ? -26.547 18.141 13.703 1 92.62 359 GLU B CA 1
ATOM 6393 C C . GLU B 1 359 ? -26.812 18.516 12.242 1 92.62 359 GLU B C 1
ATOM 6395 O O . GLU B 1 359 ? -25.906 18.938 11.531 1 92.62 359 GLU B O 1
ATOM 6400 N N . GLY B 1 360 ? -28.062 18.312 11.859 1 88.81 360 GLY B N 1
ATOM 6401 C CA . GLY B 1 360 ? -28.438 18.703 10.516 1 88.81 360 GLY B CA 1
ATOM 6402 C C . GLY B 1 360 ? -28.25 17.609 9.484 1 88.81 360 GLY B C 1
ATOM 6403 O O . GLY B 1 360 ? -28.672 17.75 8.336 1 88.81 360 GLY B O 1
ATOM 6404 N N . PHE B 1 361 ? -27.672 16.531 9.945 1 93.25 361 PHE B N 1
ATOM 6405 C CA . PHE B 1 361 ? -27.484 15.398 9.039 1 93.25 361 PHE B CA 1
ATOM 6406 C C . PHE B 1 361 ? -28.844 14.891 8.539 1 93.25 361 PHE B C 1
ATOM 6408 O O . PHE B 1 361 ? -29.781 14.734 9.328 1 93.25 361 PHE B O 1
ATOM 6415 N N . VAL B 1 362 ? -28.953 14.695 7.215 1 93 362 VAL B N 1
ATOM 6416 C CA . VAL B 1 362 ? -30.109 14.094 6.59 1 93 362 VAL B CA 1
ATOM 6417 C C . VAL B 1 362 ? -29.719 12.773 5.926 1 93 362 VAL B C 1
ATOM 6419 O O . VAL B 1 362 ? -29.016 12.766 4.922 1 93 362 VAL B O 1
ATOM 6422 N N . GLY B 1 363 ? -30.109 11.688 6.352 1 90.69 363 GLY B N 1
ATOM 6423 C CA . GLY B 1 363 ? -29.797 10.328 5.934 1 90.69 363 GLY B CA 1
ATOM 6424 C C . GLY B 1 363 ? -30.062 9.297 7.016 1 90.69 363 GLY B C 1
ATOM 6425 O O . GLY B 1 363 ? -30.531 9.641 8.109 1 90.69 363 GLY B O 1
ATOM 6426 N N . SER B 1 364 ? -29.766 8.078 6.703 1 89.5 364 SER B N 1
ATOM 6427 C CA . SER B 1 364 ? -29.984 7.012 7.672 1 89.5 364 SER B CA 1
ATOM 6428 C C . SER B 1 364 ? -28.828 6.91 8.656 1 89.5 364 SER B C 1
ATOM 6430 O O . SER B 1 364 ? -27.656 6.891 8.25 1 89.5 364 SER B O 1
ATOM 6432 N N . ARG B 1 365 ? -29.094 6.84 9.867 1 88.31 365 ARG B N 1
ATOM 6433 C CA . ARG B 1 365 ? -28.094 6.617 10.891 1 88.31 365 ARG B CA 1
ATOM 6434 C C . ARG B 1 365 ? -28 5.141 11.266 1 88.31 365 ARG B C 1
ATOM 6436 O O . ARG B 1 365 ? -27.188 4.754 12.109 1 88.31 365 ARG B O 1
ATOM 6443 N N . GLY B 1 366 ? -28.734 4.375 10.562 1 86.69 366 GLY B N 1
ATOM 6444 C CA . GLY B 1 366 ? -28.938 2.979 10.922 1 86.69 366 GLY B CA 1
ATOM 6445 C C . GLY B 1 366 ? -30.312 2.713 11.516 1 86.69 366 GLY B C 1
ATOM 6446 O O . GLY B 1 366 ? -30.922 3.604 12.109 1 86.69 366 GLY B O 1
ATOM 6447 N N . GLY B 1 367 ? -30.719 1.542 11.383 1 86.56 367 GLY B N 1
ATOM 6448 C CA . GLY B 1 367 ? -32.031 1.192 11.906 1 86.56 367 GLY B CA 1
ATOM 6449 C C . GLY B 1 367 ? -32.125 1.32 13.414 1 86.56 367 GLY B C 1
ATOM 6450 O O . GLY B 1 367 ? -31.281 0.784 14.148 1 86.56 367 GLY B O 1
ATOM 6451 N N . GLY B 1 368 ? -33.062 2.078 13.82 1 88.31 368 GLY B N 1
ATOM 6452 C CA . GLY B 1 368 ? -33.375 2.18 15.234 1 88.31 368 GLY B CA 1
ATOM 6453 C C . GLY B 1 368 ? -32.406 3.094 15.984 1 88.31 368 GLY B C 1
ATOM 6454 O O . GLY B 1 368 ? -32.5 3.225 17.203 1 88.31 368 GLY B O 1
ATOM 6455 N N . VAL B 1 369 ? -31.5 3.678 15.305 1 90.19 369 VAL B N 1
ATOM 6456 C CA . VAL B 1 369 ? -30.531 4.551 15.969 1 90.19 369 VAL B CA 1
ATOM 6457 C C . VAL B 1 369 ? -31.156 5.926 16.203 1 90.19 369 VAL B C 1
ATOM 6459 O O . VAL B 1 369 ? -31.672 6.539 15.266 1 90.19 369 VAL B O 1
ATOM 6462 N N . VAL B 1 370 ? -31.141 6.332 17.422 1 88.69 370 VAL B N 1
ATOM 6463 C CA . VAL B 1 370 ? -31.578 7.672 17.797 1 88.69 370 VAL B CA 1
ATOM 6464 C C . VAL B 1 370 ? -30.5 8.367 18.625 1 88.69 370 VAL B C 1
ATOM 6466 O O . VAL B 1 370 ? -30.016 7.816 19.609 1 88.69 370 VAL B O 1
ATOM 6469 N N . ILE B 1 371 ? -30.141 9.484 18.172 1 89.69 371 ILE B N 1
ATOM 6470 C CA . ILE B 1 371 ? -29.172 10.281 18.906 1 89.69 371 ILE B CA 1
ATOM 6471 C C . ILE B 1 371 ? -29.844 11.516 19.5 1 89.69 371 ILE B C 1
ATOM 6473 O O . ILE B 1 371 ? -30.531 12.25 18.781 1 89.69 371 ILE B O 1
ATOM 6477 N N . GLU B 1 372 ? -29.656 11.711 20.797 1 92.94 372 GLU B N 1
ATOM 6478 C CA . GLU B 1 372 ? -30.188 12.906 21.438 1 92.94 372 GLU B CA 1
ATOM 6479 C C . GLU B 1 372 ? -29.641 14.172 20.797 1 92.94 372 GLU B C 1
ATOM 6481 O O . GLU B 1 372 ? -28.438 14.289 20.562 1 92.94 372 GLU B O 1
ATOM 6486 N N . PRO B 1 373 ? -30.516 15.07 20.516 1 92.19 373 PRO B N 1
ATOM 6487 C CA . PRO B 1 373 ? -30.078 16.297 19.844 1 92.19 373 PRO B CA 1
ATOM 6488 C C . PRO B 1 373 ? -28.906 16.969 20.547 1 92.19 373 PRO B C 1
ATOM 6490 O O . PRO B 1 373 ? -28 17.5 19.891 1 92.19 373 PRO B O 1
ATOM 6493 N N . ALA B 1 374 ? -28.875 16.891 21.906 1 92.69 374 ALA B N 1
ATOM 6494 C CA . ALA B 1 374 ? -27.844 17.547 22.688 1 92.69 374 ALA B CA 1
ATOM 6495 C C . ALA B 1 374 ? -26.484 16.891 22.453 1 92.69 374 ALA B C 1
ATOM 6497 O O . ALA B 1 374 ? -25.438 17.5 22.734 1 92.69 374 ALA B O 1
ATOM 6498 N N . LYS B 1 375 ? -26.5 15.672 21.953 1 92.88 375 LYS B N 1
ATOM 6499 C CA . LYS B 1 375 ? -25.266 14.922 21.766 1 92.88 375 LYS B CA 1
ATOM 6500 C C . LYS B 1 375 ? -24.75 15.055 20.328 1 92.88 375 LYS B C 1
ATOM 6502 O O . LYS B 1 375 ? -23.656 14.586 20.016 1 92.88 375 LYS B O 1
ATOM 6507 N N . LEU B 1 376 ? -25.516 15.625 19.531 1 94.94 376 LEU B N 1
ATOM 6508 C CA . LEU B 1 376 ? -25.109 15.82 18.141 1 94.94 376 LEU B CA 1
ATOM 6509 C C . LEU B 1 376 ? -24.031 16.906 18.047 1 94.94 376 LEU B C 1
ATOM 6511 O O . LEU B 1 376 ? -24.109 17.922 18.734 1 94.94 376 LEU B O 1
ATOM 6515 N N . GLN B 1 377 ? -23.094 16.641 17.203 1 95.31 377 GLN B N 1
ATOM 6516 C CA . GLN B 1 377 ? -21.984 17.578 17.016 1 95.31 377 GLN B CA 1
ATOM 6517 C C . GLN B 1 377 ? -22.391 18.719 16.094 1 95.31 377 GLN B C 1
ATOM 6519 O O . GLN B 1 377 ? -23.234 18.547 15.219 1 95.31 377 GLN B O 1
ATOM 6524 N N . LYS B 1 378 ? -21.812 19.828 16.375 1 95.06 378 LYS B N 1
ATOM 6525 C CA . LYS B 1 378 ? -21.969 21 15.531 1 95.06 378 LYS B CA 1
ATOM 6526 C C . LYS B 1 378 ? -20.625 21.484 14.984 1 95.06 378 LYS B C 1
ATOM 6528 O O . LYS B 1 378 ? -19.578 21.219 15.586 1 95.06 378 LYS B O 1
ATOM 6533 N N . THR B 1 379 ? -20.641 22.062 13.828 1 93.62 379 THR B N 1
ATOM 6534 C CA . THR B 1 379 ? -19.453 22.688 13.25 1 93.62 379 THR B CA 1
ATOM 6535 C C . THR B 1 379 ? -19.5 24.203 13.43 1 93.62 379 THR B C 1
ATOM 6537 O O . THR B 1 379 ? -20.516 24.844 13.141 1 93.62 379 THR B O 1
ATOM 6540 N N . CYS B 1 380 ? -18.406 24.766 13.93 1 94.12 380 CYS B N 1
ATOM 6541 C CA . CYS B 1 380 ? -18.328 26.203 14.125 1 94.12 380 CYS B CA 1
ATOM 6542 C C . CYS B 1 380 ? -18.5 26.953 12.805 1 94.12 380 CYS B C 1
ATOM 6544 O O . CYS B 1 380 ? -17.984 26.516 11.773 1 94.12 380 CYS B O 1
ATOM 6546 N N . THR B 1 381 ? -19.234 28.031 12.844 1 87.75 381 THR B N 1
ATOM 6547 C CA . THR B 1 381 ? -19.422 28.875 11.672 1 87.75 381 THR B CA 1
ATOM 6548 C C . THR B 1 381 ? -18.672 30.203 11.836 1 87.75 381 THR B C 1
ATOM 6550 O O . THR B 1 381 ? -18.516 30.953 10.875 1 87.75 381 THR B O 1
ATOM 6553 N N . GLN B 1 382 ? -18.359 30.469 13.109 1 86.44 382 GLN B N 1
ATOM 6554 C CA . GLN B 1 382 ? -17.641 31.688 13.43 1 86.44 382 GLN B CA 1
ATOM 6555 C C . GLN B 1 382 ? -16.406 31.375 14.273 1 86.44 382 GLN B C 1
ATOM 6557 O O . GLN B 1 382 ? -16.375 30.375 15 1 86.44 382 GLN B O 1
ATOM 6562 N N . PRO B 1 383 ? -15.477 32.344 14.047 1 78.88 383 PRO B N 1
ATOM 6563 C CA . PRO B 1 383 ? -14.305 32.156 14.914 1 78.88 383 PRO B CA 1
ATOM 6564 C C . PRO B 1 383 ? -14.656 32.219 16.391 1 78.88 383 PRO B C 1
ATOM 6566 O O . PRO B 1 383 ? -15.523 33.031 16.797 1 78.88 383 PRO B O 1
ATOM 6569 N N . ASN B 1 384 ? -14.227 31.5 17.328 1 85.69 384 ASN B N 1
ATOM 6570 C CA . ASN B 1 384 ? -14.328 31.516 18.781 1 85.69 384 ASN B CA 1
ATOM 6571 C C . ASN B 1 384 ? -15.672 30.984 19.266 1 85.69 384 ASN B C 1
ATOM 6573 O O . ASN B 1 384 ? -16.016 31.094 20.438 1 85.69 384 ASN B O 1
ATOM 6577 N N . GLN B 1 385 ? -16.438 30.594 18.172 1 91.25 385 GLN B N 1
ATOM 6578 C CA . GLN B 1 385 ? -17.672 29.922 18.578 1 91.25 385 GLN B CA 1
ATOM 6579 C C . GLN B 1 385 ? -17.375 28.75 19.516 1 91.25 385 GLN B C 1
ATOM 6581 O O . GLN B 1 385 ? -16.406 28.016 19.312 1 91.25 385 GLN B O 1
ATOM 6586 N N . GLN B 1 386 ? -18.203 28.656 20.578 1 91 386 GLN B N 1
ATOM 6587 C CA . GLN B 1 386 ? -17.984 27.609 21.578 1 91 386 GLN B CA 1
ATOM 6588 C C . GLN B 1 386 ? -18.922 26.422 21.328 1 91 386 GLN B C 1
ATOM 6590 O O . GLN B 1 386 ? -19.875 26.516 20.578 1 91 386 GLN B O 1
ATOM 6595 N N . ASN B 1 387 ? -18.594 25.281 21.953 1 92.44 387 ASN B N 1
ATOM 6596 C CA . ASN B 1 387 ? -19.391 24.062 21.938 1 92.44 387 ASN B CA 1
ATOM 6597 C C . ASN B 1 387 ? -19.641 23.578 20.516 1 92.44 387 ASN B C 1
ATOM 6599 O O . ASN B 1 387 ? -20.75 23.141 20.203 1 92.44 387 ASN B O 1
ATOM 6603 N N . CYS B 1 388 ? -18.766 23.75 19.734 1 95.5 388 CYS B N 1
ATOM 6604 C CA . CYS B 1 388 ? -18.781 23.266 18.359 1 95.5 388 CYS B CA 1
ATOM 6605 C C . CYS B 1 388 ? -17.391 22.781 17.938 1 95.5 388 CYS B C 1
ATOM 6607 O O . CYS B 1 388 ? -16.406 23.078 18.594 1 95.5 388 CYS B O 1
ATOM 6609 N N . ASN B 1 389 ? -17.391 21.953 16.875 1 96.5 389 ASN B N 1
ATOM 6610 C CA . ASN B 1 389 ? -16.125 21.516 16.297 1 96.5 389 ASN B CA 1
ATOM 6611 C C . ASN B 1 389 ? -15.492 22.609 15.43 1 96.5 389 ASN B C 1
ATOM 6613 O O . ASN B 1 389 ? -16.203 23.375 14.773 1 96.5 389 ASN B O 1
ATOM 6617 N N . ALA B 1 390 ? -14.18 22.609 15.469 1 95.06 390 ALA B N 1
ATOM 6618 C CA . ALA B 1 390 ? -13.461 23.516 14.57 1 95.06 390 ALA B CA 1
ATOM 6619 C C . ALA B 1 390 ? -13.766 23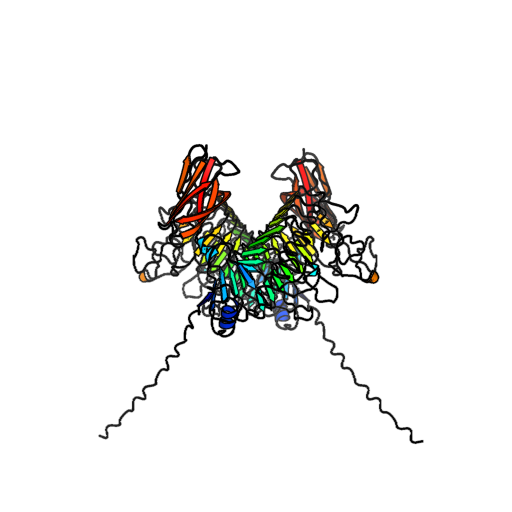.188 13.109 1 95.06 390 ALA B C 1
ATOM 6621 O O . ALA B 1 390 ? -14.172 22.062 12.789 1 95.06 390 ALA B O 1
ATOM 6622 N N . ILE B 1 391 ? -13.531 24.188 12.234 1 94.38 391 ILE B N 1
ATOM 6623 C CA . ILE B 1 391 ? -13.641 23.953 10.797 1 94.38 391 ILE B CA 1
ATOM 6624 C C . ILE B 1 391 ? -12.68 22.844 10.383 1 94.38 391 ILE B C 1
ATOM 6626 O O . ILE B 1 391 ? -11.531 22.797 10.836 1 94.38 391 ILE B O 1
ATOM 6630 N N . PRO B 1 392 ? -13.156 21.984 9.523 1 95.5 392 PRO B N 1
ATOM 6631 C CA . PRO B 1 392 ? -12.336 20.828 9.172 1 95.5 392 PRO B CA 1
ATOM 6632 C C . PRO B 1 392 ? -10.969 21.219 8.609 1 95.5 392 PRO B C 1
ATOM 6634 O O . PRO B 1 392 ? -10.844 22.25 7.957 1 95.5 392 PRO B O 1
ATOM 6637 N N . ASN B 1 393 ? -10.047 20.359 8.883 1 96.88 393 ASN B N 1
ATOM 6638 C CA . ASN B 1 393 ? -8.703 20.359 8.328 1 96.88 393 ASN B CA 1
ATOM 6639 C C . ASN B 1 393 ? -8.008 21.703 8.562 1 96.88 393 ASN B C 1
ATOM 6641 O O . ASN B 1 393 ? -7.461 22.297 7.637 1 96.88 393 ASN B O 1
ATOM 6645 N N . GLN B 1 394 ? -8.172 22.25 9.781 1 93.62 394 GLN B N 1
ATOM 6646 C CA . GLN B 1 394 ? -7.516 23.438 10.312 1 93.62 394 GLN B CA 1
ATOM 6647 C C . GLN B 1 394 ? -8.078 24.703 9.68 1 93.62 394 GLN B C 1
ATOM 6649 O O . GLN B 1 394 ? -7.52 25.797 9.859 1 93.62 394 GLN B O 1
ATOM 6654 N N . GLY B 1 395 ? -9.164 24.531 8.852 1 94 395 GLY B N 1
ATOM 6655 C CA . GLY B 1 395 ? -9.727 25.672 8.141 1 94 395 GLY B CA 1
ATOM 6656 C C . GLY B 1 395 ? -8.75 26.312 7.172 1 94 395 GLY B C 1
ATOM 6657 O O . GLY B 1 395 ? -8.781 27.531 6.969 1 94 395 GLY B O 1
ATOM 6658 N N . ILE B 1 396 ? -7.84 25.531 6.688 1 96.19 396 ILE B N 1
ATOM 6659 C CA . ILE B 1 396 ? -6.816 26.031 5.777 1 96.19 396 ILE B CA 1
ATOM 6660 C C . ILE B 1 396 ? -7.48 26.625 4.531 1 96.19 396 ILE B C 1
ATOM 6662 O O . ILE B 1 396 ? -8.422 26.047 3.99 1 96.19 396 ILE B O 1
ATOM 6666 N N . GLN B 1 397 ? -6.973 27.812 4.074 1 96.75 397 GLN B N 1
ATOM 6667 C CA . GLN B 1 397 ? -7.59 28.516 2.957 1 96.75 397 GLN B CA 1
ATOM 6668 C C . GLN B 1 397 ? -6.977 28.094 1.627 1 96.75 397 GLN B C 1
ATOM 6670 O O . GLN B 1 397 ? -5.762 27.922 1.525 1 96.75 397 GLN B O 1
ATOM 6675 N N . ALA B 1 398 ? -7.883 27.922 0.679 1 98.31 398 ALA B N 1
ATOM 6676 C CA . ALA B 1 398 ? -7.406 27.641 -0.672 1 98.31 398 ALA B CA 1
ATOM 6677 C C . ALA B 1 398 ? -6.562 28.797 -1.208 1 98.31 398 ALA B C 1
ATOM 6679 O O . ALA B 1 398 ? -6.77 29.953 -0.836 1 98.31 398 ALA B O 1
ATOM 6680 N N . PRO B 1 399 ? -5.645 28.453 -2.049 1 98.62 399 PRO B N 1
ATOM 6681 C CA . PRO B 1 399 ? -4.879 29.531 -2.666 1 98.62 399 PRO B CA 1
ATOM 6682 C C . PRO B 1 399 ? -5.688 30.312 -3.703 1 98.62 399 PRO B C 1
ATOM 6684 O O . PRO B 1 399 ? -6.746 29.859 -4.133 1 98.62 399 PRO B O 1
ATOM 6687 N N . LYS B 1 400 ? -5.156 31.516 -3.998 1 98.5 400 LYS B N 1
ATOM 6688 C CA . LYS B 1 400 ? -5.73 32.312 -5.07 1 98.5 400 LYS B CA 1
ATOM 6689 C C . LYS B 1 400 ? -4.863 32.25 -6.328 1 98.5 400 LYS B C 1
ATOM 6691 O O . LYS B 1 400 ? -3.641 32.406 -6.25 1 98.5 400 LYS B O 1
ATOM 6696 N N . LEU B 1 401 ? -5.531 31.984 -7.406 1 97.81 401 LEU B N 1
ATOM 6697 C CA . LEU B 1 401 ? -4.832 31.953 -8.688 1 97.81 401 LEU B CA 1
ATOM 6698 C C . LEU B 1 401 ? -5.211 33.156 -9.547 1 97.81 401 LEU B C 1
ATOM 6700 O O . LEU B 1 401 ? -6.375 33.562 -9.57 1 97.81 401 LEU B O 1
ATOM 6704 N N . THR B 1 402 ? -4.234 33.656 -10.172 1 96.88 402 THR B N 1
ATOM 6705 C CA . THR B 1 402 ? -4.457 34.656 -11.203 1 96.88 402 THR B CA 1
ATOM 6706 C C . THR B 1 402 ? -3.615 34.375 -12.445 1 96.88 402 THR B C 1
ATOM 6708 O O . THR B 1 402 ? -2.568 33.719 -12.344 1 96.88 402 THR B O 1
ATOM 6711 N N . VAL B 1 403 ? -4.184 34.688 -13.57 1 93.19 403 VAL B N 1
ATOM 6712 C CA . VAL B 1 403 ? -3.473 34.469 -14.82 1 93.19 403 VAL B CA 1
ATOM 6713 C C . VAL B 1 403 ? -3.23 35.812 -15.523 1 93.19 403 VAL B C 1
ATOM 6715 O O . VAL B 1 403 ? -4.129 36.656 -15.594 1 93.19 403 VAL B O 1
ATOM 6718 N N . SER B 1 404 ? -1.979 36.062 -15.828 1 86.81 404 SER B N 1
ATOM 6719 C CA . SER B 1 404 ? -1.594 37.188 -16.672 1 86.81 404 SER B CA 1
ATOM 6720 C C . SER B 1 404 ? -0.624 36.75 -17.766 1 86.81 404 SER B C 1
ATOM 6722 O O . SER B 1 404 ? 0.429 36.188 -17.484 1 86.81 404 SER B O 1
ATOM 6724 N N . LYS B 1 405 ? -0.873 37 -19.125 1 80.25 405 LYS B N 1
ATOM 6725 C CA . LYS B 1 405 ? -0.037 36.625 -20.266 1 80.25 405 LYS B CA 1
ATOM 6726 C C . LYS B 1 405 ? 0.403 35.188 -20.172 1 80.25 405 LYS B C 1
ATOM 6728 O O . LYS B 1 405 ? 1.593 34.875 -20.281 1 80.25 405 LYS B O 1
ATOM 6733 N N . LYS B 1 406 ? -0.395 34.281 -19.859 1 75.25 406 LYS B N 1
ATOM 6734 C CA . LYS B 1 406 ? -0.217 32.844 -19.812 1 75.25 406 LYS B CA 1
ATOM 6735 C C . LYS B 1 406 ? 0.661 32.438 -18.641 1 75.25 406 LYS B C 1
ATOM 6737 O O . LYS B 1 406 ? 1.172 31.312 -18.609 1 75.25 406 LYS B O 1
ATOM 6742 N N . GLN B 1 407 ? 0.851 33.375 -17.797 1 83.56 407 GLN B N 1
ATOM 6743 C CA . GLN B 1 407 ? 1.581 33.031 -16.578 1 83.56 407 GLN B CA 1
ATOM 6744 C C . GLN B 1 407 ? 0.639 32.969 -15.383 1 83.56 407 GLN B C 1
ATOM 6746 O O . GLN B 1 407 ? -0.245 33.781 -15.219 1 83.56 407 GLN B O 1
ATOM 6751 N N . LEU B 1 408 ? 0.833 31.938 -14.633 1 94.12 408 LEU B N 1
ATOM 6752 C CA . LEU B 1 408 ? 0.01 31.734 -13.445 1 94.12 408 LEU B CA 1
ATOM 6753 C C . LEU B 1 408 ? 0.689 32.312 -12.203 1 94.12 408 LEU B C 1
ATOM 6755 O O . LEU B 1 408 ? 1.892 32.125 -12.008 1 94.12 408 LEU B O 1
ATOM 6759 N N . THR B 1 409 ? -0.026 33.094 -11.484 1 97.06 409 THR B N 1
ATOM 6760 C CA . THR B 1 409 ? 0.414 33.562 -10.164 1 97.06 409 THR B CA 1
ATOM 6761 C C . THR B 1 409 ? -0.441 32.938 -9.07 1 97.06 409 THR B C 1
ATOM 6763 O O . THR B 1 409 ? -1.67 32.906 -9.164 1 97.06 409 THR B O 1
ATOM 6766 N N . VAL B 1 410 ? 0.261 32.469 -8.078 1 98.12 410 VAL B N 1
ATOM 6767 C CA . VAL B 1 410 ? -0.442 31.844 -6.957 1 98.12 410 VAL B CA 1
ATOM 6768 C C . VAL B 1 410 ? -0.176 32.656 -5.684 1 98.12 410 VAL B C 1
ATOM 6770 O O . VAL B 1 410 ? 0.942 33.125 -5.461 1 98.12 410 VAL B O 1
ATOM 6773 N N . GLU B 1 411 ? -1.185 32.875 -4.953 1 98.62 411 GLU B N 1
ATOM 6774 C CA . GLU B 1 411 ? -1.108 33.531 -3.654 1 98.62 411 GLU B CA 1
ATOM 6775 C C . GLU B 1 411 ? -1.63 32.625 -2.543 1 98.62 411 GLU B C 1
ATOM 6777 O O . GLU B 1 411 ? -2.727 32.094 -2.65 1 98.62 411 GLU B O 1
ATOM 6782 N N . VAL B 1 412 ? -0.801 32.5 -1.514 1 98.62 412 VAL B N 1
ATOM 6783 C CA . VAL B 1 412 ? -1.16 31.672 -0.358 1 98.62 412 VAL B CA 1
ATOM 6784 C C . VAL B 1 412 ? -1.207 32.531 0.895 1 98.62 412 VAL B C 1
ATOM 6786 O O . VAL B 1 412 ? -0.308 33.344 1.13 1 98.62 412 VAL B O 1
ATOM 6789 N N . LYS B 1 413 ? -2.26 32.438 1.654 1 97.94 413 LYS B N 1
ATOM 6790 C CA . LYS B 1 413 ? -2.402 33.062 2.967 1 97.94 413 LYS B CA 1
ATOM 6791 C C . LYS B 1 413 ? -2.422 32 4.074 1 97.94 413 LYS B C 1
ATOM 6793 O O . LYS B 1 413 ? -3.217 31.062 4.031 1 97.94 413 LYS B O 1
ATOM 6798 N N . GLY B 1 414 ? -1.532 32.125 4.988 1 96.12 414 GLY B N 1
ATOM 6799 C CA . GLY B 1 414 ? -1.445 31.172 6.082 1 96.12 414 GLY B CA 1
ATOM 6800 C C . GLY B 1 414 ? -0.64 31.672 7.262 1 96.12 414 GLY B C 1
ATOM 6801 O O . GLY B 1 414 ? -0.658 32.875 7.559 1 96.12 414 GLY B O 1
ATOM 6802 N N . THR B 1 415 ? -0.099 30.781 8.062 1 94.31 415 THR B N 1
ATOM 6803 C CA . THR B 1 415 ? 0.719 31.141 9.219 1 94.31 415 THR B CA 1
ATOM 6804 C C . THR B 1 415 ? 2.029 31.781 8.773 1 94.31 415 THR B C 1
ATOM 6806 O O . THR B 1 415 ? 2.645 31.359 7.801 1 94.31 415 THR B O 1
ATOM 6809 N N . PRO B 1 416 ? 2.477 32.875 9.523 1 94.88 416 PRO B N 1
ATOM 6810 C CA . PRO B 1 416 ? 3.711 33.562 9.148 1 94.88 416 PRO B CA 1
ATOM 6811 C C . PRO B 1 416 ? 4.93 32.656 9.156 1 94.88 416 PRO B C 1
ATOM 6813 O O . PRO B 1 416 ? 5.055 31.781 10.031 1 94.88 416 PRO B O 1
ATOM 6816 N N . ASN B 1 417 ? 5.77 32.812 8.219 1 92.31 417 ASN B N 1
ATOM 6817 C CA . ASN B 1 417 ? 7.082 32.188 8.117 1 92.31 417 ASN B CA 1
ATOM 6818 C C . ASN B 1 417 ? 6.977 30.656 8.125 1 92.31 417 ASN B C 1
ATOM 6820 O O . ASN B 1 417 ? 7.695 29.984 8.867 1 92.31 417 ASN B O 1
ATOM 6824 N N . GLN B 1 418 ? 6.098 30.172 7.305 1 93.62 418 GLN B N 1
ATOM 6825 C CA . GLN B 1 418 ? 5.859 28.734 7.207 1 93.62 418 GLN B CA 1
ATOM 6826 C C . GLN B 1 418 ? 5.777 28.297 5.75 1 93.62 418 GLN B C 1
ATOM 6828 O O . GLN B 1 418 ? 5.406 29.078 4.875 1 93.62 418 GLN B O 1
ATOM 6833 N N . ARG B 1 419 ? 6.148 27.016 5.543 1 95.44 419 ARG B N 1
ATOM 6834 C CA . ARG B 1 419 ? 6.098 26.516 4.176 1 95.44 419 ARG B CA 1
ATOM 6835 C C . ARG B 1 419 ? 4.738 25.906 3.865 1 95.44 419 ARG B C 1
ATOM 6837 O O . ARG B 1 419 ? 4.109 25.297 4.738 1 95.44 419 ARG B O 1
ATOM 6844 N N . TYR B 1 420 ? 4.359 26.047 2.619 1 97.25 420 TYR B N 1
ATOM 6845 C CA . TYR B 1 420 ? 3.164 25.422 2.053 1 97.25 420 TYR B CA 1
ATOM 6846 C C . TYR B 1 420 ? 3.477 24.75 0.723 1 97.25 420 TYR B C 1
ATOM 6848 O O . TYR B 1 420 ? 4.246 25.281 -0.084 1 97.25 420 TYR B O 1
ATOM 6856 N N . ASN B 1 421 ? 2.947 23.531 0.563 1 97.12 421 ASN B N 1
ATOM 6857 C CA . ASN B 1 421 ? 3.02 22.875 -0.737 1 97.12 421 ASN B CA 1
ATOM 6858 C C . ASN B 1 421 ? 1.779 23.156 -1.579 1 97.12 421 ASN B C 1
ATOM 6860 O O . ASN B 1 421 ? 0.66 22.844 -1.175 1 97.12 421 ASN B O 1
ATOM 6864 N N . VAL B 1 422 ? 1.991 23.781 -2.762 1 98.44 422 VAL B N 1
ATOM 6865 C CA . VAL B 1 422 ? 0.89 24.062 -3.676 1 98.44 422 VAL B CA 1
ATOM 6866 C C . VAL B 1 422 ? 0.873 23.047 -4.805 1 98.44 422 VAL B C 1
ATOM 6868 O O . VAL B 1 422 ? 1.884 22.844 -5.484 1 98.44 422 VAL B O 1
ATOM 6871 N N . GLU B 1 423 ? -0.241 22.391 -4.965 1 98.5 423 GLU B N 1
ATOM 6872 C CA . GLU B 1 423 ? -0.428 21.484 -6.094 1 98.5 423 GLU B CA 1
ATOM 6873 C C . GLU B 1 423 ? -1.373 22.078 -7.133 1 98.5 423 GLU B C 1
ATOM 6875 O O . GLU B 1 423 ? -2.402 22.656 -6.781 1 98.5 423 GLU B O 1
ATOM 6880 N N . PHE B 1 424 ? -0.98 21.938 -8.422 1 98.25 424 PHE B N 1
ATOM 6881 C CA . PHE B 1 424 ? -1.754 22.484 -9.531 1 98.25 424 PHE B CA 1
ATOM 6882 C C . PHE B 1 424 ? -2.422 21.359 -10.328 1 98.25 424 PHE B C 1
ATOM 6884 O O . PHE B 1 424 ? -1.821 20.312 -10.555 1 98.25 424 PHE B O 1
ATOM 6891 N N . PHE B 1 425 ? -3.643 21.672 -10.727 1 98.56 425 PHE B N 1
ATOM 6892 C CA . PHE B 1 425 ? -4.418 20.688 -11.477 1 98.56 425 PHE B CA 1
ATOM 6893 C C . PHE B 1 425 ? -5.043 21.328 -12.711 1 98.56 425 PHE B C 1
ATOM 6895 O O . PHE B 1 425 ? -5.508 22.469 -12.664 1 98.56 425 PHE B O 1
ATOM 6902 N N . GLY B 1 426 ? -5.031 20.562 -13.797 1 98.12 426 GLY B N 1
ATOM 6903 C CA . GLY B 1 426 ? -5.668 21 -15.031 1 98.12 426 GLY B CA 1
ATOM 6904 C C . GLY B 1 426 ? -6.973 20.281 -15.312 1 98.12 426 GLY B C 1
ATOM 6905 O O . GLY B 1 426 ? -7.176 19.156 -14.859 1 98.12 426 GLY B O 1
ATOM 6906 N N . ASN B 1 427 ? -7.832 20.984 -15.992 1 97.94 427 ASN B N 1
ATOM 6907 C CA . ASN B 1 427 ? -9.109 20.422 -16.422 1 97.94 427 ASN B CA 1
ATOM 6908 C C . ASN B 1 427 ? -9.289 20.547 -17.938 1 97.94 427 ASN B C 1
ATOM 6910 O O . ASN B 1 427 ? -8.953 21.578 -18.531 1 97.94 427 ASN B O 1
ATOM 6914 N N . ARG B 1 428 ? -9.805 19.5 -18.531 1 94.94 428 ARG B N 1
ATOM 6915 C CA . ARG B 1 428 ? -9.961 19.469 -19.984 1 94.94 428 ARG B CA 1
ATOM 6916 C C . ARG B 1 428 ? -11.109 20.359 -20.438 1 94.94 428 ARG B C 1
ATOM 6918 O O . ARG B 1 428 ? -11.141 20.828 -21.578 1 94.94 428 ARG B O 1
ATOM 6925 N N . ASN B 1 429 ? -12.086 20.531 -19.609 1 95.19 429 ASN B N 1
ATOM 6926 C CA . ASN B 1 429 ? -13.172 21.484 -19.828 1 95.19 429 ASN B CA 1
ATOM 6927 C C . ASN B 1 429 ? -12.867 22.844 -19.172 1 95.19 429 ASN B C 1
ATOM 6929 O O . ASN B 1 429 ? -12.633 22.906 -17.969 1 95.19 429 ASN B O 1
ATOM 6933 N N . ALA B 1 430 ? -12.953 23.906 -19.906 1 93.88 430 ALA B N 1
ATOM 6934 C CA . ALA B 1 430 ? -12.586 25.234 -19.453 1 93.88 430 ALA B CA 1
ATOM 6935 C C . ALA B 1 430 ? -13.508 25.719 -18.344 1 93.88 430 ALA B C 1
ATOM 6937 O O . ALA B 1 430 ? -13.141 26.578 -17.531 1 93.88 430 ALA B O 1
ATOM 6938 N N . SER B 1 431 ? -14.633 25.203 -18.312 1 93.56 431 SER B N 1
ATOM 6939 C CA . SER B 1 431 ? -15.609 25.625 -17.312 1 93.56 431 SER B CA 1
ATOM 6940 C C . SER B 1 431 ? -15.5 24.797 -16.031 1 93.56 431 SER B C 1
ATOM 6942 O O . SER B 1 431 ? -16.172 25.094 -15.047 1 93.56 431 SER B O 1
ATOM 6944 N N . SER B 1 432 ? -14.617 23.797 -16.094 1 94.81 432 SER B N 1
ATOM 6945 C CA . SER B 1 432 ? -14.477 22.922 -14.93 1 94.81 432 SER B CA 1
ATOM 6946 C C . SER B 1 432 ? -13.672 23.609 -13.828 1 94.81 432 SER B C 1
ATOM 6948 O O . SER B 1 432 ? -12.734 24.359 -14.109 1 94.81 432 SER B O 1
ATOM 6950 N N . SER B 1 433 ? -14.062 23.312 -12.594 1 96.94 433 SER B N 1
ATOM 6951 C CA . SER B 1 433 ? -13.359 23.828 -11.422 1 96.94 433 SER B CA 1
ATOM 6952 C C . SER B 1 433 ? -12.836 22.703 -10.547 1 96.94 433 SER B C 1
ATOM 6954 O O . SER B 1 433 ? -12.688 22.875 -9.328 1 96.94 433 SER B O 1
ATOM 6956 N N . GLU B 1 434 ? -12.586 21.594 -11.133 1 98.38 434 GLU B N 1
ATOM 6957 C CA . GLU B 1 434 ? -12.141 20.438 -10.359 1 98.38 434 GLU B CA 1
ATOM 6958 C C . GLU B 1 434 ? -10.656 20.156 -10.594 1 98.38 434 GLU B C 1
ATOM 6960 O O . GLU B 1 434 ? -9.875 21.078 -10.836 1 98.38 434 GLU B O 1
ATOM 6965 N N . ALA B 1 435 ? -10.133 18.984 -10.289 1 98.75 435 ALA B N 1
ATOM 6966 C CA . ALA B 1 435 ? -8.719 18.625 -10.32 1 98.75 435 ALA B CA 1
ATOM 6967 C C . ALA B 1 435 ? -8.492 17.375 -11.164 1 98.75 435 ALA B C 1
ATOM 6969 O O . ALA B 1 435 ? -8.039 16.344 -10.656 1 98.75 435 ALA B O 1
ATOM 6970 N N . GLU B 1 436 ? -8.641 17.531 -12.516 1 98.5 436 GLU B N 1
ATOM 6971 C CA . GLU B 1 436 ? -8.695 16.375 -13.414 1 98.5 436 GLU B CA 1
ATOM 6972 C C . GLU B 1 436 ? -7.309 15.789 -13.648 1 98.5 436 GLU B C 1
ATOM 6974 O O . GLU B 1 436 ? -7.141 14.57 -13.672 1 98.5 436 GLU B O 1
ATOM 6979 N N . GLN B 1 437 ? -6.379 16.578 -13.844 1 98.06 437 GLN B N 1
ATOM 6980 C CA . GLN B 1 437 ? -5.02 16.125 -14.117 1 98.06 437 GLN B CA 1
ATOM 6981 C C . GLN B 1 437 ? -4.012 16.844 -13.219 1 98.06 437 GLN B C 1
ATOM 6983 O O . GLN B 1 437 ? -4.012 18.078 -13.133 1 98.06 437 GLN B O 1
ATOM 6988 N N . TYR B 1 438 ? -3.17 16.094 -12.562 1 97.94 438 TYR B N 1
ATOM 6989 C CA . TYR B 1 438 ? -2.086 16.672 -11.773 1 97.94 438 TYR B CA 1
ATOM 6990 C C . TYR B 1 438 ? -1.021 17.281 -12.688 1 97.94 438 TYR B C 1
ATOM 6992 O O . TYR B 1 438 ? -0.49 16.594 -13.57 1 97.94 438 TYR B O 1
ATOM 7000 N N . LEU B 1 439 ? -0.617 18.562 -12.445 1 97.5 439 LEU B N 1
ATOM 7001 C CA . LEU B 1 439 ? 0.301 19.25 -13.336 1 97.5 439 LEU B CA 1
ATOM 7002 C C . LEU B 1 439 ? 1.657 19.453 -12.672 1 97.5 439 LEU B C 1
ATOM 7004 O O . LEU B 1 439 ? 2.646 19.75 -13.352 1 97.5 439 LEU B O 1
ATOM 7008 N N . GLY B 1 440 ? 1.676 19.422 -11.359 1 96.69 440 GLY B N 1
ATOM 7009 C CA . GLY B 1 440 ? 2.902 19.672 -10.617 1 96.69 440 GLY B CA 1
ATOM 7010 C C . GLY B 1 440 ? 2.676 20.438 -9.328 1 96.69 440 GLY B C 1
ATOM 7011 O O . GLY B 1 440 ? 1.533 20.672 -8.938 1 96.69 440 GLY B O 1
ATOM 7012 N N . SER B 1 441 ? 3.754 20.75 -8.625 1 96.88 441 SER B N 1
ATOM 7013 C CA . SER B 1 441 ? 3.648 21.453 -7.348 1 96.88 441 SER B CA 1
ATOM 7014 C C . SER B 1 441 ? 4.844 22.359 -7.113 1 96.88 441 SER B C 1
ATOM 7016 O O . SER B 1 441 ? 5.867 22.25 -7.793 1 96.88 441 SER B O 1
ATOM 7018 N N . ILE B 1 442 ? 4.684 23.328 -6.32 1 95.94 442 ILE B N 1
ATOM 7019 C CA . ILE B 1 442 ? 5.777 24.172 -5.836 1 95.94 442 ILE B CA 1
ATOM 7020 C C . ILE B 1 442 ? 5.637 24.375 -4.332 1 95.94 442 ILE B C 1
ATOM 7022 O O . ILE B 1 442 ? 4.539 24.266 -3.781 1 95.94 442 ILE B O 1
ATOM 7026 N N . VAL B 1 443 ? 6.727 24.625 -3.65 1 95.31 443 VAL B N 1
ATOM 7027 C CA . VAL B 1 443 ? 6.734 25.031 -2.248 1 95.31 443 VAL B CA 1
ATOM 7028 C C . VAL B 1 443 ? 6.855 26.547 -2.143 1 95.31 443 VAL B C 1
ATOM 7030 O O . VAL B 1 443 ? 7.684 27.156 -2.824 1 95.31 443 VAL B O 1
ATOM 7033 N N . VAL B 1 444 ? 5.988 27.109 -1.405 1 97.06 444 VAL B N 1
ATOM 7034 C CA . VAL B 1 444 ? 6.07 28.531 -1.128 1 97.06 444 VAL B CA 1
ATOM 7035 C C . VAL B 1 444 ? 6.242 28.766 0.372 1 97.06 444 VAL B C 1
ATOM 7037 O O . VAL B 1 444 ? 5.836 27.922 1.184 1 97.06 444 VAL B O 1
ATOM 7040 N N . VAL B 1 445 ? 6.859 29.844 0.756 1 96.25 445 VAL B N 1
ATOM 7041 C CA . VAL B 1 445 ? 7.066 30.219 2.15 1 96.25 445 VAL B CA 1
ATOM 7042 C C . VAL B 1 445 ? 6.398 31.562 2.434 1 96.25 445 VAL B C 1
ATOM 7044 O O . VAL B 1 445 ? 6.668 32.531 1.746 1 96.25 445 VAL B O 1
ATOM 7047 N N . THR B 1 446 ? 5.504 31.578 3.375 1 96.75 446 THR B N 1
ATOM 7048 C CA . THR B 1 446 ? 4.812 32.812 3.715 1 96.75 446 THR B CA 1
AT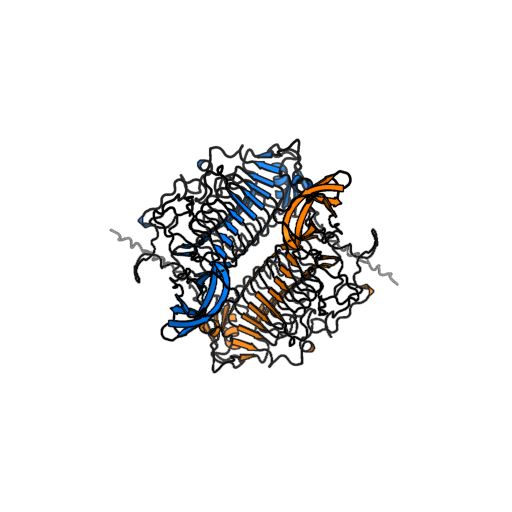OM 7049 C C . THR B 1 446 ? 5.754 33.781 4.434 1 96.75 446 THR B C 1
ATOM 7051 O O . THR B 1 446 ? 6.688 33.344 5.113 1 96.75 446 THR B O 1
ATOM 7054 N N . ASP B 1 447 ? 5.461 35.094 4.238 1 96.5 447 ASP B N 1
ATOM 7055 C CA . ASP B 1 447 ? 6.238 36.125 4.914 1 96.5 447 ASP B CA 1
ATOM 7056 C C . ASP B 1 447 ? 5.707 36.406 6.32 1 96.5 447 ASP B C 1
ATOM 7058 O O . ASP B 1 447 ? 4.898 35.625 6.836 1 96.5 447 ASP B O 1
ATOM 7062 N N . HIS B 1 448 ? 6.215 37.438 7 1 95.62 448 HIS B N 1
ATOM 7063 C CA . HIS B 1 448 ? 5.879 37.75 8.383 1 95.62 448 HIS B CA 1
ATOM 7064 C C . HIS B 1 448 ? 4.406 38.125 8.523 1 95.62 448 HIS B C 1
ATOM 7066 O O . HIS B 1 448 ? 3.871 38.156 9.633 1 95.62 448 HIS B O 1
ATOM 7072 N N . GLN B 1 449 ? 3.746 38.438 7.344 1 97.19 449 GLN B N 1
ATOM 7073 C CA . GLN B 1 449 ? 2.324 38.75 7.359 1 97.19 449 GLN B CA 1
ATOM 7074 C C . GLN B 1 449 ? 1.476 37.531 7.004 1 97.19 449 GLN B C 1
ATOM 7076 O O . GLN B 1 449 ? 0.247 37.625 6.949 1 97.19 449 GLN B O 1
ATOM 7081 N N . GLY B 1 450 ? 2.146 36.375 6.703 1 97.19 450 GLY B N 1
ATOM 7082 C CA . GLY B 1 450 ? 1.421 35.156 6.379 1 97.19 450 GLY B CA 1
ATOM 7083 C C . GLY B 1 450 ? 1.042 35.062 4.91 1 97.19 450 GLY B C 1
ATOM 7084 O O . GLY B 1 450 ? 0.105 34.344 4.551 1 97.19 450 GLY B O 1
ATOM 7085 N N . LEU B 1 451 ? 1.769 35.844 4.098 1 98.12 451 LEU B N 1
ATOM 7086 C CA . LEU B 1 451 ? 1.458 35.875 2.672 1 98.12 451 LEU B CA 1
ATOM 7087 C C . LEU B 1 451 ? 2.621 35.312 1.858 1 98.12 451 LEU B C 1
ATOM 7089 O O . LEU B 1 451 ? 3.783 35.594 2.156 1 98.12 451 LEU B O 1
ATOM 7093 N N . ALA B 1 452 ? 2.32 34.469 0.893 1 98 452 ALA B N 1
ATOM 7094 C CA . ALA B 1 452 ? 3.291 34 -0.095 1 98 452 ALA B CA 1
ATOM 7095 C C . ALA B 1 452 ? 2.752 34.188 -1.513 1 98 452 ALA B C 1
ATOM 7097 O O . ALA B 1 452 ? 1.559 34 -1.757 1 98 452 ALA B O 1
ATOM 7098 N N . LYS B 1 453 ? 3.613 34.594 -2.408 1 97.38 453 LYS B N 1
ATOM 7099 C CA . LYS B 1 453 ? 3.287 34.719 -3.826 1 97.38 453 LYS B CA 1
ATOM 7100 C C . LYS B 1 453 ? 4.355 34.062 -4.695 1 97.38 453 LYS B C 1
ATOM 7102 O O . LYS B 1 453 ? 5.551 34.156 -4.41 1 97.38 453 LYS B O 1
ATOM 7107 N N . ALA B 1 454 ? 3.922 33.375 -5.695 1 96.88 454 ALA B N 1
ATOM 7108 C CA . ALA B 1 454 ? 4.875 32.75 -6.602 1 96.88 454 ALA B CA 1
ATOM 7109 C C . ALA B 1 454 ? 4.289 32.625 -8.008 1 96.88 454 ALA B C 1
ATOM 7111 O O . ALA B 1 454 ? 3.07 32.594 -8.18 1 96.88 454 ALA B O 1
ATOM 7112 N N . ASN B 1 455 ? 5.18 32.625 -8.914 1 95.62 455 ASN B N 1
ATOM 7113 C CA . ASN B 1 455 ? 4.812 32.312 -10.297 1 95.62 455 ASN B CA 1
ATOM 7114 C C . ASN B 1 455 ? 5.074 30.844 -10.633 1 95.62 455 ASN B C 1
ATOM 7116 O O . ASN B 1 455 ? 6 30.234 -10.094 1 95.62 455 ASN B O 1
ATOM 7120 N N . TRP B 1 456 ? 4.203 30.312 -11.461 1 92.81 456 TRP B N 1
ATOM 7121 C CA . TRP B 1 456 ? 4.348 28.922 -11.883 1 92.81 456 TRP B CA 1
ATOM 7122 C C . TRP B 1 456 ? 3.787 28.734 -13.289 1 92.81 456 TRP B C 1
ATOM 7124 O O . TRP B 1 456 ? 2.736 29.281 -13.625 1 92.81 456 TRP B O 1
ATOM 7134 N N . ALA B 1 457 ? 4.539 27.922 -14.133 1 90.88 457 ALA B N 1
ATOM 7135 C CA . ALA B 1 457 ? 4.094 27.594 -15.484 1 90.88 457 ALA B CA 1
ATOM 7136 C C . ALA B 1 457 ? 3.951 26.078 -15.656 1 90.88 457 ALA B C 1
ATOM 7138 O O . ALA B 1 457 ? 4.887 25.328 -15.383 1 90.88 457 ALA B O 1
ATOM 7139 N N . PRO B 1 458 ? 2.775 25.703 -16.094 1 90.19 458 PRO B N 1
ATOM 7140 C CA . PRO B 1 458 ? 2.609 24.266 -16.312 1 90.19 458 PRO B CA 1
ATOM 7141 C C . PRO B 1 458 ? 3.428 23.75 -17.5 1 90.19 458 PRO B C 1
ATOM 7143 O O . PRO B 1 458 ? 3.576 24.453 -18.5 1 90.19 458 PRO B O 1
ATOM 7146 N N . LYS B 1 459 ? 3.902 22.547 -17.422 1 88.94 459 LYS B N 1
ATOM 7147 C CA . LYS B 1 459 ? 4.57 21.906 -18.547 1 88.94 459 LYS B CA 1
ATOM 7148 C C . LYS B 1 459 ? 3.566 21.469 -19.609 1 88.94 459 LYS B C 1
ATOM 7150 O O . LYS B 1 459 ? 3.906 21.391 -20.797 1 88.94 459 LYS B O 1
ATOM 7155 N N . VAL B 1 460 ? 2.434 21.188 -19.219 1 91.12 460 VAL B N 1
ATOM 7156 C CA . VAL B 1 460 ? 1.338 20.797 -20.109 1 91.12 460 VAL B CA 1
ATOM 7157 C C . VAL B 1 460 ? 0.23 21.844 -20.047 1 91.12 460 VAL B C 1
ATOM 7159 O O . VAL B 1 460 ? -0.205 22.234 -18.969 1 91.12 460 VAL B O 1
ATOM 7162 N N . SER B 1 461 ? -0.204 22.25 -21.219 1 90.56 461 SER B N 1
ATOM 7163 C CA . SER B 1 461 ? -1.264 23.25 -21.281 1 90.56 461 SER B CA 1
ATOM 7164 C C . SER B 1 461 ? -2.637 22.625 -21.078 1 90.56 461 SER B C 1
ATOM 7166 O O . SER B 1 461 ? -2.932 21.562 -21.656 1 90.56 461 SER B O 1
ATOM 7168 N N . MET B 1 462 ? -3.391 23.281 -20.156 1 94.88 462 MET B N 1
ATOM 7169 C CA . MET B 1 462 ? -4.762 22.859 -19.891 1 94.88 462 MET B CA 1
ATOM 7170 C C . MET B 1 462 ? -5.723 24.031 -19.953 1 94.88 462 MET B C 1
ATOM 7172 O O . MET B 1 462 ? -5.363 25.156 -19.594 1 94.88 462 MET B O 1
ATOM 7176 N N . PRO B 1 463 ? -6.984 23.797 -20.375 1 95.5 463 PRO B N 1
ATOM 7177 C CA . PRO B 1 463 ? -7.961 24.875 -20.547 1 95.5 463 PRO B CA 1
ATOM 7178 C C . PRO B 1 463 ? -8.258 25.609 -19.234 1 95.5 463 PRO B C 1
ATOM 7180 O O . PRO B 1 463 ? -8.523 26.812 -19.25 1 95.5 463 PRO B O 1
ATOM 7183 N N . SER B 1 464 ? -8.297 24.969 -18.141 1 96.5 464 SER B N 1
ATOM 7184 C CA . SER B 1 464 ? -8.477 25.594 -16.844 1 96.5 464 SER B CA 1
ATOM 7185 C C . SER B 1 464 ? -7.562 24.953 -15.789 1 96.5 464 SER B C 1
ATOM 7187 O O . SER B 1 464 ? -7.16 23.797 -15.93 1 96.5 464 SER B O 1
ATOM 7189 N N . VAL B 1 465 ? -7.168 25.766 -14.781 1 97.44 465 VAL B N 1
ATOM 7190 C CA . VAL B 1 465 ? -6.258 25.297 -13.734 1 97.44 465 VAL B CA 1
ATOM 7191 C C . VAL B 1 465 ? -6.84 25.641 -12.367 1 97.44 465 VAL B C 1
ATOM 7193 O O . VAL B 1 465 ? -7.41 26.703 -12.172 1 97.44 465 VAL B O 1
ATOM 7196 N N . THR B 1 466 ? -6.812 24.719 -11.484 1 98.56 466 THR B N 1
ATOM 7197 C CA . THR B 1 466 ? -7.094 24.891 -10.062 1 98.56 466 THR B CA 1
ATOM 7198 C C . THR B 1 466 ? -5.883 24.5 -9.219 1 98.56 466 THR B C 1
ATOM 7200 O O . THR B 1 466 ? -4.895 23.984 -9.75 1 98.56 466 THR B O 1
ATOM 7203 N N . ALA B 1 467 ? -5.934 24.844 -7.934 1 98.62 467 ALA B N 1
ATOM 7204 C CA . ALA B 1 467 ? -4.844 24.5 -7.027 1 98.62 467 ALA B CA 1
ATOM 7205 C C . ALA B 1 467 ? -5.363 24.281 -5.609 1 98.62 467 ALA B C 1
ATOM 7207 O O . ALA B 1 467 ? -6.438 24.766 -5.25 1 98.62 467 ALA B O 1
ATOM 7208 N N . ASN B 1 468 ? -4.734 23.469 -4.887 1 98.81 468 ASN B N 1
ATOM 7209 C CA . ASN B 1 468 ? -4.887 23.406 -3.438 1 98.81 468 ASN B CA 1
ATOM 7210 C C . ASN B 1 468 ? -3.549 23.562 -2.725 1 98.81 468 ASN B C 1
ATOM 7212 O O . ASN B 1 468 ? -2.506 23.656 -3.371 1 98.81 468 ASN B O 1
ATOM 7216 N N . VAL B 1 469 ? -3.592 23.812 -1.445 1 98.56 469 VAL B N 1
ATOM 7217 C CA . VAL B 1 469 ? -2.383 24.016 -0.655 1 98.56 469 VAL B CA 1
ATOM 7218 C C . VAL B 1 469 ? -2.381 23.078 0.549 1 98.56 469 VAL B C 1
ATOM 7220 O O . VAL B 1 469 ? -3.434 22.797 1.122 1 98.56 469 VAL B O 1
ATOM 7223 N N . THR B 1 470 ? -1.244 22.547 0.939 1 98.44 470 THR B N 1
ATOM 7224 C CA . THR B 1 470 ? -1.025 21.719 2.115 1 98.44 470 THR B CA 1
ATOM 7225 C C . THR B 1 470 ? -0.003 22.359 3.049 1 98.44 470 THR B C 1
ATOM 7227 O O . THR B 1 470 ? 1.07 22.766 2.611 1 98.44 470 THR B O 1
ATOM 7230 N N . ASP B 1 471 ? -0.345 22.453 4.332 1 96.62 471 ASP B N 1
ATOM 7231 C CA . ASP B 1 471 ? 0.6 23.047 5.273 1 96.62 471 ASP B CA 1
ATOM 7232 C C . ASP B 1 471 ? 1.64 22.031 5.727 1 96.62 471 ASP B C 1
ATOM 7234 O O . ASP B 1 471 ? 1.606 20.875 5.301 1 96.62 471 ASP B O 1
ATOM 7238 N N . HIS B 1 472 ? 2.592 22.438 6.535 1 91.25 472 HIS B N 1
ATOM 7239 C CA . HIS B 1 472 ? 3.734 21.609 6.91 1 91.25 472 HIS B CA 1
ATOM 7240 C C . HIS B 1 472 ? 3.311 20.469 7.824 1 91.25 472 HIS B C 1
ATOM 7242 O O . HIS B 1 472 ? 4.066 19.516 8.023 1 91.25 472 HIS B O 1
ATOM 7248 N N . LEU B 1 473 ? 2.092 20.531 8.359 1 92.38 473 LEU B N 1
ATOM 7249 C CA . LEU B 1 473 ? 1.615 19.484 9.25 1 92.38 473 LEU B CA 1
ATOM 7250 C C . LEU B 1 473 ? 0.712 18.5 8.516 1 92.38 473 LEU B C 1
ATOM 7252 O O . LEU B 1 473 ? 0.317 17.469 9.07 1 92.38 473 LEU B O 1
ATOM 7256 N N . GLY B 1 474 ? 0.291 18.875 7.27 1 96.44 474 GLY B N 1
ATOM 7257 C CA . GLY B 1 474 ? -0.375 17.875 6.445 1 96.44 474 GLY B CA 1
ATOM 7258 C C . GLY B 1 474 ? -1.798 18.25 6.082 1 96.44 474 GLY B C 1
ATOM 7259 O O . GLY B 1 474 ? -2.449 17.562 5.293 1 96.44 474 GLY B O 1
ATOM 7260 N N . ALA B 1 475 ? -2.352 19.391 6.598 1 98.25 475 ALA B N 1
ATOM 7261 C CA . ALA B 1 475 ? -3.715 19.797 6.27 1 98.25 475 ALA B CA 1
ATOM 7262 C C . ALA B 1 475 ? -3.791 20.359 4.852 1 98.25 475 ALA B C 1
ATOM 7264 O O . ALA B 1 475 ? -3.066 21.281 4.508 1 98.25 475 ALA B O 1
ATOM 7265 N N . THR B 1 476 ? -4.656 19.828 4 1 98.81 476 THR B N 1
ATOM 7266 C CA . THR B 1 476 ? -4.84 20.297 2.633 1 98.81 476 THR B CA 1
ATOM 7267 C C . THR B 1 476 ? -6.137 21.094 2.502 1 98.81 476 THR B C 1
ATOM 7269 O O . THR B 1 476 ? -7.16 20.719 3.074 1 98.81 476 THR B O 1
ATOM 7272 N N . SER B 1 477 ? -6.129 22.156 1.699 1 98.62 477 SER B N 1
ATOM 7273 C CA . SER B 1 477 ? -7.289 23.016 1.484 1 98.62 477 SER B CA 1
ATOM 7274 C C . SER B 1 477 ? -8.25 22.406 0.468 1 98.62 477 SER B C 1
ATOM 7276 O O . SER B 1 477 ? -7.922 21.422 -0.185 1 98.62 477 SER B O 1
ATOM 7278 N N . GLU B 1 478 ? -9.406 23 0.397 1 98.5 478 GLU B N 1
ATOM 7279 C CA . GLU B 1 478 ? -10.227 22.828 -0.799 1 98.5 478 GLU B CA 1
ATOM 7280 C C . GLU B 1 478 ? -9.516 23.359 -2.039 1 98.5 478 GLU B C 1
ATOM 7282 O O . GLU B 1 478 ? -8.398 23.875 -1.945 1 98.5 478 GLU B O 1
ATOM 7287 N N . LEU B 1 479 ? -10.172 23.234 -3.209 1 98.69 479 LEU B N 1
ATOM 7288 C CA . LEU B 1 479 ? -9.578 23.75 -4.438 1 98.69 479 LEU B CA 1
ATOM 7289 C C . LEU B 1 479 ? -9.789 25.25 -4.551 1 98.69 479 LEU B C 1
ATOM 7291 O O . LEU B 1 479 ? -10.797 25.781 -4.086 1 98.69 479 LEU B O 1
ATOM 7295 N N . SER B 1 480 ? -8.891 25.906 -5.152 1 98.44 480 SER B N 1
ATOM 7296 C CA . SER B 1 480 ? -9.055 27.297 -5.539 1 98.44 480 SER B CA 1
ATOM 7297 C C . SER B 1 480 ? -10.164 27.469 -6.574 1 98.44 480 SER B C 1
ATOM 7299 O O . SER B 1 480 ? -10.625 26.484 -7.156 1 98.44 480 SER B O 1
ATOM 7301 N N . SER B 1 481 ? -10.555 28.766 -6.734 1 97.5 481 SER B N 1
ATOM 7302 C CA . SER B 1 481 ? -11.312 29.062 -7.953 1 97.5 481 SER B CA 1
ATOM 7303 C C . SER B 1 481 ? -10.492 28.734 -9.195 1 97.5 481 SER B C 1
ATOM 7305 O O . SER B 1 481 ? -9.266 28.875 -9.195 1 97.5 481 SER B O 1
ATOM 7307 N N . ALA B 1 482 ? -11.211 28.297 -10.234 1 97.56 482 ALA B N 1
ATOM 7308 C CA . ALA B 1 482 ? -10.523 27.953 -11.477 1 97.56 482 ALA B CA 1
ATOM 7309 C C . ALA B 1 482 ? -10.148 29.219 -12.25 1 97.56 482 ALA B C 1
ATOM 7311 O O . ALA B 1 482 ? -10.859 30.219 -12.211 1 97.56 482 ALA B O 1
ATOM 7312 N N . VAL B 1 483 ? -9.023 29.156 -12.906 1 96.81 483 VAL B N 1
ATOM 7313 C CA . VAL B 1 483 ? -8.648 30.188 -13.867 1 96.81 483 VAL B CA 1
ATOM 7314 C C . VAL B 1 483 ? -8.617 29.594 -15.273 1 96.81 483 VAL B C 1
ATOM 7316 O O . VAL B 1 483 ? -8.203 28.453 -15.461 1 96.81 483 VAL B O 1
ATOM 7319 N N . LYS B 1 484 ? -9.023 30.406 -16.234 1 94.25 484 LYS B N 1
ATOM 7320 C CA . LYS B 1 484 ? -9 29.984 -17.625 1 94.25 484 LYS B CA 1
ATOM 7321 C C . LYS B 1 484 ? -7.656 30.312 -18.281 1 94.25 484 LYS B C 1
ATOM 7323 O O . LYS B 1 484 ? -7.141 31.422 -18.125 1 94.25 484 LYS B O 1
ATOM 7328 N N . MET B 1 485 ? -7.059 29.328 -18.875 1 89.44 485 MET B N 1
ATOM 7329 C CA . MET B 1 485 ? -5.758 29.516 -19.5 1 89.44 485 MET B CA 1
ATOM 7330 C C . MET B 1 485 ? -5.918 29.781 -21 1 89.44 485 MET B C 1
ATOM 7332 O O . MET B 1 485 ? -4.992 30.281 -21.641 1 89.44 485 MET B O 1
ATOM 7336 N N . ARG B 1 486 ? -6.898 29.281 -21.641 1 74.88 486 ARG B N 1
ATOM 7337 C CA . ARG B 1 486 ? -7.199 29.562 -23.047 1 74.88 486 ARG B CA 1
ATOM 7338 C C . ARG B 1 486 ? -8.617 30.094 -23.203 1 74.88 486 ARG B C 1
ATOM 7340 O O . ARG B 1 486 ? -9.5 29.781 -22.391 1 74.88 486 ARG B O 1
#

Foldseek 3Di:
DPPPPPPPPPPPPPPPPPPPVPAAEAEQADQEADCDGNYPLVSQVVQQVVAPDEYEYEYEQYDDPPAEREHQEARDARAHAYEYEDPVCVPPNAAHEYEDPNHQDDDFFVSAAAPDPQFTWALGHHPPFEHYEHEQYENYEYERHEQEDTLERYEAELYAHYEYEHYEQEHNTTHESYEQAPQPVPRAADAPRREAYEYYHYEYEQYQAHYEAERHHAHYEYEAYEQEYDPPRPHQAEPYEYYQYEHYEYYQYEAEDHQEPYEYHQYEQYEYEQYEYAHYQEDYHDDHANYEYYAYEFEHYLARYEFAFDAPQQGAYFYYFYAFDHYNDPRQRQEQFNFPQPPPDHYYYYWHRDGLQAPRGDGDSGGRDDDDPLRRAAEDPDPPDPRHTYTGLNQAAFWEWDDDPLKIKIKGADAAFFKKKKWKAADQDLPDQHHHGTFDIDIWTHHRRRMTMDIDHGPDDHQKMWMWMATPSRHIHDIYGIDGND/DPPPPPPPPPPPPPPPPPPPVPAAEAEQADQEADCDGNYPLVSQVVQQVVAPDEYEYEYEQYDDPPAEREHQDARDARAHAYEYEDVVCVPPNHAHEYEDVNHQDDDFFVSAAAPDPQFTWEQGHHPPFEHHEHEQYENYEYERHEQEDTLERYEAELYAHYEYEHYEQEHNTTYESYEQAPQPVPRAADAPRREAYEYYHYEYEQYQAHYEAERHHAHYEYEAYEQYYDPPRPHQAEPYEYYQYEHYEYYQYEAEDHQEPYEYHQYEQYEYEQYEYAHYQEDYHDDHANYEYYAYEFEHYLARYEFAFDAPQQGAYFYYFYAFDHYNDPRARFEQGNFPQPPPDHYYYYWHRDGLQAPRGDGHNGGRDDDDPLRRAAEDPDPPDPRHTYTGLNQAAFWEWDDDPLKIKIKGADAAFFKKKKWKAADQDLPDQHHHGTQDIDIWTHHRRRMTMDIDHGPDDHQKMWMWMATPSRHIHDIYGIDGND

Sequence (972 aa):
MKLTSLRVSLLALGLVTSGFAAAETYTVDRYQDDSEKGSLRWAIEQSNANSAQENQILIQAVGKAPYVIKVDKPLPPIKSSVKIIGTEWDKTGEFIAIDGSNYIKGEGEKACPGANPGQYGTNVRTMTLPGLVLQDVNGVTLKGLDVHRFCIGVLVNRSSNNLIQHNRISNNYGGAGVMITGDDGKGNPTSTTTNNNKVLDNVFIDNGDGLELTRGAAFNLIANNLFTSTKANPEPSQGIEILWGNDNAVVGNKFENYSDGLQINWGKRNYIAYNELTNNSLGFNLTGDGNIFDSNKVHGNRIGIAIRSEKDANARITLTKNQIWDNGKDIKRCEAGGSCVPNQRLGAIVFGVPALEHEGFVGSRGGGVVIEPAKLQKTCTQPNQQNCNAIPNQGIQAPKLTVSKKQLTVEVKGTPNQRYNVEFFGNRNASSSEAEQYLGSIVVVTDHQGLAKANWAPKVSMPSVTANVTDHLGATSELSSAVKMRMKLTSLRVSLLALGLVTSGFAAAETYTVDRYQDDSEKGSLRWAIEQSNANSAQENQILIQAVGKAPYVIKVDKPLPPIKSSVKIIGTEWDKTGEFIAIDGSNYIKGEGEKACPGANPGQYGTNVRTMTLPGLVLQDVNGVTLKGLDVHRFCIGVLVNRSSNNLIQHNRISNNYGGAGVMITGDDGKGNPTSTTTNNNKVLDNVFIDNGDGLELTRGAAFNLIANNLFTSTKANPEPSQGIEILWGNDNAVVGNKFENYSDGLQINWGKRNYIAYNELTNNSLGFNLTGDGNIFDSNKVHGNRIGIAIRSEKDANARITLTKNQIWDNGKDIKRCEAGGSCVPNQRLGAIVFGVPALEHEGFVGSRGGGVVIEPAKLQKTCTQPNQQNCNAIPNQGIQAPKLTVSKKQLTVEVKGTPNQRYNVEFFGNRNASSSEAEQYLGSIVVVTDHQGLAKANWAPKVSMPSVTANVTDHLGATSELSSAVKMR

Secondary structure (DSSP, 8-state):
------------------------EEEE-----SSSTTSHHHHHHHHHH-TTS-EEEEE---SSSSEEEE-SSPPPPB-S-EEEEEHHHHHHSPPEEEE-TTT--SSGGGGSB-SSTT-BSTTS----SEEEEEES-B-EEEESEEEESSSEEEEEES-BS-EEES-EEE---SSEEEEEE-B-SSS-B-SSSSBS-EEES-EEES-SEEEEEETT-BS-EEES-EEE--TT-S---EEEEEES-BS-EEES-EEESSSEEEEEES--S-EEES-EEES-SEEEEE--SSEEEES-EEESSSEEEEE---S-TT--EEEES-EEES--------STT----TT---EEEEE----TTBTT--S---BT----GGGSB-B--STT-SSSBPPGGGGPPPPEEEEETTEEEEEEE-STT-EEEEEEEEESSTT--SB-EEEEEEEEE--TTSEEEEEE--SS--SEEEEEEEETTS-B--PPPPEE--/-----------------------EEEEE-----SSSTTSHHHHHHHHHH-TTS-EEEEE---SSSSEEEE-SSPPPPB-S-EEEEEHHHHHHSPPEEEE-TTT--SSGGGGSB-SSTT-BSTTS----SEEEEEES-B-EEEESEEEESSSEEEEEES-BS-EEES-EEE---SSEEEEEE---SSS---SSSSBS-EEES-EEES-SEEEEEETT-BS-EEES-EEE--TT-S---EEEEEES-BS-EEES-EEESSSEEEEEES-BS-EEES-EEES-SEEEEE--TTEEEES-EEESSSEEEEE---S-TT--EEEES-EEES--------STT----TT---EEEEE----TTBTT--S---BT----GGGSB-B--STT-SSSBPPGGGGPPPPEEEEETTEEEEEEE-STT-EEEEEEEEESSTT--SB-EEEEEEEEE--TTSEEEEEE--SS--SEEEEEEEETTS-B--PPPPEE--

Nearest PDB structures (foldseek):
  8wm1-assembly1_B  TM=9.942E-01  e=3.301E-68  Acinetobacter pittii PHEA-2
  6k0n-assembly1_A  TM=5.105E-01  e=1.639E-03  Paenibacillus glycanilyticus
  6eu4-assembly1_C  TM=3.767E-01  e=1.408E-04  Acinetobacter phage vB_AbaP_AS12
  6k0p-assembly1_A  TM=4.020E-01  e=2.604E-03  Paenibacillus glycanilyticus
  6k0s-assembly1_A  TM=3.941E-01  e=4.138E-03  Paenibacillus glycanilyticus